Protein AF-0000000073503561 (afdb_homodimer)

Foldseek 3Di:
DVVVVVVVCVVPDPLVPDCLQLCPDLLNVLVVQCVVFPDDVPPRPPAFDEFSDFFFPQCVVLVVVVCVVCVLLFCPDPNVVVCVVVQVDDDALLADLLLLVLVQLLVCVLQVVLFGADSSQKGKAQALLRVQCLVLQVFDAAQAEAEEEPLADLSCSNSNPSPRNYYYFYQYADPVVLRQRDPVSVVVSCVVCVVVVHHYAYYEYEAVGVPAQAGDDLVSLLVRLLSCQVVVHAYEYEDQFSLFFAPPDRGDDNSSSCVVPVVSHDQQRYKYKYACCNNVRPVVQRIIIIGGPRPVSSVVSSVVNVVGPRRSSSSSSSSVQSVDPVSSNVSSVVSRHSSNVQVVVLQVLCVVLPKDFRDHRGGQKTFTAQCVVFPDFDQVSLVVVQCCCCPPLSYSWAWSVSSVHPTGRIIITGGSPDDPVVSVSSSVSVNVVSVVVVVVVVVVVVVVVVVVVVVVVVVVVVVVVVVVVVPPPDPDDPDDPPPPPDD/DVVVVVVVCVPPDPLVPDCLQLCPDLLNVLVVQCVVFPDDVPPRPPAFDEFSDFFFPQCVVLVVVVCVVCVLLACPDPNVVVCVVVQVDDDQLLADLLLLVLVQLLVCVLQVVLFGADSSQKGKAQALLGVQCLVLQVFDAAQAEAEEEPLADLSCSNSNPSPRNYYYFYQAADPVVPRQRDPVSVVVSCVVCVVVVHHYAYYEYEAVGVPAQAGDDLVSLLVRLLVCQVVVHAYEYEDQFSLFFAPPDRGDDNSSSCVVPVVSHDQQRYKYKYACCNNVRPVVQRIIIIGGPRPVSSVVSSVVNVVGPRRSSSSSSSSVQSVDPVSSNVSSVVSRHSSNVQVVVLQVLCVVLPKDFRDHRGGQKTFTAQCVVFPDFDQVSLVVVQCCCCPPLSYSWAWSVSSVHPTGRIIITGGSPDDPVVSVSSSVSVNVVSVVVVVVVVVVVVVVVVVVVVVVVVVVVVVVVVVVVVVPPVPDDPPPDPDDDDD

Nearest PDB structures (foldseek):
  7dlw-assembly1_B  TM=9.814E-01  e=6.286E-56  Arabidopsis thaliana
  7dlw-assembly2_D  TM=9.831E-01  e=3.042E-55  Arabidopsis thaliana
  7dlw-assembly1_A  TM=9.826E-01  e=7.940E-54  Arabidopsis thaliana
  7dly-assembly1_A  TM=9.799E-01  e=2.817E-51  Arabidopsis thaliana
  7dly-assembly1_B  TM=9.799E-01  e=7.496E-51  Arabidopsis thaliana

Radius of gyration: 38.54 Å; Cα contacts (8 Å, |Δi|>4): 1835; chains: 2; bounding box: 131×198×85 Å

Secondary structure (DSSP, 8-state):
--SSSTTGGGGS-HHHHSSTT--SSHHHHHHHHHHHSB-BTTTBTTSBEE-SS----TTHHHHHHHHHH-GGG-TTSTTTGGGHHHHHS---TT--HHHHHHHHHHHHHHTTTSS---GGGEEEEEHHHHHHHHHHHHH--TT-EEEEEES--THHIIIIIITT--EEEEEE--GGGTT---HHHHHHHHHHHHHTTPPEEEEEEESS-TTT-----HHHHHHHHHHHHHHT-EEEEE-TTTT---TT-----HHHHHHH-TTSS-GGGEEEEEESTTTT--GGGTEEEEEES-HHHHHHHHHHGGGSPPPHHHHHHHHHHHT-HHHHHHHHHHHHHHHHHHHHHHHHHHHTTT-EE---SSSSEEEEE-GGG-SSSSHHHHHHHHHHIIIII-EE-EEGGGGT-SSTTEEEEE-SSS-HHHHHHHHHHHHHHHHHHHHHHHHHHHHHHHHHHHHHHHHHHHHHHHHHHSS----------------/--SSSTTGGGGS-HHHHSSTT--SSHHHHHHHHHHHSB-BTTTBTTSBEE-SS----TTHHHHHHHHHH-GGG-TTSTTTGGGHHHHHS---TT--HHHHHHHHHHHHHHTTTSS---GGGEEEEEHHHHHHHHHHHHH--TT-EEEEEES--THHIIIIIITT--EEEEEE--GGGTT---HHHHHHHHHHHHHTT--EEEEEEESS-TTT-----HHHHHHHHHHHHHHT-EEEEE-TTTT---TT-----HHHHHHH-TTSS-GGGEEEEEESTTTT--GGGTEEEEEES-HHHHHHHHHHGGGSPPPHHHHHHHHHHHT-HHHHHHHHHHHHHHHHHHHHHHHHHHHTTT-EE---SSSSEEEEE-GGG-SSSSHHHHHHHHHHIIIII-EE-EEGGGGT-SSTTEEEEE-SSS-HHHHHHHHHHHHHHHHHHHHHHHHHHHHHHHHHHHHHHHHHHHHHHHHHHTT----------------

pLDDT: mean 87.61, std 17.88, range [15.61, 98.88]

Sequence (974 aa):
MEVGLNNTHKFLSKIATNDGHGENSPYFDGWKAYDTNPYHPETNPSGVIQMGLAENQLCFDLVHEWLLNHPEASVCTPQGGFDFKEIALFQDYHGLPEFRAAIANFMSRVRGSRVKFDPNRIVMSGGATGAHETLAFCLANRGEGFLVPTPYYPGFDRDLKWRTGVELIPVVCESSNNFKVTIEALEDAYEKAKESNIKVKGLLITNPSNPLGTFFDKETLKTLVRFINEKNIHLVCDEIYAGTVTNGSEFVSIAEILEEVPTICDHSLIHIVYSLSKDMGFPGFRVGIIYSYNDTVVNISRKMSSFGLVSTQTQHMIASMLSQNDFVDNFIQESRTRLAHRHDMFTRELAEVGIGSLESNAGLFFWMDLRRFLKEPTFESEMTFWRIIINEIKLNVSPGSSFHCNEPGWFRVCFANMDDATVMVAIERIKSFVLETRMLEIKTKALAKAKKQCWQNNLTLKLSSRRLEDIMSPHSPLNSPMLRAQNMEVGLNNTHKFLSKIATNDGHGENSPYFDGWKAYDTNPYHPETNPSGVIQMGLAENQLCFDLVHEWLLNHPEASVCTPQGGFDFKEIALFQDYHGLPEFRAAIANFMSRVRGSRVKFDPNRIVMSGGATGAHETLAFCLANRGEGFLVPTPYYPGFDRDLKWRTGVELIPVVCESSNNFKVTIEALEDAYEKAKESNIKVKGLLITNPSNPLGTFFDKETLKTLVRFINEKNIHLVCDEIYAGTVTNGSEFVSIAEILEEVPTICDHSLIHIVYSLSKDMGFPGFRVGIIYSYNDTVVNISRKMSSFGLVSTQTQHMIASMLSQNDFVDNFIQESRTRLAHRHDMFTRELAEVGIGSLESNAGLFFWMDLRRFLKEPTFESEMTFWRIIINEIKLNVSPGSSFHCNEPGWFRVCFANMDDATVMVAIERIKSFVLETRMLEIKTKALAKAKKQCWQNNLTLKLSSRRLEDIMSPHSPLNSPMLRAQN

InterPro domains:
  IPR004838 Aminotransferases, class-I, pyridoxal-phosphate-binding site [PS00105] (275-288)
  IPR004839 Aminotransferase, class I/classII, large domain [PF00155] (49-430)
  IPR015421 Pyridoxal phosphate-dependent transferase, major domain [G3DSA:3.40.640.10] (71-324)
  IPR015422 Pyridoxal phosphate-dependent transferase, small domain [G3DSA:3.90.1150.10] (37-429)
  IPR015424 Pyridoxal phosphate-dependent transferase [SSF53383] (19-434)
  IPR050478 Ethylene and sulfur compound biosynthesis-related protein [PTHR43795] (12-433)

Structure (mmCIF, N/CA/C/O backbone):
data_AF-0000000073503561-model_v1
#
loop_
_entity.id
_entity.type
_entity.pdbx_description
1 polymer '1-aminocyclopropane-1-carboxylate synthase'
#
loop_
_atom_site.group_PDB
_atom_site.id
_atom_site.type_symbol
_atom_site.label_atom_id
_atom_site.label_alt_id
_atom_site.label_comp_id
_atom_site.label_asym_id
_atom_site.label_entity_id
_atom_site.label_seq_id
_atom_site.pdbx_PDB_ins_code
_atom_site.Cartn_x
_atom_site.Cartn_y
_atom_site.Cartn_z
_atom_site.occupancy
_atom_site.B_iso_or_equiv
_atom_site.auth_seq_id
_atom_site.auth_comp_id
_atom_site.auth_asym_id
_atom_site.auth_atom_id
_atom_site.pdbx_PDB_model_num
ATOM 1 N N . MET A 1 1 ? 26.562 17.156 -18.312 1 22.33 1 MET A N 1
ATOM 2 C CA . MET A 1 1 ? 26 16.078 -17.516 1 22.33 1 MET A CA 1
ATOM 3 C C . MET A 1 1 ? 24.484 16.047 -17.625 1 22.33 1 MET A C 1
ATOM 5 O O . MET A 1 1 ? 23.828 15.234 -16.969 1 22.33 1 MET A O 1
ATOM 9 N N . GLU A 1 2 ? 23.969 16.984 -18.156 1 26.58 2 GLU A N 1
ATOM 10 C CA . GLU A 1 2 ? 22.594 17.359 -18.484 1 26.58 2 GLU A CA 1
ATOM 11 C C . GLU A 1 2 ? 22.078 16.594 -19.688 1 26.58 2 GLU A C 1
ATOM 13 O O . GLU A 1 2 ? 20.875 16.469 -19.891 1 26.58 2 GLU A O 1
ATOM 18 N N . VAL A 1 3 ? 22.922 16.266 -20.609 1 32.12 3 VAL A N 1
ATOM 19 C CA . VAL A 1 3 ? 22.578 15.672 -21.906 1 32.12 3 VAL A CA 1
ATOM 20 C C . VAL A 1 3 ? 22.141 14.227 -21.703 1 32.12 3 VAL A C 1
ATOM 22 O O . VAL A 1 3 ? 21.297 13.719 -22.469 1 32.12 3 VAL A O 1
ATOM 25 N N . GLY A 1 4 ? 22.75 13.359 -20.797 1 34.94 4 GLY A N 1
ATOM 26 C CA . GLY A 1 4 ? 22.656 11.938 -20.531 1 34.94 4 GLY A CA 1
ATOM 27 C C . GLY A 1 4 ? 21.375 11.539 -19.812 1 34.94 4 GLY A C 1
ATOM 28 O O . GLY A 1 4 ? 21.078 10.352 -19.672 1 34.94 4 GLY A O 1
ATOM 29 N N . LEU A 1 5 ? 20.781 12.414 -18.969 1 41.25 5 LEU A N 1
ATOM 30 C CA . LEU A 1 5 ? 19.516 12.273 -18.266 1 41.25 5 LEU A CA 1
ATOM 31 C C . LEU A 1 5 ? 18.344 12.336 -19.25 1 41.25 5 LEU A C 1
ATOM 33 O O . LEU A 1 5 ? 17.281 11.789 -18.969 1 41.25 5 LEU A O 1
ATOM 37 N N . ASN A 1 6 ? 18.453 12.922 -20.328 1 45.69 6 ASN A N 1
ATOM 38 C CA . ASN A 1 6 ? 17.406 13.281 -21.281 1 45.69 6 ASN A CA 1
ATOM 39 C C . ASN A 1 6 ? 16.922 12.07 -22.078 1 45.69 6 ASN A C 1
ATOM 41 O O . ASN A 1 6 ? 15.734 11.961 -22.391 1 45.69 6 ASN A O 1
ATOM 45 N N . ASN A 1 7 ? 17.844 11.148 -22.422 1 48.81 7 ASN A N 1
ATOM 46 C CA . ASN A 1 7 ? 17.469 10.031 -23.281 1 48.81 7 ASN A CA 1
ATOM 47 C C . ASN A 1 7 ? 16.766 8.93 -22.484 1 48.81 7 ASN A C 1
ATOM 49 O O . ASN A 1 7 ? 16.016 8.133 -23.062 1 48.81 7 ASN A O 1
ATOM 53 N N . THR A 1 8 ? 16.953 8.945 -21.188 1 55.31 8 THR A N 1
ATOM 54 C CA . THR A 1 8 ? 16.453 7.859 -20.344 1 55.31 8 THR A CA 1
ATOM 55 C C . THR A 1 8 ? 14.961 8.031 -20.078 1 55.31 8 THR A C 1
ATOM 57 O O . THR A 1 8 ? 14.242 7.055 -19.875 1 55.31 8 THR A O 1
ATOM 60 N N . HIS A 1 9 ? 14.445 9.219 -20.375 1 66.62 9 HIS A N 1
ATOM 61 C CA . HIS A 1 9 ? 13.055 9.523 -20.094 1 66.62 9 HIS A CA 1
ATOM 62 C C . HIS A 1 9 ? 12.148 9.109 -21.25 1 66.62 9 HIS A C 1
ATOM 64 O O . HIS A 1 9 ? 10.938 8.961 -21.078 1 66.62 9 HIS A O 1
ATOM 70 N N . LYS A 1 10 ? 12.852 8.805 -22.344 1 71.44 10 LYS A N 1
ATOM 71 C CA . LYS A 1 10 ? 12.055 8.562 -23.547 1 71.44 10 LYS A CA 1
ATOM 72 C C . LYS A 1 10 ? 11.266 7.266 -23.422 1 71.44 10 LYS A C 1
ATOM 74 O O . LYS A 1 10 ? 10.219 7.113 -24.047 1 71.44 10 LYS A O 1
ATOM 79 N N . PHE A 1 11 ? 11.617 6.527 -22.453 1 85.75 11 PHE A N 1
ATOM 80 C CA . PHE A 1 11 ? 11 5.207 -22.438 1 85.75 11 PHE A CA 1
ATOM 81 C C . PHE A 1 11 ? 10.117 5.035 -21.203 1 85.75 11 PHE A C 1
ATOM 83 O O . PHE A 1 11 ? 9.555 3.965 -20.969 1 85.75 11 PHE A O 1
ATOM 90 N N . LEU A 1 12 ? 9.953 6.195 -20.531 1 90.94 12 LEU A N 1
ATOM 91 C CA . LEU A 1 12 ? 9.172 6.117 -19.297 1 90.94 12 LEU A CA 1
ATOM 92 C C . LEU A 1 12 ? 7.805 6.766 -19.484 1 90.94 12 LEU A C 1
ATOM 94 O O . LEU A 1 12 ? 7.574 7.473 -20.469 1 90.94 12 LEU A O 1
ATOM 98 N N . SER A 1 13 ? 6.91 6.473 -18.625 1 92.25 13 SER A N 1
ATOM 99 C CA . SER A 1 13 ? 5.562 7.027 -18.672 1 92.25 13 SER A CA 1
ATOM 100 C C . SER A 1 13 ? 5.562 8.508 -18.312 1 92.25 13 SER A C 1
ATOM 102 O O . SER A 1 13 ? 6.523 9.016 -17.719 1 92.25 13 SER A O 1
ATOM 104 N N . LYS A 1 14 ? 4.473 9.188 -18.672 1 88.19 14 LYS A N 1
ATOM 105 C CA . LYS A 1 14 ? 4.285 10.586 -18.297 1 88.19 14 LYS A CA 1
ATOM 106 C C . LYS A 1 14 ? 4.25 10.758 -16.781 1 88.19 14 LYS A C 1
ATOM 108 O O . LYS A 1 14 ? 4.781 11.734 -16.25 1 88.19 14 LYS A O 1
ATOM 113 N N . ILE A 1 15 ? 3.676 9.875 -16.094 1 88.38 15 ILE A N 1
ATOM 114 C CA . ILE A 1 15 ? 3.559 9.938 -14.648 1 88.38 15 ILE A CA 1
ATOM 115 C C . ILE A 1 15 ? 4.949 9.875 -14.016 1 88.38 15 ILE A C 1
ATOM 117 O O . ILE A 1 15 ? 5.207 10.523 -13 1 88.38 15 ILE A O 1
ATOM 121 N N . ALA A 1 16 ? 5.828 9.125 -14.625 1 85.19 16 ALA A N 1
ATOM 122 C CA . ALA A 1 16 ? 7.176 8.945 -14.094 1 85.19 16 ALA A CA 1
ATOM 123 C C . ALA A 1 16 ? 8.039 10.18 -14.352 1 85.19 16 ALA A C 1
ATOM 125 O O . ALA A 1 16 ? 9.008 10.43 -13.641 1 85.19 16 ALA A O 1
ATOM 126 N N . THR A 1 17 ? 7.652 10.969 -15.305 1 84.56 17 THR A N 1
ATOM 127 C CA . THR A 1 17 ? 8.555 12.039 -15.727 1 84.56 17 THR A CA 1
ATOM 128 C C . THR A 1 17 ? 7.973 13.406 -15.391 1 84.56 17 THR A C 1
ATOM 130 O O . THR A 1 17 ? 8.672 14.414 -15.445 1 84.56 17 THR A O 1
ATOM 133 N N . ASN A 1 18 ? 6.75 13.422 -15.016 1 84.69 18 ASN A N 1
ATOM 134 C CA . ASN A 1 18 ? 6.156 14.711 -14.68 1 84.69 18 ASN A CA 1
ATOM 135 C C . ASN A 1 18 ? 6.422 15.086 -13.227 1 84.69 18 ASN A C 1
ATOM 137 O O . ASN A 1 18 ? 7.16 14.391 -12.523 1 84.69 18 ASN A O 1
ATOM 141 N N . ASP A 1 19 ? 5.836 16.219 -12.758 1 80.5 19 ASP A N 1
ATOM 142 C CA . ASP A 1 19 ? 6.062 16.734 -11.406 1 80.5 19 ASP A CA 1
ATOM 143 C C . ASP A 1 19 ? 4.879 16.406 -10.5 1 80.5 19 ASP A C 1
ATOM 145 O O . ASP A 1 19 ? 4.672 17.078 -9.484 1 80.5 19 ASP A O 1
ATOM 149 N N . GLY A 1 20 ? 4.168 15.453 -10.867 1 80.5 20 GLY A N 1
ATOM 150 C CA . GLY A 1 20 ? 2.977 15.117 -10.109 1 80.5 20 GLY A CA 1
ATOM 151 C C . GLY A 1 20 ? 3.281 14.578 -8.727 1 80.5 20 GLY A C 1
ATOM 152 O O . GLY A 1 20 ? 2.402 14.539 -7.859 1 80.5 20 GLY A O 1
ATOM 153 N N . HIS A 1 21 ? 4.488 14.25 -8.477 1 79.94 21 HIS A N 1
ATOM 154 C CA . HIS A 1 21 ? 4.883 13.719 -7.176 1 79.94 21 HIS A CA 1
ATOM 155 C C . HIS A 1 21 ? 4.84 14.797 -6.102 1 79.94 21 HIS A C 1
ATOM 157 O O . HIS A 1 21 ? 4.84 14.492 -4.906 1 79.94 21 HIS A O 1
ATOM 163 N N . GLY A 1 22 ? 4.906 15.977 -6.465 1 74.25 22 GLY A N 1
ATOM 164 C CA . GLY A 1 22 ? 4.602 17.094 -5.574 1 74.25 22 GLY A CA 1
ATOM 165 C C . GLY A 1 22 ? 5.738 17.422 -4.633 1 74.25 22 GLY A C 1
ATOM 166 O O . GLY A 1 22 ? 5.559 18.188 -3.684 1 74.25 22 GLY A O 1
ATOM 167 N N . GLU A 1 23 ? 6.844 16.891 -4.738 1 75.38 23 GLU A N 1
ATOM 168 C CA . GLU A 1 23 ? 7.922 17.062 -3.773 1 75.38 23 GLU A CA 1
ATOM 169 C C . GLU A 1 23 ? 8.719 18.344 -4.055 1 75.38 23 GLU A C 1
ATOM 171 O O . GLU A 1 23 ? 9.555 18.75 -3.246 1 75.38 23 GLU A O 1
ATOM 176 N N . ASN A 1 24 ? 8.375 19 -5.129 1 78.62 24 ASN A N 1
ATOM 177 C CA . ASN A 1 24 ? 8.984 20.297 -5.418 1 78.62 24 ASN A CA 1
ATOM 178 C C . ASN A 1 24 ? 8.172 21.438 -4.82 1 78.62 24 ASN A C 1
ATOM 180 O O . ASN A 1 24 ? 7.531 22.203 -5.551 1 78.62 24 ASN A O 1
ATOM 184 N N . SER A 1 25 ? 8.195 21.547 -3.533 1 83.06 25 SER A N 1
ATOM 185 C CA . SER A 1 25 ? 7.453 22.562 -2.801 1 83.06 25 SER A CA 1
ATOM 186 C C . SER A 1 25 ? 8.188 22.984 -1.529 1 83.06 25 SER A C 1
ATOM 188 O O . SER A 1 25 ? 8.984 22.203 -0.991 1 83.06 25 SER A O 1
ATOM 190 N N . PRO A 1 26 ? 7.922 24.188 -1.124 1 79.56 26 PRO A N 1
ATOM 191 C CA . PRO A 1 26 ? 8.539 24.625 0.132 1 79.56 26 PRO A CA 1
ATOM 192 C C . PRO A 1 26 ? 8.219 23.688 1.301 1 79.56 26 PRO A C 1
ATOM 194 O O . PRO A 1 26 ? 9.008 23.578 2.238 1 79.56 26 PRO A O 1
ATOM 197 N N . TYR A 1 27 ? 7.137 23.062 1.223 1 81.69 27 TYR A N 1
ATOM 198 C CA . TYR A 1 27 ? 6.754 22.094 2.244 1 81.69 27 TYR A CA 1
ATOM 199 C C . TYR A 1 27 ? 7.797 20.984 2.367 1 81.69 27 TYR A C 1
ATOM 201 O O . TYR A 1 27 ? 8.273 20.703 3.469 1 81.69 27 TYR A O 1
ATOM 209 N N . PHE A 1 28 ? 8.266 20.453 1.284 1 79.31 28 PHE A N 1
ATOM 210 C CA . PHE A 1 28 ? 9.211 19.344 1.292 1 79.31 28 PHE A CA 1
ATOM 211 C C . PHE A 1 28 ? 10.641 19.859 1.379 1 79.31 28 PHE A C 1
ATOM 213 O O . PHE A 1 28 ? 11.531 19.156 1.873 1 79.31 28 PHE A O 1
ATOM 220 N N . ASP A 1 29 ? 10.859 21.109 0.959 1 82.25 29 ASP A N 1
ATOM 221 C CA . ASP A 1 29 ? 12.172 21.734 1.098 1 82.25 29 ASP A CA 1
ATOM 222 C C . ASP A 1 29 ? 12.539 21.906 2.568 1 82.25 29 ASP A C 1
ATOM 224 O O . ASP A 1 29 ? 13.711 21.781 2.936 1 82.25 29 ASP A O 1
ATOM 228 N N . GLY A 1 30 ? 11.594 22.234 3.338 1 81.12 30 GLY A N 1
ATOM 229 C CA . GLY A 1 30 ? 11.828 22.328 4.77 1 81.12 30 GLY A CA 1
ATOM 230 C C . GLY A 1 30 ? 12.312 21.031 5.391 1 81.12 30 GLY A C 1
ATOM 231 O O . GLY A 1 30 ? 13.195 21.047 6.254 1 81.12 30 GLY A O 1
ATOM 232 N N . TRP A 1 31 ? 11.758 19.984 4.898 1 81.38 31 TRP A N 1
ATOM 233 C CA . TRP A 1 31 ? 12.164 18.688 5.398 1 81.38 31 TRP A CA 1
ATOM 234 C C . TRP A 1 31 ? 13.617 18.391 5.035 1 81.38 31 TRP A C 1
ATOM 236 O O . TRP A 1 31 ? 14.367 17.828 5.844 1 81.38 31 TRP A O 1
ATOM 246 N N . LYS A 1 32 ? 13.938 18.797 3.879 1 80.12 32 LYS A N 1
ATOM 247 C CA . LYS A 1 32 ? 15.32 18.609 3.43 1 80.12 32 LYS A CA 1
ATOM 248 C C . LYS A 1 32 ? 16.297 19.406 4.289 1 80.12 32 LYS A C 1
ATOM 250 O O . LYS A 1 32 ? 17.391 18.922 4.598 1 80.12 32 LYS A O 1
ATOM 255 N N . ALA A 1 33 ? 15.914 20.547 4.621 1 80.69 33 ALA A N 1
ATOM 256 C CA . ALA A 1 33 ? 16.75 21.391 5.465 1 80.69 33 ALA A CA 1
ATOM 257 C C . ALA A 1 33 ? 16.984 20.734 6.828 1 80.69 33 ALA A C 1
ATOM 259 O O . ALA A 1 33 ? 18.094 20.75 7.355 1 80.69 33 ALA A O 1
ATOM 260 N N . TYR A 1 34 ? 16 20.219 7.391 1 85.69 34 TYR A N 1
ATOM 261 C CA . TYR A 1 34 ? 16.125 19.5 8.656 1 85.69 34 TYR A CA 1
ATOM 262 C C . TYR A 1 34 ? 17 18.266 8.5 1 85.69 34 TYR A C 1
ATOM 264 O O . TYR A 1 34 ? 17.875 18 9.344 1 85.69 34 TYR A O 1
ATOM 272 N N . ASP A 1 35 ? 16.844 17.578 7.438 1 83.88 35 ASP A N 1
ATOM 273 C CA . ASP A 1 35 ? 17.594 16.359 7.215 1 83.88 35 ASP A CA 1
ATOM 274 C C . ASP A 1 35 ? 19.094 16.641 7.098 1 83.88 35 ASP A C 1
ATOM 276 O O . ASP A 1 35 ? 19.922 15.844 7.531 1 83.88 35 ASP A O 1
ATOM 280 N N . THR A 1 36 ? 19.438 17.75 6.613 1 88.25 36 THR A N 1
ATOM 281 C CA . THR A 1 36 ? 20.828 18.109 6.363 1 88.25 36 THR A CA 1
ATOM 282 C C . THR A 1 36 ? 21.5 18.594 7.648 1 88.25 36 THR A C 1
ATOM 284 O O . THR A 1 36 ? 22.703 18.438 7.824 1 88.25 36 THR A O 1
ATOM 287 N N . ASN A 1 37 ? 20.688 19.219 8.547 1 93.56 37 ASN A N 1
ATOM 288 C CA . ASN A 1 37 ? 21.25 19.828 9.758 1 93.56 37 ASN A CA 1
ATOM 289 C C . ASN A 1 37 ? 20.281 19.703 10.938 1 93.56 37 ASN A C 1
ATOM 291 O O . ASN A 1 37 ? 19.844 20.703 11.484 1 93.56 37 ASN A O 1
ATOM 295 N N . PRO A 1 38 ? 20.062 18.5 11.328 1 94 38 PRO A N 1
ATOM 296 C CA . PRO A 1 38 ? 19.078 18.281 12.391 1 94 38 PRO A CA 1
ATOM 297 C C . PRO A 1 38 ? 19.578 18.75 13.758 1 94 38 PRO A C 1
ATOM 299 O O . PRO A 1 38 ? 20.75 18.578 14.086 1 94 38 PRO A O 1
ATOM 302 N N . TYR A 1 39 ? 18.734 19.266 14.547 1 95.81 39 TYR A N 1
ATOM 303 C CA . TYR A 1 39 ? 19 19.672 15.922 1 95.81 39 TYR A CA 1
ATOM 304 C C . TYR A 1 39 ? 19.203 18.453 16.812 1 95.81 39 TYR A C 1
ATOM 306 O O . TYR A 1 39 ? 18.5 17.453 16.672 1 95.81 39 TYR A O 1
ATOM 314 N N . HIS A 1 40 ? 20.156 18.562 17.656 1 94.56 40 HIS A N 1
ATOM 315 C CA . HIS A 1 40 ? 20.391 17.688 18.797 1 94.56 40 HIS A CA 1
ATOM 316 C C . HIS A 1 40 ? 20.891 18.469 20 1 94.56 40 HIS A C 1
ATOM 318 O O . HIS A 1 40 ? 21.812 19.266 19.891 1 94.56 40 HIS A O 1
ATOM 324 N N . PRO A 1 41 ? 20.281 18.234 21.062 1 93.44 41 PRO A N 1
ATOM 325 C CA . PRO A 1 41 ? 20.609 19.078 22.219 1 93.44 41 PRO A CA 1
ATOM 326 C C . PRO A 1 41 ? 22.078 19.016 22.594 1 93.44 41 PRO A C 1
ATOM 328 O O . PRO A 1 41 ? 22.656 20.031 23.016 1 93.44 41 PRO A O 1
ATOM 331 N N . GLU A 1 42 ? 22.734 17.891 22.375 1 95 42 GLU A N 1
ATOM 332 C CA . GLU A 1 42 ? 24.109 17.703 22.812 1 95 42 GLU A CA 1
ATOM 333 C C . GLU A 1 42 ? 25.078 17.812 21.656 1 95 42 GLU A C 1
ATOM 335 O O . GLU A 1 42 ? 26.094 18.516 21.734 1 95 42 GLU A O 1
ATOM 340 N N . THR A 1 43 ? 24.75 17.188 20.562 1 95 43 THR A N 1
ATOM 341 C CA . THR A 1 43 ? 25.734 17 19.5 1 95 43 THR A CA 1
ATOM 342 C C . THR A 1 43 ? 25.578 18.078 18.422 1 95 43 THR A C 1
ATOM 344 O O . THR A 1 43 ? 26.516 18.344 17.672 1 95 43 THR A O 1
ATOM 347 N N . ASN A 1 44 ? 24.422 18.75 18.328 1 96.81 44 ASN A N 1
ATOM 348 C CA . ASN A 1 44 ? 24.172 19.766 17.328 1 96.81 44 ASN A CA 1
ATOM 349 C C . ASN A 1 44 ? 23.125 20.781 17.797 1 96.81 44 ASN A C 1
ATOM 351 O O . ASN A 1 44 ? 22.094 20.953 17.156 1 96.81 44 ASN A O 1
ATOM 355 N N . PRO A 1 45 ? 23.422 21.516 18.844 1 95.44 45 PRO A N 1
ATOM 356 C CA . PRO A 1 45 ? 22.453 22.438 19.438 1 95.44 45 PRO A CA 1
ATOM 357 C C . PRO A 1 45 ? 22.094 23.594 18.5 1 95.44 45 PRO A C 1
ATOM 359 O O . PRO A 1 45 ? 21.094 24.281 18.719 1 95.44 45 PRO A O 1
ATOM 362 N N . SER A 1 46 ? 22.875 23.812 17.484 1 95 46 SER A N 1
ATOM 363 C CA . SER A 1 46 ? 22.609 24.906 16.547 1 95 46 SER A CA 1
ATOM 364 C C . SER A 1 46 ? 21.859 24.406 15.32 1 95 46 SER A C 1
ATOM 366 O O . SER A 1 46 ? 21.625 25.172 14.383 1 95 46 SER A O 1
ATOM 368 N N . GLY A 1 47 ? 21.516 23.156 15.312 1 96.81 47 GLY A N 1
ATOM 369 C CA . GLY A 1 47 ? 20.828 22.578 14.172 1 96.81 47 GLY A CA 1
ATOM 370 C C . GLY A 1 47 ? 19.391 23.016 14.047 1 96.81 47 GLY A C 1
ATOM 371 O O . GLY A 1 47 ? 18.906 23.797 14.859 1 96.81 47 GLY A O 1
ATOM 372 N N . VAL A 1 48 ? 18.75 22.531 12.977 1 97 48 VAL A N 1
ATOM 373 C CA . VAL A 1 48 ? 17.391 22.922 12.656 1 97 48 VAL A CA 1
ATOM 374 C C . VAL A 1 48 ? 16.406 22.062 13.445 1 97 48 VAL A C 1
ATOM 376 O O . VAL A 1 48 ? 16.5 20.844 13.461 1 97 48 VAL A O 1
ATOM 379 N N . ILE A 1 49 ? 15.477 22.688 14.164 1 97.19 49 ILE A N 1
ATOM 380 C CA . ILE A 1 49 ? 14.43 21.984 14.906 1 97.19 49 ILE A CA 1
ATOM 381 C C . ILE A 1 49 ? 13.25 21.703 13.977 1 97.19 49 ILE A C 1
ATOM 383 O O . ILE A 1 49 ? 12.789 22.594 13.258 1 97.19 49 ILE A O 1
ATOM 387 N N . GLN A 1 50 ? 12.758 20.438 13.969 1 95 50 GLN A N 1
ATOM 388 C CA . GLN A 1 50 ? 11.672 20 13.109 1 95 50 GLN A CA 1
ATOM 389 C C . GLN A 1 50 ? 10.32 20.438 13.656 1 95 50 GLN A C 1
ATOM 391 O O . GLN A 1 50 ? 9.844 19.922 14.664 1 95 50 GLN A O 1
ATOM 396 N N . MET A 1 51 ? 9.711 21.422 13.023 1 96.56 51 MET A N 1
ATOM 397 C CA . MET A 1 51 ? 8.375 21.875 13.414 1 96.56 51 MET A CA 1
ATOM 398 C C . MET A 1 51 ? 7.441 21.906 12.203 1 96.56 51 MET A C 1
ATOM 400 O O . MET A 1 51 ? 6.434 22.609 12.211 1 96.56 51 MET A O 1
ATOM 404 N N . GLY A 1 52 ? 7.855 21.219 11.156 1 95.19 52 GLY A N 1
ATOM 405 C CA . GLY A 1 52 ? 7.055 21.156 9.945 1 95.19 52 GLY A CA 1
ATOM 406 C C . GLY A 1 52 ? 6.406 19.797 9.727 1 95.19 52 GLY A C 1
ATOM 407 O O . GLY A 1 52 ? 5.672 19.609 8.75 1 95.19 52 GLY A O 1
ATOM 408 N N . LEU A 1 53 ? 6.598 18.859 10.594 1 92.88 53 LEU A N 1
ATOM 409 C CA . LEU A 1 53 ? 6.07 17.5 10.484 1 92.88 53 LEU A CA 1
ATOM 410 C C . LEU A 1 53 ? 5.047 17.219 11.586 1 92.88 53 LEU A C 1
ATOM 412 O O . LEU A 1 53 ? 5.355 17.344 12.773 1 92.88 53 LEU A O 1
ATOM 416 N N . ALA A 1 54 ? 3.893 16.859 11.133 1 94.94 54 ALA A N 1
ATOM 417 C CA . ALA A 1 54 ? 2.818 16.594 12.094 1 94.94 54 ALA A CA 1
ATOM 418 C C . ALA A 1 54 ? 2.889 15.172 12.625 1 94.94 54 ALA A C 1
ATOM 420 O O . ALA A 1 54 ? 2.367 14.242 12 1 94.94 54 ALA A O 1
ATOM 421 N N . GLU A 1 55 ? 3.539 14.977 13.797 1 94.69 55 GLU A N 1
ATOM 422 C CA . GLU A 1 55 ? 3.594 13.734 14.555 1 94.69 55 GLU A CA 1
ATOM 423 C C . GLU A 1 55 ? 3.199 13.969 16.016 1 94.69 55 GLU A C 1
ATOM 425 O O . GLU A 1 55 ? 3.486 15.023 16.578 1 94.69 55 GLU A O 1
ATOM 430 N N . ASN A 1 56 ? 2.537 13.039 16.516 1 95.69 56 ASN A N 1
ATOM 431 C CA . ASN A 1 56 ? 2.193 13.07 17.938 1 95.69 56 ASN A CA 1
ATOM 432 C C . ASN A 1 56 ? 3.102 12.164 18.75 1 95.69 56 ASN A C 1
ATOM 434 O O . ASN A 1 56 ? 2.939 10.938 18.734 1 95.69 56 ASN A O 1
ATOM 438 N N . GLN A 1 57 ? 4 12.703 19.5 1 94.19 57 GLN A N 1
ATOM 439 C CA . GLN A 1 57 ? 4.984 11.906 20.219 1 94.19 57 GLN A CA 1
ATOM 440 C C . GLN A 1 57 ? 4.73 11.969 21.734 1 94.19 57 GLN A C 1
ATOM 442 O O . GLN A 1 57 ? 5.555 11.5 22.516 1 94.19 57 GLN A O 1
ATOM 447 N N . LEU A 1 58 ? 3.619 12.438 22.141 1 94.5 58 LEU A N 1
ATOM 448 C CA . LEU A 1 58 ? 3.443 12.875 23.516 1 94.5 58 LEU A CA 1
ATOM 449 C C . LEU A 1 58 ? 3.035 11.711 24.406 1 94.5 58 LEU A C 1
ATOM 451 O O . LEU A 1 58 ? 3.09 11.82 25.641 1 94.5 58 LEU A O 1
ATOM 455 N N . CYS A 1 59 ? 2.66 10.555 23.875 1 94.62 59 CYS A N 1
ATOM 456 C CA . CYS A 1 59 ? 2.113 9.516 24.75 1 94.62 59 CYS A CA 1
ATOM 457 C C . CYS A 1 59 ? 2.754 8.164 24.453 1 94.62 59 CYS A C 1
ATOM 459 O O . CYS A 1 59 ? 2.141 7.125 24.672 1 94.62 59 CYS A O 1
ATOM 461 N N . PHE A 1 60 ? 3.918 8.078 23.953 1 92.06 60 PHE A N 1
ATOM 462 C CA . PHE A 1 60 ? 4.574 6.824 23.609 1 92.06 60 PHE A CA 1
ATOM 463 C C . PHE A 1 60 ? 4.879 6.016 24.875 1 92.06 60 PHE A C 1
ATOM 465 O O . PHE A 1 60 ? 4.949 4.785 24.812 1 92.06 60 PHE A O 1
ATOM 472 N N . ASP A 1 61 ? 5.121 6.715 25.953 1 92.56 61 ASP A N 1
ATOM 473 C CA . ASP A 1 61 ? 5.398 6.031 27.219 1 92.56 61 ASP A CA 1
ATOM 474 C C . ASP A 1 61 ? 4.242 5.113 27.609 1 92.56 61 ASP A C 1
ATOM 476 O O . ASP A 1 61 ? 4.461 4.008 28.109 1 92.56 61 ASP A O 1
ATOM 480 N N . LEU A 1 62 ? 2.975 5.539 27.375 1 94.56 62 LEU A N 1
ATOM 481 C CA . LEU A 1 62 ? 1.807 4.723 27.672 1 94.56 62 LEU A CA 1
ATOM 482 C C . LEU A 1 62 ? 1.781 3.467 26.812 1 94.56 62 LEU A C 1
ATOM 484 O O . LEU A 1 62 ? 1.461 2.379 27.297 1 94.56 62 LEU A O 1
ATOM 488 N N . VAL A 1 63 ? 2.121 3.631 25.562 1 92.81 63 VAL A N 1
ATOM 489 C CA . VAL A 1 63 ? 2.123 2.521 24.609 1 92.81 63 VAL A CA 1
ATOM 490 C C . VAL A 1 63 ? 3.229 1.532 24.984 1 92.81 63 VAL A C 1
ATOM 492 O O . VAL A 1 63 ? 3.01 0.318 24.969 1 92.81 63 VAL A O 1
ATOM 495 N N . HIS A 1 64 ? 4.359 2.07 25.281 1 89.81 64 HIS A N 1
ATOM 496 C CA . HIS A 1 64 ? 5.492 1.237 25.688 1 89.81 64 HIS A CA 1
ATOM 497 C C . HIS A 1 64 ? 5.16 0.406 26.922 1 89.81 64 HIS A C 1
ATOM 499 O O . HIS A 1 64 ? 5.457 -0.789 26.969 1 89.81 64 HIS A O 1
ATOM 505 N N . GLU A 1 65 ? 4.641 1.053 27.875 1 91.38 65 GLU A N 1
ATOM 506 C CA . GLU A 1 65 ? 4.25 0.354 29.094 1 91.38 65 GLU A CA 1
ATOM 507 C C . GLU A 1 65 ? 3.244 -0.756 28.797 1 91.38 65 GLU A C 1
ATOM 509 O O . GLU A 1 65 ? 3.346 -1.855 29.344 1 91.38 65 GLU A O 1
ATOM 514 N N . TRP A 1 66 ? 2.299 -0.468 27.953 1 92.94 66 TRP A N 1
ATOM 515 C CA . TRP A 1 66 ? 1.311 -1.479 27.594 1 92.94 66 TRP A CA 1
ATOM 516 C C . TRP A 1 66 ? 1.975 -2.67 26.906 1 92.94 66 TRP A C 1
ATOM 518 O O . TRP A 1 66 ? 1.657 -3.822 27.219 1 92.94 66 TRP A O 1
ATOM 528 N N . LEU A 1 67 ? 2.818 -2.475 25.984 1 88.06 67 LEU A N 1
ATOM 529 C CA . LEU A 1 67 ? 3.486 -3.525 25.234 1 88.06 67 LEU A CA 1
ATOM 530 C C . LEU A 1 67 ? 4.312 -4.418 26.156 1 88.06 67 LEU A C 1
ATOM 532 O O . LEU A 1 67 ? 4.371 -5.633 25.953 1 88.06 67 LEU A O 1
ATOM 536 N N . LEU A 1 68 ? 4.977 -3.824 27.078 1 85.5 68 LEU A N 1
ATOM 537 C CA . LEU A 1 68 ? 5.785 -4.578 28.031 1 85.5 68 LEU A CA 1
ATOM 538 C C . LEU A 1 68 ? 4.918 -5.559 28.828 1 85.5 68 LEU A C 1
ATOM 540 O O . LEU A 1 68 ? 5.375 -6.645 29.188 1 85.5 68 LEU A O 1
ATOM 544 N N . ASN A 1 69 ? 3.742 -5.168 29 1 89.5 69 ASN A N 1
ATOM 545 C CA . ASN A 1 69 ? 2.857 -5.973 29.844 1 89.5 69 ASN A CA 1
ATOM 546 C C . ASN A 1 69 ? 2 -6.914 29 1 89.5 69 ASN A C 1
ATOM 548 O O . ASN A 1 69 ? 1.23 -7.711 29.531 1 89.5 69 ASN A O 1
ATOM 552 N N . HIS A 1 70 ? 2.117 -6.871 27.734 1 88.38 70 HIS A N 1
ATOM 553 C CA . HIS A 1 70 ? 1.303 -7.703 26.844 1 88.38 70 HIS A CA 1
ATOM 554 C C . HIS A 1 70 ? 2.152 -8.352 25.766 1 88.38 70 HIS A C 1
ATOM 556 O O . HIS A 1 70 ? 1.923 -8.125 24.578 1 88.38 70 HIS A O 1
ATOM 562 N N . PRO A 1 71 ? 2.994 -9.25 26.078 1 81.5 71 PRO A N 1
ATOM 563 C CA . PRO A 1 71 ? 3.863 -9.906 25.094 1 81.5 71 PRO A CA 1
ATOM 564 C C . PRO A 1 71 ? 3.084 -10.742 24.094 1 81.5 71 PRO A C 1
ATOM 566 O O . PRO A 1 71 ? 3.594 -11.039 23 1 81.5 71 PRO A O 1
ATOM 569 N N . GLU A 1 72 ? 1.877 -11.117 24.359 1 81.81 72 GLU A N 1
ATOM 570 C CA . GLU A 1 72 ? 1.041 -11.906 23.469 1 81.81 72 GLU A CA 1
ATOM 571 C C . GLU A 1 72 ? 0.667 -11.117 22.219 1 81.81 72 GLU A C 1
ATOM 573 O O . GLU A 1 72 ? 0.224 -11.688 21.219 1 81.81 72 GLU A O 1
ATOM 578 N N . ALA A 1 73 ? 0.846 -9.82 22.281 1 85.06 73 ALA A N 1
ATOM 579 C CA . ALA A 1 73 ? 0.509 -8.953 21.156 1 85.06 73 ALA A CA 1
ATOM 580 C C . ALA A 1 73 ? 1.545 -9.078 20.047 1 85.06 73 ALA A C 1
ATOM 582 O O . ALA A 1 73 ? 1.303 -8.656 18.906 1 85.06 73 ALA A O 1
ATOM 583 N N . SER A 1 74 ? 2.611 -9.711 20.375 1 80.56 74 SER A N 1
ATOM 584 C CA . SER A 1 74 ? 3.664 -9.906 19.391 1 80.56 74 SER A CA 1
ATOM 585 C C . SER A 1 74 ? 3.674 -11.344 18.859 1 80.56 74 SER A C 1
ATOM 587 O O . SER A 1 74 ? 3.553 -12.289 19.641 1 80.56 74 SER A O 1
ATOM 589 N N . VAL A 1 75 ? 3.895 -11.422 17.562 1 73.69 75 VAL A N 1
ATOM 590 C CA . VAL A 1 75 ? 3.953 -12.75 16.953 1 73.69 75 VAL A CA 1
ATOM 591 C C . VAL A 1 75 ? 5.332 -13.359 17.172 1 73.69 75 VAL A C 1
ATOM 593 O O . VAL A 1 75 ? 5.555 -14.539 16.875 1 73.69 75 VAL A O 1
ATOM 596 N N . CYS A 1 76 ? 6.188 -12.602 17.734 1 72.44 76 CYS A N 1
ATOM 597 C CA . CYS A 1 76 ? 7.566 -13.055 17.891 1 72.44 76 CYS A CA 1
ATOM 598 C C . CYS A 1 76 ? 7.809 -13.578 19.312 1 72.44 76 CYS A C 1
ATOM 600 O O . CYS A 1 76 ? 8.938 -13.898 19.672 1 72.44 76 CYS A O 1
ATOM 602 N N . THR A 1 77 ? 6.793 -13.633 20.078 1 74.56 77 THR A N 1
ATOM 603 C CA . THR A 1 77 ? 6.957 -14.109 21.438 1 74.56 77 THR A CA 1
ATOM 604 C C . THR A 1 77 ? 6.348 -15.5 21.609 1 74.56 77 THR A C 1
ATOM 606 O O . THR A 1 77 ? 5.48 -15.898 20.828 1 74.56 77 THR A O 1
ATOM 609 N N . PRO A 1 78 ? 6.938 -16.188 22.547 1 69.06 78 PRO A N 1
ATOM 610 C CA . PRO A 1 78 ? 6.352 -17.5 22.812 1 69.06 78 PRO A CA 1
ATOM 611 C C . PRO A 1 78 ? 4.855 -17.438 23.109 1 69.06 78 PRO A C 1
ATOM 613 O O . PRO A 1 78 ? 4.113 -18.359 22.766 1 69.06 78 PRO A O 1
ATOM 616 N N . GLN A 1 79 ? 4.434 -16.453 23.75 1 67.69 79 GLN A N 1
ATOM 617 C CA . GLN A 1 79 ? 3.029 -16.297 24.109 1 67.69 79 GLN A CA 1
ATOM 618 C C . GLN A 1 79 ? 2.182 -15.992 22.875 1 67.69 79 GLN A C 1
ATOM 620 O O . GLN A 1 79 ? 1.015 -16.375 22.797 1 67.69 79 GLN A O 1
ATOM 625 N N . GLY A 1 80 ? 2.734 -15.297 22.016 1 59.94 80 GLY A N 1
ATOM 626 C CA . GLY A 1 80 ? 2.041 -14.891 20.797 1 59.94 80 GLY A CA 1
ATOM 627 C C . GLY A 1 80 ? 2.336 -15.789 19.609 1 59.94 80 GLY A C 1
ATOM 628 O O . GLY A 1 80 ? 1.634 -15.742 18.609 1 59.94 80 GLY A O 1
ATOM 629 N N . GLY A 1 81 ? 3.379 -16.594 19.719 1 57.66 81 GLY A N 1
ATOM 630 C CA . GLY A 1 81 ? 4.023 -17.344 18.672 1 57.66 81 GLY A CA 1
ATOM 631 C C . GLY A 1 81 ? 3.145 -18.453 18.094 1 57.66 81 GLY A C 1
ATOM 632 O O . GLY A 1 81 ? 3.35 -18.891 16.969 1 57.66 81 GLY A O 1
ATOM 633 N N . PHE A 1 82 ? 2.252 -18.922 18.859 1 52.31 82 PHE A N 1
ATOM 634 C CA . PHE A 1 82 ? 1.541 -20.125 18.453 1 52.31 82 PHE A CA 1
ATOM 635 C C . PHE A 1 82 ? 0.844 -19.922 17.109 1 52.31 82 PHE A C 1
ATOM 637 O O . PHE A 1 82 ? 0.657 -20.859 16.344 1 52.31 82 PHE A O 1
ATOM 644 N N . ASP A 1 83 ? 1.001 -18.641 16.797 1 70.94 83 ASP A N 1
ATOM 645 C CA . ASP A 1 83 ? 0.143 -18.5 15.617 1 70.94 83 ASP A CA 1
ATOM 646 C C . ASP A 1 83 ? 0.853 -17.719 14.516 1 70.94 83 ASP A C 1
ATOM 648 O O . ASP A 1 83 ? 0.24 -16.891 13.836 1 70.94 83 ASP A O 1
ATOM 652 N N . PHE A 1 84 ? 2.199 -18.125 14.273 1 80 84 PHE A N 1
ATOM 653 C CA . PHE A 1 84 ? 2.934 -17.391 13.25 1 80 84 PHE A CA 1
ATOM 654 C C . PHE A 1 84 ? 2.443 -17.766 11.859 1 80 84 PHE A C 1
ATOM 656 O O . PHE A 1 84 ? 2.291 -16.906 10.992 1 80 84 PHE A O 1
ATOM 663 N N . LYS A 1 85 ? 2.248 -19.047 11.719 1 80.38 85 LYS A N 1
ATOM 664 C CA . LYS A 1 85 ? 1.772 -19.531 10.43 1 80.38 85 LYS A CA 1
ATOM 665 C C . LYS A 1 85 ? 0.488 -18.828 10.016 1 80.38 85 LYS A C 1
ATOM 667 O O . LYS A 1 85 ? 0.344 -18.422 8.859 1 80.38 85 LYS A O 1
ATOM 672 N N . GLU A 1 86 ? -0.321 -18.625 10.938 1 80.12 86 GLU A N 1
ATOM 673 C CA . GLU A 1 86 ? -1.601 -17.984 10.633 1 80.12 86 GLU A CA 1
ATOM 674 C C . GLU A 1 86 ? -1.409 -16.531 10.227 1 80.12 86 GLU A C 1
ATOM 676 O O . GLU A 1 86 ? -2.143 -16.016 9.375 1 80.12 86 GLU A O 1
ATOM 681 N N . ILE A 1 87 ? -0.412 -15.961 10.75 1 81.88 87 ILE A N 1
ATOM 682 C CA . ILE A 1 87 ? -0.14 -14.562 10.469 1 81.88 87 ILE A CA 1
ATOM 683 C C . ILE A 1 87 ? 0.629 -14.43 9.156 1 81.88 87 ILE A C 1
ATOM 685 O O . ILE A 1 87 ? 0.427 -13.477 8.398 1 81.88 87 ILE A O 1
ATOM 689 N N . ALA A 1 88 ? 1.376 -15.367 8.914 1 80.62 88 ALA A N 1
ATOM 690 C CA . ALA A 1 88 ? 2.277 -15.297 7.766 1 80.62 88 ALA A CA 1
ATOM 691 C C . ALA A 1 88 ? 1.54 -15.617 6.465 1 80.62 88 ALA A C 1
ATOM 693 O O . ALA A 1 88 ? 1.922 -15.133 5.395 1 80.62 88 ALA A O 1
ATOM 694 N N . LEU A 1 89 ? 0.544 -16.359 6.516 1 79.81 89 LEU A N 1
ATOM 695 C CA . LEU A 1 89 ? -0.171 -16.828 5.328 1 79.81 89 LEU A CA 1
ATOM 696 C C . LEU A 1 89 ? -1.133 -15.75 4.824 1 79.81 89 LEU A C 1
ATOM 698 O O . LEU A 1 89 ? -1.347 -14.734 5.492 1 79.81 89 LEU A O 1
ATOM 702 N N . PHE A 1 90 ? -1.611 -16 3.576 1 74.94 90 PHE A N 1
ATOM 703 C CA . PHE A 1 90 ? -2.574 -15.078 2.994 1 74.94 90 PHE A CA 1
ATOM 704 C C . PHE A 1 90 ? -3.809 -14.953 3.879 1 74.94 90 PHE A C 1
ATOM 706 O O . PHE A 1 90 ? -4.289 -15.945 4.43 1 74.94 90 PHE A O 1
ATOM 713 N N . GLN A 1 91 ? -4.152 -13.711 4.039 1 71.12 91 GLN A N 1
ATOM 714 C CA . GLN A 1 91 ? -5.398 -13.422 4.746 1 71.12 91 GLN A CA 1
ATOM 715 C C . GLN A 1 91 ? -6.395 -12.711 3.84 1 71.12 91 GLN A C 1
ATOM 717 O O . GLN A 1 91 ? -6.02 -12.188 2.785 1 71.12 91 GLN A O 1
ATOM 722 N N . ASP A 1 92 ? -7.566 -12.789 4.281 1 73.06 92 ASP A N 1
ATOM 723 C CA . ASP A 1 92 ? -8.641 -12.102 3.578 1 73.06 92 ASP A CA 1
ATOM 724 C C . ASP A 1 92 ? -8.336 -10.609 3.438 1 73.06 92 ASP A C 1
ATOM 726 O O . ASP A 1 92 ? -7.836 -9.984 4.371 1 73.06 92 ASP A O 1
ATOM 730 N N . TYR A 1 93 ? -8.57 -10.141 2.205 1 73.12 93 TYR A N 1
ATOM 731 C CA . TYR A 1 93 ? -8.352 -8.727 1.914 1 73.12 93 TYR A CA 1
ATOM 732 C C . TYR A 1 93 ? -9.188 -7.848 2.832 1 73.12 93 TYR A C 1
ATOM 734 O O . TYR A 1 93 ? -8.938 -6.645 2.947 1 73.12 93 TYR A O 1
ATOM 742 N N . HIS A 1 94 ? -10.07 -8.43 3.484 1 80.44 94 HIS A N 1
ATOM 743 C CA . HIS A 1 94 ? -10.922 -7.688 4.402 1 80.44 94 HIS A CA 1
ATOM 744 C C . HIS A 1 94 ? -10.172 -7.301 5.668 1 80.44 94 HIS A C 1
ATOM 746 O O . HIS A 1 94 ? -10.531 -6.332 6.34 1 80.44 94 HIS A O 1
ATOM 752 N N . GLY A 1 95 ? -9.109 -7.973 5.898 1 87.25 95 GLY A N 1
ATOM 753 C CA . GLY A 1 95 ? -8.438 -7.793 7.176 1 87.25 95 GLY A CA 1
ATOM 754 C C . GLY A 1 95 ? -8.969 -8.711 8.266 1 87.25 95 GLY A C 1
ATOM 755 O O . GLY A 1 95 ? -10.078 -9.227 8.156 1 87.25 95 GLY A O 1
ATOM 756 N N . LEU A 1 96 ? -8.203 -8.875 9.273 1 91.5 96 LEU A N 1
ATOM 757 C CA . LEU A 1 96 ? -8.625 -9.688 10.406 1 91.5 96 LEU A CA 1
ATOM 758 C C . LEU A 1 96 ? -9.883 -9.102 11.055 1 91.5 96 LEU A C 1
ATOM 760 O O . LEU A 1 96 ? -9.977 -7.883 11.242 1 91.5 96 LEU A O 1
ATOM 764 N N . PRO A 1 97 ? -10.859 -9.992 11.344 1 93.75 97 PRO A N 1
ATOM 765 C CA . PRO A 1 97 ? -12.078 -9.492 11.984 1 93.75 97 PRO A CA 1
ATOM 766 C C . PRO A 1 97 ? -11.797 -8.734 13.281 1 93.75 97 PRO A C 1
ATOM 768 O O . PRO A 1 97 ? -12.422 -7.703 13.539 1 93.75 97 PRO A O 1
ATOM 771 N N . GLU A 1 98 ? -10.867 -9.242 14.039 1 93.81 98 GLU A N 1
ATOM 772 C CA . GLU A 1 98 ? -10.523 -8.586 15.297 1 93.81 98 GLU A CA 1
ATOM 773 C C . GLU A 1 98 ? -9.945 -7.199 15.055 1 93.81 98 GLU A C 1
ATOM 775 O O . GLU A 1 98 ? -10.156 -6.285 15.859 1 93.81 98 GLU A O 1
ATOM 780 N N . PHE A 1 99 ? -9.195 -7.051 14.023 1 95.5 99 PHE A N 1
ATOM 781 C CA . PHE A 1 99 ? -8.625 -5.758 13.672 1 95.5 99 PHE A CA 1
ATOM 782 C C . PHE A 1 99 ? -9.719 -4.762 13.312 1 95.5 99 PHE A C 1
ATOM 784 O O . PHE A 1 99 ? -9.742 -3.643 13.828 1 95.5 99 PHE A O 1
ATOM 791 N N . ARG A 1 100 ? -10.625 -5.125 12.398 1 97.06 100 ARG A N 1
ATOM 792 C CA . ARG A 1 100 ? -11.703 -4.242 11.977 1 97.06 100 ARG A CA 1
ATOM 793 C C . ARG A 1 100 ? -12.586 -3.848 13.156 1 97.06 100 ARG A C 1
ATOM 795 O O . ARG A 1 100 ? -12.992 -2.689 13.273 1 97.06 100 ARG A O 1
ATOM 802 N N . ALA A 1 101 ? -12.836 -4.812 14.023 1 97.75 101 ALA A N 1
ATOM 803 C CA . ALA A 1 101 ? -13.648 -4.535 15.203 1 97.75 101 ALA A CA 1
ATOM 804 C C . ALA A 1 101 ? -12.953 -3.545 16.125 1 97.75 101 ALA A C 1
ATOM 806 O O . ALA A 1 101 ? -13.586 -2.625 16.656 1 97.75 101 ALA A O 1
ATOM 807 N N . ALA A 1 102 ? -11.695 -3.758 16.359 1 97.75 102 ALA A N 1
ATOM 808 C CA . ALA A 1 102 ? -10.914 -2.883 17.234 1 97.75 102 ALA A CA 1
ATOM 809 C C . ALA A 1 102 ? -10.859 -1.463 16.672 1 97.75 102 ALA A C 1
ATOM 811 O O . ALA A 1 102 ? -10.984 -0.491 17.422 1 97.75 102 ALA A O 1
ATOM 812 N N . ILE A 1 103 ? -10.68 -1.331 15.383 1 98 103 ILE A N 1
ATOM 813 C CA . ILE A 1 103 ? -10.617 -0.028 14.727 1 98 103 ILE A CA 1
ATOM 814 C C . ILE A 1 103 ? -11.961 0.68 14.859 1 98 103 ILE A C 1
ATOM 816 O O . ILE A 1 103 ? -12.016 1.865 15.203 1 98 103 ILE A O 1
ATOM 820 N N . ALA A 1 104 ? -13.023 -0.048 14.57 1 98.06 104 ALA A N 1
ATOM 821 C CA . ALA A 1 104 ? -14.359 0.529 14.688 1 98.06 104 ALA A CA 1
ATOM 822 C C . ALA A 1 104 ? -14.609 1.041 16.094 1 98.06 104 ALA A C 1
ATOM 824 O O . ALA A 1 104 ? -15.148 2.133 16.281 1 98.06 104 ALA A O 1
ATOM 825 N N . ASN A 1 105 ? -14.258 0.232 17.031 1 97.06 105 ASN A N 1
ATOM 826 C CA . ASN A 1 105 ? -14.422 0.608 18.422 1 97.06 105 ASN A CA 1
ATOM 827 C C . ASN A 1 105 ? -13.586 1.838 18.781 1 97.06 105 ASN A C 1
ATOM 829 O O . ASN A 1 105 ? -14.07 2.748 19.453 1 97.06 105 ASN A O 1
ATOM 833 N N . PHE A 1 106 ? -12.336 1.834 18.422 1 97.81 106 PHE A N 1
ATOM 834 C CA . PHE A 1 106 ? -11.453 2.963 18.688 1 97.81 106 PHE A CA 1
ATOM 835 C C . PHE A 1 106 ? -12.008 4.238 18.062 1 97.81 106 PHE A C 1
ATOM 837 O O . PHE A 1 106 ? -12.016 5.297 18.703 1 97.81 106 PHE A O 1
ATOM 844 N N . MET A 1 107 ? -12.516 4.168 16.797 1 98.06 107 MET A N 1
ATOM 845 C CA . MET A 1 107 ? -13.109 5.316 16.109 1 98.06 107 MET A CA 1
ATOM 846 C C . MET A 1 107 ? -14.297 5.859 16.906 1 98.06 107 MET A C 1
ATOM 848 O O . MET A 1 107 ? -14.469 7.074 17.016 1 98.06 107 MET A O 1
ATOM 852 N N . SER A 1 108 ? -15.062 4.965 17.422 1 97.56 108 SER A N 1
ATOM 853 C CA . SER A 1 108 ? -16.219 5.367 18.219 1 97.56 108 SER A CA 1
ATOM 854 C C . SER A 1 108 ? -15.773 6.059 19.516 1 97.56 108 SER A C 1
ATOM 856 O O . SER A 1 108 ? -16.297 7.117 19.859 1 97.56 108 SER A O 1
ATOM 858 N N . ARG A 1 109 ? -14.812 5.562 20.188 1 96.12 109 ARG A N 1
ATOM 859 C CA . ARG A 1 109 ? -14.383 6.066 21.484 1 96.12 109 ARG A CA 1
ATOM 860 C C . ARG A 1 109 ? -13.68 7.406 21.344 1 96.12 109 ARG A C 1
ATOM 862 O O . ARG A 1 109 ? -13.828 8.281 22.203 1 96.12 109 ARG A O 1
ATOM 869 N N . VAL A 1 110 ? -12.938 7.543 20.297 1 95.5 110 VAL A N 1
ATOM 870 C CA . VAL A 1 110 ? -12.266 8.812 20.031 1 95.5 110 VAL A CA 1
ATOM 871 C C . VAL A 1 110 ? -13.305 9.922 19.859 1 95.5 110 VAL A C 1
ATOM 873 O O . VAL A 1 110 ? -13.031 11.086 20.172 1 95.5 110 VAL A O 1
ATOM 876 N N . ARG A 1 111 ? -14.453 9.547 19.438 1 95.06 111 ARG A N 1
ATOM 877 C CA . ARG A 1 111 ? -15.539 10.492 19.203 1 95.06 111 ARG A CA 1
ATOM 878 C C . ARG A 1 111 ? -16.516 10.516 20.375 1 95.06 111 ARG A C 1
ATOM 880 O O . ARG A 1 111 ? -17.672 10.922 20.234 1 95.06 111 ARG A O 1
ATOM 887 N N . GLY A 1 112 ? -16.094 10.031 21.531 1 92.5 112 GLY A N 1
ATOM 888 C CA . GLY A 1 112 ? -16.875 10.07 22.766 1 92.5 112 GLY A CA 1
ATOM 889 C C . GLY A 1 112 ? -17.969 9.016 22.812 1 92.5 112 GLY A C 1
ATOM 890 O O . GLY A 1 112 ? -18.953 9.164 23.547 1 92.5 112 GLY A O 1
ATOM 891 N N . SER A 1 113 ? -17.906 8.047 21.906 1 93.75 113 SER A N 1
ATOM 892 C CA . SER A 1 113 ? -18.875 6.953 21.797 1 93.75 113 SER A CA 1
ATOM 893 C C . SER A 1 113 ? -20.25 7.473 21.406 1 93.75 113 SER A C 1
ATOM 895 O O . SER A 1 113 ? -21.266 6.875 21.781 1 93.75 113 SER A O 1
ATOM 897 N N . ARG A 1 114 ? -20.281 8.562 20.781 1 93.81 114 ARG A N 1
ATOM 898 C CA . ARG A 1 114 ? -21.531 9.156 20.344 1 93.81 114 ARG A CA 1
ATOM 899 C C . ARG A 1 114 ? -22 8.555 19.031 1 93.81 114 ARG A C 1
ATOM 901 O O . ARG A 1 114 ? -23.172 8.695 18.656 1 93.81 114 ARG A O 1
ATOM 908 N N . VAL A 1 115 ? -21.094 7.973 18.359 1 95.31 115 VAL A N 1
ATOM 909 C CA . VAL A 1 115 ? -21.422 7.27 17.109 1 95.31 115 VAL A CA 1
ATOM 910 C C . VAL A 1 115 ? -20.812 5.871 17.141 1 95.31 115 VAL A C 1
ATOM 912 O O . VAL A 1 115 ? -19.75 5.66 17.75 1 95.31 115 VAL A O 1
ATOM 915 N N . LYS A 1 116 ? -21.531 4.949 16.5 1 95.5 116 LYS A N 1
ATOM 916 C CA . LYS A 1 116 ? -21.016 3.596 16.312 1 95.5 116 LYS A CA 1
ATOM 917 C C . LYS A 1 116 ? -20.656 3.334 14.859 1 95.5 116 LYS A C 1
ATOM 919 O O . LYS A 1 116 ? -21.359 3.781 13.953 1 95.5 116 LYS A O 1
ATOM 924 N N . PHE A 1 117 ? -19.594 2.67 14.672 1 97.94 117 PHE A N 1
ATOM 925 C CA . PHE A 1 117 ? -19.156 2.305 13.328 1 97.94 117 PHE A CA 1
ATOM 926 C C . PHE A 1 117 ? -19.281 0.803 13.109 1 97.94 117 PHE A C 1
ATOM 928 O O . PHE A 1 117 ? -19 0.011 14.008 1 97.94 117 PHE A O 1
ATOM 935 N N . ASP A 1 118 ? -19.766 0.387 11.969 1 98 118 ASP A N 1
ATOM 936 C CA . ASP A 1 118 ? -19.875 -1.01 11.562 1 98 118 ASP A CA 1
ATOM 937 C C . ASP A 1 118 ? -18.516 -1.552 11.102 1 98 118 ASP A C 1
ATOM 939 O O . ASP A 1 118 ? -17.969 -1.097 10.094 1 98 118 ASP A O 1
ATOM 943 N N . PRO A 1 119 ? -17.969 -2.564 11.812 1 97.62 119 PRO A N 1
ATOM 944 C CA . PRO A 1 119 ? -16.688 -3.127 11.414 1 97.62 119 PRO A CA 1
ATOM 945 C C . PRO A 1 119 ? -16.688 -3.652 9.977 1 97.62 119 PRO A C 1
ATOM 947 O O . PRO A 1 119 ? -15.648 -3.67 9.312 1 97.62 119 PRO A O 1
ATOM 950 N N . ASN A 1 120 ? -17.812 -4.062 9.461 1 96.38 120 ASN A N 1
ATOM 951 C CA . ASN A 1 120 ? -17.906 -4.648 8.125 1 96.38 120 ASN A CA 1
ATOM 952 C C . ASN A 1 120 ? -17.75 -3.596 7.035 1 96.38 120 ASN A C 1
ATOM 954 O O . ASN A 1 120 ? -17.562 -3.932 5.867 1 96.38 120 ASN A O 1
ATOM 958 N N . ARG A 1 121 ? -17.75 -2.328 7.41 1 97.5 121 ARG A N 1
ATOM 959 C CA . ARG A 1 121 ? -17.625 -1.256 6.43 1 97.5 121 ARG A CA 1
ATOM 960 C C . ARG A 1 121 ? -16.234 -0.623 6.48 1 97.5 121 ARG A C 1
ATOM 962 O O . ARG A 1 121 ? -15.953 0.326 5.746 1 97.5 121 ARG A O 1
ATOM 969 N N . ILE A 1 122 ? -15.398 -1.198 7.309 1 97.25 122 ILE A N 1
ATOM 970 C CA . ILE A 1 122 ? -14.023 -0.723 7.438 1 97.25 122 ILE A CA 1
ATOM 971 C C . ILE A 1 122 ? -13.164 -1.339 6.34 1 97.25 122 ILE A C 1
ATOM 973 O O . ILE A 1 122 ? -13.148 -2.561 6.164 1 97.25 122 ILE A O 1
ATOM 977 N N . VAL A 1 123 ? -12.508 -0.513 5.598 1 97 123 VAL A N 1
ATOM 978 C CA . VAL A 1 123 ? -11.531 -0.942 4.602 1 97 123 VAL A CA 1
ATOM 979 C C . VAL A 1 123 ? -10.141 -0.447 4.988 1 97 123 VAL A C 1
ATOM 981 O O . VAL A 1 123 ? -9.961 0.732 5.301 1 97 123 VAL A O 1
ATOM 984 N N . MET A 1 124 ? -9.188 -1.361 5.004 1 94.38 124 MET A N 1
ATOM 985 C CA . MET A 1 124 ? -7.816 -1.003 5.352 1 94.38 124 MET A CA 1
ATOM 986 C C . MET A 1 124 ? -7.066 -0.472 4.133 1 94.38 124 MET A C 1
ATOM 988 O O . MET A 1 124 ? -7.402 -0.812 2.996 1 94.38 124 MET A O 1
ATOM 992 N N . SER A 1 125 ? -6.09 0.318 4.414 1 94.12 125 SER A N 1
ATOM 993 C CA . SER A 1 125 ? -5.238 0.87 3.367 1 94.12 125 SER A CA 1
ATOM 994 C C . SER A 1 125 ? -3.842 1.182 3.895 1 94.12 125 SER A C 1
ATOM 996 O O . SER A 1 125 ? -3.625 1.218 5.109 1 94.12 125 SER A O 1
ATOM 998 N N . GLY A 1 126 ? -2.924 1.368 2.918 1 91.62 126 GLY A N 1
ATOM 999 C CA . GLY A 1 126 ? -1.566 1.758 3.264 1 91.62 126 GLY A CA 1
ATOM 1000 C C . GLY A 1 126 ? -1.464 3.186 3.766 1 91.62 126 GLY A C 1
ATOM 1001 O O . GLY A 1 126 ? -0.907 4.051 3.084 1 91.62 126 GLY A O 1
ATOM 1002 N N . GLY A 1 127 ? -2.002 3.414 4.977 1 93.88 127 GLY A N 1
ATOM 1003 C CA . GLY A 1 127 ? -2.043 4.773 5.492 1 93.88 127 GLY A CA 1
ATOM 1004 C C . GLY A 1 127 ? -3.164 5.605 4.898 1 93.88 127 GLY A C 1
ATOM 1005 O O . GLY A 1 127 ? -3.926 5.121 4.059 1 93.88 127 GLY A O 1
ATOM 1006 N N . ALA A 1 128 ? -3.215 6.836 5.398 1 96.12 128 ALA A N 1
ATOM 1007 C CA . ALA A 1 128 ? -4.23 7.742 4.871 1 96.12 128 ALA A CA 1
ATOM 1008 C C . ALA A 1 128 ? -3.947 8.102 3.414 1 96.12 128 ALA A C 1
ATOM 1010 O O . ALA A 1 128 ? -4.867 8.383 2.645 1 96.12 128 ALA A O 1
ATOM 1011 N N . THR A 1 129 ? -2.65 8.102 3.053 1 94.94 129 THR A N 1
ATOM 1012 C CA . THR A 1 129 ? -2.264 8.328 1.665 1 94.94 129 THR A CA 1
ATOM 1013 C C . THR A 1 129 ? -2.939 7.316 0.745 1 94.94 129 THR A C 1
ATOM 1015 O O . THR A 1 129 ? -3.564 7.691 -0.249 1 94.94 129 THR A O 1
ATOM 1018 N N . GLY A 1 130 ? -2.842 6.062 1.106 1 95.69 130 GLY A N 1
ATOM 1019 C CA . GLY A 1 130 ? -3.498 5.023 0.332 1 95.69 130 GLY A CA 1
ATOM 1020 C C . GLY A 1 130 ? -5.012 5.129 0.351 1 95.69 130 GLY A C 1
ATOM 1021 O O . GLY A 1 130 ? -5.672 4.84 -0.649 1 95.69 130 GLY A O 1
ATOM 1022 N N . ALA A 1 131 ? -5.562 5.496 1.441 1 97.69 131 ALA A N 1
ATOM 1023 C CA . ALA A 1 131 ? -7.008 5.637 1.574 1 97.69 131 ALA A CA 1
ATOM 1024 C C . ALA A 1 131 ? -7.543 6.711 0.63 1 97.69 131 ALA A C 1
ATOM 1026 O O . ALA A 1 131 ? -8.539 6.488 -0.07 1 97.69 131 ALA A O 1
ATOM 1027 N N . HIS A 1 132 ? -6.875 7.852 0.61 1 98 132 HIS A N 1
ATOM 1028 C CA . HIS A 1 132 ? -7.281 8.945 -0.259 1 98 132 HIS A CA 1
ATOM 1029 C C . HIS A 1 132 ? -7.184 8.555 -1.729 1 98 132 HIS A C 1
ATOM 1031 O O . HIS A 1 132 ? -8.078 8.867 -2.521 1 98 132 HIS A O 1
ATOM 1037 N N . GLU A 1 133 ? -6.141 7.906 -2.09 1 96.94 133 GLU A N 1
ATOM 1038 C CA . GLU A 1 133 ? -5.984 7.488 -3.479 1 96.94 133 GLU A CA 1
ATOM 1039 C C . GLU A 1 133 ? -7.086 6.512 -3.887 1 96.94 133 GLU A C 1
ATOM 1041 O O . GLU A 1 133 ? -7.656 6.633 -4.973 1 96.94 133 GLU A O 1
ATOM 1046 N N . THR A 1 134 ? -7.328 5.52 -3.02 1 96.75 134 THR A N 1
ATOM 1047 C CA . THR A 1 134 ? -8.359 4.527 -3.297 1 96.75 134 THR A CA 1
ATOM 1048 C C . THR A 1 134 ? -9.711 5.199 -3.518 1 96.75 134 THR A C 1
ATOM 1050 O O . THR A 1 134 ? -10.422 4.875 -4.469 1 96.75 134 THR A O 1
ATOM 1053 N N . LEU A 1 135 ? -10.055 6.125 -2.664 1 98.19 135 LEU A N 1
ATOM 1054 C CA . LEU A 1 135 ? -11.328 6.832 -2.82 1 98.19 135 LEU A CA 1
ATOM 1055 C C . LEU A 1 135 ? -11.336 7.645 -4.109 1 98.19 135 LEU A C 1
ATOM 1057 O O . LEU A 1 135 ? -12.367 7.73 -4.785 1 98.19 135 LEU A O 1
ATOM 1061 N N . ALA A 1 136 ? -10.234 8.242 -4.41 1 97.88 136 ALA A N 1
ATOM 1062 C CA . ALA A 1 136 ? -10.156 8.992 -5.66 1 97.88 136 ALA A CA 1
ATOM 1063 C C . ALA A 1 136 ? -10.445 8.086 -6.855 1 97.88 136 ALA A C 1
ATOM 1065 O O . ALA A 1 136 ? -11.219 8.445 -7.742 1 97.88 136 ALA A O 1
ATOM 1066 N N . PHE A 1 137 ? -9.844 6.875 -6.895 1 96.75 137 PHE A N 1
ATOM 1067 C CA . PHE A 1 137 ? -10.086 5.914 -7.965 1 96.75 137 PHE A CA 1
ATOM 1068 C C . PHE A 1 137 ? -11.555 5.512 -8.008 1 96.75 137 PHE A C 1
ATOM 1070 O O . PHE A 1 137 ? -12.117 5.316 -9.086 1 96.75 137 PHE A O 1
ATOM 1077 N N . CYS A 1 138 ? -12.172 5.426 -6.902 1 97.38 138 CYS A N 1
ATOM 1078 C CA . CYS A 1 138 ? -13.539 4.914 -6.816 1 97.38 138 CYS A CA 1
ATOM 1079 C C . CYS A 1 138 ? -14.547 5.984 -7.215 1 97.38 138 CYS A C 1
ATOM 1081 O O . CYS A 1 138 ? -15.602 5.672 -7.777 1 97.38 138 CYS A O 1
ATOM 1083 N N . LEU A 1 139 ? -14.242 7.266 -6.941 1 98.25 139 LEU A N 1
ATOM 1084 C CA . LEU A 1 139 ? -15.297 8.273 -6.945 1 98.25 139 LEU A CA 1
ATOM 1085 C C . LEU A 1 139 ? -15.203 9.156 -8.18 1 98.25 139 LEU A C 1
ATOM 1087 O O . LEU A 1 139 ? -16.188 9.797 -8.57 1 98.25 139 LEU A O 1
ATOM 1091 N N . ALA A 1 140 ? -14.047 9.219 -8.789 1 97.75 140 ALA A N 1
ATOM 1092 C CA . ALA A 1 140 ? -13.875 10.18 -9.875 1 97.75 140 ALA A CA 1
ATOM 1093 C C . ALA A 1 140 ? -13.039 9.586 -11.008 1 97.75 140 ALA A C 1
ATOM 1095 O O . ALA A 1 140 ? -12.102 8.82 -10.758 1 97.75 140 ALA A O 1
ATOM 1096 N N . ASN A 1 141 ? -13.383 9.938 -12.203 1 96.44 141 ASN A N 1
ATOM 1097 C CA . ASN A 1 141 ? -12.547 9.633 -13.367 1 96.44 141 ASN A CA 1
ATOM 1098 C C . ASN A 1 141 ? -11.438 10.672 -13.547 1 96.44 141 ASN A C 1
ATOM 1100 O O . ASN A 1 141 ? -11.508 11.766 -12.984 1 96.44 141 ASN A O 1
ATOM 1104 N N . ARG A 1 142 ? -10.375 10.25 -14.312 1 95 142 ARG A N 1
ATOM 1105 C CA . ARG A 1 142 ? -9.344 11.203 -14.695 1 95 142 ARG A CA 1
ATOM 1106 C C . ARG A 1 142 ? -9.953 12.461 -15.305 1 95 142 ARG A C 1
ATOM 1108 O O . ARG A 1 142 ? -10.828 12.375 -16.172 1 95 142 ARG A O 1
ATOM 1115 N N . GLY A 1 143 ? -9.547 13.617 -14.797 1 96.06 143 GLY A N 1
ATOM 1116 C CA . GLY A 1 143 ? -10.047 14.875 -15.328 1 96.06 143 GLY A CA 1
ATOM 1117 C C . GLY A 1 143 ? -11.211 15.438 -14.539 1 96.06 143 GLY A C 1
ATOM 1118 O O . GLY A 1 143 ? -11.539 16.625 -14.648 1 96.06 143 GLY A O 1
ATOM 1119 N N . GLU A 1 144 ? -11.898 14.609 -13.75 1 98.06 144 GLU A N 1
ATOM 1120 C CA . GLU A 1 144 ? -12.922 15.094 -12.828 1 98.06 144 GLU A CA 1
ATOM 1121 C C . GLU A 1 144 ? -12.305 15.602 -11.531 1 98.06 144 GLU A C 1
ATOM 1123 O O . GLU A 1 144 ? -11.094 15.516 -11.344 1 98.06 144 GLU A O 1
ATOM 1128 N N . GLY A 1 145 ? -13.172 16.25 -10.648 1 98 145 GLY A N 1
ATOM 1129 C CA . GLY A 1 145 ? -12.461 16.922 -9.578 1 98 145 GLY A CA 1
ATOM 1130 C C . GLY A 1 145 ? -13.219 16.922 -8.266 1 98 145 GLY A C 1
ATOM 1131 O O . GLY A 1 145 ? -14.414 16.625 -8.227 1 98 145 GLY A O 1
ATOM 1132 N N . PHE A 1 146 ? -12.492 17.203 -7.203 1 98.75 146 PHE A N 1
ATOM 1133 C CA . PHE A 1 146 ? -13.016 17.422 -5.859 1 98.75 146 PHE A CA 1
ATOM 1134 C C . PHE A 1 146 ? -12.867 18.891 -5.461 1 98.75 146 PHE A C 1
ATOM 1136 O O . PHE A 1 146 ? -11.836 19.5 -5.715 1 98.75 146 PHE A O 1
ATOM 1143 N N . LEU A 1 147 ? -13.938 19.453 -4.922 1 98.88 147 LEU A N 1
ATOM 1144 C CA . LEU A 1 147 ? -13.805 20.703 -4.191 1 98.88 147 LEU A CA 1
ATOM 1145 C C . LEU A 1 147 ? -13.023 20.516 -2.898 1 98.88 147 LEU A C 1
ATOM 1147 O O . LEU A 1 147 ? -13.203 19.5 -2.211 1 98.88 147 LEU A O 1
ATOM 1151 N N . VAL A 1 148 ? -12.141 21.453 -2.568 1 98.81 148 VAL A N 1
ATOM 1152 C CA . VAL A 1 148 ? -11.344 21.359 -1.35 1 98.81 148 VAL A CA 1
ATOM 1153 C C . VAL A 1 148 ? -11.164 22.734 -0.728 1 98.81 148 VAL A C 1
ATOM 1155 O O . VAL A 1 148 ? -10.578 23.625 -1.346 1 98.81 148 VAL A O 1
ATOM 1158 N N . PRO A 1 149 ? -11.602 22.953 0.488 1 98.75 149 PRO A N 1
ATOM 1159 C CA . PRO A 1 149 ? -11.383 24.234 1.15 1 98.75 149 PRO A CA 1
ATOM 1160 C C . PRO A 1 149 ? -9.898 24.531 1.38 1 98.75 149 PRO A C 1
ATOM 1162 O O . PRO A 1 149 ? -9.141 23.641 1.761 1 98.75 149 PRO A O 1
ATOM 1165 N N . THR A 1 150 ? -9.492 25.703 1.097 1 98.44 150 THR A N 1
ATOM 1166 C CA . THR A 1 150 ? -8.133 26.156 1.372 1 98.44 150 THR A CA 1
ATOM 1167 C C . THR A 1 150 ? -8.086 26.984 2.654 1 98.44 150 THR A C 1
ATOM 1169 O O . THR A 1 150 ? -9.039 27.688 2.982 1 98.44 150 THR A O 1
ATOM 1172 N N . PRO A 1 151 ? -7 26.938 3.398 1 98.25 151 PRO A N 1
ATOM 1173 C CA . PRO A 1 151 ? -5.809 26.125 3.121 1 98.25 151 PRO A CA 1
ATOM 1174 C C . PRO A 1 151 ? -6.02 24.641 3.402 1 98.25 151 PRO A C 1
ATOM 1176 O O . PRO A 1 151 ? -6.832 24.281 4.258 1 98.25 151 PRO A O 1
ATOM 1179 N N . TYR A 1 152 ? -5.336 23.766 2.604 1 97.94 152 TYR A N 1
ATOM 1180 C CA . TYR A 1 152 ? -5.465 22.344 2.83 1 97.94 152 TYR A CA 1
ATOM 1181 C C . TYR A 1 152 ? -4.105 21.656 2.799 1 97.94 152 TYR A C 1
ATOM 1183 O O . TYR A 1 152 ? -3.111 22.25 2.385 1 97.94 152 TYR A O 1
ATOM 1191 N N . TYR A 1 153 ? -4.012 20.5 3.293 1 97.06 153 TYR A N 1
ATOM 1192 C CA . TYR A 1 153 ? -2.807 19.672 3.395 1 97.06 153 TYR A CA 1
ATOM 1193 C C . TYR A 1 153 ? -2.148 19.5 2.031 1 97.06 153 TYR A C 1
ATOM 1195 O O . TYR A 1 153 ? -2.766 19 1.094 1 97.06 153 TYR A O 1
ATOM 1203 N N . PRO A 1 154 ? -0.862 19.859 1.936 1 95 154 PRO A N 1
ATOM 1204 C CA . PRO A 1 154 ? -0.197 19.844 0.63 1 95 154 PRO A CA 1
ATOM 1205 C C . PRO A 1 154 ? -0.055 18.438 0.047 1 95 154 PRO A C 1
ATOM 1207 O O . PRO A 1 154 ? 0.007 18.281 -1.175 1 95 154 PRO A O 1
ATOM 1210 N N . GLY A 1 155 ? -0.034 17.422 0.841 1 94.12 155 GLY A N 1
ATOM 1211 C CA . GLY A 1 155 ? 0.109 16.047 0.365 1 94.12 155 GLY A CA 1
ATOM 1212 C C . GLY A 1 155 ? -1.053 15.594 -0.497 1 94.12 155 GLY A C 1
ATOM 1213 O O . GLY A 1 155 ? -0.93 14.625 -1.252 1 94.12 155 GLY A O 1
ATOM 1214 N N . PHE A 1 156 ? -2.16 16.266 -0.458 1 96.19 156 PHE A N 1
ATOM 1215 C CA . PHE A 1 156 ? -3.316 15.898 -1.271 1 96.19 156 PHE A CA 1
ATOM 1216 C C . PHE A 1 156 ? -2.99 16.016 -2.756 1 96.19 156 PHE A C 1
ATOM 1218 O O . PHE A 1 156 ? -3.51 15.242 -3.568 1 96.19 156 PHE A O 1
ATOM 1225 N N . ASP A 1 157 ? -2.131 16.953 -3.098 1 94.12 157 ASP A N 1
ATOM 1226 C CA . ASP A 1 157 ? -1.764 17.141 -4.5 1 94.12 157 ASP A CA 1
ATOM 1227 C C . ASP A 1 157 ? -1.113 15.875 -5.066 1 94.12 157 ASP A C 1
ATOM 1229 O O . ASP A 1 157 ? -1.351 15.516 -6.219 1 94.12 157 ASP A O 1
ATOM 1233 N N . ARG A 1 158 ? -0.37 15.281 -4.305 1 91.25 158 ARG A N 1
ATOM 1234 C CA . ARG A 1 158 ? 0.243 14.023 -4.719 1 91.25 158 ARG A CA 1
ATOM 1235 C C . ARG A 1 158 ? -0.736 12.859 -4.574 1 91.25 158 ARG A C 1
ATOM 1237 O O . ARG A 1 158 ? -0.952 12.102 -5.52 1 91.25 158 ARG A O 1
ATOM 1244 N N . ASP A 1 159 ? -1.341 12.758 -3.426 1 93.69 159 ASP A N 1
ATOM 1245 C CA . ASP A 1 159 ? -2.109 11.578 -3.029 1 93.69 159 ASP A CA 1
ATOM 1246 C C . ASP A 1 159 ? -3.336 11.398 -3.922 1 93.69 159 ASP A C 1
ATOM 1248 O O . ASP A 1 159 ? -3.725 10.273 -4.23 1 93.69 159 ASP A O 1
ATOM 1252 N N . LEU A 1 160 ? -3.934 12.555 -4.324 1 96.38 160 LEU A N 1
ATOM 1253 C CA . LEU A 1 160 ? -5.203 12.469 -5.039 1 96.38 160 LEU A CA 1
ATOM 1254 C C . LEU A 1 160 ? -5 12.68 -6.535 1 96.38 160 LEU A C 1
ATOM 1256 O O . LEU A 1 160 ? -5.766 12.164 -7.352 1 96.38 160 LEU A O 1
ATOM 1260 N N . LYS A 1 161 ? -3.959 13.359 -6.93 1 95.56 161 LYS A N 1
ATOM 1261 C CA . LYS A 1 161 ? -3.879 13.789 -8.328 1 95.56 161 LYS A CA 1
ATOM 1262 C C . LYS A 1 161 ? -2.895 12.93 -9.109 1 95.56 161 LYS A C 1
ATOM 1264 O O . LYS A 1 161 ? -3.148 12.586 -10.266 1 95.56 161 LYS A O 1
ATOM 1269 N N . TRP A 1 162 ? -1.792 12.547 -8.547 1 94.44 162 TRP A N 1
ATOM 1270 C CA . TRP A 1 162 ? -0.621 12.07 -9.281 1 94.44 162 TRP A CA 1
ATOM 1271 C C . TRP A 1 162 ? -0.956 10.828 -10.094 1 94.44 162 TRP A C 1
ATOM 1273 O O . TRP A 1 162 ? -0.889 10.844 -11.328 1 94.44 162 TRP A O 1
ATOM 1283 N N . ARG A 1 163 ? -1.451 9.789 -9.5 1 93.94 163 ARG A N 1
ATOM 1284 C CA . ARG A 1 163 ? -1.692 8.531 -10.195 1 93.94 163 ARG A CA 1
ATOM 1285 C C . ARG A 1 163 ? -3.117 8.469 -10.734 1 93.94 163 ARG A C 1
ATOM 1287 O O . ARG A 1 163 ? -3.375 7.805 -11.742 1 93.94 163 ARG A O 1
ATOM 1294 N N . THR A 1 164 ? -4.051 9.219 -10.148 1 95.62 164 THR A N 1
ATOM 1295 C CA . THR A 1 164 ? -5.469 9.102 -10.477 1 95.62 164 THR A CA 1
ATOM 1296 C C . THR A 1 164 ? -5.852 10.086 -11.578 1 95.62 164 THR A C 1
ATOM 1298 O O . THR A 1 164 ? -6.793 9.836 -12.336 1 95.62 164 THR A O 1
ATOM 1301 N N . GLY A 1 165 ? -5.16 11.281 -11.602 1 95.06 165 GLY A N 1
ATOM 1302 C CA . GLY A 1 165 ? -5.496 12.328 -12.547 1 95.06 165 GLY A CA 1
ATOM 1303 C C . GLY A 1 165 ? -6.68 13.172 -12.109 1 95.06 165 GLY A C 1
ATOM 1304 O O . GLY A 1 165 ? -7.195 13.977 -12.883 1 95.06 165 GLY A O 1
ATOM 1305 N N . VAL A 1 166 ? -7.09 13.023 -10.891 1 96.69 166 VAL A N 1
ATOM 1306 C CA . VAL A 1 166 ? -8.188 13.812 -10.344 1 96.69 166 VAL A CA 1
ATOM 1307 C C . VAL A 1 166 ? -7.719 15.242 -10.086 1 96.69 166 VAL A C 1
ATOM 1309 O O . VAL A 1 166 ? -6.551 15.469 -9.758 1 96.69 166 VAL A O 1
ATOM 1312 N N . GLU A 1 167 ? -8.633 16.141 -10.258 1 97.56 167 GLU A N 1
ATOM 1313 C CA . GLU A 1 167 ? -8.312 17.547 -10.023 1 97.56 167 GLU A CA 1
ATOM 1314 C C . GLU A 1 167 ? -8.805 18 -8.648 1 97.56 167 GLU A C 1
ATOM 1316 O O . GLU A 1 167 ? -9.812 17.484 -8.148 1 97.56 167 GLU A O 1
ATOM 1321 N N . LEU A 1 168 ? -8.102 18.922 -8.062 1 98 168 LEU A N 1
ATOM 1322 C CA . LEU A 1 168 ? -8.523 19.562 -6.832 1 98 168 LEU A CA 1
ATOM 1323 C C . LEU A 1 168 ? -8.906 21.031 -7.094 1 98 168 LEU A C 1
ATOM 1325 O O . LEU A 1 168 ? -8.094 21.797 -7.609 1 98 168 LEU A O 1
ATOM 1329 N N . ILE A 1 169 ? -10.109 21.359 -6.773 1 98.5 169 ILE A N 1
ATOM 1330 C CA . ILE A 1 169 ? -10.656 22.703 -7.008 1 98.5 169 ILE A CA 1
ATOM 1331 C C . ILE A 1 169 ? -10.781 23.453 -5.684 1 98.5 169 ILE A C 1
ATOM 1333 O O . ILE A 1 169 ? -11.609 23.094 -4.84 1 98.5 169 ILE A O 1
ATOM 1337 N N . PRO A 1 170 ? -10.086 24.531 -5.504 1 98.12 170 PRO A N 1
ATOM 1338 C CA . PRO A 1 170 ? -10.047 25.219 -4.215 1 98.12 170 PRO A CA 1
ATOM 1339 C C . PRO A 1 170 ? -11.359 25.938 -3.896 1 98.12 170 PRO A C 1
ATOM 1341 O O . PRO A 1 170 ? -11.93 26.594 -4.766 1 98.12 170 PRO A O 1
ATOM 1344 N N . VAL A 1 171 ? -11.836 25.734 -2.75 1 98.69 171 VAL A N 1
ATOM 1345 C CA . VAL A 1 171 ? -12.836 26.578 -2.119 1 98.69 171 VAL A CA 1
ATOM 1346 C C . VAL A 1 171 ? -12.148 27.625 -1.235 1 98.69 171 VAL A C 1
ATOM 1348 O O . VAL A 1 171 ? -11.758 27.328 -0.105 1 98.69 171 VAL A O 1
ATOM 1351 N N . VAL A 1 172 ? -12.133 28.812 -1.678 1 98 172 VAL A N 1
ATOM 1352 C CA . VAL A 1 172 ? -11.289 29.812 -1.039 1 98 172 VAL A CA 1
ATOM 1353 C C . VAL A 1 172 ? -11.93 30.297 0.26 1 98 172 VAL A C 1
ATOM 1355 O O . VAL A 1 172 ? -13.07 30.766 0.258 1 98 172 VAL A O 1
ATOM 1358 N N . CYS A 1 173 ? -11.211 30.109 1.317 1 97.44 173 CYS A N 1
ATOM 1359 C CA . CYS A 1 173 ? -11.602 30.609 2.629 1 97.44 173 CYS A CA 1
ATOM 1360 C C . CYS A 1 173 ? -10.648 31.719 3.094 1 97.44 173 CYS A C 1
ATOM 1362 O O . CYS A 1 173 ? -9.453 31.672 2.805 1 97.44 173 CYS A O 1
ATOM 1364 N N . GLU A 1 174 ? -11.18 32.625 3.873 1 96.44 174 GLU A N 1
ATOM 1365 C CA . GLU A 1 174 ? -10.406 33.812 4.211 1 96.44 174 GLU A CA 1
ATOM 1366 C C . GLU A 1 174 ? -10.234 33.969 5.723 1 96.44 174 GLU A C 1
ATOM 1368 O O . GLU A 1 174 ? -11.102 33.531 6.492 1 96.44 174 GLU A O 1
ATOM 1373 N N . SER A 1 175 ? -9.188 34.625 6.066 1 96.5 175 SER A N 1
ATOM 1374 C CA . SER A 1 175 ? -8.891 34.812 7.484 1 96.5 175 SER A CA 1
ATOM 1375 C C . SER A 1 175 ? -9.852 35.781 8.133 1 96.5 175 SER A C 1
ATOM 1377 O O . SER A 1 175 ? -10.031 35.781 9.352 1 96.5 175 SER A O 1
ATOM 1379 N N . SER A 1 176 ? -10.492 36.594 7.371 1 95.94 176 SER A N 1
ATOM 1380 C CA . SER A 1 176 ? -11.398 37.625 7.895 1 95.94 176 SER A CA 1
ATOM 1381 C C . SER A 1 176 ? -12.539 36.969 8.688 1 95.94 176 SER A C 1
ATOM 1383 O O . SER A 1 176 ? -13.125 37.625 9.562 1 95.94 176 SER A O 1
ATOM 1385 N N . ASN A 1 177 ? -12.875 35.781 8.406 1 95.94 177 ASN A N 1
ATOM 1386 C CA . ASN A 1 177 ? -13.883 35.031 9.164 1 95.94 177 ASN A CA 1
ATOM 1387 C C . ASN A 1 177 ? -13.336 33.719 9.703 1 95.94 177 ASN A C 1
ATOM 1389 O O . ASN A 1 177 ? -14.047 32.719 9.703 1 95.94 177 ASN A O 1
ATOM 1393 N N . ASN A 1 178 ? -12.047 33.719 9.977 1 96.25 178 ASN A N 1
ATOM 1394 C CA . ASN A 1 178 ? -11.352 32.562 10.578 1 96.25 178 ASN A CA 1
ATOM 1395 C C . ASN A 1 178 ? -11.359 31.359 9.648 1 96.25 178 ASN A C 1
ATOM 1397 O O . ASN A 1 178 ? -11.492 30.219 10.109 1 96.25 178 ASN A O 1
ATOM 1401 N N . PHE A 1 179 ? -11.375 31.594 8.359 1 97.31 179 PHE A N 1
ATOM 1402 C CA . PHE A 1 179 ? -11.289 30.578 7.316 1 97.31 179 PHE A CA 1
ATOM 1403 C C . PHE A 1 179 ? -12.508 29.672 7.336 1 97.31 179 PHE A C 1
ATOM 1405 O O . PHE A 1 179 ? -12.414 28.469 7.031 1 97.31 179 PHE A O 1
ATOM 1412 N N . LYS A 1 180 ? -13.617 30.156 7.73 1 96.12 180 LYS A N 1
ATOM 1413 C CA . LYS A 1 180 ? -14.867 29.406 7.719 1 96.12 180 LYS A CA 1
ATOM 1414 C C . LYS A 1 180 ? -15.273 29.031 6.293 1 96.12 180 LYS A C 1
ATOM 1416 O O . LYS A 1 180 ? -15.133 29.844 5.371 1 96.12 180 LYS A O 1
ATOM 1421 N N . VAL A 1 181 ? -15.781 27.812 6.109 1 97.62 181 VAL A N 1
ATOM 1422 C CA . VAL A 1 181 ? -16.344 27.406 4.824 1 97.62 181 VAL A CA 1
ATOM 1423 C C . VAL A 1 181 ? -17.781 27.891 4.715 1 97.62 181 VAL A C 1
ATOM 1425 O O . VAL A 1 181 ? -18.625 27.531 5.539 1 97.62 181 VAL A O 1
ATOM 1428 N N . THR A 1 182 ? -18.094 28.656 3.691 1 97.06 182 THR A N 1
ATOM 1429 C CA . THR A 1 182 ? -19.422 29.219 3.514 1 97.06 182 THR A CA 1
ATOM 1430 C C . THR A 1 182 ? -20.094 28.625 2.273 1 97.06 182 THR A C 1
ATOM 1432 O O . THR A 1 182 ? -19.422 28.109 1.381 1 97.06 182 THR A O 1
ATOM 1435 N N . ILE A 1 183 ? -21.391 28.766 2.287 1 97.88 183 ILE A N 1
ATOM 1436 C CA . ILE A 1 183 ? -22.141 28.281 1.14 1 97.88 183 ILE A CA 1
ATOM 1437 C C . ILE A 1 183 ? -21.766 29.078 -0.104 1 97.88 183 ILE A C 1
ATOM 1439 O O . ILE A 1 183 ? -21.719 28.531 -1.209 1 97.88 183 ILE A O 1
ATOM 1443 N N . GLU A 1 184 ? -21.547 30.344 0.116 1 97.88 184 GLU A N 1
ATOM 1444 C CA . GLU A 1 184 ? -21.156 31.219 -0.995 1 97.88 184 GLU A CA 1
ATOM 1445 C C . GLU A 1 184 ? -19.844 30.766 -1.617 1 97.88 184 GLU A C 1
ATOM 1447 O O . GLU A 1 184 ? -19.719 30.703 -2.842 1 97.88 184 GLU A O 1
ATOM 1452 N N . ALA A 1 185 ? -18.891 30.469 -0.797 1 98.06 185 ALA A N 1
ATOM 1453 C CA . ALA A 1 185 ? -17.594 30.016 -1.286 1 98.06 185 ALA A CA 1
ATOM 1454 C C . ALA A 1 185 ? -17.734 28.688 -2.029 1 98.06 185 ALA A C 1
ATOM 1456 O O . ALA A 1 185 ? -17.062 28.469 -3.043 1 98.06 185 ALA A O 1
ATOM 1457 N N . LEU A 1 186 ? -18.562 27.812 -1.573 1 98.69 186 LEU A N 1
ATOM 1458 C CA . LEU A 1 186 ? -18.797 26.516 -2.197 1 98.69 186 LEU A CA 1
ATOM 1459 C C . LEU A 1 186 ? -19.438 26.672 -3.574 1 98.69 186 LEU A C 1
ATOM 1461 O O . LEU A 1 186 ? -19 26.062 -4.547 1 98.69 186 LEU A O 1
ATOM 1465 N N . GLU A 1 187 ? -20.438 27.516 -3.598 1 98.62 187 GLU A N 1
ATOM 1466 C CA . GLU A 1 187 ? -21.141 27.766 -4.855 1 98.62 187 GLU A CA 1
ATOM 1467 C C . GLU A 1 187 ? -20.219 28.391 -5.891 1 98.62 187 GLU A C 1
ATOM 1469 O O . GLU A 1 187 ? -20.25 28.016 -7.066 1 98.62 187 GLU A O 1
ATOM 1474 N N . ASP A 1 188 ? -19.469 29.297 -5.422 1 98.38 188 ASP A N 1
ATOM 1475 C CA . ASP A 1 188 ? -18.516 29.969 -6.312 1 98.38 188 ASP A CA 1
ATOM 1476 C C . ASP A 1 188 ? -17.531 28.969 -6.918 1 98.38 188 ASP A C 1
ATOM 1478 O O . ASP A 1 188 ? -17.297 28.969 -8.125 1 98.38 188 ASP A O 1
ATOM 1482 N N . ALA A 1 189 ? -16.984 28.141 -6.121 1 98.56 189 ALA A N 1
ATOM 1483 C CA . ALA A 1 189 ? -16.031 27.125 -6.586 1 98.56 189 ALA A CA 1
ATOM 1484 C C . ALA A 1 189 ? -16.688 26.141 -7.543 1 98.56 189 ALA A C 1
ATOM 1486 O O . ALA A 1 189 ? -16.094 25.734 -8.547 1 98.56 189 ALA A O 1
ATOM 1487 N N . TYR A 1 190 ? -17.875 25.719 -7.211 1 98.56 190 TYR A N 1
ATOM 1488 C CA . TYR A 1 190 ? -18.641 24.797 -8.047 1 98.56 190 TYR A CA 1
ATOM 1489 C C . TYR A 1 190 ? -18.875 25.391 -9.43 1 98.56 190 TYR A C 1
ATOM 1491 O O . TYR A 1 190 ? -18.703 24.703 -10.445 1 98.56 190 TYR A O 1
ATOM 1499 N N . GLU A 1 191 ? -19.266 26.641 -9.461 1 98.19 191 GLU A N 1
ATOM 1500 C CA . GLU A 1 191 ? -19.547 27.328 -10.719 1 98.19 191 GLU A CA 1
ATOM 1501 C C . GLU A 1 191 ? -18.266 27.516 -11.539 1 98.19 191 GLU A C 1
ATOM 1503 O O . GLU A 1 191 ? -18.281 27.359 -12.766 1 98.19 191 GLU A O 1
ATOM 1508 N N . LYS A 1 192 ? -17.281 27.859 -10.883 1 97.5 192 LYS A N 1
ATOM 1509 C CA . LYS A 1 192 ? -16 28.016 -11.57 1 97.5 192 LYS A CA 1
ATOM 1510 C C . LYS A 1 192 ? -15.547 26.688 -12.195 1 97.5 192 LYS A C 1
ATOM 1512 O O . LYS A 1 192 ? -14.961 26.688 -13.281 1 97.5 192 LYS A O 1
ATOM 1517 N N . ALA A 1 193 ? -15.711 25.609 -11.469 1 98.06 193 ALA A N 1
ATOM 1518 C CA . ALA A 1 193 ? -15.383 24.297 -12.008 1 98.06 193 ALA A CA 1
ATOM 1519 C C . ALA A 1 193 ? -16.188 24 -13.273 1 98.06 193 ALA A C 1
ATOM 1521 O O . ALA A 1 193 ? -15.648 23.5 -14.258 1 98.06 193 ALA A O 1
ATOM 1522 N N . LYS A 1 194 ? -17.375 24.328 -13.234 1 96.75 194 LYS A N 1
ATOM 1523 C CA . LYS A 1 194 ? -18.25 24.141 -14.391 1 96.75 194 LYS A CA 1
ATOM 1524 C C . LYS A 1 194 ? -17.781 24.953 -15.578 1 96.75 194 LYS A C 1
ATOM 1526 O O . LYS A 1 194 ? -17.75 24.469 -16.719 1 96.75 194 LYS A O 1
ATOM 1531 N N . GLU A 1 195 ? -17.438 26.109 -15.273 1 97.25 195 GLU A N 1
ATOM 1532 C CA . GLU A 1 195 ? -16.969 27 -16.328 1 97.25 195 GLU A CA 1
ATOM 1533 C C . GLU A 1 195 ? -15.68 26.469 -16.953 1 97.25 195 GLU A C 1
ATOM 1535 O O . GLU A 1 195 ? -15.43 26.688 -18.141 1 97.25 195 GLU A O 1
ATOM 1540 N N . SER A 1 196 ? -14.938 25.828 -16.188 1 97.06 196 SER A N 1
ATOM 1541 C CA . SER A 1 196 ? -13.672 25.266 -16.656 1 97.06 196 SER A CA 1
ATOM 1542 C C . SER A 1 196 ? -13.859 23.859 -17.219 1 97.06 196 SER A C 1
ATOM 1544 O O . SER A 1 196 ? -12.883 23.156 -17.484 1 97.06 196 SER A O 1
ATOM 1546 N N . ASN A 1 197 ? -15.078 23.391 -17.25 1 97.38 197 ASN A N 1
ATOM 1547 C CA . ASN A 1 197 ? -15.453 22.078 -17.797 1 97.38 197 ASN A CA 1
ATOM 1548 C C . ASN A 1 197 ? -14.883 20.938 -16.953 1 97.38 197 ASN A C 1
ATOM 1550 O O . ASN A 1 197 ? -14.422 19.938 -17.516 1 97.38 197 ASN A O 1
ATOM 1554 N N . ILE A 1 198 ? -14.797 21.156 -15.742 1 98 198 ILE A N 1
ATOM 1555 C CA . ILE A 1 198 ? -14.422 20.109 -14.797 1 98 198 ILE A CA 1
ATOM 1556 C C . ILE A 1 198 ? -15.664 19.625 -14.047 1 98 198 ILE A C 1
ATOM 1558 O O . ILE A 1 198 ? -16.312 20.406 -13.328 1 98 198 ILE A O 1
ATOM 1562 N N . LYS A 1 199 ? -15.977 18.406 -14.242 1 98.06 199 LYS A N 1
ATOM 1563 C CA . LYS A 1 199 ? -17.109 17.828 -13.523 1 98.06 199 LYS A CA 1
ATOM 1564 C C . LYS A 1 199 ? -16.766 17.594 -12.055 1 98.06 199 LYS A C 1
ATOM 1566 O O . LYS A 1 199 ? -15.812 16.875 -11.75 1 98.06 199 LYS A O 1
ATOM 1571 N N . VAL A 1 200 ? -17.484 18.172 -11.18 1 98.5 200 VAL A N 1
ATOM 1572 C CA . VAL A 1 200 ? -17.266 18.016 -9.75 1 98.5 200 VAL A CA 1
ATOM 1573 C C . VAL A 1 200 ? -17.891 16.719 -9.266 1 98.5 200 VAL A C 1
ATOM 1575 O O . VAL A 1 200 ? -19.078 16.469 -9.484 1 98.5 200 VAL A O 1
ATOM 1578 N N . LYS A 1 201 ? -17.062 15.93 -8.562 1 98.44 201 LYS A N 1
ATOM 1579 C CA . LYS A 1 201 ? -17.516 14.617 -8.125 1 98.44 201 LYS A CA 1
ATOM 1580 C C . LYS A 1 201 ? -17.672 14.555 -6.609 1 98.44 201 LYS A C 1
ATOM 1582 O O . LYS A 1 201 ? -18.312 13.656 -6.074 1 98.44 201 LYS A O 1
ATOM 1587 N N . GLY A 1 202 ? -17.062 15.547 -5.973 1 98.56 202 GLY A N 1
ATOM 1588 C CA . GLY A 1 202 ? -17.172 15.492 -4.523 1 98.56 202 GLY A CA 1
ATOM 1589 C C . GLY A 1 202 ? -16.562 16.688 -3.828 1 98.56 202 GLY A C 1
ATOM 1590 O O . GLY A 1 202 ? -16 17.578 -4.48 1 98.56 202 GLY A O 1
ATOM 1591 N N . LEU A 1 203 ? -16.797 16.797 -2.539 1 98.88 203 LEU A N 1
ATOM 1592 C CA . LEU A 1 203 ? -16.203 17.719 -1.59 1 98.88 203 LEU A CA 1
ATOM 1593 C C . LEU A 1 203 ? -15.297 16.984 -0.604 1 98.88 203 LEU A C 1
ATOM 1595 O O . LEU A 1 203 ? -15.719 16 0.008 1 98.88 203 LEU A O 1
ATOM 1599 N N . LEU A 1 204 ? -14.031 17.391 -0.583 1 98.88 204 LEU A N 1
ATOM 1600 C CA . LEU A 1 204 ? -13.062 16.828 0.36 1 98.88 204 LEU A CA 1
ATOM 1601 C C . LEU A 1 204 ? -12.789 17.812 1.495 1 98.88 204 LEU A C 1
ATOM 1603 O O . LEU A 1 204 ? -12.312 18.922 1.258 1 98.88 204 LEU A O 1
ATOM 1607 N N . ILE A 1 205 ? -13.062 17.406 2.703 1 98.69 205 ILE A N 1
ATOM 1608 C CA . ILE A 1 205 ? -12.766 18.25 3.848 1 98.69 205 ILE A CA 1
ATOM 1609 C C . ILE A 1 205 ? -11.875 17.5 4.836 1 98.69 205 ILE A C 1
ATOM 1611 O O . ILE A 1 205 ? -11.883 16.266 4.871 1 98.69 205 ILE A O 1
ATOM 1615 N N . THR A 1 206 ? -11.094 18.219 5.488 1 98.25 206 THR A N 1
ATOM 1616 C CA . THR A 1 206 ? -10.32 17.719 6.621 1 98.25 206 THR A CA 1
ATOM 1617 C C . THR A 1 206 ? -10.875 18.266 7.938 1 98.25 206 THR A C 1
ATOM 1619 O O . THR A 1 206 ? -10.898 19.469 8.156 1 98.25 206 THR A O 1
ATOM 1622 N N . ASN A 1 207 ? -11.336 17.375 8.758 1 97.81 207 ASN A N 1
ATOM 1623 C CA . ASN A 1 207 ? -12 17.719 10.008 1 97.81 207 ASN A CA 1
ATOM 1624 C C . ASN A 1 207 ? -11.531 16.844 11.156 1 97.81 207 ASN A C 1
ATOM 1626 O O . ASN A 1 207 ? -11.992 15.703 11.297 1 97.81 207 ASN A O 1
ATOM 1630 N N . PRO A 1 208 ? -10.727 17.375 12.047 1 96.94 208 PRO A N 1
ATOM 1631 C CA . PRO A 1 208 ? -10.156 18.719 12.156 1 96.94 208 PRO A CA 1
ATOM 1632 C C . PRO A 1 208 ? -9.242 19.078 10.984 1 96.94 208 PRO A C 1
ATOM 1634 O O . PRO A 1 208 ? -8.609 18.188 10.406 1 96.94 208 PRO A O 1
ATOM 1637 N N . SER A 1 209 ? -9.125 20.359 10.766 1 97.5 209 SER A N 1
ATOM 1638 C CA . SER A 1 209 ? -8.445 20.875 9.586 1 97.5 209 SER A CA 1
ATOM 1639 C C . SER A 1 209 ? -6.93 20.844 9.758 1 97.5 209 SER A C 1
ATOM 1641 O O . SER A 1 209 ? -6.414 21.156 10.836 1 97.5 209 SER A O 1
ATOM 1643 N N . ASN A 1 210 ? -6.234 20.344 8.867 1 97.75 210 ASN A N 1
ATOM 1644 C CA . ASN A 1 210 ? -4.824 20.578 8.594 1 97.75 210 ASN A CA 1
ATOM 1645 C C . ASN A 1 210 ? -4.633 21.547 7.434 1 97.75 210 ASN A C 1
ATOM 1647 O O . ASN A 1 210 ? -4.902 21.203 6.281 1 97.75 210 ASN A O 1
ATOM 1651 N N . PRO A 1 211 ? -4.375 22.781 7.699 1 97.75 211 PRO A N 1
ATOM 1652 C CA . PRO A 1 211 ? -3.41 23.203 8.719 1 97.75 211 PRO A CA 1
ATOM 1653 C C . PRO A 1 211 ? -4.051 24.031 9.82 1 97.75 211 PRO A C 1
ATOM 1655 O O . PRO A 1 211 ? -3.365 24.469 10.758 1 97.75 211 PRO A O 1
ATOM 1658 N N . LEU A 1 212 ? -5.293 24.281 9.836 1 97.31 212 LEU A N 1
ATOM 1659 C CA . LEU A 1 212 ? -5.887 25.328 10.664 1 97.31 212 LEU A CA 1
ATOM 1660 C C . LEU A 1 212 ? -5.973 24.891 12.125 1 97.31 212 LEU A C 1
ATOM 1662 O O . LEU A 1 212 ? -6.066 25.719 13.023 1 97.31 212 LEU A O 1
ATOM 1666 N N . GLY A 1 213 ? -6.035 23.609 12.328 1 95.62 213 GLY A N 1
ATOM 1667 C CA . GLY A 1 213 ? -6.188 23.109 13.688 1 95.62 213 GLY A CA 1
ATOM 1668 C C . GLY A 1 213 ? -7.566 23.375 14.266 1 95.62 213 GLY A C 1
ATOM 1669 O O . GLY A 1 213 ? -7.703 23.609 15.469 1 95.62 213 GLY A O 1
ATOM 1670 N N . THR A 1 214 ? -8.531 23.406 13.438 1 94.56 214 THR A N 1
ATOM 1671 C CA . THR A 1 214 ? -9.906 23.625 13.859 1 94.56 214 THR A CA 1
ATOM 1672 C C . THR A 1 214 ? -10.82 22.531 13.32 1 94.56 214 THR A C 1
ATOM 1674 O O . THR A 1 214 ? -10.523 21.906 12.297 1 94.56 214 THR A O 1
ATOM 1677 N N . PHE A 1 215 ? -11.867 22.188 14.047 1 95.5 215 PHE A N 1
ATOM 1678 C CA . PHE A 1 215 ? -12.898 21.328 13.477 1 95.5 215 PHE A CA 1
ATOM 1679 C C . PHE A 1 215 ? -14.203 22.094 13.297 1 95.5 215 PHE A C 1
ATOM 1681 O O . PHE A 1 215 ? -14.422 23.125 13.938 1 95.5 215 PHE A O 1
ATOM 1688 N N . PHE A 1 216 ? -15.039 21.672 12.422 1 95.69 216 PHE A N 1
ATOM 1689 C CA . PHE A 1 216 ? -16.281 22.344 12.055 1 95.69 216 PHE A CA 1
ATOM 1690 C C . PHE A 1 216 ? -17.328 22.188 13.156 1 95.69 216 PHE A C 1
ATOM 1692 O O . PHE A 1 216 ? -17.422 21.125 13.781 1 95.69 216 PHE A O 1
ATOM 1699 N N . ASP A 1 217 ? -18.141 23.234 13.336 1 93.81 217 ASP A N 1
ATOM 1700 C CA . ASP A 1 217 ? -19.297 23.078 14.211 1 93.81 217 ASP A CA 1
ATOM 1701 C C . ASP A 1 217 ? -20.438 22.344 13.5 1 93.81 217 ASP A C 1
ATOM 1703 O O . ASP A 1 217 ? -20.359 22.094 12.289 1 93.81 217 ASP A O 1
ATOM 1707 N N . LYS A 1 218 ? -21.422 21.969 14.195 1 95.69 218 LYS A N 1
ATOM 1708 C CA . LYS A 1 218 ? -22.516 21.156 13.68 1 95.69 218 LYS A CA 1
ATOM 1709 C C . LYS A 1 218 ? -23.234 21.859 12.539 1 95.69 218 LYS A C 1
ATOM 1711 O O . LYS A 1 218 ? -23.594 21.234 11.539 1 95.69 218 LYS A O 1
ATOM 1716 N N . GLU A 1 219 ? -23.484 23.094 12.68 1 95.81 219 GLU A N 1
ATOM 1717 C CA . GLU A 1 219 ? -24.234 23.828 11.672 1 95.81 219 GLU A CA 1
ATOM 1718 C C . GLU A 1 219 ? -23.469 23.891 10.352 1 95.81 219 GLU A C 1
ATOM 1720 O O . GLU A 1 219 ? -24.062 23.75 9.281 1 95.81 219 GLU A O 1
ATOM 1725 N N . THR A 1 220 ? -22.219 24.156 10.445 1 96.75 220 THR A N 1
ATOM 1726 C CA . THR A 1 220 ? -21.406 24.156 9.242 1 96.75 220 THR A CA 1
ATOM 1727 C C . THR A 1 220 ? -21.422 22.797 8.57 1 96.75 220 THR A C 1
ATOM 1729 O O . THR A 1 220 ? -21.578 22.703 7.348 1 96.75 220 THR A O 1
ATOM 1732 N N . LEU A 1 221 ? -21.297 21.719 9.312 1 98.06 221 LEU A N 1
ATOM 1733 C CA . LEU A 1 221 ? -21.312 20.375 8.758 1 98.06 221 LEU A CA 1
ATOM 1734 C C . LEU A 1 221 ? -22.656 20.078 8.086 1 98.06 221 LEU A C 1
ATOM 1736 O O . LEU A 1 221 ? -22.703 19.484 7.008 1 98.06 221 LEU A O 1
ATOM 1740 N N . LYS A 1 222 ? -23.719 20.5 8.719 1 97.88 222 LYS A N 1
ATOM 1741 C CA . LYS A 1 222 ? -25.047 20.328 8.117 1 97.88 222 LYS A CA 1
ATOM 1742 C C . LYS A 1 222 ? -25.141 21.062 6.785 1 97.88 222 LYS A C 1
ATOM 1744 O O . LYS A 1 222 ? -25.719 20.547 5.828 1 97.88 222 LYS A O 1
ATOM 1749 N N . THR A 1 223 ? -24.594 22.234 6.777 1 97.5 223 THR A N 1
ATOM 1750 C CA . THR A 1 223 ? -24.562 23.016 5.551 1 97.5 223 THR A CA 1
ATOM 1751 C C . THR A 1 223 ? -23.812 22.281 4.445 1 97.5 223 THR A C 1
ATOM 1753 O O . THR A 1 223 ? -24.266 22.234 3.301 1 97.5 223 THR A O 1
ATOM 1756 N N . LEU A 1 224 ? -22.688 21.719 4.77 1 98.44 224 LEU A N 1
ATOM 1757 C CA . LEU A 1 224 ? -21.875 20.984 3.801 1 98.44 224 LEU A CA 1
ATOM 1758 C C . LEU A 1 224 ? -22.641 19.766 3.271 1 98.44 224 LEU A C 1
ATOM 1760 O O . LEU A 1 224 ? -22.625 19.5 2.066 1 98.44 224 LEU A O 1
ATOM 1764 N N . VAL A 1 225 ? -23.281 19.062 4.156 1 98.5 225 VAL A N 1
ATOM 1765 C CA . VAL A 1 225 ? -24.016 17.859 3.787 1 98.5 225 VAL A CA 1
ATOM 1766 C C . VAL A 1 225 ? -25.188 18.219 2.875 1 98.5 225 VAL A C 1
ATOM 1768 O O . VAL A 1 225 ? -25.438 17.531 1.884 1 98.5 225 VAL A O 1
ATOM 1771 N N . ARG A 1 226 ? -25.891 19.297 3.158 1 98 226 ARG A N 1
ATOM 1772 C CA . ARG A 1 226 ? -27 19.75 2.314 1 98 226 ARG A CA 1
ATOM 1773 C C . ARG A 1 226 ? -26.5 20.156 0.93 1 98 226 ARG A C 1
ATOM 1775 O O . ARG A 1 226 ? -27.141 19.844 -0.077 1 98 226 ARG A O 1
ATOM 1782 N N . PHE A 1 227 ? -25.406 20.812 0.909 1 98.5 227 PHE A N 1
ATOM 1783 C CA . PHE A 1 227 ? -24.812 21.25 -0.35 1 98.5 227 PHE A CA 1
ATOM 1784 C C . PHE A 1 227 ? -24.5 20.062 -1.245 1 98.5 227 PHE A C 1
ATOM 1786 O O . PHE A 1 227 ? -24.875 20.031 -2.416 1 98.5 227 PHE A O 1
ATOM 1793 N N . ILE A 1 228 ? -23.781 19.016 -0.716 1 98.44 228 ILE A N 1
ATOM 1794 C CA . ILE A 1 228 ? -23.375 17.875 -1.533 1 98.44 228 ILE A CA 1
ATOM 1795 C C . ILE A 1 228 ? -24.609 17.094 -1.983 1 98.44 228 ILE A C 1
ATOM 1797 O O . ILE A 1 228 ? -24.641 16.547 -3.09 1 98.44 228 ILE A O 1
ATOM 1801 N N . ASN A 1 229 ? -25.594 17.031 -1.113 1 97.81 229 ASN A N 1
ATOM 1802 C CA . ASN A 1 229 ? -26.828 16.344 -1.479 1 97.81 229 ASN A CA 1
ATOM 1803 C C . ASN A 1 229 ? -27.547 17.047 -2.631 1 97.81 229 ASN A C 1
ATOM 1805 O O . ASN A 1 229 ? -28.031 16.391 -3.557 1 97.81 229 ASN A O 1
ATOM 1809 N N . GLU A 1 230 ? -27.641 18.344 -2.512 1 97.56 230 GLU A N 1
ATOM 1810 C CA . GLU A 1 230 ? -28.281 19.141 -3.555 1 97.56 230 GLU A CA 1
ATOM 1811 C C . GLU A 1 230 ? -27.578 18.969 -4.891 1 97.56 230 GLU A C 1
ATOM 1813 O O . GLU A 1 230 ? -28.219 18.891 -5.941 1 97.56 230 GLU A O 1
ATOM 1818 N N . LYS A 1 231 ? -26.297 18.906 -4.844 1 97.62 231 LYS A N 1
ATOM 1819 C CA . LYS A 1 231 ? -25.5 18.828 -6.062 1 97.62 231 LYS A CA 1
ATOM 1820 C C . LYS A 1 231 ? -25.297 17.375 -6.5 1 97.62 231 LYS A C 1
ATOM 1822 O O . LYS A 1 231 ? -24.797 17.109 -7.594 1 97.62 231 LYS A O 1
ATOM 1827 N N . ASN A 1 232 ? -25.688 16.438 -5.648 1 96.94 232 ASN A N 1
ATOM 1828 C CA . ASN A 1 232 ? -25.5 15.016 -5.891 1 96.94 232 ASN A CA 1
ATOM 1829 C C . ASN A 1 232 ? -24.031 14.672 -6.105 1 96.94 232 ASN A C 1
ATOM 1831 O O . ASN A 1 232 ? -23.672 14.062 -7.117 1 96.94 232 ASN A O 1
ATOM 1835 N N . ILE A 1 233 ? -23.188 15.109 -5.223 1 98.19 233 ILE A N 1
ATOM 1836 C CA . ILE A 1 233 ? -21.766 14.797 -5.242 1 98.19 233 ILE A CA 1
ATOM 1837 C C . ILE A 1 233 ? -21.344 14.18 -3.908 1 98.19 233 ILE A C 1
ATOM 1839 O O . ILE A 1 233 ? -22.094 14.25 -2.926 1 98.19 233 ILE A O 1
ATOM 1843 N N . HIS A 1 234 ? -20.188 13.531 -3.871 1 98.62 234 HIS A N 1
ATOM 1844 C CA . HIS A 1 234 ? -19.719 12.812 -2.688 1 98.62 234 HIS A CA 1
ATOM 1845 C C . HIS A 1 234 ? -19.125 13.773 -1.665 1 98.62 234 HIS A C 1
ATOM 1847 O O . HIS A 1 234 ? -18.703 14.875 -2.014 1 98.62 234 HIS A O 1
ATOM 1853 N N . LEU A 1 235 ? -19.141 13.383 -0.415 1 98.81 235 LEU A N 1
ATOM 1854 C CA . LEU A 1 235 ? -18.375 14.031 0.655 1 98.81 235 LEU A CA 1
ATOM 1855 C C . LEU A 1 235 ? -17.344 13.086 1.238 1 98.81 235 LEU A C 1
ATOM 1857 O O . LEU A 1 235 ? -17.688 12.023 1.771 1 98.81 235 LEU A O 1
ATOM 1861 N N . VAL A 1 236 ? -16.125 13.406 1.054 1 98.81 236 VAL A N 1
ATOM 1862 C CA . VAL A 1 236 ? -15.031 12.703 1.715 1 98.81 236 VAL A CA 1
ATOM 1863 C C . VAL A 1 236 ? -14.57 13.5 2.934 1 98.81 236 VAL A C 1
ATOM 1865 O O . VAL A 1 236 ? -14.062 14.617 2.797 1 98.81 236 VAL A O 1
ATOM 1868 N N . CYS A 1 237 ? -14.703 12.945 4.074 1 98.75 237 CYS A N 1
ATOM 1869 C CA . CYS A 1 237 ? -14.305 13.594 5.32 1 98.75 237 CYS A CA 1
ATOM 1870 C C . CYS A 1 237 ? -13.039 12.961 5.883 1 98.75 237 CYS A C 1
ATOM 1872 O O . CYS A 1 237 ? -13.086 11.867 6.445 1 98.75 237 CYS A O 1
ATOM 1874 N N . ASP A 1 238 ? -11.961 13.664 5.758 1 98.62 238 ASP A N 1
ATOM 1875 C CA . ASP A 1 238 ? -10.711 13.242 6.395 1 98.62 238 ASP A CA 1
ATOM 1876 C C . ASP A 1 238 ? -10.719 13.578 7.883 1 98.62 238 ASP A C 1
ATOM 1878 O O . ASP A 1 238 ? -10.586 14.75 8.258 1 98.62 238 ASP A O 1
ATOM 1882 N N . GLU A 1 239 ? -10.836 12.57 8.703 1 98.5 239 GLU A N 1
ATOM 1883 C CA . GLU A 1 239 ? -10.93 12.781 10.141 1 98.5 239 GLU A CA 1
ATOM 1884 C C . GLU A 1 239 ? -9.734 12.164 10.867 1 98.5 239 GLU A C 1
ATOM 1886 O O . GLU A 1 239 ? -9.883 11.617 11.969 1 98.5 239 GLU A O 1
ATOM 1891 N N . ILE A 1 240 ? -8.602 12.258 10.289 1 97.69 240 ILE A N 1
ATOM 1892 C CA . ILE A 1 240 ? -7.418 11.594 10.82 1 97.69 240 ILE A CA 1
ATOM 1893 C C . ILE A 1 240 ? -6.98 12.289 12.109 1 97.69 240 ILE A C 1
ATOM 1895 O O . ILE A 1 240 ? -6.223 11.719 12.898 1 97.69 240 ILE A O 1
ATOM 1899 N N . TYR A 1 241 ? -7.453 13.508 12.406 1 97.56 241 TYR A N 1
ATOM 1900 C CA . TYR A 1 241 ? -7.094 14.258 13.609 1 97.56 241 TYR A CA 1
ATOM 1901 C C . TYR A 1 241 ? -8.227 14.242 14.625 1 97.56 241 TYR A C 1
ATOM 1903 O O . TYR A 1 241 ? -8.266 15.062 15.539 1 97.56 241 TYR A O 1
ATOM 1911 N N . ALA A 1 242 ? -9.141 13.352 14.555 1 96.75 242 ALA A N 1
ATOM 1912 C CA . ALA A 1 242 ? -10.352 13.32 15.375 1 96.75 242 ALA A CA 1
ATOM 1913 C C . ALA A 1 242 ? -10 13.234 16.859 1 96.75 242 ALA A C 1
ATOM 1915 O O . ALA A 1 242 ? -10.719 13.781 17.703 1 96.75 242 ALA A O 1
ATOM 1916 N N . GLY A 1 243 ? -8.906 12.625 17.172 1 94.81 243 GLY A N 1
ATOM 1917 C CA . GLY A 1 243 ? -8.523 12.414 18.562 1 94.81 243 GLY A CA 1
ATOM 1918 C C . GLY A 1 243 ? -7.59 13.484 19.094 1 94.81 243 GLY A C 1
ATOM 1919 O O . GLY A 1 243 ? -7.098 13.391 20.219 1 94.81 243 GLY A O 1
ATOM 1920 N N . THR A 1 244 ? -7.336 14.508 18.359 1 95.12 244 THR A N 1
ATOM 1921 C CA . THR A 1 244 ? -6.363 15.523 18.766 1 95.12 244 THR A CA 1
ATOM 1922 C C . THR A 1 244 ? -7.066 16.75 19.344 1 95.12 244 THR A C 1
ATOM 1924 O O . THR A 1 244 ? -6.477 17.828 19.422 1 95.12 244 THR A O 1
ATOM 1927 N N . VAL A 1 245 ? -8.258 16.625 19.75 1 90.25 245 VAL A N 1
ATOM 1928 C CA . VAL A 1 245 ? -9.062 17.734 20.25 1 90.25 245 VAL A CA 1
ATOM 1929 C C . VAL A 1 245 ? -8.602 18.125 21.656 1 90.25 245 VAL A C 1
ATOM 1931 O O . VAL A 1 245 ? -8.266 17.25 22.469 1 90.25 245 VAL A O 1
ATOM 1934 N N . THR A 1 246 ? -8.461 19.406 21.891 1 80 246 THR A N 1
ATOM 1935 C CA . THR A 1 246 ? -7.992 19.922 23.172 1 80 246 THR A CA 1
ATOM 1936 C C . THR A 1 246 ? -9.164 20.203 24.094 1 80 246 THR A C 1
ATOM 1938 O O . THR A 1 246 ? -10.328 20.109 23.688 1 80 246 THR A O 1
ATOM 1941 N N . ASN A 1 247 ? -8.836 20.641 25.297 1 69.56 247 ASN A N 1
ATOM 1942 C CA . ASN A 1 247 ? -9.734 20.656 26.453 1 69.56 247 ASN A CA 1
ATOM 1943 C C . ASN A 1 247 ? -10.945 21.547 26.203 1 69.56 247 ASN A C 1
ATOM 1945 O O . ASN A 1 247 ? -10.836 22.609 25.578 1 69.56 247 ASN A O 1
ATOM 1949 N N . GLY A 1 248 ? -12.023 21.141 26.5 1 70.62 248 GLY A N 1
ATOM 1950 C CA . GLY A 1 248 ? -13.32 21.797 26.625 1 70.62 248 GLY A CA 1
ATOM 1951 C C . GLY A 1 248 ? -14.211 21.594 25.406 1 70.62 248 GLY A C 1
ATOM 1952 O O . GLY A 1 248 ? -15.414 21.859 25.469 1 70.62 248 GLY A O 1
ATOM 1953 N N . SER A 1 249 ? -13.578 21.156 24.266 1 76 249 SER A N 1
ATOM 1954 C CA . SER A 1 249 ? -14.422 21 23.094 1 76 249 SER A CA 1
ATOM 1955 C C . SER A 1 249 ? -14.641 19.531 22.75 1 76 249 SER A C 1
ATOM 1957 O O . SER A 1 249 ? -13.836 18.672 23.125 1 76 249 SER A O 1
ATOM 1959 N N . GLU A 1 250 ? -15.828 19.266 22.266 1 85.94 250 GLU A N 1
ATOM 1960 C CA . GLU A 1 250 ? -16.094 17.922 21.781 1 85.94 250 GLU A CA 1
ATOM 1961 C C . GLU A 1 250 ? -16.109 17.859 20.266 1 85.94 250 GLU A C 1
ATOM 1963 O O . GLU A 1 250 ? -16.844 18.625 19.609 1 85.94 250 GLU A O 1
ATOM 1968 N N . PHE A 1 251 ? -15.312 17 19.75 1 92.62 251 PHE A N 1
ATOM 1969 C CA . PHE A 1 251 ? -15.211 16.828 18.312 1 92.62 251 PHE A CA 1
ATOM 1970 C C . PHE A 1 251 ? -16.547 16.406 17.703 1 92.62 251 PHE A C 1
ATOM 1972 O O . PHE A 1 251 ? -17.266 15.578 18.281 1 92.62 251 PHE A O 1
ATOM 1979 N N . VAL A 1 252 ? -16.906 17 16.609 1 93.94 252 VAL A N 1
ATOM 1980 C CA . VAL A 1 252 ? -18.109 16.625 15.875 1 93.94 252 VAL A CA 1
ATOM 1981 C C . VAL A 1 252 ? -17.734 15.922 14.578 1 93.94 252 VAL A C 1
ATOM 1983 O O . VAL A 1 252 ? -17.156 16.531 13.672 1 93.94 252 VAL A O 1
ATOM 1986 N N . SER A 1 253 ? -18.047 14.672 14.5 1 96.31 253 SER A N 1
ATOM 1987 C CA . SER A 1 253 ? -17.828 13.883 13.297 1 96.31 253 SER A CA 1
ATOM 1988 C C . SER A 1 253 ? -19 14 12.328 1 96.31 253 SER A C 1
ATOM 1990 O O . SER A 1 253 ? -20.141 14.25 12.75 1 96.31 253 SER A O 1
ATOM 1992 N N . ILE A 1 254 ? -18.75 13.781 11.047 1 97.81 254 ILE A N 1
ATOM 1993 C CA . ILE A 1 254 ? -19.797 13.75 10.039 1 97.81 254 ILE A CA 1
ATOM 1994 C C . ILE A 1 254 ? -20.781 12.633 10.359 1 97.81 254 ILE A C 1
ATOM 1996 O O . ILE A 1 254 ? -21.984 12.75 10.086 1 97.81 254 ILE A O 1
ATOM 2000 N N . ALA A 1 255 ? -20.312 11.523 10.93 1 97.56 255 ALA A N 1
ATOM 2001 C CA . ALA A 1 255 ? -21.156 10.391 11.297 1 97.56 255 ALA A CA 1
ATOM 2002 C C . ALA A 1 255 ? -22.219 10.805 12.312 1 97.56 255 ALA A C 1
ATOM 2004 O O . ALA A 1 255 ? -23.328 10.289 12.305 1 97.56 255 ALA A O 1
ATOM 2005 N N . GLU A 1 256 ? -21.859 11.703 13.164 1 96.31 256 GLU A N 1
ATOM 2006 C CA . GLU A 1 256 ? -22.812 12.195 14.164 1 96.31 256 GLU A CA 1
ATOM 2007 C C . GLU A 1 256 ? -23.953 12.969 13.516 1 96.31 256 GLU A C 1
ATOM 2009 O O . GLU A 1 256 ? -25.094 12.867 13.945 1 96.31 256 GLU A O 1
ATOM 2014 N N . ILE A 1 257 ? -23.625 13.734 12.539 1 97.25 257 ILE A N 1
ATOM 2015 C CA . ILE A 1 257 ? -24.641 14.492 11.805 1 97.25 257 ILE A CA 1
ATOM 2016 C C . ILE A 1 257 ? -25.641 13.539 11.156 1 97.25 257 ILE A C 1
ATOM 2018 O O . ILE A 1 257 ? -26.844 13.773 11.195 1 97.25 257 ILE A O 1
ATOM 2022 N N . LEU A 1 258 ? -25.141 12.484 10.57 1 97.19 258 LEU A N 1
ATOM 2023 C CA . LEU A 1 258 ? -25.984 11.508 9.883 1 97.19 258 LEU A CA 1
ATOM 2024 C C . LEU A 1 258 ? -26.891 10.789 10.867 1 97.19 258 LEU A C 1
ATOM 2026 O O . LEU A 1 258 ? -28.031 10.438 10.523 1 97.19 258 LEU A O 1
ATOM 2030 N N . GLU A 1 259 ? -26.375 10.547 12.016 1 95.38 259 GLU A N 1
ATOM 2031 C CA . GLU A 1 259 ? -27.188 9.898 13.039 1 95.38 259 GLU A CA 1
ATOM 2032 C C . GLU A 1 259 ? -28.25 10.836 13.594 1 95.38 259 GLU A C 1
ATOM 2034 O O . GLU A 1 259 ? -29.375 10.422 13.867 1 95.38 259 GLU A O 1
ATOM 2039 N N . GLU A 1 260 ? -27.922 12.07 13.758 1 94.88 260 GLU A N 1
ATOM 2040 C CA . GLU A 1 260 ? -28.828 13.062 14.32 1 94.88 260 GLU A CA 1
ATOM 2041 C C . GLU A 1 260 ? -29.953 13.406 13.336 1 94.88 260 GLU A C 1
ATOM 2043 O O . GLU A 1 260 ? -31.094 13.617 13.742 1 94.88 260 GLU A O 1
ATOM 2048 N N . VAL A 1 261 ? -29.594 13.523 12.07 1 96.19 261 VAL A N 1
ATOM 2049 C CA . VAL A 1 261 ? -30.562 13.852 11.031 1 96.19 261 VAL A CA 1
ATOM 2050 C C . VAL A 1 261 ? -30.453 12.859 9.875 1 96.19 261 VAL A C 1
ATOM 2052 O O . VAL A 1 261 ? -29.953 13.211 8.805 1 96.19 261 VAL A O 1
ATOM 2055 N N . PRO A 1 262 ? -31 11.695 10.016 1 94.44 262 PRO A N 1
ATOM 2056 C CA . PRO A 1 262 ? -30.797 10.617 9.047 1 94.44 262 PRO A CA 1
ATOM 2057 C C . PRO A 1 262 ? -31.281 10.977 7.645 1 94.44 262 PRO A C 1
ATOM 2059 O O . PRO A 1 262 ? -30.812 10.406 6.656 1 94.44 262 PRO A O 1
ATOM 2062 N N . THR A 1 263 ? -32.156 11.938 7.512 1 96.25 263 THR A N 1
ATOM 2063 C CA . THR A 1 263 ? -32.75 12.242 6.215 1 96.25 263 THR A CA 1
ATOM 2064 C C . THR A 1 263 ? -32.031 13.422 5.555 1 96.25 263 THR A C 1
ATOM 2066 O O . THR A 1 263 ? -32.469 13.891 4.492 1 96.25 263 THR A O 1
ATOM 2069 N N . ILE A 1 264 ? -30.969 13.859 6.129 1 95.81 264 ILE A N 1
ATOM 2070 C CA . ILE A 1 264 ? -30.328 15.094 5.684 1 95.81 264 ILE A CA 1
ATOM 2071 C C . ILE A 1 264 ? -29.719 14.883 4.301 1 95.81 264 ILE A C 1
ATOM 2073 O O . ILE A 1 264 ? -29.578 15.836 3.525 1 95.81 264 ILE A O 1
ATOM 2077 N N . CYS A 1 265 ? -29.344 13.609 3.969 1 96.06 265 CYS A N 1
ATOM 2078 C CA . CYS A 1 265 ? -28.766 13.289 2.672 1 96.06 265 CYS A CA 1
ATOM 2079 C C . CYS A 1 265 ? -28.844 11.789 2.396 1 96.06 265 CYS A C 1
ATOM 2081 O O . CYS A 1 265 ? -29.266 11.016 3.256 1 96.06 265 CYS A O 1
ATOM 2083 N N . ASP A 1 266 ? -28.547 11.438 1.171 1 96.88 266 ASP A N 1
ATOM 2084 C CA . ASP A 1 266 ? -28.25 10.047 0.855 1 96.88 266 ASP A CA 1
ATOM 2085 C C . ASP A 1 266 ? -26.922 9.617 1.481 1 96.88 266 ASP A C 1
ATOM 2087 O O . ASP A 1 266 ? -25.859 10.062 1.052 1 96.88 266 ASP A O 1
ATOM 2091 N N . HIS A 1 267 ? -26.969 8.75 2.4 1 97.5 267 HIS A N 1
ATOM 2092 C CA . HIS A 1 267 ? -25.781 8.367 3.164 1 97.5 267 HIS A CA 1
ATOM 2093 C C . HIS A 1 267 ? -24.734 7.738 2.264 1 97.5 267 HIS A C 1
ATOM 2095 O O . HIS A 1 267 ? -23.547 7.73 2.605 1 97.5 267 HIS A O 1
ATOM 2101 N N . SER A 1 268 ? -25.141 7.215 1.132 1 97 268 SER A N 1
ATOM 2102 C CA . SER A 1 268 ? -24.188 6.562 0.236 1 97 268 SER A CA 1
ATOM 2103 C C . SER A 1 268 ? -23.203 7.562 -0.353 1 97 268 SER A C 1
ATOM 2105 O O . SER A 1 268 ? -22.188 7.176 -0.931 1 97 268 SER A O 1
ATOM 2107 N N . LEU A 1 269 ? -23.422 8.859 -0.161 1 98.06 269 LEU A N 1
ATOM 2108 C CA . LEU A 1 269 ? -22.531 9.906 -0.654 1 98.06 269 LEU A CA 1
ATOM 2109 C C . LEU A 1 269 ? -21.422 10.195 0.353 1 98.06 269 LEU A C 1
ATOM 2111 O O . LEU A 1 269 ? -20.5 10.953 0.058 1 98.06 269 LEU A O 1
ATOM 2115 N N . ILE A 1 270 ? -21.438 9.531 1.492 1 98.69 270 ILE A N 1
ATOM 2116 C CA . ILE A 1 270 ? -20.562 9.945 2.594 1 98.69 270 ILE A CA 1
ATOM 2117 C C . ILE A 1 270 ? -19.469 8.906 2.801 1 98.69 270 ILE A C 1
ATOM 2119 O O . ILE A 1 270 ? -19.734 7.711 2.924 1 98.69 270 ILE A O 1
ATOM 2123 N N . HIS A 1 271 ? -18.266 9.375 2.887 1 98.81 271 HIS A N 1
ATOM 2124 C CA . HIS A 1 271 ? -17.062 8.578 3.135 1 98.81 271 HIS A CA 1
ATOM 2125 C C . HIS A 1 271 ? -16.172 9.234 4.184 1 98.81 271 HIS A C 1
ATOM 2127 O O . HIS A 1 271 ? -16.062 10.461 4.227 1 98.81 271 HIS A O 1
ATOM 2133 N N . ILE A 1 272 ? -15.578 8.445 5.035 1 98.81 272 ILE A N 1
ATOM 2134 C CA . ILE A 1 272 ? -14.68 8.922 6.082 1 98.81 272 ILE A CA 1
ATOM 2135 C C . ILE A 1 272 ? -13.297 8.297 5.91 1 98.81 272 ILE A C 1
ATOM 2137 O O . ILE A 1 272 ? -13.188 7.094 5.66 1 98.81 272 ILE A O 1
ATOM 2141 N N . VAL A 1 273 ? -12.273 9.094 5.926 1 98.75 273 VAL A N 1
ATOM 2142 C CA . VAL A 1 273 ? -10.891 8.641 5.969 1 98.75 273 VAL A CA 1
ATOM 2143 C C . VAL A 1 273 ? -10.336 8.789 7.387 1 98.75 273 VAL A C 1
ATOM 2145 O O . VAL A 1 273 ? -10.57 9.805 8.047 1 98.75 273 VAL A O 1
ATOM 2148 N N . TYR A 1 274 ? -9.695 7.781 7.852 1 98.38 274 TYR A N 1
ATOM 2149 C CA . TYR A 1 274 ? -9.094 7.781 9.18 1 98.38 274 TYR A CA 1
ATOM 2150 C C . TYR A 1 274 ? -7.742 7.074 9.164 1 98.38 274 TYR A C 1
ATOM 2152 O O . TYR A 1 274 ? -7.32 6.559 8.125 1 98.38 274 TYR A O 1
ATOM 2160 N N . SER A 1 275 ? -6.957 7.242 10.188 1 97.25 275 SER A N 1
ATOM 2161 C CA . SER A 1 275 ? -5.656 6.605 10.352 1 97.25 275 SER A CA 1
ATOM 2162 C C . SER A 1 275 ? -5.203 6.648 11.805 1 97.25 275 SER A C 1
ATOM 2164 O O . SER A 1 275 ? -5.734 7.418 12.609 1 97.25 275 SER A O 1
ATOM 2166 N N . LEU A 1 276 ? -4.25 5.809 12.164 1 96.69 276 LEU A N 1
ATOM 2167 C CA . LEU A 1 276 ? -3.693 5.805 13.508 1 96.69 276 LEU A CA 1
ATOM 2168 C C . LEU A 1 276 ? -2.436 6.664 13.578 1 96.69 276 LEU A C 1
ATOM 2170 O O . LEU A 1 276 ? -1.817 6.785 14.641 1 96.69 276 LEU A O 1
ATOM 2174 N N . SER A 1 277 ? -2.109 7.32 12.555 1 95.81 277 SER A N 1
ATOM 2175 C CA . SER A 1 277 ? -0.85 8.047 12.43 1 95.81 277 SER A CA 1
ATOM 2176 C C . SER A 1 277 ? -0.818 9.258 13.359 1 95.81 277 SER A C 1
ATOM 2178 O O . SER A 1 277 ? 0.25 9.672 13.82 1 95.81 277 SER A O 1
ATOM 2180 N N . LYS A 1 278 ? -1.961 9.852 13.531 1 96.88 278 LYS A N 1
ATOM 2181 C CA . LYS A 1 278 ? -1.982 11.117 14.258 1 96.88 278 LYS A CA 1
ATOM 2182 C C . LYS A 1 278 ? -2.549 10.938 15.664 1 96.88 278 LYS A C 1
ATOM 2184 O O . LYS A 1 278 ? -1.907 11.305 16.641 1 96.88 278 LYS A O 1
ATOM 2189 N N . ASP A 1 279 ? -3.637 10.258 15.766 1 96.25 279 ASP A N 1
ATOM 2190 C CA . ASP A 1 279 ? -4.277 10.078 17.062 1 96.25 279 ASP A CA 1
ATOM 2191 C C . ASP A 1 279 ? -3.414 9.219 17.984 1 96.25 279 ASP A C 1
ATOM 2193 O O . ASP A 1 279 ? -3.293 9.508 19.172 1 96.25 279 ASP A O 1
ATOM 2197 N N . MET A 1 280 ? -2.787 8.172 17.422 1 95.38 280 MET A N 1
ATOM 2198 C CA . MET A 1 280 ? -1.97 7.277 18.234 1 95.38 280 MET A CA 1
ATOM 2199 C C . MET A 1 280 ? -0.488 7.598 18.078 1 95.38 280 MET A C 1
ATOM 2201 O O . MET A 1 280 ? 0.338 7.156 18.875 1 95.38 280 MET A O 1
ATOM 2205 N N . GLY A 1 281 ? -0.186 8.32 17.047 1 95 281 GLY A N 1
ATOM 2206 C CA . GLY A 1 281 ? 1.216 8.586 16.766 1 95 281 GLY A CA 1
ATOM 2207 C C . GLY A 1 281 ? 1.924 7.418 16.109 1 95 281 GLY A C 1
ATOM 2208 O O . GLY A 1 281 ? 3.096 7.156 16.391 1 95 281 GLY A O 1
ATOM 2209 N N . PHE A 1 282 ? 1.193 6.66 15.211 1 93.56 282 PHE A N 1
ATOM 2210 C CA . PHE A 1 282 ? 1.742 5.445 14.617 1 93.56 282 PHE A CA 1
ATOM 2211 C C . PHE A 1 282 ? 1.881 5.59 13.109 1 93.56 282 PHE A C 1
ATOM 2213 O O . PHE A 1 282 ? 1.415 4.738 12.352 1 93.56 282 PHE A O 1
ATOM 2220 N N . PRO A 1 283 ? 2.547 6.609 12.648 1 92.69 283 PRO A N 1
ATOM 2221 C CA . PRO A 1 283 ? 2.66 6.695 11.188 1 92.69 283 PRO A CA 1
ATOM 2222 C C . PRO A 1 283 ? 3.508 5.574 10.594 1 92.69 283 PRO A C 1
ATOM 2224 O O . PRO A 1 283 ? 3.281 5.156 9.453 1 92.69 283 PRO A O 1
ATOM 2227 N N . GLY A 1 284 ? 4.453 5.062 11.328 1 91.94 284 GLY A N 1
ATOM 2228 C CA . GLY A 1 284 ? 5.328 4.012 10.836 1 91.94 284 GLY A CA 1
ATOM 2229 C C . GLY A 1 284 ? 4.605 2.699 10.594 1 91.94 284 GLY A C 1
ATOM 2230 O O . GLY A 1 284 ? 5.09 1.852 9.836 1 91.94 284 GLY A O 1
ATOM 2231 N N . PHE A 1 285 ? 3.504 2.502 11.195 1 92.94 285 PHE A N 1
ATOM 2232 C CA . PHE A 1 285 ? 2.75 1.26 11.055 1 92.94 285 PHE A CA 1
ATOM 2233 C C . PHE A 1 285 ? 1.9 1.278 9.797 1 92.94 285 PHE A C 1
ATOM 2235 O O . PHE A 1 285 ? 1.407 0.237 9.359 1 92.94 285 PHE A O 1
ATOM 2242 N N . ARG A 1 286 ? 1.698 2.436 9.203 1 93.12 286 ARG A N 1
ATOM 2243 C CA . ARG A 1 286 ? 1.066 2.613 7.902 1 93.12 286 ARG A CA 1
ATOM 2244 C C . ARG A 1 286 ? -0.354 2.059 7.902 1 93.12 286 ARG A C 1
ATOM 2246 O O . ARG A 1 286 ? -0.742 1.33 6.988 1 93.12 286 ARG A O 1
ATOM 2253 N N . VAL A 1 287 ? -1.1 2.41 8.891 1 95.69 287 VAL A N 1
ATOM 2254 C CA . VAL A 1 287 ? -2.486 1.964 8.969 1 95.69 287 VAL A CA 1
ATOM 2255 C C . VAL A 1 287 ? -3.418 3.09 8.523 1 95.69 287 VAL A C 1
ATOM 2257 O O . VAL A 1 287 ? -3.551 4.105 9.211 1 95.69 287 VAL A O 1
ATOM 2260 N N . GLY A 1 288 ? -4.039 2.939 7.398 1 96.56 288 GLY A N 1
ATOM 2261 C CA . GLY A 1 288 ? -5.098 3.805 6.906 1 96.56 288 GLY A CA 1
ATOM 2262 C C . GLY A 1 288 ? -6.453 3.123 6.863 1 96.56 288 GLY A C 1
ATOM 2263 O O . GLY A 1 288 ? -6.535 1.896 6.777 1 96.56 288 GLY A O 1
ATOM 2264 N N . ILE A 1 289 ? -7.523 3.934 6.973 1 98.12 289 ILE A N 1
ATOM 2265 C CA . ILE A 1 289 ? -8.875 3.396 7.066 1 98.12 289 ILE A CA 1
ATOM 2266 C C . ILE A 1 289 ? -9.812 4.18 6.145 1 98.12 289 ILE A C 1
ATOM 2268 O O . ILE A 1 289 ? -9.758 5.41 6.105 1 98.12 289 ILE A O 1
ATOM 2272 N N . ILE A 1 290 ? -10.57 3.457 5.422 1 98.25 290 ILE A N 1
ATOM 2273 C CA . ILE A 1 290 ? -11.734 4.004 4.734 1 98.25 290 ILE A CA 1
ATOM 2274 C C . ILE A 1 290 ? -13.016 3.479 5.387 1 98.25 290 ILE A C 1
ATOM 2276 O O . ILE A 1 290 ? -13.156 2.273 5.609 1 98.25 290 ILE A O 1
ATOM 2280 N N . TYR A 1 291 ? -13.852 4.293 5.793 1 98.75 291 TYR A N 1
ATOM 2281 C CA . TYR A 1 291 ? -15.219 3.955 6.16 1 98.75 291 TYR A CA 1
ATOM 2282 C C . TYR A 1 291 ? -16.219 4.594 5.199 1 98.75 291 TYR A C 1
ATOM 2284 O O . TYR A 1 291 ? -16.219 5.812 5.023 1 98.75 291 TYR A O 1
ATOM 2292 N N . SER A 1 292 ? -17.031 3.832 4.586 1 98.5 292 SER A N 1
ATOM 2293 C CA . SER A 1 292 ? -17.984 4.363 3.619 1 98.5 292 SER A CA 1
ATOM 2294 C C . SER A 1 292 ? -19.391 3.846 3.889 1 98.5 292 SER A C 1
ATOM 2296 O O . SER A 1 292 ? -19.578 2.688 4.273 1 98.5 292 SER A O 1
ATOM 2298 N N . TYR A 1 293 ? -20.359 4.715 3.674 1 98 293 TYR A N 1
ATOM 2299 C CA . TYR A 1 293 ? -21.75 4.324 3.783 1 98 293 TYR A CA 1
ATOM 2300 C C . TYR A 1 293 ? -22.266 3.779 2.455 1 98 293 TYR A C 1
ATOM 2302 O O . TYR A 1 293 ? -23.438 3.412 2.344 1 98 293 TYR A O 1
ATOM 2310 N N . ASN A 1 294 ? -21.469 3.732 1.465 1 97.75 294 ASN A N 1
ATOM 2311 C CA . ASN A 1 294 ? -21.781 3.217 0.136 1 97.75 294 ASN A CA 1
ATOM 2312 C C . ASN A 1 294 ? -21.328 1.771 -0.027 1 97.75 294 ASN A C 1
ATOM 2314 O O . ASN A 1 294 ? -20.125 1.495 -0.02 1 97.75 294 ASN A O 1
ATOM 2318 N N . ASP A 1 295 ? -22.188 0.845 -0.297 1 96.69 295 ASP A N 1
ATOM 2319 C CA . ASP A 1 295 ? -21.891 -0.58 -0.39 1 96.69 295 ASP A CA 1
ATOM 2320 C C . ASP A 1 295 ? -20.938 -0.865 -1.55 1 96.69 295 ASP A C 1
ATOM 2322 O O . ASP A 1 295 ? -20.031 -1.695 -1.43 1 96.69 295 ASP A O 1
ATOM 2326 N N . THR A 1 296 ? -21.156 -0.199 -2.604 1 95.75 296 THR A N 1
ATOM 2327 C CA . THR A 1 296 ? -20.328 -0.423 -3.781 1 95.75 296 THR A CA 1
ATOM 2328 C C . THR A 1 296 ? -18.891 0.044 -3.529 1 95.75 296 THR A C 1
ATOM 2330 O O . THR A 1 296 ? -17.938 -0.649 -3.881 1 95.75 296 THR A O 1
ATOM 2333 N N . VAL A 1 297 ? -18.781 1.219 -2.912 1 97.12 297 VAL A N 1
ATOM 2334 C CA . VAL A 1 297 ? -17.453 1.754 -2.609 1 97.12 297 VAL A CA 1
ATOM 2335 C C . VAL A 1 297 ? -16.734 0.826 -1.637 1 97.12 297 VAL A C 1
ATOM 2337 O O . VAL A 1 297 ? -15.539 0.558 -1.795 1 97.12 297 VAL A O 1
ATOM 2340 N N . VAL A 1 298 ? -17.438 0.301 -0.625 1 96.69 298 VAL A N 1
ATOM 2341 C CA . VAL A 1 298 ? -16.844 -0.627 0.33 1 96.69 298 VAL A CA 1
ATOM 2342 C C . VAL A 1 298 ? -16.328 -1.861 -0.403 1 96.69 298 VAL A C 1
ATOM 2344 O O . VAL A 1 298 ? -15.18 -2.271 -0.206 1 96.69 298 VAL A O 1
ATOM 2347 N N . ASN A 1 299 ? -17.094 -2.412 -1.264 1 93.75 299 ASN A N 1
ATOM 2348 C CA . ASN A 1 299 ? -16.75 -3.637 -1.976 1 93.75 299 ASN A CA 1
ATOM 2349 C C . ASN A 1 299 ? -15.555 -3.428 -2.898 1 93.75 299 ASN A C 1
ATOM 2351 O O . ASN A 1 299 ? -14.617 -4.23 -2.902 1 93.75 299 ASN A O 1
ATOM 2355 N N . ILE A 1 300 ? -15.555 -2.398 -3.631 1 94.38 300 ILE A N 1
ATOM 2356 C CA . ILE A 1 300 ? -14.508 -2.158 -4.621 1 94.38 300 ILE A CA 1
ATOM 2357 C C . ILE A 1 300 ? -13.227 -1.724 -3.926 1 94.38 300 ILE A C 1
ATOM 2359 O O . ILE A 1 300 ? -12.125 -2.096 -4.348 1 94.38 300 ILE A O 1
ATOM 2363 N N . SER A 1 301 ? -13.398 -0.907 -2.91 1 95.44 301 SER A N 1
ATOM 2364 C CA . SER A 1 301 ? -12.219 -0.499 -2.156 1 95.44 301 SER A CA 1
ATOM 2365 C C . SER A 1 301 ? -11.547 -1.696 -1.497 1 95.44 301 SER A C 1
ATOM 2367 O O . SER A 1 301 ? -10.32 -1.727 -1.357 1 95.44 301 SER A O 1
ATOM 2369 N N . ARG A 1 302 ? -12.289 -2.584 -1.067 1 93.25 302 ARG A N 1
ATOM 2370 C CA . ARG A 1 302 ? -11.719 -3.797 -0.485 1 93.25 302 ARG A CA 1
ATOM 2371 C C . ARG A 1 302 ? -10.891 -4.562 -1.512 1 93.25 302 ARG A C 1
ATOM 2373 O O . ARG A 1 302 ? -9.797 -5.039 -1.204 1 93.25 302 ARG A O 1
ATOM 2380 N N . LYS A 1 303 ? -11.422 -4.688 -2.648 1 90.38 303 LYS A N 1
ATOM 2381 C CA . LYS A 1 303 ? -10.656 -5.328 -3.717 1 90.38 303 LYS A CA 1
ATOM 2382 C C . LYS A 1 303 ? -9.375 -4.555 -4.023 1 90.38 303 LYS A C 1
ATOM 2384 O O . LYS A 1 303 ? -8.312 -5.148 -4.195 1 90.38 303 LYS A O 1
ATOM 2389 N N . MET A 1 304 ? -9.469 -3.281 -4.023 1 92.06 304 MET A N 1
ATOM 2390 C CA . MET A 1 304 ? -8.344 -2.414 -4.352 1 92.06 304 MET A CA 1
ATOM 2391 C C . MET A 1 304 ? -7.316 -2.408 -3.225 1 92.06 304 MET A C 1
ATOM 2393 O O . MET A 1 304 ? -6.148 -2.08 -3.445 1 92.06 304 MET A O 1
ATOM 2397 N N . SER A 1 305 ? -7.758 -2.734 -2.07 1 89.25 305 SER A N 1
ATOM 2398 C CA . SER A 1 305 ? -6.848 -2.729 -0.93 1 89.25 305 SER A CA 1
ATOM 2399 C C . SER A 1 305 ? -5.715 -3.732 -1.121 1 89.25 305 SER A C 1
ATOM 2401 O O . SER A 1 305 ? -4.695 -3.66 -0.436 1 89.25 305 SER A O 1
ATOM 2403 N N . SER A 1 306 ? -5.84 -4.57 -2.08 1 86.75 306 SER A N 1
ATOM 2404 C CA . SER A 1 306 ? -4.797 -5.551 -2.383 1 86.75 306 SER A CA 1
ATOM 2405 C C . SER A 1 306 ? -3.49 -4.863 -2.77 1 86.75 306 SER A C 1
ATOM 2407 O O . SER A 1 306 ? -2.414 -5.449 -2.637 1 86.75 306 SER A O 1
ATOM 2409 N N . PHE A 1 307 ? -3.523 -3.646 -3.18 1 88 307 PHE A N 1
ATOM 2410 C CA . PHE A 1 307 ? -2.342 -2.922 -3.635 1 88 307 PHE A CA 1
ATOM 2411 C C . PHE A 1 307 ? -1.577 -2.34 -2.453 1 88 307 PHE A C 1
ATOM 2413 O O . PHE A 1 307 ? -0.426 -1.922 -2.598 1 88 307 PHE A O 1
ATOM 2420 N N . GLY A 1 308 ? -2.156 -2.285 -1.322 1 86.19 308 GLY A N 1
ATOM 2421 C CA . GLY A 1 308 ? -1.515 -1.692 -0.16 1 86.19 308 GLY A CA 1
ATOM 2422 C C . GLY A 1 308 ? -2.121 -2.146 1.153 1 86.19 308 GLY A C 1
ATOM 2423 O O . GLY A 1 308 ? -2.494 -1.321 1.99 1 86.19 308 GLY A O 1
ATOM 2424 N N . LEU A 1 309 ? -2.078 -3.404 1.411 1 86.12 309 LEU A N 1
ATOM 2425 C CA . LEU A 1 309 ? -2.703 -3.971 2.6 1 86.12 309 LEU A CA 1
ATOM 2426 C C . LEU A 1 309 ? -1.803 -3.807 3.82 1 86.12 309 LEU A C 1
ATOM 2428 O O . LEU A 1 309 ? -0.576 -3.832 3.697 1 86.12 309 LEU A O 1
ATOM 2432 N N . VAL A 1 310 ? -2.438 -3.598 4.945 1 91.88 310 VAL A N 1
ATOM 2433 C CA . VAL A 1 310 ? -1.738 -3.643 6.227 1 91.88 310 VAL A CA 1
ATOM 2434 C C . VAL A 1 310 ? -1.35 -5.082 6.551 1 91.88 310 VAL A C 1
ATOM 2436 O O . VAL A 1 310 ? -2.17 -5.996 6.434 1 91.88 310 VAL A O 1
ATOM 2439 N N . SER A 1 311 ? -0.104 -5.273 6.895 1 92.38 311 SER A N 1
ATOM 2440 C CA . SER A 1 311 ? 0.337 -6.633 7.191 1 92.38 311 SER A CA 1
ATOM 2441 C C . SER A 1 311 ? -0.481 -7.246 8.32 1 92.38 311 SER A C 1
ATOM 2443 O O . SER A 1 311 ? -0.958 -6.531 9.211 1 92.38 311 SER A O 1
ATOM 2445 N N . THR A 1 312 ? -0.609 -8.547 8.312 1 91.56 312 THR A N 1
ATOM 2446 C CA . THR A 1 312 ? -1.339 -9.242 9.367 1 91.56 312 THR A CA 1
ATOM 2447 C C . THR A 1 312 ? -0.616 -9.102 10.703 1 91.56 312 THR A C 1
ATOM 2449 O O . THR A 1 312 ? -1.251 -9.094 11.758 1 91.56 312 THR A O 1
ATOM 2452 N N . GLN A 1 313 ? 0.696 -8.992 10.672 1 90.38 313 GLN A N 1
ATOM 2453 C CA . GLN A 1 313 ? 1.491 -8.734 11.867 1 90.38 313 GLN A CA 1
ATOM 2454 C C . GLN A 1 313 ? 1.041 -7.449 12.555 1 90.38 313 GLN A C 1
ATOM 2456 O O . GLN A 1 313 ? 0.806 -7.438 13.766 1 90.38 313 GLN A O 1
ATOM 2461 N N . THR A 1 314 ? 0.962 -6.398 11.781 1 92.38 314 THR A N 1
ATOM 2462 C CA . THR A 1 314 ? 0.538 -5.098 12.297 1 92.38 314 THR A CA 1
ATOM 2463 C C . THR A 1 314 ? -0.912 -5.148 12.766 1 92.38 314 THR A C 1
ATOM 2465 O O . THR A 1 314 ? -1.244 -4.609 13.828 1 92.38 314 THR A O 1
ATOM 2468 N N . GLN A 1 315 ? -1.741 -5.797 11.953 1 93.5 315 GLN A N 1
ATOM 2469 C CA . GLN A 1 315 ? -3.146 -5.926 12.328 1 93.5 315 GLN A CA 1
ATOM 2470 C C . GLN A 1 315 ? -3.299 -6.605 13.688 1 93.5 315 GLN A C 1
ATOM 2472 O O . GLN A 1 315 ? -4.09 -6.164 14.523 1 93.5 315 GLN A O 1
ATOM 2477 N N . HIS A 1 316 ? -2.551 -7.648 13.852 1 91.38 316 HIS A N 1
ATOM 2478 C CA . HIS A 1 316 ? -2.645 -8.422 15.086 1 91.38 316 HIS A CA 1
ATOM 2479 C C . HIS A 1 316 ? -2.266 -7.57 16.297 1 91.38 316 HIS A C 1
ATOM 2481 O O . HIS A 1 316 ? -2.965 -7.586 17.312 1 91.38 316 HIS A O 1
ATOM 2487 N N . MET A 1 317 ? -1.222 -6.902 16.203 1 91.44 317 MET A N 1
ATOM 2488 C CA . MET A 1 317 ? -0.749 -6.074 17.312 1 91.44 317 MET A CA 1
ATOM 2489 C C . MET A 1 317 ? -1.744 -4.961 17.625 1 91.44 317 MET A C 1
ATOM 2491 O O . MET A 1 317 ? -2.105 -4.746 18.781 1 91.44 317 MET A O 1
ATOM 2495 N N . ILE A 1 318 ? -2.158 -4.234 16.625 1 94.19 318 ILE A N 1
ATOM 2496 C CA . ILE A 1 318 ? -3.08 -3.115 16.781 1 94.19 318 ILE A CA 1
ATOM 2497 C C . ILE A 1 318 ? -4.406 -3.613 17.359 1 94.19 318 ILE A C 1
ATOM 2499 O O . ILE A 1 318 ? -4.984 -2.979 18.234 1 94.19 318 ILE A O 1
ATOM 2503 N N . ALA A 1 319 ? -4.875 -4.758 16.828 1 94.62 319 ALA A N 1
ATOM 2504 C CA . ALA A 1 319 ? -6.117 -5.34 17.328 1 94.62 319 ALA A CA 1
ATOM 2505 C C . ALA A 1 319 ? -6.012 -5.648 18.812 1 94.62 319 ALA A C 1
ATOM 2507 O O . ALA A 1 319 ? -6.934 -5.363 19.578 1 94.62 319 ALA A O 1
ATOM 2508 N N . SER A 1 320 ? -4.914 -6.246 19.188 1 93.25 320 SER A N 1
ATOM 2509 C CA . SER A 1 320 ? -4.695 -6.598 20.578 1 93.25 320 SER A CA 1
ATOM 2510 C C . SER A 1 320 ? -4.711 -5.359 21.469 1 93.25 320 SER A C 1
ATOM 2512 O O . SER A 1 320 ? -5.32 -5.367 22.547 1 93.25 320 SER A O 1
ATOM 2514 N N . MET A 1 321 ? -4.094 -4.359 21.031 1 94.62 321 MET A N 1
ATOM 2515 C CA . MET A 1 321 ? -3.973 -3.135 21.828 1 94.62 321 MET A CA 1
ATOM 2516 C C . MET A 1 321 ? -5.309 -2.406 21.906 1 94.62 321 MET A C 1
ATOM 2518 O O . MET A 1 321 ? -5.766 -2.057 23 1 94.62 321 MET A O 1
ATOM 2522 N N . LEU A 1 322 ? -5.957 -2.223 20.797 1 97.19 322 LEU A N 1
ATOM 2523 C CA . LEU A 1 322 ? -7.145 -1.377 20.719 1 97.19 322 LEU A CA 1
ATOM 2524 C C . LEU A 1 322 ? -8.383 -2.127 21.203 1 97.19 322 LEU A C 1
ATOM 2526 O O . LEU A 1 322 ? -9.438 -1.527 21.391 1 97.19 322 LEU A O 1
ATOM 2530 N N . SER A 1 323 ? -8.25 -3.4 21.469 1 95.62 323 SER A N 1
ATOM 2531 C CA . SER A 1 323 ? -9.344 -4.168 22.047 1 95.62 323 SER A CA 1
ATOM 2532 C C . SER A 1 323 ? -9.406 -3.986 23.547 1 95.62 323 SER A C 1
ATOM 2534 O O . SER A 1 323 ? -10.391 -4.375 24.188 1 95.62 323 SER A O 1
ATOM 2536 N N . GLN A 1 324 ? -8.461 -3.408 24.141 1 96.38 324 GLN A N 1
ATOM 2537 C CA . GLN A 1 324 ? -8.43 -3.15 25.578 1 96.38 324 GLN A CA 1
ATOM 2538 C C . GLN A 1 324 ? -9.016 -1.78 25.891 1 96.38 324 GLN A C 1
ATOM 2540 O O . GLN A 1 324 ? -8.297 -0.779 25.922 1 96.38 324 GLN A O 1
ATOM 2545 N N . ASN A 1 325 ? -10.203 -1.812 26.359 1 96.75 325 ASN A N 1
ATOM 2546 C CA . ASN A 1 325 ? -10.953 -0.573 26.516 1 96.75 325 ASN A CA 1
ATOM 2547 C C . ASN A 1 325 ? -10.344 0.322 27.594 1 96.75 325 ASN A C 1
ATOM 2549 O O . ASN A 1 325 ? -10.344 1.548 27.453 1 96.75 325 ASN A O 1
ATOM 2553 N N . ASP A 1 326 ? -9.82 -0.277 28.609 1 97 326 ASP A N 1
ATOM 2554 C CA . ASP A 1 326 ? -9.211 0.518 29.672 1 97 326 ASP A CA 1
ATOM 2555 C C . ASP A 1 326 ? -7.988 1.274 29.156 1 97 326 ASP A C 1
ATOM 2557 O O . ASP A 1 326 ? -7.801 2.451 29.469 1 97 326 ASP A O 1
ATOM 2561 N N . PHE A 1 327 ? -7.199 0.615 28.438 1 97.25 327 PHE A N 1
ATOM 2562 C CA . PHE A 1 327 ? -6.035 1.262 27.844 1 97.25 327 PHE A CA 1
ATOM 2563 C C . PHE A 1 327 ? -6.453 2.375 26.891 1 97.25 327 PHE A C 1
ATOM 2565 O O . PHE A 1 327 ? -5.91 3.48 26.938 1 97.25 327 PHE A O 1
ATOM 2572 N N . VAL A 1 328 ? -7.422 2.07 26.047 1 97.38 328 VAL A N 1
ATOM 2573 C CA . VAL A 1 328 ? -7.867 3.01 25.031 1 97.38 328 VAL A CA 1
ATOM 2574 C C . VAL A 1 328 ? -8.414 4.273 25.688 1 97.38 328 VAL A C 1
ATOM 2576 O O . VAL A 1 328 ? -8.047 5.391 25.297 1 97.38 328 VAL A O 1
ATOM 2579 N N . ASP A 1 329 ? -9.219 4.137 26.656 1 97 329 ASP A N 1
ATOM 2580 C CA . ASP A 1 329 ? -9.805 5.281 27.344 1 97 329 ASP A CA 1
ATOM 2581 C C . ASP A 1 329 ? -8.734 6.125 28.016 1 97 329 ASP A C 1
ATOM 2583 O O . ASP A 1 329 ? -8.758 7.355 27.938 1 97 329 ASP A O 1
ATOM 2587 N N . ASN A 1 330 ? -7.863 5.465 28.703 1 97.5 330 ASN A N 1
ATOM 2588 C CA . ASN A 1 330 ? -6.77 6.168 29.359 1 97.5 330 ASN A CA 1
ATOM 2589 C C . ASN A 1 330 ? -5.883 6.898 28.359 1 97.5 330 ASN A C 1
ATOM 2591 O O . ASN A 1 330 ? -5.465 8.031 28.594 1 97.5 330 ASN A O 1
ATOM 2595 N N . PHE A 1 331 ? -5.582 6.219 27.281 1 97.25 331 PHE A N 1
ATOM 2596 C CA . PHE A 1 331 ? -4.734 6.801 26.25 1 97.25 331 PHE A CA 1
ATOM 2597 C C . PHE A 1 331 ? -5.367 8.062 25.688 1 97.25 331 PHE A C 1
ATOM 2599 O O . PHE A 1 331 ? -4.703 9.094 25.562 1 97.25 331 PHE A O 1
ATOM 2606 N N . ILE A 1 332 ? -6.66 7.977 25.312 1 95.31 332 ILE A N 1
ATOM 2607 C CA . ILE A 1 332 ? -7.371 9.109 24.719 1 95.31 332 ILE A CA 1
ATOM 2608 C C . ILE A 1 332 ? -7.375 10.273 25.703 1 95.31 332 ILE A C 1
ATOM 2610 O O . ILE A 1 332 ? -7.094 11.414 25.328 1 95.31 332 ILE A O 1
ATOM 2614 N N . GLN A 1 333 ? -7.625 10.008 26.906 1 94.94 333 GLN A N 1
ATOM 2615 C CA . GLN A 1 333 ? -7.699 11.047 27.922 1 94.94 333 GLN A CA 1
ATOM 2616 C C . GLN A 1 333 ? -6.332 11.688 28.156 1 94.94 333 GLN A C 1
ATOM 2618 O O . GLN A 1 333 ? -6.219 12.914 28.203 1 94.94 333 GLN A O 1
ATOM 2623 N N . GLU A 1 334 ? -5.328 10.883 28.328 1 96.25 334 GLU A N 1
ATOM 2624 C CA . GLU A 1 334 ? -3.982 11.398 28.562 1 96.25 334 GLU A CA 1
ATOM 2625 C C . GLU A 1 334 ? -3.477 12.195 27.359 1 96.25 334 GLU A C 1
ATOM 2627 O O . GLU A 1 334 ? -2.836 13.234 27.516 1 96.25 334 GLU A O 1
ATOM 2632 N N . SER A 1 335 ? -3.729 11.672 26.188 1 95.31 335 SER A N 1
ATOM 2633 C CA . SER A 1 335 ? -3.32 12.375 24.984 1 95.31 335 SER A CA 1
ATOM 2634 C C . SER A 1 335 ? -3.961 13.758 24.906 1 95.31 335 SER A C 1
ATOM 2636 O O . SER A 1 335 ? -3.291 14.742 24.578 1 95.31 335 SER A O 1
ATOM 2638 N N . ARG A 1 336 ? -5.23 13.812 25.203 1 94.19 336 ARG A N 1
ATOM 2639 C CA . ARG A 1 336 ? -5.953 15.078 25.203 1 94.19 336 ARG A CA 1
ATOM 2640 C C . ARG A 1 336 ? -5.336 16.062 26.203 1 94.19 336 ARG A C 1
ATOM 2642 O O . ARG A 1 336 ? -5.141 17.234 25.891 1 94.19 336 ARG A O 1
ATOM 2649 N N . THR A 1 337 ? -5.027 15.586 27.344 1 94.94 337 THR A N 1
ATOM 2650 C CA . THR A 1 337 ? -4.484 16.406 28.406 1 94.94 337 THR A CA 1
ATOM 2651 C C . THR A 1 337 ? -3.105 16.953 28.031 1 94.94 337 THR A C 1
ATOM 2653 O O . THR A 1 337 ? -2.834 18.141 28.188 1 94.94 337 THR A O 1
ATOM 2656 N N . ARG A 1 338 ? -2.289 16.109 27.578 1 95.5 338 ARG A N 1
ATOM 2657 C CA . ARG A 1 338 ? -0.918 16.5 27.25 1 95.5 338 ARG A CA 1
ATOM 2658 C C . ARG A 1 338 ? -0.882 17.422 26.047 1 95.5 338 ARG A C 1
ATOM 2660 O O . ARG A 1 338 ? -0.081 18.359 26 1 95.5 338 ARG A O 1
ATOM 2667 N N . LEU A 1 339 ? -1.729 17.141 25.094 1 95.19 339 LEU A N 1
ATOM 2668 C CA . LEU A 1 339 ? -1.823 18 23.922 1 95.19 339 LEU A CA 1
ATOM 2669 C C . LEU A 1 339 ? -2.291 19.406 24.312 1 95.19 339 LEU A C 1
ATOM 2671 O O . LEU A 1 339 ? -1.756 20.406 23.828 1 95.19 339 LEU A O 1
ATOM 2675 N N . ALA A 1 340 ? -3.311 19.453 25.172 1 93.69 340 ALA A N 1
ATOM 2676 C CA . ALA A 1 340 ? -3.814 20.734 25.656 1 93.69 340 ALA A CA 1
ATOM 2677 C C . ALA A 1 340 ? -2.729 21.516 26.391 1 93.69 340 ALA A C 1
ATOM 2679 O O . ALA A 1 340 ? -2.584 22.719 26.188 1 93.69 340 ALA A O 1
ATOM 2680 N N . HIS A 1 341 ? -2.014 20.844 27.203 1 94.44 341 HIS A N 1
ATOM 2681 C CA . HIS A 1 341 ? -0.938 21.484 27.953 1 94.44 341 HIS A CA 1
ATOM 2682 C C . HIS A 1 341 ? 0.119 22.062 27.016 1 94.44 341 HIS A C 1
ATOM 2684 O O . HIS A 1 341 ? 0.551 23.203 27.188 1 94.44 341 HIS A O 1
ATOM 2690 N N . ARG A 1 342 ? 0.557 21.25 26.078 1 94.94 342 ARG A N 1
ATOM 2691 C CA . ARG A 1 342 ? 1.546 21.672 25.094 1 94.94 342 ARG A CA 1
ATOM 2692 C C . ARG A 1 342 ? 1.048 22.891 24.312 1 94.94 342 ARG A C 1
ATOM 2694 O O . ARG A 1 342 ? 1.778 23.859 24.125 1 94.94 342 ARG A O 1
ATOM 2701 N N . HIS A 1 343 ? -0.144 22.797 23.828 1 93 343 HIS A N 1
ATOM 2702 C CA . HIS A 1 343 ? -0.765 23.875 23.078 1 93 343 HIS A CA 1
ATOM 2703 C C . HIS A 1 343 ? -0.821 25.172 23.891 1 93 343 HIS A C 1
ATOM 2705 O O . HIS A 1 343 ? -0.422 26.234 23.422 1 93 343 HIS A O 1
ATOM 2711 N N . ASP A 1 344 ? -1.285 25.078 25.094 1 91.56 344 ASP A N 1
ATOM 2712 C CA . ASP A 1 344 ? -1.467 26.25 25.953 1 91.56 344 ASP A CA 1
ATOM 2713 C C . ASP A 1 344 ? -0.124 26.875 26.312 1 91.56 344 ASP A C 1
ATOM 2715 O O . ASP A 1 344 ? 0.006 28.094 26.344 1 91.56 344 ASP A O 1
ATOM 2719 N N . MET A 1 345 ? 0.753 26.031 26.625 1 93.06 345 MET A N 1
ATOM 2720 C CA . MET A 1 345 ? 2.08 26.531 26.969 1 93.06 345 MET A CA 1
ATOM 2721 C C . MET A 1 345 ? 2.703 27.297 25.812 1 93.06 345 MET A C 1
ATOM 2723 O O . MET A 1 345 ? 3.195 28.406 26 1 93.06 345 MET A O 1
ATOM 2727 N N . PHE A 1 346 ? 2.666 26.734 24.672 1 92.69 346 PHE A N 1
ATOM 2728 C CA . PHE A 1 346 ? 3.242 27.375 23.484 1 92.69 346 PHE A CA 1
ATOM 2729 C C . PHE A 1 346 ? 2.537 28.688 23.172 1 92.69 346 PHE A C 1
ATOM 2731 O O . PHE A 1 346 ? 3.188 29.688 22.859 1 92.69 346 PHE A O 1
ATOM 2738 N N . THR A 1 347 ? 1.26 28.703 23.234 1 90.19 347 THR A N 1
ATOM 2739 C CA . THR A 1 347 ? 0.46 29.875 22.938 1 90.19 347 THR A CA 1
ATOM 2740 C C . THR A 1 347 ? 0.781 31.016 23.922 1 90.19 347 THR A C 1
ATOM 2742 O O . THR A 1 347 ? 0.897 32.156 23.531 1 90.19 347 THR A O 1
ATOM 2745 N N . ARG A 1 348 ? 0.892 30.641 25.109 1 92.12 348 ARG A N 1
ATOM 2746 C CA . ARG A 1 348 ? 1.211 31.625 26.141 1 92.12 348 ARG A CA 1
ATOM 2747 C C . ARG A 1 348 ? 2.576 32.25 25.875 1 92.12 348 ARG A C 1
ATOM 2749 O O . ARG A 1 348 ? 2.723 33.469 25.938 1 92.12 348 ARG A O 1
ATOM 2756 N N . GLU A 1 349 ? 3.516 31.453 25.641 1 92.62 349 GLU A N 1
ATOM 2757 C CA . GLU A 1 349 ? 4.875 31.938 25.406 1 92.62 349 GLU A CA 1
ATOM 2758 C C . GLU A 1 349 ? 4.945 32.812 24.172 1 92.62 349 GLU A C 1
ATOM 2760 O O . GLU A 1 349 ? 5.637 33.844 24.156 1 92.62 349 GLU A O 1
ATOM 2765 N N . LEU A 1 350 ? 4.301 32.438 23.141 1 90.81 350 LEU A N 1
ATOM 2766 C CA . LEU A 1 350 ? 4.309 33.219 21.906 1 90.81 350 LEU A CA 1
ATOM 2767 C C . LEU A 1 350 ? 3.582 34.562 22.094 1 90.81 350 LEU A C 1
ATOM 2769 O O . LEU A 1 350 ? 3.965 35.562 21.5 1 90.81 350 LEU A O 1
ATOM 2773 N N . ALA A 1 351 ? 2.562 34.531 22.844 1 90.38 351 ALA A N 1
ATOM 2774 C CA . ALA A 1 351 ? 1.802 35.75 23.125 1 90.38 351 ALA A CA 1
ATOM 2775 C C . ALA A 1 351 ? 2.68 36.812 23.781 1 90.38 351 ALA A C 1
ATOM 2777 O O . ALA A 1 351 ? 2.492 38 23.562 1 90.38 351 ALA A O 1
ATOM 2778 N N . GLU A 1 352 ? 3.598 36.406 24.484 1 91.75 352 GLU A N 1
ATOM 2779 C CA . GLU A 1 352 ? 4.5 37.312 25.172 1 91.75 352 GLU A CA 1
ATOM 2780 C C . GLU A 1 352 ? 5.289 38.188 24.188 1 91.75 352 GLU A C 1
ATOM 2782 O O . GLU A 1 352 ? 5.719 39.281 24.531 1 91.75 352 GLU A O 1
ATOM 2787 N N . VAL A 1 353 ? 5.406 37.656 23.062 1 90.81 353 VAL A N 1
ATOM 2788 C CA . VAL A 1 353 ? 6.191 38.438 22.094 1 90.81 353 VAL A CA 1
ATOM 2789 C C . VAL A 1 353 ? 5.285 38.906 20.953 1 90.81 353 VAL A C 1
ATOM 2791 O O . VAL A 1 353 ? 5.77 39.25 19.875 1 90.81 353 VAL A O 1
ATOM 2794 N N . GLY A 1 354 ? 4.027 38.781 21.156 1 90.94 354 GLY A N 1
ATOM 2795 C CA . GLY A 1 354 ? 3.064 39.406 20.25 1 90.94 354 GLY A CA 1
ATOM 2796 C C . GLY A 1 354 ? 2.793 38.562 19.016 1 90.94 354 GLY A C 1
ATOM 2797 O O . GLY A 1 354 ? 2.338 39.062 17.984 1 90.94 354 GLY A O 1
ATOM 2798 N N . ILE A 1 355 ? 3.086 37.375 19.016 1 93.25 355 ILE A N 1
ATOM 2799 C CA . ILE A 1 355 ? 2.781 36.5 17.906 1 93.25 355 ILE A CA 1
ATOM 2800 C C . ILE A 1 355 ? 1.448 35.781 18.141 1 93.25 355 ILE A C 1
ATOM 2802 O O . ILE A 1 355 ? 1.256 35.156 19.188 1 93.25 355 ILE A O 1
ATOM 2806 N N . GLY A 1 356 ? 0.565 36 17.219 1 92.19 356 GLY A N 1
ATOM 2807 C CA . GLY A 1 356 ? -0.744 35.375 17.312 1 92.19 356 GLY A CA 1
ATOM 2808 C C . GLY A 1 356 ? -0.922 34.219 16.375 1 92.19 356 GLY A C 1
ATOM 2809 O O . GLY A 1 356 ? -0.093 33.969 15.484 1 92.19 356 GLY A O 1
ATOM 2810 N N . SER A 1 357 ? -1.975 33.469 16.594 1 94.12 357 SER A N 1
ATOM 2811 C CA . SER A 1 357 ? -2.395 32.344 15.75 1 94.12 357 SER A CA 1
ATOM 2812 C C . SER A 1 357 ? -3.914 32.25 15.672 1 94.12 357 SER A C 1
ATOM 2814 O O . SER A 1 357 ? -4.621 32.906 16.453 1 94.12 357 SER A O 1
ATOM 2816 N N . LEU A 1 358 ? -4.34 31.547 14.656 1 95 358 LEU A N 1
ATOM 2817 C CA . LEU A 1 358 ? -5.758 31.219 14.641 1 95 358 LEU A CA 1
ATOM 2818 C C . LEU A 1 358 ? -6.148 30.438 15.891 1 95 358 LEU A C 1
ATOM 2820 O O . LEU A 1 358 ? -5.41 29.547 16.328 1 95 358 LEU A O 1
ATOM 2824 N N . GLU A 1 359 ? -7.254 30.844 16.484 1 91.62 359 GLU A N 1
ATOM 2825 C CA . GLU A 1 359 ? -7.723 30.094 17.641 1 91.62 359 GLU A CA 1
ATOM 2826 C C . GLU A 1 359 ? -8.031 28.641 17.266 1 91.62 359 GLU A C 1
ATOM 2828 O O . GLU A 1 359 ? -8.914 28.391 16.438 1 91.62 359 GLU A O 1
ATOM 2833 N N . SER A 1 360 ? -7.305 27.797 17.812 1 90.19 360 SER A N 1
ATOM 2834 C CA . SER A 1 360 ? -7.418 26.375 17.453 1 90.19 360 SER A CA 1
ATOM 2835 C C . SER A 1 360 ? -8.133 25.594 18.547 1 90.19 360 SER A C 1
ATOM 2837 O O . SER A 1 360 ? -8.102 25.969 19.719 1 90.19 360 SER A O 1
ATOM 2839 N N . ASN A 1 361 ? -8.859 24.531 18.125 1 89.12 361 ASN A N 1
ATOM 2840 C CA . ASN A 1 361 ? -9.531 23.625 19.062 1 89.12 361 ASN A CA 1
ATOM 2841 C C . ASN A 1 361 ? -9.125 22.172 18.844 1 89.12 361 ASN A C 1
ATOM 2843 O O . ASN A 1 361 ? -9.719 21.266 19.422 1 89.12 361 ASN A O 1
ATOM 2847 N N . ALA A 1 362 ? -8.164 21.906 17.984 1 94.25 362 ALA A N 1
ATOM 2848 C CA . ALA A 1 362 ? -7.68 20.562 17.688 1 94.25 362 ALA A CA 1
ATOM 2849 C C . ALA A 1 362 ? -6.371 20.609 16.906 1 94.25 362 ALA A C 1
ATOM 2851 O O . ALA A 1 362 ? -5.84 21.688 16.641 1 94.25 362 ALA A O 1
ATOM 2852 N N . GLY A 1 363 ? -5.828 19.438 16.641 1 93.19 363 GLY A N 1
ATOM 2853 C CA . GLY A 1 363 ? -4.664 19.312 15.781 1 93.19 363 GLY A CA 1
ATOM 2854 C C . GLY A 1 363 ? -3.361 19.219 16.547 1 93.19 363 GLY A C 1
ATOM 2855 O O . GLY A 1 363 ? -3.357 19.234 17.781 1 93.19 363 GLY A O 1
ATOM 2856 N N . LEU A 1 364 ? -2.295 19.109 15.789 1 97.12 364 LEU A N 1
ATOM 2857 C CA . LEU A 1 364 ? -0.939 18.969 16.312 1 97.12 364 LEU A CA 1
ATOM 2858 C C . LEU A 1 364 ? -0.101 20.203 15.961 1 97.12 364 LEU A C 1
ATOM 2860 O O . LEU A 1 364 ? 1.13 20.156 16.031 1 97.12 364 LEU A O 1
ATOM 2864 N N . PHE A 1 365 ? -0.761 21.297 15.539 1 96.69 365 PHE A N 1
ATOM 2865 C CA . PHE A 1 365 ? -0.081 22.453 14.977 1 96.69 365 PHE A CA 1
ATOM 2866 C C . PHE A 1 365 ? -0.882 23.734 15.227 1 96.69 365 PHE A C 1
ATOM 2868 O O . PHE A 1 365 ? -2.055 23.672 15.609 1 96.69 365 PHE A O 1
ATOM 2875 N N . PHE A 1 366 ? -0.128 24.844 15.023 1 93.88 366 PHE A N 1
ATOM 2876 C CA . PHE A 1 366 ? -0.722 26.172 14.992 1 93.88 366 PHE A CA 1
ATOM 2877 C C . PHE A 1 366 ? -0.739 26.719 13.57 1 93.88 366 PHE A C 1
ATOM 2879 O O . PHE A 1 366 ? 0.181 26.469 12.789 1 93.88 366 PHE A O 1
ATOM 2886 N N . TRP A 1 367 ? -1.823 27.391 13.328 1 97.12 367 TRP A N 1
ATOM 2887 C CA . TRP A 1 367 ? -1.818 28.281 12.18 1 97.12 367 TRP A CA 1
ATOM 2888 C C . TRP A 1 367 ? -1.415 29.688 12.594 1 97.12 367 TRP A C 1
ATOM 2890 O O . TRP A 1 367 ? -2.266 30.5 12.961 1 97.12 367 TRP A O 1
ATOM 2900 N N . MET A 1 368 ? -0.146 30 12.492 1 96.81 368 MET A N 1
ATOM 2901 C CA . MET A 1 368 ? 0.481 31.172 13.094 1 96.81 368 MET A CA 1
ATOM 2902 C C . MET A 1 368 ? 0.434 32.375 12.141 1 96.81 368 MET A C 1
ATOM 2904 O O . MET A 1 368 ? 0.717 32.219 10.945 1 96.81 368 MET A O 1
ATOM 2908 N N . ASP A 1 369 ? 0.062 33.5 12.672 1 96.38 369 ASP A N 1
ATOM 2909 C CA . ASP A 1 369 ? -0.013 34.719 11.906 1 96.38 369 ASP A CA 1
ATOM 2910 C C . ASP A 1 369 ? 1.295 35.5 12 1 96.38 369 ASP A C 1
ATOM 2912 O O . ASP A 1 369 ? 1.588 36.125 13.031 1 96.38 369 ASP A O 1
ATOM 2916 N N . LEU A 1 370 ? 2.035 35.562 10.883 1 96.38 370 LEU A N 1
ATOM 2917 C CA . LEU A 1 370 ? 3.307 36.281 10.867 1 96.38 370 LEU A CA 1
ATOM 2918 C C . LEU A 1 370 ? 3.301 37.375 9.805 1 96.38 370 LEU A C 1
ATOM 2920 O O . LEU A 1 370 ? 4.359 37.781 9.336 1 96.38 370 LEU A O 1
ATOM 2924 N N . ARG A 1 371 ? 2.199 37.812 9.367 1 95.94 371 ARG A N 1
ATOM 2925 C CA . ARG A 1 371 ? 2.039 38.844 8.32 1 95.94 371 ARG A CA 1
ATOM 2926 C C . ARG A 1 371 ? 2.795 40.094 8.672 1 95.94 371 ARG A C 1
ATOM 2928 O O . ARG A 1 371 ? 3.348 40.781 7.789 1 95.94 371 ARG A O 1
ATOM 2935 N N . ARG A 1 372 ? 2.916 40.469 9.953 1 92.88 372 ARG A N 1
ATOM 2936 C CA . ARG A 1 372 ? 3.535 41.688 10.391 1 92.88 372 ARG A CA 1
ATOM 2937 C C . ARG A 1 372 ? 5.039 41.688 10.141 1 92.88 372 ARG A C 1
ATOM 2939 O O . ARG A 1 372 ? 5.688 42.719 10.141 1 92.88 372 ARG A O 1
ATOM 2946 N N . PHE A 1 373 ? 5.586 40.5 9.914 1 93.12 373 PHE A N 1
ATOM 2947 C CA . PHE A 1 373 ? 7.027 40.406 9.719 1 93.12 373 PHE A CA 1
ATOM 2948 C C . PHE A 1 373 ? 7.379 40.438 8.234 1 93.12 373 PHE A C 1
ATOM 2950 O O . PHE A 1 373 ? 8.555 40.469 7.871 1 93.12 373 PHE A O 1
ATOM 2957 N N . LEU A 1 374 ? 6.352 40.438 7.441 1 95.38 374 LEU A N 1
ATOM 2958 C CA . LEU A 1 374 ? 6.602 40.531 6.008 1 95.38 374 LEU A CA 1
ATOM 2959 C C . LEU A 1 374 ? 6.875 41.969 5.598 1 95.38 374 LEU A C 1
ATOM 2961 O O . LEU A 1 374 ? 6.234 42.906 6.098 1 95.38 374 LEU A O 1
ATOM 2965 N N . LYS A 1 375 ? 7.789 42.188 4.672 1 93.06 375 LYS A N 1
ATOM 2966 C CA . LYS A 1 375 ? 8.039 43.531 4.129 1 93.06 375 LYS A CA 1
ATOM 2967 C C . LYS A 1 375 ? 6.836 44.031 3.348 1 93.06 375 LYS A C 1
ATOM 2969 O O . LYS A 1 375 ? 6.48 45.219 3.445 1 93.06 375 LYS A O 1
ATOM 2974 N N . GLU A 1 376 ? 6.297 43.156 2.496 1 95.56 376 GLU A N 1
ATOM 2975 C CA . GLU A 1 376 ? 5.074 43.344 1.725 1 95.56 376 GLU A CA 1
ATOM 2976 C C . GLU A 1 376 ? 4.168 42.125 1.81 1 95.56 376 GLU A C 1
ATOM 2978 O O . GLU A 1 376 ? 4.648 41 1.979 1 95.56 376 GLU A O 1
ATOM 2983 N N . PRO A 1 377 ? 2.92 42.375 1.76 1 95.56 377 PRO A N 1
ATOM 2984 C CA . PRO A 1 377 ? 2 41.219 1.852 1 95.56 377 PRO A CA 1
ATOM 2985 C C . PRO A 1 377 ? 1.95 40.406 0.566 1 95.56 377 PRO A C 1
ATOM 2987 O O . PRO A 1 377 ? 0.889 40.281 -0.05 1 95.56 377 PRO A O 1
ATOM 2990 N N . THR A 1 378 ? 3.061 39.812 0.183 1 97.5 378 THR A N 1
ATOM 2991 C CA . THR A 1 378 ? 3.188 39.031 -1.034 1 97.5 378 THR A CA 1
ATOM 2992 C C . THR A 1 378 ? 3.773 37.656 -0.725 1 97.5 378 THR A C 1
ATOM 2994 O O . THR A 1 378 ? 4.391 37.469 0.325 1 97.5 378 THR A O 1
ATOM 2997 N N . PHE A 1 379 ? 3.551 36.781 -1.603 1 97 379 PHE A N 1
ATOM 2998 C CA . PHE A 1 379 ? 4.086 35.438 -1.435 1 97 379 PHE A CA 1
ATOM 2999 C C . PHE A 1 379 ? 5.605 35.438 -1.55 1 97 379 PHE A C 1
ATOM 3001 O O . PHE A 1 379 ? 6.285 34.656 -0.9 1 97 379 PHE A O 1
ATOM 3008 N N . GLU A 1 380 ? 6.16 36.312 -2.355 1 96.44 380 GLU A N 1
ATOM 3009 C CA . GLU A 1 380 ? 7.609 36.469 -2.432 1 96.44 380 GLU A CA 1
ATOM 3010 C C . GLU A 1 380 ? 8.195 36.844 -1.076 1 96.44 380 GLU A C 1
ATOM 3012 O O . GLU A 1 380 ? 9.227 36.312 -0.662 1 96.44 380 GLU A O 1
ATOM 3017 N N . SER A 1 381 ? 7.535 37.781 -0.449 1 96.81 381 SER A N 1
ATOM 3018 C CA . SER A 1 381 ? 7.965 38.188 0.881 1 96.81 381 SER A CA 1
ATOM 3019 C C . SER A 1 381 ? 7.832 37.062 1.887 1 96.81 381 SER A C 1
ATOM 3021 O O . SER A 1 381 ? 8.656 36.906 2.793 1 96.81 381 SER A O 1
ATOM 3023 N N . GLU A 1 382 ? 6.758 36.281 1.778 1 97.12 382 GLU A N 1
ATOM 3024 C CA . GLU A 1 382 ? 6.586 35.094 2.635 1 97.12 382 GLU A CA 1
ATOM 3025 C C . GLU A 1 382 ? 7.754 34.125 2.486 1 97.12 382 GLU A C 1
ATOM 3027 O O . GLU A 1 382 ? 8.289 33.656 3.482 1 97.12 382 GLU A O 1
ATOM 3032 N N . MET A 1 383 ? 8.188 33.906 1.247 1 96.25 383 MET A N 1
ATOM 3033 C CA . MET A 1 383 ? 9.281 33 0.975 1 96.25 383 MET A CA 1
ATOM 3034 C C . MET A 1 383 ? 10.594 33.531 1.539 1 96.25 383 MET A C 1
ATOM 3036 O O . MET A 1 383 ? 11.406 32.75 2.066 1 96.25 383 MET A O 1
ATOM 3040 N N . THR A 1 384 ? 10.805 34.75 1.366 1 95.88 384 THR A N 1
ATOM 3041 C CA . THR A 1 384 ? 12.008 35.375 1.918 1 95.88 384 THR A CA 1
ATOM 3042 C C . THR A 1 384 ? 12.055 35.219 3.434 1 95.88 384 THR A C 1
ATOM 3044 O O . THR A 1 384 ? 13.102 34.844 3.986 1 95.88 384 THR A O 1
ATOM 3047 N N . PHE A 1 385 ? 10.961 35.5 4.012 1 96.06 385 PHE A N 1
ATOM 3048 C CA . PHE A 1 385 ? 10.891 35.375 5.461 1 96.06 385 PHE A CA 1
ATOM 3049 C C . PHE A 1 385 ? 11.055 33.906 5.875 1 96.06 385 PHE A C 1
ATOM 3051 O O . PHE A 1 385 ? 11.703 33.625 6.883 1 96.06 385 PHE A O 1
ATOM 3058 N N . TRP A 1 386 ? 10.406 33 5.188 1 96.19 386 TRP A N 1
ATOM 3059 C CA . TRP A 1 386 ? 10.547 31.578 5.449 1 96.19 386 TRP A CA 1
ATOM 3060 C C . TRP A 1 386 ? 12.016 31.156 5.445 1 96.19 386 TRP A C 1
ATOM 3062 O O . TRP A 1 386 ? 12.453 30.391 6.301 1 96.19 386 TRP A O 1
ATOM 3072 N N . ARG A 1 387 ? 12.797 31.656 4.504 1 95.06 387 ARG A N 1
ATOM 3073 C CA . ARG A 1 387 ? 14.227 31.344 4.422 1 95.06 387 ARG A CA 1
ATOM 3074 C C . ARG A 1 387 ? 14.961 31.859 5.648 1 95.06 387 ARG A C 1
ATOM 3076 O O . ARG A 1 387 ? 15.906 31.219 6.125 1 95.06 387 ARG A O 1
ATOM 3083 N N . ILE A 1 388 ? 14.578 33 6.109 1 94.81 388 ILE A N 1
ATOM 3084 C CA . ILE A 1 388 ? 15.164 33.531 7.336 1 94.81 388 ILE A CA 1
ATOM 3085 C C . ILE A 1 388 ? 14.867 32.594 8.5 1 94.81 388 ILE A C 1
ATOM 3087 O O . ILE A 1 388 ? 15.75 32.281 9.297 1 94.81 388 ILE A O 1
ATOM 3091 N N . ILE A 1 389 ? 13.656 32.125 8.594 1 95.94 389 ILE A N 1
ATOM 3092 C CA . ILE A 1 389 ? 13.242 31.25 9.688 1 95.94 389 ILE A CA 1
ATOM 3093 C C . ILE A 1 389 ? 14.078 29.984 9.672 1 95.94 389 ILE A C 1
ATOM 3095 O O . ILE A 1 389 ? 14.602 29.562 10.711 1 95.94 389 ILE A O 1
ATOM 3099 N N . ILE A 1 390 ? 14.258 29.344 8.508 1 94.81 390 ILE A N 1
ATOM 3100 C CA . ILE A 1 390 ? 14.93 28.062 8.391 1 94.81 390 ILE A CA 1
ATOM 3101 C C . 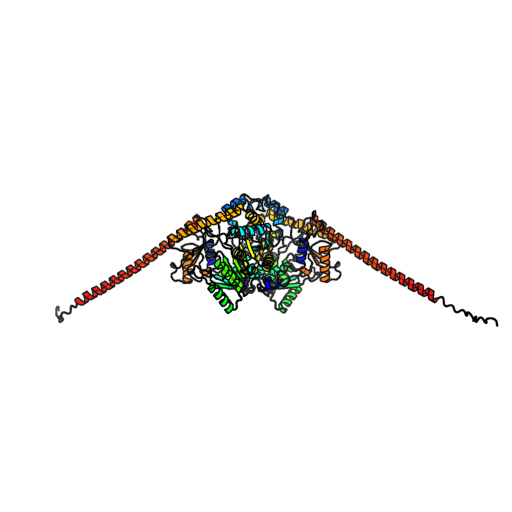ILE A 1 390 ? 16.438 28.25 8.562 1 94.81 390 ILE A C 1
ATOM 3103 O O . ILE A 1 390 ? 17.094 27.438 9.227 1 94.81 390 ILE A O 1
ATOM 3107 N N . ASN A 1 391 ? 16.969 29.266 7.98 1 93.56 391 ASN A N 1
ATOM 3108 C CA . ASN A 1 391 ? 18.422 29.406 7.898 1 93.56 391 ASN A CA 1
ATOM 3109 C C . ASN A 1 391 ? 18.984 30.141 9.102 1 93.56 391 ASN A C 1
ATOM 3111 O O . ASN A 1 391 ? 20.109 29.875 9.531 1 93.56 391 ASN A O 1
ATOM 3115 N N . GLU A 1 392 ? 18.281 31.109 9.609 1 93.75 392 GLU A N 1
ATOM 3116 C CA . GLU A 1 392 ? 18.797 31.953 10.695 1 93.75 392 GLU A CA 1
ATOM 3117 C C . GLU A 1 392 ? 18.203 31.531 12.039 1 93.75 392 GLU A C 1
ATOM 3119 O O . GLU A 1 392 ? 18.938 31.328 13.008 1 93.75 392 GLU A O 1
ATOM 3124 N N . ILE A 1 393 ? 16.953 31.406 12.047 1 95.31 393 ILE A N 1
ATOM 3125 C CA . ILE A 1 393 ? 16.297 31.047 13.297 1 95.31 393 ILE A CA 1
ATOM 3126 C C . ILE A 1 393 ? 16.438 29.547 13.539 1 95.31 393 ILE A C 1
ATOM 3128 O O . ILE A 1 393 ? 16.359 29.094 14.688 1 95.31 393 ILE A O 1
ATOM 3132 N N . LYS A 1 394 ? 16.531 28.766 12.484 1 96.81 394 LYS A N 1
ATOM 3133 C CA . LYS A 1 394 ? 16.781 27.328 12.5 1 96.81 394 LYS A CA 1
ATOM 3134 C C . LYS A 1 394 ? 15.555 26.562 12.992 1 96.81 394 LYS A C 1
ATOM 3136 O O . LYS A 1 394 ? 15.656 25.703 13.867 1 96.81 394 LYS A O 1
ATOM 3141 N N . LEU A 1 395 ? 14.453 26.938 12.516 1 97.12 395 LEU A N 1
ATOM 3142 C CA . LEU A 1 395 ? 13.188 26.234 12.703 1 97.12 395 LEU A CA 1
ATOM 3143 C C . LEU A 1 395 ? 12.578 25.844 11.359 1 97.12 395 LEU A C 1
ATOM 3145 O O . LEU A 1 395 ? 12.43 26.688 10.469 1 97.12 395 LEU A O 1
ATOM 3149 N N . ASN A 1 396 ? 12.297 24.547 11.188 1 96.44 396 ASN A N 1
ATOM 3150 C CA . ASN A 1 396 ? 11.57 24.125 10 1 96.44 396 ASN A CA 1
ATOM 3151 C C . ASN A 1 396 ? 10.062 24.25 10.195 1 96.44 396 ASN A C 1
ATOM 3153 O O . ASN A 1 396 ? 9.43 23.375 10.797 1 96.44 396 ASN A O 1
ATOM 3157 N N . VAL A 1 397 ? 9.492 25.328 9.719 1 96.5 397 VAL A N 1
ATOM 3158 C CA . VAL A 1 397 ? 8.055 25.531 9.719 1 96.5 397 VAL A CA 1
ATOM 3159 C C . VAL A 1 397 ? 7.531 25.562 8.281 1 96.5 397 VAL A C 1
ATOM 3161 O O . VAL A 1 397 ? 8.32 25.609 7.332 1 96.5 397 VAL A O 1
ATOM 3164 N N . SER A 1 398 ? 6.234 25.453 8.094 1 97 398 SER A N 1
ATOM 3165 C CA . SER A 1 398 ? 5.68 25.359 6.75 1 97 398 SER A CA 1
ATOM 3166 C C . SER A 1 398 ? 4.938 26.625 6.367 1 97 398 SER A C 1
ATOM 3168 O O . SER A 1 398 ? 3.971 27.016 7.031 1 97 398 SER A O 1
ATOM 3170 N N . PRO A 1 399 ? 5.336 27.266 5.27 1 97.38 399 PRO A N 1
ATOM 3171 C CA . PRO A 1 399 ? 4.648 28.484 4.848 1 97.38 399 PRO A CA 1
ATOM 3172 C C . PRO A 1 399 ? 3.242 28.219 4.316 1 97.38 399 PRO A C 1
ATOM 3174 O O . PRO A 1 399 ? 3.002 27.172 3.697 1 97.38 399 PRO A O 1
ATOM 3177 N N . GLY A 1 400 ? 2.348 29.141 4.52 1 97.69 400 GLY A N 1
ATOM 3178 C CA . GLY A 1 400 ? 0.953 29 4.137 1 97.69 400 GLY A CA 1
ATOM 3179 C C . GLY A 1 400 ? 0.762 28.781 2.648 1 97.69 400 GLY A C 1
ATOM 3180 O O . GLY A 1 400 ? -0.167 28.078 2.234 1 97.69 400 GLY A O 1
ATOM 3181 N N . SER A 1 401 ? 1.638 29.328 1.856 1 96.5 401 SER A N 1
ATOM 3182 C CA . SER A 1 401 ? 1.554 29.172 0.409 1 96.5 401 SER A CA 1
ATOM 3183 C C . SER A 1 401 ? 1.619 27.703 0.014 1 96.5 401 SER A C 1
ATOM 3185 O O . SER A 1 401 ? 0.984 27.281 -0.958 1 96.5 401 SER A O 1
ATOM 3187 N N . SER A 1 402 ? 2.328 26.922 0.783 1 95.5 402 SER A N 1
ATOM 3188 C CA . SER A 1 402 ? 2.441 25.5 0.493 1 95.5 402 SER A CA 1
ATOM 3189 C C . SER A 1 402 ? 1.128 24.781 0.768 1 95.5 402 SER A C 1
ATOM 3191 O O . SER A 1 402 ? 0.914 23.656 0.282 1 95.5 402 SER A O 1
ATOM 3193 N N . PHE A 1 403 ? 0.23 25.375 1.519 1 97.62 403 PHE A N 1
ATOM 3194 C CA . PHE A 1 403 ? -1.085 24.812 1.827 1 97.62 403 PHE A CA 1
ATOM 3195 C C . PHE A 1 403 ? -2.158 25.453 0.951 1 97.62 403 PHE A C 1
ATOM 3197 O O . PHE A 1 403 ? -3.35 25.344 1.246 1 97.62 403 PHE A O 1
ATOM 3204 N N . HIS A 1 404 ? -1.751 26.219 -0.006 1 96.88 404 HIS A N 1
ATOM 3205 C CA . HIS A 1 404 ? -2.643 26.891 -0.945 1 96.88 404 HIS A CA 1
ATOM 3206 C C . HIS A 1 404 ? -3.43 28 -0.258 1 96.88 404 HIS A C 1
ATOM 3208 O O . HIS A 1 404 ? -4.57 28.281 -0.633 1 96.88 404 HIS A O 1
ATOM 3214 N N . CYS A 1 405 ? -2.893 28.5 0.804 1 97.69 405 CYS A N 1
ATOM 3215 C CA . CYS A 1 405 ? -3.512 29.672 1.419 1 97.69 405 CYS A CA 1
ATOM 3216 C C . CYS A 1 405 ? -3.443 30.875 0.489 1 97.69 405 CYS A C 1
ATOM 3218 O O . CYS A 1 405 ? -2.396 31.156 -0.098 1 97.69 405 CYS A O 1
ATOM 3220 N N . ASN A 1 406 ? -4.523 31.562 0.429 1 95.88 406 ASN A N 1
ATOM 3221 C CA . ASN A 1 406 ? -4.586 32.688 -0.49 1 95.88 406 ASN A CA 1
ATOM 3222 C C . ASN A 1 406 ? -4.035 33.969 0.148 1 95.88 406 ASN A C 1
ATOM 3224 O O . ASN A 1 406 ? -3.863 34.969 -0.529 1 95.88 406 ASN A O 1
ATOM 3228 N N . GLU A 1 407 ? -3.68 33.906 1.368 1 97.5 407 GLU A N 1
ATOM 3229 C CA . GLU A 1 407 ? -3.131 35.031 2.111 1 97.5 407 GLU A CA 1
ATOM 3230 C C . GLU A 1 407 ? -1.695 34.75 2.553 1 97.5 407 GLU A C 1
ATOM 3232 O O . GLU A 1 407 ? -1.444 33.844 3.326 1 97.5 407 GLU A O 1
ATOM 3237 N N . PRO A 1 408 ? -0.755 35.594 2.082 1 97.81 408 PRO A N 1
ATOM 3238 C CA . PRO A 1 408 ? 0.625 35.375 2.525 1 97.81 408 PRO A CA 1
ATOM 3239 C C . PRO A 1 408 ? 0.83 35.719 3.998 1 97.81 408 PRO A C 1
ATOM 3241 O O . PRO A 1 408 ? 0.192 36.625 4.516 1 97.81 408 PRO A O 1
ATOM 3244 N N . GLY A 1 409 ? 1.75 35.031 4.613 1 97.62 409 GLY A N 1
ATOM 3245 C CA . GLY A 1 409 ? 2.166 35.406 5.953 1 97.62 409 GLY A CA 1
ATOM 3246 C C . GLY A 1 409 ? 1.696 34.438 7.023 1 97.62 409 GLY A C 1
ATOM 3247 O O . GLY A 1 409 ? 2.039 34.594 8.195 1 97.62 409 GLY A O 1
ATOM 3248 N N . TRP A 1 410 ? 0.988 33.438 6.609 1 97.62 410 TRP A N 1
ATOM 3249 C CA . TRP A 1 410 ? 0.588 32.375 7.531 1 97.62 410 TRP A CA 1
ATOM 3250 C C . TRP A 1 410 ? 1.574 31.219 7.484 1 97.62 410 TRP A C 1
ATOM 3252 O O . TRP A 1 410 ? 2.145 30.922 6.434 1 97.62 410 TRP A O 1
ATOM 3262 N N . PHE A 1 411 ? 1.798 30.578 8.664 1 97.81 411 PHE A N 1
ATOM 3263 C CA . PHE A 1 411 ? 2.701 29.438 8.758 1 97.81 411 PHE A CA 1
ATOM 3264 C C . PHE A 1 411 ? 2.115 28.359 9.656 1 97.81 411 PHE A C 1
ATOM 3266 O O . PHE A 1 411 ? 1.519 28.656 10.695 1 97.81 411 PHE A O 1
ATOM 3273 N N . ARG A 1 412 ? 2.223 27.125 9.242 1 97.81 412 ARG A N 1
ATOM 3274 C CA . ARG A 1 412 ? 1.899 26.031 10.148 1 97.81 412 ARG A CA 1
ATOM 3275 C C . ARG A 1 412 ? 3.104 25.656 11.008 1 97.81 412 ARG A C 1
ATOM 3277 O O . ARG A 1 412 ? 4.199 25.438 10.492 1 97.81 412 ARG A O 1
ATOM 3284 N N . VAL A 1 413 ? 2.895 25.578 12.281 1 96.81 413 VAL A N 1
ATOM 3285 C CA . VAL A 1 413 ? 3.943 25.234 13.234 1 96.81 413 VAL A CA 1
ATOM 3286 C C . VAL A 1 413 ? 3.494 24.047 14.078 1 96.81 413 VAL A C 1
ATOM 3288 O O . VAL A 1 413 ? 2.584 24.172 14.906 1 96.81 413 VAL A O 1
ATOM 3291 N N . CYS A 1 414 ? 4.152 22.938 13.898 1 97.12 414 CYS A N 1
ATOM 3292 C CA . CYS A 1 414 ? 3.824 21.734 14.656 1 97.12 414 CYS 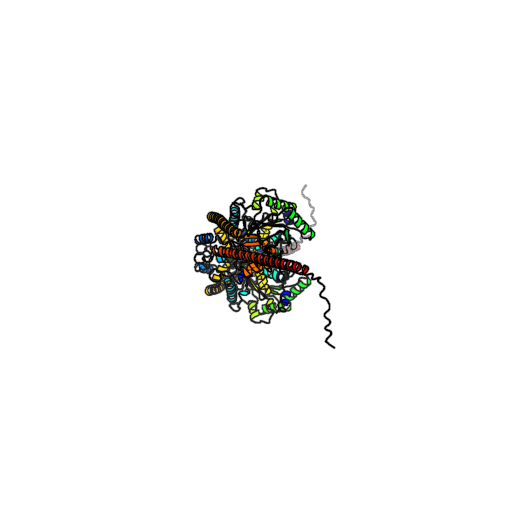A CA 1
ATOM 3293 C C . CYS A 1 414 ? 4.461 21.766 16.031 1 97.12 414 CYS A C 1
ATOM 3295 O O . CYS A 1 414 ? 5.598 22.219 16.188 1 97.12 414 CYS A O 1
ATOM 3297 N N . PHE A 1 415 ? 3.74 21.25 17.078 1 96.06 415 PHE A N 1
ATOM 3298 C CA . PHE A 1 415 ? 4.254 21.438 18.422 1 96.06 415 PHE A CA 1
ATOM 3299 C C . PHE A 1 415 ? 4.262 20.109 19.188 1 96.06 415 PHE A C 1
ATOM 3301 O O . PHE A 1 415 ? 4.758 20.047 20.312 1 96.06 415 PHE A O 1
ATOM 3308 N N . ALA A 1 416 ? 3.752 19.062 18.594 1 96.19 416 ALA A N 1
ATOM 3309 C CA . ALA A 1 416 ? 3.555 17.828 19.344 1 96.19 416 ALA A CA 1
ATOM 3310 C C . ALA A 1 416 ? 4.637 16.797 19.016 1 96.19 416 ALA A C 1
ATOM 3312 O O . ALA A 1 416 ? 4.648 15.695 19.562 1 96.19 416 ALA A O 1
ATOM 3313 N N . ASN A 1 417 ? 5.629 17.078 18.156 1 94.88 417 ASN A N 1
ATOM 3314 C CA . ASN A 1 417 ? 6.555 16.109 17.578 1 94.88 417 ASN A CA 1
ATOM 3315 C C . ASN A 1 417 ? 7.934 16.188 18.234 1 94.88 417 ASN A C 1
ATOM 3317 O O . ASN A 1 417 ? 8.93 15.805 17.625 1 94.88 417 ASN A O 1
ATOM 3321 N N . MET A 1 418 ? 8.047 16.812 19.375 1 93.12 418 MET A N 1
ATOM 3322 C CA . MET A 1 418 ? 9.328 16.953 20.062 1 93.12 418 MET A CA 1
ATOM 3323 C C . MET A 1 418 ? 9.133 16.922 21.578 1 93.12 418 MET A C 1
ATOM 3325 O O . MET A 1 418 ? 8.008 17.031 22.062 1 93.12 418 MET A O 1
ATOM 3329 N N . ASP A 1 419 ? 10.188 16.734 22.266 1 92.94 419 ASP A N 1
ATOM 3330 C CA . ASP A 1 419 ? 10.117 16.703 23.734 1 92.94 419 ASP A CA 1
ATOM 3331 C C . ASP A 1 419 ? 10.039 18.109 24.312 1 92.94 419 ASP A C 1
ATOM 3333 O O . ASP A 1 419 ? 10.203 19.094 23.578 1 92.94 419 ASP A O 1
ATOM 3337 N N . ASP A 1 420 ? 9.828 18.219 25.578 1 93.62 420 ASP A N 1
ATOM 3338 C CA . ASP A 1 420 ? 9.617 19.5 26.25 1 93.62 420 ASP A CA 1
ATOM 3339 C C . ASP A 1 420 ? 10.859 20.375 26.156 1 93.62 420 ASP A C 1
ATOM 3341 O O . ASP A 1 420 ? 10.758 21.594 25.953 1 93.62 420 ASP A O 1
ATOM 3345 N N . ALA A 1 421 ? 12 19.781 26.344 1 95.12 421 ALA A N 1
ATOM 3346 C CA . ALA A 1 421 ? 13.242 20.562 26.312 1 95.12 421 ALA A CA 1
ATOM 3347 C C . ALA A 1 421 ? 13.445 21.203 24.953 1 95.12 421 ALA A C 1
ATOM 3349 O O . ALA A 1 421 ? 13.844 22.375 24.859 1 95.12 421 ALA A O 1
ATOM 3350 N N . THR A 1 422 ? 13.211 20.469 23.953 1 96 422 THR A N 1
ATOM 3351 C CA . THR A 1 422 ? 13.359 20.984 22.594 1 96 422 THR A CA 1
ATOM 3352 C C . THR A 1 422 ? 12.344 22.094 22.328 1 96 422 THR A C 1
ATOM 3354 O O . THR A 1 422 ? 12.656 23.062 21.641 1 96 422 THR A O 1
ATOM 3357 N N . VAL A 1 423 ? 11.156 21.984 22.859 1 95.31 423 VAL A N 1
ATOM 3358 C CA . VAL A 1 423 ? 10.133 23.016 22.703 1 95.31 423 VAL A CA 1
ATOM 3359 C C . VAL A 1 423 ? 10.633 24.328 23.297 1 95.31 423 VAL A C 1
ATOM 3361 O O . VAL A 1 423 ? 10.453 25.391 22.688 1 95.31 423 VAL A O 1
ATOM 3364 N N . MET A 1 424 ? 11.211 24.219 24.391 1 95.38 424 MET A N 1
ATOM 3365 C CA . MET A 1 424 ? 11.688 25.422 25.062 1 95.38 424 MET A CA 1
ATOM 3366 C C . MET A 1 424 ? 12.797 26.078 24.234 1 95.38 424 MET A C 1
ATOM 3368 O O . MET A 1 424 ? 12.859 27.312 24.156 1 95.38 424 MET A O 1
ATOM 3372 N N . VAL A 1 425 ? 13.633 25.266 23.656 1 97.06 425 VAL A N 1
ATOM 3373 C CA . VAL A 1 425 ? 14.672 25.812 22.781 1 97.06 425 VAL A CA 1
ATOM 3374 C C . VAL A 1 425 ? 14.031 26.516 21.594 1 97.06 425 VAL A C 1
ATOM 3376 O O . VAL A 1 425 ? 14.453 27.609 21.203 1 97.06 425 VAL A O 1
ATOM 3379 N N . ALA A 1 426 ? 13.047 25.953 21.016 1 97 426 ALA A N 1
ATOM 3380 C CA . ALA A 1 426 ? 12.344 26.547 19.891 1 97 426 ALA A CA 1
ATOM 3381 C C . ALA A 1 426 ? 11.727 27.891 20.266 1 97 426 ALA A C 1
ATOM 3383 O O . ALA A 1 426 ? 11.836 28.875 19.531 1 97 426 ALA A O 1
ATOM 3384 N N . ILE A 1 427 ? 11.102 27.938 21.406 1 95.38 427 ILE A N 1
ATOM 3385 C CA . ILE A 1 427 ? 10.453 29.156 21.891 1 95.38 427 ILE A CA 1
ATOM 3386 C C . ILE A 1 427 ? 11.5 30.25 22.109 1 95.38 427 ILE A C 1
ATOM 3388 O O . ILE A 1 427 ? 11.289 31.406 21.734 1 95.38 427 ILE A O 1
ATOM 3392 N N . GLU A 1 428 ? 12.57 29.844 22.656 1 96.25 428 GLU A N 1
ATOM 3393 C CA . GLU A 1 428 ? 13.648 30.797 22.906 1 96.25 428 GLU A CA 1
ATOM 3394 C C . GLU A 1 428 ? 14.188 31.375 21.609 1 96.25 428 GLU A C 1
ATOM 3396 O O . GLU A 1 428 ? 14.516 32.562 21.531 1 96.25 428 GLU A O 1
ATOM 3401 N N . ARG A 1 429 ? 14.312 30.578 20.656 1 96.62 429 ARG A N 1
ATOM 3402 C CA . ARG A 1 429 ? 14.781 31.047 19.359 1 96.62 429 ARG A CA 1
ATOM 3403 C C . ARG A 1 429 ? 13.812 32.062 18.75 1 96.62 429 ARG A C 1
ATOM 3405 O O . ARG A 1 429 ? 14.227 33.062 18.172 1 96.62 429 ARG A O 1
ATOM 3412 N N . ILE A 1 430 ? 12.594 31.828 18.891 1 95.31 430 ILE A N 1
ATOM 3413 C CA . ILE A 1 430 ? 11.562 32.719 18.375 1 95.31 430 ILE A CA 1
ATOM 3414 C C . ILE A 1 430 ? 11.594 34.031 19.125 1 95.31 430 ILE A C 1
ATOM 3416 O O . ILE A 1 430 ? 11.602 35.125 18.516 1 95.31 430 ILE A O 1
ATOM 3420 N N . LYS A 1 431 ? 11.641 33.938 20.406 1 94.25 431 LYS A N 1
ATOM 3421 C CA . LYS A 1 431 ? 11.656 35.125 21.234 1 94.25 431 LYS A CA 1
ATOM 3422 C C . LYS A 1 431 ? 12.875 36 20.922 1 94.25 431 LYS A C 1
ATOM 3424 O O . LYS A 1 431 ? 12.758 37.219 20.812 1 94.25 431 LYS A O 1
ATOM 3429 N N . SER A 1 432 ? 13.977 35.375 20.797 1 94.12 432 SER A N 1
ATOM 3430 C CA . SER A 1 432 ? 15.219 36.062 20.5 1 94.12 432 SER A CA 1
ATOM 3431 C C . SER A 1 432 ? 15.117 36.812 19.156 1 94.12 432 SER A C 1
ATOM 3433 O O . SER A 1 432 ? 15.562 37.938 19.047 1 94.12 432 SER A O 1
ATOM 3435 N N . PHE A 1 433 ? 14.602 36.188 18.234 1 92.88 433 PHE A N 1
ATOM 3436 C CA . PHE A 1 433 ? 14.445 36.812 16.906 1 92.88 433 PHE A CA 1
ATOM 3437 C C . PHE A 1 433 ? 13.523 38 16.969 1 92.88 433 PHE A C 1
ATOM 3439 O O . PHE A 1 433 ? 13.805 39.062 16.375 1 92.88 433 PHE A O 1
ATOM 3446 N N . VAL A 1 434 ? 12.414 37.875 17.641 1 91.5 434 VAL A N 1
ATOM 3447 C CA . VAL A 1 434 ? 11.438 38.938 17.734 1 91.5 434 VAL A CA 1
ATOM 3448 C C . VAL A 1 434 ? 12.047 40.156 18.469 1 91.5 434 VAL A C 1
ATOM 3450 O O . VAL A 1 434 ? 11.859 41.281 18.047 1 91.5 434 VAL A O 1
ATOM 3453 N N . LEU A 1 435 ? 12.781 39.844 19.438 1 88.88 435 LEU A N 1
ATOM 3454 C CA . LEU A 1 435 ? 13.43 40.906 20.203 1 88.88 435 LEU A CA 1
ATOM 3455 C C . LEU A 1 435 ? 14.484 41.594 19.375 1 88.88 435 LEU A C 1
ATOM 3457 O O . LEU A 1 435 ? 14.609 42.844 19.422 1 88.88 435 LEU A O 1
ATOM 3461 N N . GLU A 1 436 ? 15.148 40.844 18.672 1 87 436 GLU A N 1
ATOM 3462 C CA . GLU A 1 436 ? 16.172 41.406 17.812 1 87 436 GLU A CA 1
ATOM 3463 C C . GLU A 1 436 ? 15.555 42.281 16.719 1 87 436 GLU A C 1
ATOM 3465 O O . GLU A 1 436 ? 16.078 43.344 16.375 1 87 436 GLU A O 1
ATOM 3470 N N . THR A 1 437 ? 14.57 41.812 16.125 1 82.56 437 THR A N 1
ATOM 3471 C CA . THR A 1 437 ? 13.883 42.531 15.062 1 82.56 437 THR A CA 1
ATOM 3472 C C . THR A 1 437 ? 13.273 43.812 15.602 1 82.56 437 THR A C 1
ATOM 3474 O O . THR A 1 437 ? 13.297 44.844 14.922 1 82.56 437 THR A O 1
ATOM 3477 N N . ARG A 1 438 ? 12.742 43.812 16.766 1 76.5 438 ARG A N 1
ATOM 3478 C CA . ARG A 1 438 ? 12.188 45 17.406 1 76.5 438 ARG A CA 1
ATOM 3479 C C . ARG A 1 438 ? 13.281 46.031 17.672 1 76.5 438 ARG A C 1
ATOM 3481 O O . ARG A 1 438 ? 13.07 47.219 17.484 1 76.5 438 ARG A O 1
ATOM 3488 N N . MET A 1 439 ? 14.344 45.5 18.031 1 67.19 439 MET A N 1
ATOM 3489 C CA . MET A 1 439 ? 15.461 46.375 18.328 1 67.19 439 MET A CA 1
ATOM 3490 C C . MET A 1 439 ? 15.984 47.062 17.062 1 67.19 439 MET A C 1
ATOM 3492 O O . MET A 1 439 ? 16.328 48.219 17.078 1 67.19 439 MET A O 1
ATOM 3496 N N . LEU A 1 440 ? 15.961 46.25 16.062 1 68.88 440 LEU A N 1
ATOM 3497 C CA . LEU A 1 440 ? 16.406 46.812 14.789 1 68.88 440 LEU A CA 1
ATOM 3498 C C . LEU A 1 440 ? 15.43 47.844 14.281 1 68.88 440 LEU A C 1
ATOM 3500 O O . LEU A 1 440 ? 15.844 48.875 13.711 1 68.88 440 LEU A O 1
ATOM 3504 N N . GLU A 1 441 ? 14.203 47.625 14.43 1 71.31 441 GLU A N 1
ATOM 3505 C CA . GLU A 1 441 ? 13.188 48.594 14.031 1 71.31 441 GLU A CA 1
ATOM 3506 C C . GLU A 1 441 ? 13.297 49.875 14.844 1 71.31 441 GLU A C 1
ATOM 3508 O O . GLU A 1 441 ? 13.172 50.969 14.289 1 71.31 441 GLU A O 1
ATOM 3513 N N . ILE A 1 442 ? 13.562 49.719 16.125 1 62.88 442 ILE A N 1
ATOM 3514 C CA . ILE A 1 442 ? 13.711 50.875 17.016 1 62.88 442 ILE A CA 1
ATOM 3515 C C . ILE A 1 442 ? 14.953 51.688 16.609 1 62.88 442 ILE A C 1
ATOM 3517 O O . ILE A 1 442 ? 14.906 52.906 16.531 1 62.88 442 ILE A O 1
ATOM 3521 N N . LYS A 1 443 ? 15.922 50.969 16.25 1 65.12 443 LYS A N 1
ATOM 3522 C CA . LYS A 1 443 ? 17.156 51.594 15.844 1 65.12 443 LYS A CA 1
ATOM 3523 C C . LYS A 1 443 ? 17 52.312 14.516 1 65.12 443 LYS A C 1
ATOM 3525 O O . LYS A 1 443 ? 17.5 53.438 14.336 1 65.12 443 LYS A O 1
ATOM 3530 N N . THR A 1 444 ? 16.375 51.625 13.648 1 69.06 444 THR A N 1
ATOM 3531 C CA . THR A 1 444 ? 16.172 52.219 12.336 1 69.06 444 THR A CA 1
ATOM 3532 C C . THR A 1 444 ? 15.273 53.469 12.43 1 69.06 444 THR A C 1
ATOM 3534 O O . THR A 1 444 ? 15.523 54.469 11.773 1 69.06 444 THR A O 1
ATOM 3537 N N . LYS A 1 445 ? 14.273 53.531 13.266 1 66.75 445 LYS A N 1
ATOM 3538 C CA . LYS A 1 445 ? 13.406 54.688 13.492 1 66.75 445 LYS A CA 1
ATOM 3539 C C . LYS A 1 445 ? 14.148 55.812 14.203 1 66.75 445 LYS A C 1
ATOM 3541 O O . LYS A 1 445 ? 13.961 57 13.883 1 66.75 445 LYS A O 1
ATOM 3546 N N . ALA A 1 446 ? 15.008 55.375 15.055 1 64.81 446 ALA A N 1
ATOM 3547 C CA . ALA A 1 446 ? 15.828 56.344 15.766 1 64.81 446 ALA A CA 1
ATOM 3548 C C . ALA A 1 446 ? 16.828 57.031 14.82 1 64.81 446 ALA A C 1
ATOM 3550 O O . ALA A 1 446 ? 17.016 58.219 14.875 1 64.81 446 ALA A O 1
ATOM 3551 N N . LEU A 1 447 ? 17.328 56.062 14.031 1 64.94 447 LEU A N 1
ATOM 3552 C CA . LEU A 1 447 ? 18.25 56.594 13.047 1 64.94 447 LEU A CA 1
ATOM 3553 C C . LEU A 1 447 ? 17.531 57.5 12.055 1 64.94 447 LEU A C 1
ATOM 3555 O O . LEU A 1 447 ? 18.047 58.531 11.656 1 64.94 447 LEU A O 1
ATOM 3559 N N . ALA A 1 448 ? 16.375 57.188 11.672 1 68.06 448 ALA A N 1
ATOM 3560 C CA . ALA A 1 448 ? 15.578 58 10.758 1 68.06 448 ALA A CA 1
ATOM 3561 C C . ALA A 1 448 ? 15.148 59.281 11.414 1 68.06 448 ALA A C 1
ATOM 3563 O O . ALA A 1 448 ? 15.18 60.344 10.781 1 68.06 448 ALA A O 1
ATOM 3564 N N . LYS A 1 449 ? 14.805 59.25 12.68 1 65.62 449 LYS A N 1
ATOM 3565 C CA . LYS A 1 449 ? 14.461 60.469 13.445 1 65.62 449 LYS A CA 1
ATOM 3566 C C . LYS A 1 449 ? 15.68 61.344 13.648 1 65.62 449 LYS A C 1
ATOM 3568 O O . LYS A 1 449 ? 15.586 62.562 13.531 1 65.62 449 LYS A O 1
ATOM 3573 N N . ALA A 1 450 ? 16.797 60.781 13.898 1 66.25 450 ALA A N 1
ATOM 3574 C CA . ALA A 1 450 ? 18.047 61.531 14.062 1 66.25 450 ALA A CA 1
ATOM 3575 C C . ALA A 1 450 ? 18.453 62.219 12.766 1 66.25 450 ALA A C 1
ATOM 3577 O O . ALA A 1 450 ? 18.906 63.375 12.773 1 66.25 450 ALA A O 1
ATOM 3578 N N . LYS A 1 451 ? 18.219 61.312 11.789 1 64.88 451 LYS A N 1
ATOM 3579 C CA . LYS A 1 451 ? 18.531 61.938 10.492 1 64.88 451 LYS A CA 1
ATOM 3580 C C . LYS A 1 451 ? 17.562 63.062 10.18 1 64.88 451 LYS A C 1
ATOM 3582 O O . LYS A 1 451 ? 17.984 64.125 9.648 1 64.88 451 LYS A O 1
ATOM 3587 N N . LYS A 1 452 ? 16.344 63.094 10.57 1 68.31 452 LYS A N 1
ATOM 3588 C CA . LYS A 1 452 ? 15.367 64.188 10.375 1 68.31 452 LYS A CA 1
ATOM 3589 C C . LYS A 1 452 ? 15.672 65.375 11.258 1 68.31 452 LYS A C 1
ATOM 3591 O O . LYS A 1 452 ? 15.555 66.5 10.828 1 68.31 452 LYS A O 1
ATOM 3596 N N . GLN A 1 453 ? 16.047 65.125 12.391 1 62.53 453 GLN A N 1
ATOM 3597 C CA . GLN A 1 453 ? 16.422 66.188 13.289 1 62.53 453 GLN A CA 1
ATOM 3598 C C . GLN A 1 453 ? 17.688 66.875 12.805 1 62.53 453 GLN A C 1
ATOM 3600 O O . GLN A 1 453 ? 17.781 68.125 12.859 1 62.53 453 GLN A O 1
ATOM 3605 N N . CYS A 1 454 ? 18.609 66.125 12.359 1 63.38 454 CYS A N 1
ATOM 3606 C CA . CYS A 1 454 ? 19.812 66.75 11.797 1 63.38 454 CYS A CA 1
ATOM 3607 C C . CYS A 1 454 ? 19.484 67.562 10.562 1 63.38 454 CYS A C 1
ATOM 3609 O O . CYS A 1 454 ? 20.062 68.625 10.367 1 63.38 454 CYS A O 1
ATOM 3611 N N . TRP A 1 455 ? 18.562 67 9.805 1 61.59 455 TRP A N 1
ATOM 3612 C CA . TRP A 1 455 ? 18.125 67.812 8.633 1 61.59 455 TRP A CA 1
ATOM 3613 C C . TRP A 1 455 ? 17.375 69.062 9.055 1 61.59 455 TRP A C 1
ATOM 3615 O O . TRP A 1 455 ? 17.609 70.125 8.492 1 61.59 455 TRP A O 1
ATOM 3625 N N . GLN A 1 456 ? 16.578 69 10.023 1 60.12 456 GLN A N 1
ATOM 3626 C CA . GLN A 1 456 ? 15.859 70.125 10.531 1 60.12 456 GLN A CA 1
ATOM 3627 C C . GLN A 1 456 ? 16.812 71.125 11.172 1 60.12 456 GLN A C 1
ATOM 3629 O O . GLN A 1 456 ? 16.672 72.375 10.992 1 60.12 456 GLN A O 1
ATOM 3634 N N . ASN A 1 457 ? 17.781 70.625 11.797 1 61.12 457 ASN A N 1
ATOM 3635 C CA . ASN A 1 457 ? 18.797 71.5 12.383 1 61.12 457 ASN A CA 1
ATOM 3636 C C . ASN A 1 457 ? 19.656 72.188 11.305 1 61.12 457 ASN A C 1
ATOM 3638 O O . ASN A 1 457 ? 20 73.312 11.414 1 61.12 457 ASN A O 1
ATOM 3642 N N . ASN A 1 458 ? 19.844 71.375 10.32 1 60.97 458 ASN A N 1
ATOM 3643 C CA . ASN A 1 458 ? 20.594 71.938 9.211 1 60.97 458 ASN A CA 1
ATOM 3644 C C . ASN A 1 458 ? 19.766 72.938 8.422 1 60.97 458 ASN A C 1
ATOM 3646 O O . ASN A 1 458 ? 20.312 73.938 7.926 1 60.97 458 ASN A O 1
ATOM 3650 N N . LEU A 1 459 ? 18.484 72.812 8.336 1 57.84 459 LEU A N 1
ATOM 3651 C CA . LEU A 1 459 ? 17.578 73.75 7.691 1 57.84 459 LEU A CA 1
ATOM 3652 C C . LEU A 1 459 ? 17.438 75.062 8.539 1 57.84 459 LEU A C 1
ATOM 3654 O O . LEU A 1 459 ? 17.406 76.125 8.008 1 57.84 459 LEU A O 1
ATOM 3658 N N . THR A 1 460 ? 17.422 74.938 9.797 1 55.62 460 THR A N 1
ATOM 3659 C CA . THR A 1 460 ? 17.344 76.062 10.703 1 55.62 460 THR A CA 1
ATOM 3660 C C . THR A 1 460 ? 18.656 76.875 10.688 1 55.62 460 THR A C 1
ATOM 3662 O O . THR A 1 460 ? 18.656 78.062 10.742 1 55.62 460 THR A O 1
ATOM 3665 N N . LEU A 1 461 ? 19.766 76.125 10.523 1 55.19 461 LEU A N 1
ATOM 3666 C CA . LEU A 1 461 ? 21.062 76.812 10.414 1 55.19 461 LEU A CA 1
ATOM 3667 C C . LEU A 1 461 ? 21.188 77.562 9.086 1 55.19 461 LEU A C 1
ATOM 3669 O O . LEU A 1 461 ? 21.766 78.625 9.023 1 55.19 461 LEU A O 1
ATOM 3673 N N . LYS A 1 462 ? 20.469 77 8.102 1 57.41 462 LYS A N 1
ATOM 3674 C CA . LYS A 1 462 ? 20.469 77.688 6.812 1 57.41 462 LYS A CA 1
ATOM 3675 C C . LYS A 1 462 ? 19.547 78.875 6.828 1 57.41 462 LYS A C 1
ATOM 3677 O O . LYS A 1 462 ? 19.875 79.938 6.223 1 57.41 462 LYS A O 1
ATOM 3682 N N . LEU A 1 463 ? 18.516 78.875 7.531 1 54.16 463 LEU A N 1
ATOM 3683 C CA . LEU A 1 463 ? 17.625 80.062 7.605 1 54.16 463 LEU A CA 1
ATOM 3684 C C . LEU A 1 463 ? 18.188 81.125 8.523 1 54.16 463 LEU A C 1
ATOM 3686 O O . LEU A 1 463 ? 18.031 82.312 8.258 1 54.16 463 LEU A O 1
ATOM 3690 N N . SER A 1 464 ? 18.875 80.812 9.555 1 50.16 464 SER A N 1
ATOM 3691 C CA . SER A 1 464 ? 19.516 81.75 10.438 1 50.16 464 SER A CA 1
ATOM 3692 C C . SER A 1 464 ? 20.719 82.438 9.75 1 50.16 464 SER A C 1
ATOM 3694 O O . SER A 1 464 ? 21 83.625 9.977 1 50.16 464 SER A O 1
ATOM 3696 N N . SER A 1 465 ? 21.375 81.688 8.867 1 50.62 465 SER A N 1
ATOM 3697 C CA . SER A 1 465 ? 22.484 82.25 8.141 1 50.62 465 SER A CA 1
ATOM 3698 C C . SER A 1 465 ? 22 83.25 7.055 1 50.62 465 SER A C 1
ATOM 3700 O O . SER A 1 465 ? 22.703 84.188 6.684 1 50.62 465 SER A O 1
ATOM 3702 N N . ARG A 1 466 ? 20.797 83.062 6.539 1 49.97 466 ARG A N 1
ATOM 3703 C CA . ARG A 1 466 ? 20.25 84 5.543 1 49.97 466 ARG A CA 1
ATOM 3704 C C . ARG A 1 466 ? 19.75 85.25 6.195 1 49.97 466 ARG A C 1
ATOM 3706 O O . ARG A 1 466 ? 19.781 86.312 5.582 1 49.97 466 ARG A O 1
ATOM 3713 N N . ARG A 1 467 ? 19.297 85.312 7.379 1 46.03 467 ARG A N 1
ATOM 3714 C CA . ARG A 1 467 ? 18.875 86.562 8.016 1 46.03 467 ARG A CA 1
ATOM 3715 C C . ARG A 1 467 ? 20.078 87.438 8.336 1 46.03 467 ARG A C 1
ATOM 3717 O O . ARG A 1 467 ? 19.938 88.688 8.43 1 46.03 467 ARG A O 1
ATOM 3724 N N . LEU A 1 468 ? 21.266 86.875 8.648 1 37.44 468 LEU A N 1
ATOM 3725 C CA . LEU A 1 468 ? 22.406 87.75 8.953 1 37.44 468 LEU A CA 1
ATOM 3726 C C . LEU A 1 468 ? 22.922 88.375 7.688 1 37.44 468 LEU A C 1
ATOM 3728 O O . LEU A 1 468 ? 23.641 89.375 7.762 1 37.44 468 LEU A O 1
ATOM 3732 N N . GLU A 1 469 ? 22.766 87.75 6.508 1 38.72 469 GLU A N 1
ATOM 3733 C CA . GLU A 1 469 ? 23.312 88.375 5.301 1 38.72 469 GLU A 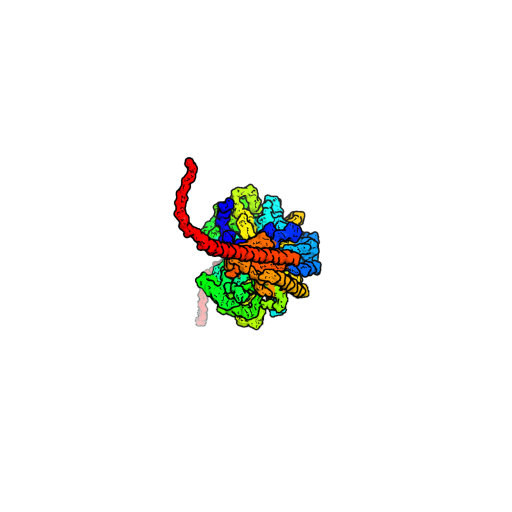CA 1
ATOM 3734 C C . GLU A 1 469 ? 22.5 89.625 4.902 1 38.72 469 GLU A C 1
ATOM 3736 O O . GLU A 1 469 ? 23 90.438 4.176 1 38.72 469 GLU A O 1
ATOM 3741 N N . ASP A 1 470 ? 21.219 89.688 5.156 1 38.59 470 ASP A N 1
ATOM 3742 C CA . ASP A 1 470 ? 20.453 90.812 4.625 1 38.59 470 ASP A CA 1
ATOM 3743 C C . ASP A 1 470 ? 20.75 92.062 5.398 1 38.59 470 ASP A C 1
ATOM 3745 O O . ASP A 1 470 ? 20.156 93.125 5.129 1 38.59 470 ASP A O 1
ATOM 3749 N N . ILE A 1 471 ? 21.219 92.125 6.609 1 35.38 471 ILE A N 1
ATOM 3750 C CA . ILE A 1 471 ? 21.344 93.375 7.312 1 35.38 471 ILE A CA 1
ATOM 3751 C C . ILE A 1 471 ? 22.531 94.188 6.75 1 35.38 471 ILE A C 1
ATOM 3753 O O . ILE A 1 471 ? 22.734 95.312 7.102 1 35.38 471 ILE A O 1
ATOM 3757 N N . MET A 1 472 ? 23.625 93.625 6.266 1 29.78 472 MET A N 1
ATOM 3758 C CA . MET A 1 472 ? 24.828 94.438 6.086 1 29.78 472 MET A CA 1
ATOM 3759 C C . MET A 1 472 ? 24.734 95.312 4.828 1 29.78 472 MET A C 1
ATOM 3761 O O . MET A 1 472 ? 25.359 95 3.811 1 29.78 472 MET A O 1
ATOM 3765 N N . SER A 1 473 ? 23.547 96 4.543 1 27.16 473 SER A N 1
ATOM 3766 C CA . SER A 1 473 ? 23.5 96.875 3.373 1 27.16 473 SER A CA 1
ATOM 3767 C C . SER A 1 473 ? 24.281 98.125 3.602 1 27.16 473 SER A C 1
ATOM 3769 O O . SER A 1 473 ? 23.922 98.938 4.453 1 27.16 473 SER A O 1
ATOM 3771 N N . PRO A 1 474 ? 25.688 98.25 3.455 1 27.88 474 PRO A N 1
ATOM 3772 C CA . PRO A 1 474 ? 26.531 99.5 3.557 1 27.88 474 PRO A CA 1
ATOM 3773 C C . PRO A 1 474 ? 26.172 100.5 2.506 1 27.88 474 PRO A C 1
ATOM 3775 O O . PRO A 1 474 ? 26.234 100.25 1.306 1 27.88 474 PRO A O 1
ATOM 3778 N N . HIS A 1 475 ? 25.312 101.625 2.537 1 23.97 475 HIS A N 1
ATOM 3779 C CA . HIS A 1 475 ? 25.203 102.812 1.717 1 23.97 475 HIS A CA 1
ATOM 3780 C C . HIS A 1 475 ? 26.438 103.688 1.873 1 23.97 475 HIS A C 1
ATOM 3782 O O . HIS A 1 475 ? 26.531 104.75 1.247 1 23.97 475 HIS A O 1
ATOM 3788 N N . SER A 1 476 ? 27.219 103.812 2.9 1 27.2 476 SER A N 1
ATOM 3789 C CA . SER A 1 476 ? 27.812 105.188 2.873 1 27.2 476 SER A CA 1
ATOM 3790 C C . SER A 1 476 ? 28.797 105.312 1.714 1 27.2 476 SER A C 1
ATOM 3792 O O . SER A 1 476 ? 29.406 104.375 1.286 1 27.2 476 SER A O 1
ATOM 3794 N N . PRO A 1 477 ? 29.047 106.75 1.112 1 26.84 477 PRO A N 1
ATOM 3795 C CA . PRO A 1 477 ? 29.688 107.25 -0.102 1 26.84 477 PRO A CA 1
ATOM 3796 C C . PRO A 1 477 ? 31.219 107.188 -0.021 1 26.84 477 PRO A C 1
ATOM 3798 O O . PRO A 1 477 ? 31.812 107.75 0.874 1 26.84 477 PRO A O 1
ATOM 3801 N N . LEU A 1 478 ? 32 106.188 0.278 1 23.45 478 LEU A N 1
ATOM 3802 C CA . LEU A 1 478 ? 33.438 106.375 0.087 1 23.45 478 LEU A CA 1
ATOM 3803 C C . LEU A 1 478 ? 33.719 106.875 -1.324 1 23.45 478 LEU A C 1
ATOM 3805 O O . LEU A 1 478 ? 33.281 106.312 -2.303 1 23.45 478 LEU A O 1
ATOM 3809 N N . ASN A 1 479 ? 34.062 108.25 -1.488 1 24.73 479 ASN A N 1
ATOM 3810 C CA . ASN A 1 479 ? 34.75 109.188 -2.35 1 24.73 479 ASN A CA 1
ATOM 3811 C C . ASN A 1 479 ? 36.094 108.625 -2.842 1 24.73 479 ASN A C 1
ATOM 3813 O O . ASN A 1 479 ? 36.656 107.688 -2.227 1 24.73 479 ASN A O 1
ATOM 3817 N N . SER A 1 480 ? 36.812 109.312 -4.027 1 23.09 480 SER A N 1
ATOM 3818 C CA . SER A 1 480 ? 37.688 109 -5.152 1 23.09 480 SER A CA 1
ATOM 3819 C C . SER A 1 480 ? 39.156 109.125 -4.746 1 23.09 480 SER A C 1
ATOM 3821 O O . SER A 1 480 ? 39.594 110.062 -4.152 1 23.09 480 SER A O 1
ATOM 3823 N N . PRO A 1 481 ? 39.969 108.188 -4.246 1 19.56 481 PRO A N 1
ATOM 3824 C CA . PRO A 1 481 ? 41.406 108.5 -4.336 1 19.56 481 PRO A CA 1
ATOM 3825 C C . PRO A 1 481 ? 41.938 108.5 -5.773 1 19.56 481 PRO A C 1
ATOM 3827 O O . PRO A 1 481 ? 41.719 107.5 -6.508 1 19.56 481 PRO A O 1
ATOM 3830 N N . MET A 1 482 ? 41.812 109.062 -7.121 1 21.05 482 MET A N 1
ATOM 3831 C CA . MET A 1 482 ? 43.062 108.75 -7.82 1 21.05 482 MET A CA 1
ATOM 3832 C C . MET A 1 482 ? 44.219 109.5 -7.176 1 21.05 482 MET A C 1
ATOM 3834 O O . MET A 1 482 ? 44.094 110.625 -6.746 1 21.05 482 MET A O 1
ATOM 3838 N N . LEU A 1 483 ? 45.312 108.812 -6.641 1 16.86 483 LEU A N 1
ATOM 3839 C CA . LEU A 1 483 ? 46.719 109.25 -6.438 1 16.86 483 LEU A CA 1
ATOM 3840 C C . LEU A 1 483 ? 47.312 109.812 -7.723 1 16.86 483 LEU A C 1
ATOM 3842 O O . LEU A 1 483 ? 47.312 109.125 -8.758 1 16.86 483 LEU A O 1
ATOM 3846 N N . ARG A 1 484 ? 47.156 111.188 -8.008 1 20.33 484 ARG A N 1
ATOM 3847 C CA . ARG A 1 484 ? 48.125 112.062 -8.672 1 20.33 484 ARG A CA 1
ATOM 3848 C C . ARG A 1 484 ? 49.5 111.938 -8.016 1 20.33 484 ARG A C 1
ATOM 3850 O O . ARG A 1 484 ? 49.656 112.188 -6.828 1 20.33 484 ARG A O 1
ATOM 3857 N N . ALA A 1 485 ? 50.062 110.812 -8.406 1 20.67 485 ALA A N 1
ATOM 3858 C CA . ALA A 1 485 ? 51.531 110.938 -8.219 1 20.67 485 ALA A CA 1
ATOM 3859 C C . ALA A 1 485 ? 52.062 112.25 -8.766 1 20.67 485 ALA A C 1
ATOM 3861 O O . ALA A 1 485 ? 51.594 112.75 -9.789 1 20.67 485 ALA A O 1
ATOM 3862 N N . GLN A 1 486 ? 52.625 113.188 -7.957 1 20.5 486 GLN A N 1
ATOM 3863 C CA . GLN A 1 486 ? 53.438 114.375 -7.82 1 20.5 486 GLN A CA 1
ATOM 3864 C C . GLN A 1 486 ? 54.344 114.562 -9.031 1 20.5 486 GLN A C 1
ATOM 3866 O O . GLN A 1 486 ? 55.188 113.75 -9.32 1 20.5 486 GLN A O 1
ATOM 3871 N N . ASN A 1 487 ? 53.656 114.875 -10.359 1 18.95 487 ASN A N 1
ATOM 3872 C CA . ASN A 1 487 ? 54.531 115.875 -10.984 1 18.95 487 ASN A CA 1
ATOM 3873 C C . ASN A 1 487 ? 54.312 117.25 -10.391 1 18.95 487 ASN A C 1
ATOM 3875 O O . ASN A 1 487 ? 53.188 117.625 -10.055 1 18.95 487 ASN A O 1
ATOM 3879 N N . MET B 1 1 ? -34.625 -6.418 -6.855 1 21.53 1 MET B N 1
ATOM 3880 C CA . MET B 1 1 ? -33.406 -6.18 -6.059 1 21.53 1 MET B CA 1
ATOM 3881 C C . MET B 1 1 ? -32.281 -5.652 -6.93 1 21.53 1 MET B C 1
ATOM 3883 O O . MET B 1 1 ? -31.203 -5.32 -6.426 1 21.53 1 MET B O 1
ATOM 3887 N N . GLU B 1 2 ? -32.344 -5.891 -8.188 1 29 2 GLU B N 1
ATOM 3888 C CA . GLU B 1 2 ? -31.516 -5.551 -9.352 1 29 2 GLU B CA 1
ATOM 3889 C C . GLU B 1 2 ? -31.641 -4.07 -9.703 1 29 2 GLU B C 1
ATOM 3891 O O . GLU B 1 2 ? -30.75 -3.5 -10.328 1 29 2 GLU B O 1
ATOM 3896 N N . VAL B 1 3 ? -32.812 -3.525 -9.578 1 32.69 3 VAL B N 1
ATOM 3897 C CA . VAL B 1 3 ? -33.219 -2.211 -10.047 1 32.69 3 VAL B CA 1
ATOM 3898 C C . VAL B 1 3 ? -32.594 -1.125 -9.172 1 32.69 3 VAL B C 1
ATOM 3900 O O . VAL B 1 3 ? -32.281 -0.031 -9.656 1 32.69 3 VAL B O 1
ATOM 3903 N N . GLY B 1 4 ? -32.438 -1.246 -7.82 1 33.97 4 GLY B N 1
ATOM 3904 C CA . GLY B 1 4 ? -32 -0.344 -6.77 1 33.97 4 GLY B CA 1
ATOM 3905 C C . GLY B 1 4 ? -30.5 -0.139 -6.758 1 33.97 4 GLY B C 1
ATOM 3906 O O . GLY B 1 4 ? -29.984 0.665 -5.977 1 33.97 4 GLY B O 1
ATOM 3907 N N . LEU B 1 5 ? -29.672 -1.091 -7.211 1 41.12 5 LEU B N 1
ATOM 3908 C CA . LEU B 1 5 ? -28.219 -1.125 -7.406 1 41.12 5 LEU B CA 1
ATOM 3909 C C . LEU B 1 5 ? -27.797 -0.2 -8.547 1 41.12 5 LEU B C 1
ATOM 3911 O O . LEU B 1 5 ? -26.641 0.224 -8.617 1 41.12 5 LEU B O 1
ATOM 3915 N N . ASN B 1 6 ? -28.625 0.112 -9.453 1 45.72 6 ASN B N 1
ATOM 3916 C CA . ASN B 1 6 ? -28.391 0.804 -10.719 1 45.72 6 ASN B CA 1
ATOM 3917 C C . ASN B 1 6 ? -28.125 2.291 -10.5 1 45.72 6 ASN B C 1
ATOM 3919 O O . ASN B 1 6 ? -27.297 2.889 -11.195 1 45.72 6 ASN B O 1
ATOM 3923 N N . ASN B 1 7 ? -28.859 2.91 -9.539 1 49.19 7 ASN B N 1
ATOM 3924 C CA . ASN B 1 7 ? -28.734 4.355 -9.375 1 49.19 7 ASN B CA 1
ATOM 3925 C C . ASN B 1 7 ? -27.484 4.73 -8.594 1 49.19 7 ASN B C 1
ATOM 3927 O O . ASN B 1 7 ? -27 5.859 -8.703 1 49.19 7 ASN B O 1
ATOM 3931 N N . THR B 1 8 ? -26.953 3.805 -7.863 1 55.25 8 THR B N 1
ATOM 3932 C CA . THR B 1 8 ? -25.844 4.078 -6.973 1 55.25 8 THR B CA 1
ATOM 3933 C C . THR B 1 8 ? -24.531 4.133 -7.75 1 55.25 8 THR B C 1
ATOM 3935 O O . THR B 1 8 ? -23.594 4.828 -7.352 1 55.25 8 THR B O 1
ATOM 3938 N N . HIS B 1 9 ? -24.547 3.637 -8.977 1 65.75 9 HIS B N 1
ATOM 3939 C CA . HIS B 1 9 ? -23.328 3.574 -9.797 1 65.75 9 HIS B CA 1
ATOM 3940 C C . HIS B 1 9 ? -23.109 4.875 -10.562 1 65.75 9 HIS B C 1
ATOM 3942 O O . HIS B 1 9 ? -22 5.148 -11.023 1 65.75 9 HIS B O 1
ATOM 3948 N N . LYS B 1 10 ? -24.203 5.672 -10.547 1 71.31 10 LYS B N 1
ATOM 3949 C CA . LYS B 1 10 ? -24.156 6.859 -11.398 1 71.31 10 LYS B CA 1
ATOM 3950 C C . LYS B 1 10 ? -23.125 7.863 -10.867 1 71.31 10 LYS B C 1
ATOM 3952 O O . LYS B 1 10 ? -22.578 8.656 -11.625 1 71.31 10 LYS B O 1
ATOM 3957 N N . PHE B 1 11 ? -22.703 7.629 -9.672 1 85.88 11 PHE B N 1
ATOM 3958 C CA . PHE B 1 11 ? -21.875 8.672 -9.078 1 85.88 11 PHE B CA 1
ATOM 3959 C C . PHE B 1 11 ? -20.469 8.156 -8.82 1 85.88 11 PHE B C 1
ATOM 3961 O O . PHE B 1 11 ? -19.625 8.883 -8.281 1 85.88 11 PHE B O 1
ATOM 3968 N N . LEU B 1 12 ? -20.25 6.949 -9.344 1 91.56 12 LEU B N 1
ATOM 3969 C CA . LEU B 1 12 ? -18.938 6.352 -9.109 1 91.56 12 LEU B CA 1
ATOM 3970 C C . LEU B 1 12 ? -18.094 6.375 -10.375 1 91.56 12 LEU B C 1
ATOM 3972 O O . LEU B 1 12 ? -18.609 6.621 -11.469 1 91.56 12 LEU B O 1
ATOM 3976 N N . SER B 1 13 ? -16.844 6.207 -10.234 1 92.75 13 SER B N 1
ATOM 3977 C CA . SER B 1 13 ? -15.922 6.195 -11.359 1 92.75 13 SER B CA 1
ATOM 3978 C C . SER B 1 13 ? -16.094 4.934 -12.203 1 92.75 13 SER B C 1
ATOM 3980 O O . SER B 1 13 ? -16.688 3.953 -11.75 1 92.75 13 SER B O 1
ATOM 3982 N N . LYS B 1 14 ? -15.562 4.98 -13.43 1 88.81 14 LYS B N 1
ATOM 3983 C CA . LYS B 1 14 ? -15.562 3.818 -14.312 1 88.81 14 LYS B CA 1
ATOM 3984 C C . LYS B 1 14 ? -14.766 2.666 -13.703 1 88.81 14 LYS B C 1
ATOM 3986 O O . LYS B 1 14 ? -15.156 1.503 -13.828 1 88.81 14 LYS B O 1
ATOM 3991 N N . ILE B 1 15 ? -13.727 2.941 -13.062 1 88.88 15 ILE B N 1
ATOM 3992 C CA . ILE B 1 15 ? -12.875 1.927 -12.453 1 88.88 15 ILE B CA 1
ATOM 3993 C C . ILE B 1 15 ? -13.648 1.199 -11.352 1 88.88 15 ILE B C 1
ATOM 3995 O O . ILE B 1 15 ? -13.477 -0.008 -11.164 1 88.88 15 ILE B O 1
ATOM 3999 N N . ALA B 1 16 ? -14.492 1.918 -10.672 1 86.06 16 ALA B N 1
ATOM 4000 C CA . ALA B 1 16 ? -15.258 1.344 -9.57 1 86.06 16 ALA B CA 1
ATOM 4001 C C . ALA B 1 16 ? -16.391 0.468 -10.086 1 86.06 16 ALA B C 1
ATOM 4003 O O . ALA B 1 16 ? -16.859 -0.429 -9.375 1 86.06 16 ALA B O 1
ATOM 4004 N N . THR B 1 17 ? -16.797 0.675 -11.297 1 85.06 17 THR B N 1
ATOM 4005 C CA . THR B 1 17 ? -18 0.012 -11.75 1 85.06 17 THR B CA 1
ATOM 4006 C C . THR B 1 17 ? -17.688 -1.015 -12.836 1 85.06 17 THR B C 1
ATOM 4008 O O . THR B 1 17 ? -18.531 -1.844 -13.18 1 85.06 17 THR B O 1
ATOM 4011 N N . ASN B 1 18 ? -16.5 -0.97 -13.312 1 85.31 18 ASN B N 1
ATOM 4012 C CA . ASN B 1 18 ? -16.156 -1.937 -14.352 1 85.31 18 ASN B CA 1
ATOM 4013 C C . ASN B 1 18 ? -15.695 -3.262 -13.758 1 85.31 18 ASN B C 1
ATOM 4015 O O . ASN B 1 18 ? -15.734 -3.443 -12.539 1 85.31 18 ASN B O 1
ATOM 4019 N N . ASP B 1 19 ? -15.258 -4.219 -14.609 1 81.06 19 ASP B N 1
ATOM 4020 C CA . ASP B 1 19 ? -14.836 -5.547 -14.172 1 81.06 19 ASP B CA 1
ATOM 4021 C C . ASP B 1 19 ? -13.32 -5.664 -14.148 1 81.06 19 ASP B C 1
ATOM 4023 O O . ASP B 1 19 ? -12.773 -6.77 -14.219 1 81.06 19 ASP B O 1
ATOM 4027 N N . GLY B 1 20 ? -12.695 -4.586 -14.062 1 81 20 GLY B N 1
ATOM 4028 C CA . GLY B 1 20 ? -11.234 -4.586 -14.102 1 81 20 GLY B CA 1
ATOM 4029 C C . GLY B 1 20 ? -10.609 -5.238 -12.891 1 81 20 GLY B C 1
ATOM 4030 O O . GLY B 1 20 ? -9.422 -5.586 -12.906 1 81 20 GLY B O 1
ATOM 4031 N N . HIS B 1 21 ? -11.375 -5.484 -11.891 1 80 21 HIS B N 1
ATOM 4032 C CA . HIS B 1 21 ? -10.859 -6.102 -10.672 1 80 21 HIS B CA 1
ATOM 4033 C C . HIS B 1 21 ? -10.516 -7.57 -10.906 1 80 21 HIS B C 1
ATOM 4035 O O . HIS B 1 21 ? -9.797 -8.18 -10.109 1 80 21 HIS B O 1
ATOM 4041 N N . GLY B 1 22 ? -11.047 -8.156 -11.859 1 74.06 22 GLY B N 1
ATOM 4042 C CA . GLY B 1 22 ? -10.602 -9.453 -12.344 1 74.06 22 GLY B CA 1
ATOM 4043 C C . GLY B 1 22 ? -11.102 -10.609 -11.508 1 74.06 22 GLY B C 1
ATOM 4044 O O . GLY B 1 22 ? -10.641 -11.742 -11.656 1 74.06 22 GLY B O 1
ATOM 4045 N N . GLU B 1 23 ? -11.93 -10.445 -10.609 1 75.44 23 GLU B N 1
ATOM 4046 C CA . GLU B 1 23 ? -12.328 -11.492 -9.672 1 75.44 23 GLU B CA 1
ATOM 4047 C C . GLU B 1 23 ? -13.445 -12.352 -10.266 1 75.44 23 GLU B C 1
ATOM 4049 O O . GLU B 1 23 ? -13.797 -13.391 -9.695 1 75.44 23 GLU B O 1
ATOM 4054 N N . ASN B 1 24 ? -13.898 -11.992 -11.43 1 78.81 24 ASN B N 1
ATOM 4055 C CA . ASN B 1 24 ? -14.867 -12.82 -12.133 1 78.81 24 ASN B CA 1
ATOM 4056 C C . ASN B 1 24 ? -14.18 -13.82 -13.055 1 78.81 24 ASN B C 1
ATOM 4058 O O . ASN B 1 24 ? -14.242 -13.688 -14.281 1 78.81 24 ASN B O 1
ATOM 4062 N N . SER B 1 25 ? -13.531 -14.773 -12.477 1 83.06 25 SER B N 1
ATOM 4063 C CA . SER B 1 25 ? -12.797 -15.797 -13.211 1 83.06 25 SER B CA 1
ATOM 4064 C C . SER B 1 25 ? -12.812 -17.125 -12.469 1 83.06 25 SER B C 1
ATOM 4066 O O . SER B 1 25 ? -12.977 -17.172 -11.25 1 83.06 25 SER B O 1
ATOM 4068 N N . PRO B 1 26 ? -12.672 -18.172 -13.242 1 79.19 26 PRO B N 1
ATOM 4069 C CA . PRO B 1 26 ? -12.602 -19.484 -12.594 1 79.19 26 PRO B CA 1
ATOM 4070 C C . PRO B 1 26 ? -11.492 -19.562 -11.555 1 79.19 26 PRO B C 1
ATOM 4072 O O . PRO B 1 26 ? -11.602 -20.328 -10.586 1 79.19 26 PRO B O 1
ATOM 4075 N N . TYR B 1 27 ? -10.508 -18.812 -11.742 1 81.69 27 TYR B N 1
ATOM 4076 C CA . TYR B 1 27 ? -9.414 -18.766 -10.773 1 81.69 27 TYR B CA 1
ATOM 4077 C C . TYR B 1 27 ? -9.922 -18.344 -9.398 1 81.69 27 TYR B C 1
ATOM 4079 O O . TYR B 1 27 ? -9.648 -19.016 -8.406 1 81.69 27 TYR B O 1
ATOM 4087 N N . PHE B 1 28 ? -10.75 -17.344 -9.32 1 79.19 28 PHE B N 1
ATOM 4088 C CA . PHE B 1 28 ? -11.242 -16.828 -8.055 1 79.19 28 PHE B CA 1
ATOM 4089 C C . PHE B 1 28 ? -12.484 -17.594 -7.594 1 79.19 28 PHE B C 1
ATOM 4091 O O . PHE B 1 28 ? -12.758 -17.688 -6.395 1 79.19 28 PHE B O 1
ATOM 4098 N N . ASP B 1 29 ? -13.18 -18.219 -8.547 1 82.06 29 ASP B N 1
ATOM 4099 C CA . ASP B 1 29 ? -14.32 -19.062 -8.203 1 82.06 29 ASP B CA 1
ATOM 4100 C C . ASP B 1 29 ? -13.875 -20.281 -7.398 1 82.06 29 ASP B C 1
ATOM 4102 O O . ASP B 1 29 ? -14.594 -20.734 -6.504 1 82.06 29 ASP B O 1
ATOM 4106 N N . GLY B 1 30 ? -12.781 -20.797 -7.754 1 80.75 30 GLY B N 1
ATOM 4107 C CA . GLY B 1 30 ? -12.234 -21.922 -6.996 1 80.75 30 GLY B CA 1
ATOM 4108 C C . GLY B 1 30 ? -11.977 -21.578 -5.539 1 80.75 30 GLY B C 1
ATOM 4109 O O . GLY B 1 30 ? -12.234 -22.391 -4.648 1 80.75 30 GLY B O 1
ATOM 4110 N N . TRP B 1 31 ? -11.531 -20.391 -5.359 1 80.94 31 TRP B N 1
ATOM 4111 C CA . TRP B 1 31 ? -11.266 -19.938 -3.998 1 80.94 31 TRP B CA 1
ATOM 4112 C C . TRP B 1 31 ? -12.562 -19.844 -3.199 1 80.94 31 TRP B C 1
ATOM 4114 O O . TRP B 1 31 ? -12.602 -20.203 -2.02 1 80.94 31 TRP B O 1
ATOM 4124 N N . LYS B 1 32 ? -13.547 -19.406 -3.879 1 79.88 32 LYS B N 1
ATOM 4125 C CA . LYS B 1 32 ? -14.844 -19.297 -3.232 1 79.88 32 LYS B CA 1
ATOM 4126 C C . LYS B 1 32 ? -15.375 -20.672 -2.832 1 79.88 32 LYS B C 1
ATOM 4128 O O . LYS B 1 32 ? -15.984 -20.828 -1.769 1 79.88 32 LYS B O 1
ATOM 4133 N N . ALA B 1 33 ? -15.164 -21.594 -3.656 1 80.25 33 ALA B N 1
ATOM 4134 C CA . ALA B 1 33 ? -15.609 -22.953 -3.363 1 80.25 33 ALA B CA 1
ATOM 4135 C C . ALA B 1 33 ? -14.914 -23.5 -2.123 1 80.25 33 ALA B C 1
ATOM 4137 O O . ALA B 1 33 ? -15.539 -24.141 -1.278 1 80.25 33 ALA B O 1
ATOM 4138 N N . TYR B 1 34 ? -13.695 -23.297 -2.01 1 85.31 34 TYR B N 1
ATOM 4139 C CA . TYR B 1 34 ? -12.945 -23.719 -0.829 1 85.31 34 TYR B CA 1
ATOM 4140 C C . TYR B 1 34 ? -13.438 -22.984 0.413 1 85.31 34 TYR B C 1
ATOM 4142 O O . TYR B 1 34 ? -13.617 -23.594 1.471 1 85.31 34 TYR B O 1
ATOM 4150 N N . ASP B 1 35 ? -13.695 -21.734 0.273 1 83.62 35 ASP B N 1
ATOM 4151 C CA . ASP B 1 35 ? -14.117 -20.922 1.411 1 83.62 35 ASP B CA 1
ATOM 4152 C C . ASP B 1 35 ? -15.469 -21.406 1.952 1 83.62 35 ASP B C 1
ATOM 4154 O O . ASP B 1 35 ? -15.703 -21.359 3.16 1 83.62 35 ASP B O 1
ATOM 4158 N N . THR B 1 36 ? -16.266 -21.922 1.12 1 88 36 THR B N 1
ATOM 4159 C CA . THR B 1 36 ? -17.609 -22.344 1.496 1 88 36 THR B CA 1
ATOM 4160 C C . THR B 1 36 ? -17.594 -23.719 2.148 1 88 36 THR B C 1
ATOM 4162 O O . THR B 1 36 ? -18.438 -24.031 2.992 1 88 36 THR B O 1
ATOM 4165 N N . ASN B 1 37 ? -16.609 -24.578 1.733 1 93.5 37 ASN B N 1
ATOM 4166 C CA . ASN B 1 37 ? -16.562 -25.953 2.207 1 93.5 37 ASN B CA 1
ATOM 4167 C C . ASN B 1 37 ? -15.125 -26.438 2.359 1 93.5 37 ASN B C 1
ATOM 4169 O O . ASN B 1 37 ? -14.719 -27.391 1.693 1 93.5 37 ASN B O 1
ATOM 4173 N N . PRO B 1 38 ? -14.453 -25.844 3.275 1 94 38 PRO B N 1
ATOM 4174 C CA . PRO B 1 38 ? -13.031 -26.188 3.414 1 94 38 PRO B CA 1
ATOM 4175 C C . PRO B 1 38 ? -12.812 -27.562 4.031 1 94 38 PRO B C 1
ATOM 4177 O O . PRO B 1 38 ? -13.547 -27.953 4.938 1 94 38 PRO B O 1
ATOM 4180 N N . TYR B 1 39 ? -11.836 -28.25 3.615 1 95.81 39 TYR B N 1
ATOM 4181 C CA . TYR B 1 39 ? -11.414 -29.531 4.156 1 95.81 39 TYR B CA 1
ATOM 4182 C C . TYR B 1 39 ? -10.797 -29.375 5.539 1 95.81 39 TYR B C 1
ATOM 4184 O O . TYR B 1 39 ? -10.055 -28.422 5.781 1 95.81 39 TYR B O 1
ATOM 4192 N N . HIS B 1 40 ? -11.141 -30.266 6.379 1 94.56 40 HIS B N 1
ATOM 4193 C CA . HIS B 1 40 ? -10.5 -30.5 7.664 1 94.56 40 HIS B CA 1
ATOM 4194 C C . HIS B 1 40 ? -10.461 -31.984 7.988 1 94.56 40 HIS B C 1
ATOM 4196 O O . HIS B 1 40 ? -11.477 -32.688 7.883 1 94.56 40 HIS B O 1
ATOM 4202 N N . PRO B 1 41 ? -9.344 -32.406 8.352 1 93.44 41 PRO B N 1
ATOM 4203 C CA . PRO B 1 41 ? -9.211 -33.875 8.508 1 93.44 41 PRO B CA 1
ATOM 4204 C C . PRO B 1 41 ? -10.188 -34.438 9.531 1 93.44 41 PRO B C 1
ATOM 4206 O O . PRO B 1 41 ? -10.688 -35.562 9.352 1 93.44 41 PRO B O 1
ATOM 4209 N N . GLU B 1 42 ? -10.547 -33.656 10.539 1 95 42 GLU B N 1
ATOM 4210 C CA . GLU B 1 42 ? -11.383 -34.188 11.617 1 95 42 GLU B CA 1
ATOM 4211 C C . GLU B 1 42 ? -12.812 -33.656 11.5 1 95 42 GLU B C 1
ATOM 4213 O O . GLU B 1 42 ? -13.766 -34.438 11.594 1 95 42 GLU B O 1
ATOM 4218 N N . THR B 1 43 ? -12.961 -32.406 11.211 1 94.88 43 THR B N 1
ATOM 4219 C CA . THR B 1 43 ? -14.281 -31.797 11.344 1 94.88 43 THR B CA 1
ATOM 4220 C C . THR B 1 43 ? -14.992 -31.75 10 1 94.88 43 THR B C 1
ATOM 4222 O O . THR B 1 43 ? -16.219 -31.656 9.953 1 94.88 43 THR B O 1
ATOM 4225 N N . ASN B 1 44 ? -14.281 -31.875 8.875 1 96.75 44 ASN B N 1
ATOM 4226 C CA . ASN B 1 44 ? -14.875 -31.812 7.539 1 96.75 44 ASN B CA 1
ATOM 4227 C C . ASN B 1 44 ? -14.031 -32.594 6.523 1 96.75 44 ASN B C 1
ATOM 4229 O O . ASN B 1 44 ? -13.562 -32 5.539 1 96.75 44 ASN B O 1
ATOM 4233 N N . PRO B 1 45 ? -13.891 -33.875 6.691 1 95.38 45 PRO B N 1
ATOM 4234 C CA . PRO B 1 45 ? -13.008 -34.688 5.828 1 95.38 45 PRO B CA 1
ATOM 4235 C C . PRO B 1 45 ? -13.5 -34.75 4.387 1 95.38 45 PRO B C 1
ATOM 4237 O O . PRO B 1 45 ? -12.742 -35.125 3.488 1 95.38 45 PRO B O 1
ATOM 4240 N N . SER B 1 46 ? -14.727 -34.375 4.152 1 95 46 SER B N 1
ATOM 4241 C CA . SER B 1 46 ? -15.281 -34.406 2.803 1 95 46 SER B CA 1
ATOM 4242 C C . SER B 1 46 ? -15.219 -33.062 2.133 1 95 46 SER B C 1
ATOM 4244 O O . SER B 1 46 ? -15.711 -32.875 1.021 1 95 46 SER B O 1
ATOM 4246 N N . GLY B 1 47 ? -14.625 -32.125 2.814 1 96.75 47 GLY B N 1
ATOM 4247 C CA . GLY B 1 47 ? -14.547 -30.766 2.283 1 96.75 47 GLY B CA 1
ATOM 4248 C C . GLY B 1 47 ? -13.555 -30.625 1.148 1 96.75 47 GLY B C 1
ATOM 4249 O O . GLY B 1 47 ? -12.922 -31.609 0.746 1 96.75 47 GLY B O 1
ATOM 4250 N N . VAL B 1 48 ? -13.492 -29.406 0.607 1 96.94 48 VAL B N 1
ATOM 4251 C CA . VAL B 1 48 ? -12.656 -29.109 -0.551 1 96.94 48 VAL B CA 1
ATOM 4252 C C . VAL B 1 48 ? -11.219 -28.844 -0.096 1 96.94 48 VAL B C 1
ATOM 4254 O O . VAL B 1 48 ? -11 -28.031 0.806 1 96.94 48 VAL B O 1
ATOM 4257 N N . ILE B 1 49 ? -10.25 -29.531 -0.667 1 97.06 49 ILE B N 1
ATOM 4258 C CA . ILE B 1 49 ? -8.844 -29.297 -0.379 1 97.06 49 ILE B CA 1
ATOM 4259 C C . ILE B 1 49 ? -8.312 -28.172 -1.273 1 97.06 49 ILE B C 1
ATOM 4261 O O . ILE B 1 49 ? -8.547 -28.172 -2.482 1 97.06 49 ILE B O 1
ATOM 4265 N N . GLN B 1 50 ? -7.602 -27.188 -0.665 1 94.94 50 GLN B N 1
ATOM 4266 C CA . GLN B 1 50 ? -7.078 -26.031 -1.37 1 94.94 50 GLN B CA 1
ATOM 4267 C C . GLN B 1 50 ? -5.801 -26.375 -2.135 1 94.94 50 GLN B C 1
ATOM 4269 O O . GLN B 1 50 ? -4.75 -26.594 -1.53 1 94.94 50 GLN B O 1
ATOM 4274 N N . MET B 1 51 ? -5.879 -26.453 -3.445 1 96.5 51 MET B N 1
ATOM 4275 C CA . MET B 1 51 ? -4.707 -26.703 -4.277 1 96.5 51 MET B CA 1
ATOM 4276 C C . MET B 1 51 ? -4.605 -25.656 -5.391 1 96.5 51 MET B C 1
ATOM 4278 O O . MET B 1 51 ? -3.963 -25.906 -6.418 1 96.5 51 MET B O 1
ATOM 4282 N N . GLY B 1 52 ? -5.332 -24.562 -5.215 1 95.12 52 GLY B N 1
ATOM 4283 C CA . GLY B 1 52 ? -5.316 -23.5 -6.195 1 95.12 52 GLY B CA 1
ATOM 4284 C C . GLY B 1 52 ? -4.574 -22.266 -5.719 1 95.12 52 GLY B C 1
ATOM 4285 O O . GLY B 1 52 ? -4.461 -21.281 -6.453 1 95.12 52 GLY B O 1
ATOM 4286 N N . LEU B 1 53 ? -4.027 -22.266 -4.547 1 92.81 53 LEU B N 1
ATOM 4287 C CA . LEU B 1 53 ? -3.324 -21.125 -3.951 1 92.81 53 LEU B CA 1
ATOM 4288 C C . LEU B 1 53 ? -1.844 -21.438 -3.768 1 92.81 53 LEU B C 1
ATOM 4290 O O . LEU B 1 53 ? -1.49 -22.422 -3.098 1 92.81 53 LEU B O 1
ATOM 4294 N N . ALA B 1 54 ? -1.056 -20.609 -4.348 1 94.81 54 ALA B N 1
ATOM 4295 C CA . ALA B 1 54 ? 0.386 -20.828 -4.277 1 94.81 54 ALA B CA 1
ATOM 4296 C C . ALA B 1 54 ? 0.968 -20.234 -2.994 1 94.81 54 ALA B C 1
ATOM 4298 O O . ALA B 1 54 ? 1.299 -19.047 -2.941 1 94.81 54 ALA B O 1
ATOM 4299 N N . GLU B 1 55 ? 1.089 -21.062 -1.936 1 94.62 55 GLU B N 1
ATOM 4300 C CA . GLU B 1 55 ? 1.757 -20.766 -0.674 1 94.62 55 GLU B CA 1
ATOM 4301 C C . GLU B 1 55 ? 2.801 -21.812 -0.331 1 94.62 55 GLU B C 1
ATOM 4303 O O . GLU B 1 55 ? 2.621 -23 -0.642 1 94.62 55 GLU B O 1
ATOM 4308 N N . ASN B 1 56 ? 3.834 -21.375 0.211 1 95.62 56 ASN B N 1
ATOM 4309 C CA . ASN B 1 56 ? 4.863 -22.281 0.696 1 95.62 56 ASN B CA 1
ATOM 4310 C C . ASN B 1 56 ? 4.797 -22.453 2.213 1 95.62 56 ASN B C 1
ATOM 4312 O O . ASN B 1 56 ? 5.227 -21.562 2.957 1 95.62 56 ASN B O 1
ATOM 4316 N N . GLN B 1 57 ? 4.332 -23.547 2.686 1 94.12 57 GLN B N 1
ATOM 4317 C CA . GLN B 1 57 ? 4.125 -23.75 4.113 1 94.12 57 GLN B CA 1
ATOM 4318 C C . GLN B 1 57 ? 5.125 -24.75 4.68 1 94.12 57 GLN B C 1
ATOM 4320 O O . GLN B 1 57 ? 5.004 -25.172 5.832 1 94.12 57 GLN B O 1
ATOM 4325 N N . LEU B 1 58 ? 6.125 -25.078 3.959 1 94.5 58 LEU B N 1
ATOM 4326 C CA . LEU B 1 58 ? 6.898 -26.281 4.238 1 94.5 58 LEU B CA 1
ATOM 4327 C C . LEU B 1 58 ? 7.988 -26 5.266 1 94.5 58 LEU B C 1
ATOM 4329 O O . LEU B 1 58 ? 8.578 -26.938 5.824 1 94.5 58 LEU B O 1
ATOM 4333 N N . CYS B 1 59 ? 8.289 -24.75 5.594 1 94.56 59 CYS B N 1
ATOM 4334 C CA . CYS B 1 59 ? 9.445 -24.516 6.445 1 94.56 59 CYS B CA 1
ATOM 4335 C C . CYS B 1 59 ? 9.102 -23.547 7.574 1 94.56 59 CYS B C 1
ATOM 4337 O O . CYS B 1 59 ? 9.977 -22.844 8.078 1 94.56 59 CYS B O 1
ATOM 4339 N N . PHE B 1 60 ? 7.914 -23.422 8 1 92.06 60 PHE B N 1
ATOM 4340 C CA . PHE B 1 60 ? 7.508 -22.5 9.047 1 92.06 60 PHE B CA 1
ATOM 4341 C C . PHE B 1 60 ? 8.133 -22.875 10.383 1 92.06 60 PHE B C 1
ATOM 4343 O O . PHE B 1 60 ? 8.344 -22.016 11.242 1 92.06 60 PHE B O 1
ATOM 4350 N N . ASP B 1 61 ? 8.352 -24.156 10.57 1 92.44 61 ASP B N 1
ATOM 4351 C CA . ASP B 1 61 ? 8.969 -24.625 11.812 1 92.44 61 ASP B CA 1
ATOM 4352 C C . ASP B 1 61 ? 10.344 -23.984 12.016 1 92.44 61 ASP B C 1
ATOM 4354 O O . ASP B 1 61 ? 10.703 -23.625 13.141 1 92.44 61 ASP B O 1
ATOM 4358 N N . LEU B 1 62 ? 11.141 -23.797 10.93 1 94.56 62 LEU B N 1
ATOM 4359 C CA . LEU B 1 62 ? 12.445 -23.156 11.016 1 94.56 62 LEU B CA 1
ATOM 4360 C C . LEU B 1 62 ? 12.312 -21.703 11.445 1 94.56 62 LEU B C 1
ATOM 4362 O O . LEU B 1 62 ? 13.102 -21.219 12.258 1 94.56 62 LEU B O 1
ATOM 4366 N N . VAL B 1 63 ? 11.328 -21.047 10.906 1 92.81 63 VAL B N 1
ATOM 4367 C CA . VAL B 1 63 ? 11.086 -19.641 11.203 1 92.81 63 VAL B CA 1
ATOM 4368 C C . VAL B 1 63 ? 10.633 -19.484 12.648 1 92.81 63 VAL B C 1
ATOM 4370 O O . VAL B 1 63 ? 11.102 -18.594 13.367 1 92.81 63 VAL B O 1
ATOM 4373 N N . HIS B 1 64 ? 9.758 -20.328 13.039 1 89.81 64 HIS B N 1
ATOM 4374 C CA . HIS B 1 64 ? 9.258 -20.312 14.406 1 89.81 64 HIS B CA 1
ATOM 4375 C C . HIS B 1 64 ? 10.391 -20.516 15.406 1 89.81 64 HIS B C 1
ATOM 4377 O O . HIS B 1 64 ? 10.469 -19.812 16.422 1 89.81 64 HIS B O 1
ATOM 4383 N N . GLU B 1 65 ? 11.164 -21.484 15.164 1 91.38 65 GLU B N 1
ATOM 4384 C CA . GLU B 1 65 ? 12.305 -21.75 16.031 1 91.38 65 GLU B CA 1
ATOM 4385 C C . GLU B 1 65 ? 13.234 -20.547 16.109 1 91.38 65 GLU B C 1
ATOM 4387 O O . GLU B 1 65 ? 13.711 -20.188 17.188 1 91.38 65 GLU B O 1
ATOM 4392 N N . TRP B 1 66 ? 13.469 -19.938 14.984 1 92.94 66 TRP B N 1
ATOM 4393 C CA . TRP B 1 66 ? 14.32 -18.75 14.977 1 92.94 66 TRP B CA 1
ATOM 4394 C C . TRP B 1 66 ? 13.711 -17.625 15.812 1 92.94 66 TRP B C 1
ATOM 4396 O O . TRP B 1 66 ? 14.414 -16.969 16.578 1 92.94 66 TRP B O 1
ATOM 4406 N N . LEU B 1 67 ? 12.5 -17.344 15.68 1 88.06 67 LEU B N 1
ATOM 4407 C CA . LEU B 1 67 ? 11.812 -16.266 16.391 1 88.06 67 LEU B CA 1
ATOM 4408 C C . LEU B 1 67 ? 11.852 -16.5 17.891 1 88.06 67 LEU B C 1
ATOM 4410 O O . LEU B 1 67 ? 12 -15.547 18.656 1 88.06 67 LEU B O 1
ATOM 4414 N N . LEU B 1 68 ? 11.664 -17.703 18.297 1 85.62 68 LEU B N 1
ATOM 4415 C CA . LEU B 1 68 ? 11.711 -18.031 19.719 1 85.62 68 LEU B CA 1
ATOM 4416 C C . LEU B 1 68 ? 13.07 -17.703 20.312 1 85.62 68 LEU B C 1
ATOM 4418 O O . LEU B 1 68 ? 13.164 -17.312 21.484 1 85.62 68 LEU B O 1
ATOM 4422 N N . ASN B 1 69 ? 14.023 -17.812 19.5 1 89.62 69 ASN B N 1
ATOM 4423 C CA . ASN B 1 69 ? 15.391 -17.609 19.984 1 89.62 69 ASN B CA 1
ATOM 4424 C C . ASN B 1 69 ? 15.867 -16.188 19.766 1 89.62 69 ASN B C 1
ATOM 4426 O O . ASN B 1 69 ? 16.969 -15.82 20.172 1 89.62 69 ASN B O 1
ATOM 4430 N N . HIS B 1 70 ? 15.086 -15.367 19.172 1 88.5 70 HIS B N 1
ATOM 4431 C CA . HIS B 1 70 ? 15.484 -13.992 18.875 1 88.5 70 HIS B CA 1
ATOM 4432 C C . HIS B 1 70 ? 14.375 -13.008 19.25 1 88.5 70 HIS B C 1
ATOM 4434 O O . HIS B 1 70 ? 13.867 -12.289 18.375 1 88.5 70 HIS B O 1
ATOM 4440 N N . PRO B 1 71 ? 14.086 -12.82 20.469 1 81.56 71 PRO B N 1
ATOM 4441 C CA . PRO B 1 71 ? 13.016 -11.914 20.906 1 81.56 71 PRO B CA 1
ATOM 4442 C C . PRO B 1 71 ? 13.312 -10.453 20.562 1 81.56 71 PRO B C 1
ATOM 4444 O O . PRO B 1 71 ? 12.391 -9.633 20.516 1 81.56 71 PRO B O 1
ATOM 4447 N N . GLU B 1 72 ? 14.523 -10.094 20.297 1 82.19 72 GLU B N 1
ATOM 4448 C CA . GLU B 1 72 ? 14.914 -8.727 19.969 1 82.19 72 GLU B CA 1
ATOM 4449 C C . GLU B 1 72 ? 14.344 -8.312 18.609 1 82.19 72 GLU B C 1
ATOM 4451 O O . GLU B 1 72 ? 14.312 -7.121 18.281 1 82.19 72 GLU B O 1
ATOM 4456 N N . ALA B 1 73 ? 13.922 -9.297 17.859 1 85.25 73 ALA B N 1
ATOM 4457 C CA . ALA B 1 73 ? 13.375 -9.023 16.531 1 85.25 73 ALA B CA 1
ATOM 4458 C C . ALA B 1 73 ? 11.969 -8.43 16.625 1 85.25 73 ALA B C 1
ATOM 4460 O O . ALA B 1 73 ? 11.445 -7.883 15.656 1 85.25 73 ALA B O 1
ATOM 4461 N N . SER B 1 74 ? 11.445 -8.508 17.812 1 80.44 74 SER B N 1
ATOM 4462 C CA . SER B 1 74 ? 10.109 -7.961 18.031 1 80.44 74 SER B CA 1
ATOM 4463 C C . SER B 1 74 ? 10.172 -6.621 18.75 1 80.44 74 SER B C 1
ATOM 4465 O O . SER B 1 74 ? 10.93 -6.465 19.719 1 80.44 74 SER B O 1
ATOM 4467 N N . VAL B 1 75 ? 9.32 -5.723 18.281 1 73.19 75 VAL B N 1
ATOM 4468 C CA . VAL B 1 75 ? 9.273 -4.41 18.922 1 73.19 75 VAL B CA 1
ATOM 4469 C C . VAL B 1 75 ? 8.43 -4.48 20.203 1 73.19 75 VAL B C 1
ATOM 4471 O O . VAL B 1 75 ? 8.383 -3.52 20.969 1 73.19 75 VAL B O 1
ATOM 4474 N N . CYS B 1 76 ? 7.84 -5.586 20.406 1 72.25 76 CYS B N 1
ATOM 4475 C CA . CYS B 1 76 ? 6.93 -5.727 21.531 1 72.25 76 CYS B CA 1
ATOM 4476 C C . CYS B 1 76 ? 7.629 -6.395 22.719 1 72.25 76 CYS B C 1
ATOM 4478 O O . CYS B 1 76 ? 6.988 -6.72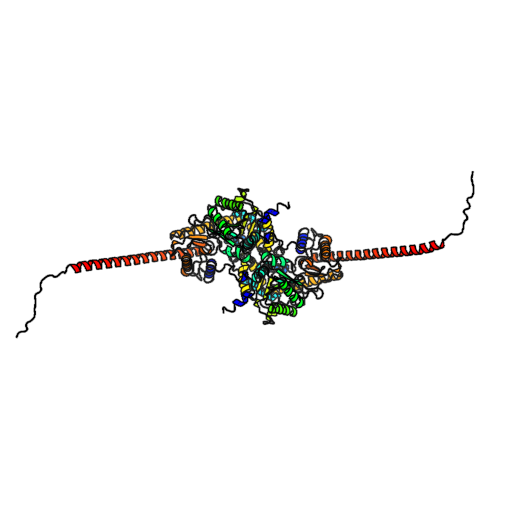7 23.719 1 72.25 76 CYS B O 1
ATOM 4480 N N . THR B 1 77 ? 8.875 -6.602 22.594 1 74.62 77 THR B N 1
ATOM 4481 C CA . THR B 1 77 ? 9.609 -7.246 23.688 1 74.62 77 THR B CA 1
ATOM 4482 C C . THR B 1 77 ? 10.531 -6.25 24.375 1 74.62 77 THR B C 1
ATOM 4484 O O . THR B 1 77 ? 10.898 -5.227 23.797 1 74.62 77 THR B O 1
ATOM 4487 N N . PRO B 1 78 ? 10.727 -6.578 25.641 1 69.19 78 PRO B N 1
ATOM 4488 C CA . PRO B 1 78 ? 11.672 -5.711 26.359 1 69.19 78 PRO B CA 1
ATOM 4489 C C . PRO B 1 78 ? 13.016 -5.586 25.641 1 69.19 78 PRO B C 1
ATOM 4491 O O . PRO B 1 78 ? 13.648 -4.531 25.703 1 69.19 78 PRO B O 1
ATOM 4494 N N . GLN B 1 79 ? 13.453 -6.59 25.062 1 67.69 79 GLN B N 1
ATOM 4495 C CA . GLN B 1 79 ? 14.734 -6.586 24.359 1 67.69 79 GLN B CA 1
ATOM 4496 C C . GLN B 1 79 ? 14.672 -5.742 23.094 1 67.69 79 GLN B C 1
ATOM 4498 O O . GLN B 1 79 ? 15.664 -5.125 22.688 1 67.69 79 GLN B O 1
ATOM 4503 N N . GLY B 1 80 ? 13.578 -5.762 22.5 1 60.38 80 GLY B N 1
ATOM 4504 C CA . GLY B 1 80 ? 13.383 -5.039 21.25 1 60.38 80 GLY B CA 1
ATOM 4505 C C . GLY B 1 80 ? 12.727 -3.686 21.438 1 60.38 80 GLY B C 1
ATOM 4506 O O . GLY B 1 80 ? 12.719 -2.857 20.531 1 60.38 80 GLY B O 1
ATOM 4507 N N . GLY B 1 81 ? 12.164 -3.465 22.609 1 58.09 81 GLY B N 1
ATOM 4508 C CA . GLY B 1 81 ? 11.266 -2.371 22.938 1 58.09 81 GLY B CA 1
ATOM 4509 C C . GLY B 1 81 ? 11.945 -1.015 22.922 1 58.09 81 GLY B C 1
ATOM 4510 O O . GLY B 1 81 ? 11.281 0.015 22.781 1 58.09 81 GLY B O 1
ATOM 4511 N N . PHE B 1 82 ? 13.188 -0.986 23.172 1 52.47 82 PHE B N 1
ATOM 4512 C CA . PHE B 1 82 ? 13.852 0.297 23.359 1 52.47 82 PHE B CA 1
ATOM 4513 C C . PHE B 1 82 ? 13.68 1.188 22.141 1 52.47 82 PHE B C 1
ATOM 4515 O O . PHE B 1 82 ? 13.695 2.416 22.25 1 52.47 82 PHE B O 1
ATOM 4522 N N . ASP B 1 83 ? 12.984 0.466 21.25 1 71.31 83 ASP B N 1
ATOM 4523 C CA . ASP B 1 83 ? 13.055 1.238 20.016 1 71.31 83 ASP B CA 1
ATOM 4524 C C . ASP B 1 83 ? 11.68 1.334 19.359 1 71.31 83 ASP B C 1
ATOM 4526 O O . ASP B 1 83 ? 11.578 1.378 18.125 1 71.31 83 ASP B O 1
ATOM 4530 N N . PHE B 1 84 ? 10.609 1.508 20.281 1 80.19 84 PHE B N 1
ATOM 4531 C CA . PHE B 1 84 ? 9.281 1.54 19.672 1 80.19 84 PHE B CA 1
ATOM 4532 C C . PHE B 1 84 ? 9.031 2.881 19 1 80.19 84 PHE B C 1
ATOM 4534 O O . PHE B 1 84 ? 8.469 2.934 17.906 1 80.19 84 PHE B O 1
ATOM 4541 N N . LYS B 1 85 ? 9.422 3.91 19.734 1 80.81 85 LYS B N 1
ATOM 4542 C CA . LYS B 1 85 ? 9.227 5.25 19.172 1 80.81 85 LYS B CA 1
ATOM 4543 C C . LYS B 1 85 ? 9.867 5.375 17.797 1 80.81 85 LYS B C 1
ATOM 4545 O O . LYS B 1 85 ? 9.266 5.93 16.875 1 80.81 85 LYS B O 1
ATOM 4550 N N . GLU B 1 86 ? 10.961 4.797 17.672 1 80.56 86 GLU B N 1
ATOM 4551 C CA . GLU B 1 86 ? 11.68 4.887 16.406 1 80.56 86 GLU B CA 1
ATOM 4552 C C . GLU B 1 86 ? 10.945 4.125 15.297 1 80.56 86 GLU B C 1
ATOM 4554 O O . GLU B 1 86 ? 10.961 4.539 14.133 1 80.56 86 GLU B O 1
ATOM 4559 N N . ILE B 1 87 ? 10.281 3.141 15.719 1 82.31 87 ILE B N 1
ATOM 4560 C CA . ILE B 1 87 ? 9.562 2.309 14.758 1 82.31 87 ILE B CA 1
ATOM 4561 C C . ILE B 1 87 ? 8.203 2.936 14.445 1 82.31 87 ILE B C 1
ATOM 4563 O O . ILE B 1 87 ? 7.727 2.854 13.312 1 82.31 87 ILE B O 1
ATOM 4567 N N . ALA B 1 88 ? 7.703 3.553 15.367 1 81.25 88 ALA B N 1
ATOM 4568 C CA . ALA B 1 88 ? 6.344 4.074 15.242 1 81.25 88 ALA B CA 1
ATOM 4569 C C . ALA B 1 88 ? 6.32 5.363 14.422 1 81.25 88 ALA B C 1
ATOM 4571 O O . ALA B 1 88 ? 5.32 5.676 13.773 1 81.25 88 ALA B O 1
ATOM 4572 N N . LEU B 1 89 ? 7.344 6.09 14.414 1 80.19 89 LEU B N 1
ATOM 4573 C CA . LEU B 1 89 ? 7.402 7.395 13.766 1 80.19 89 LEU B CA 1
ATOM 4574 C C . LEU B 1 89 ? 7.641 7.25 12.266 1 80.19 89 LEU B C 1
ATOM 4576 O O . LEU B 1 89 ? 7.914 6.148 11.781 1 80.19 89 LEU B O 1
ATOM 4580 N N . PHE B 1 90 ? 7.414 8.398 11.562 1 74.81 90 PHE B N 1
ATOM 4581 C CA . PHE B 1 90 ? 7.656 8.398 10.125 1 74.81 90 PHE B CA 1
ATOM 4582 C C . PHE B 1 90 ? 9.094 8.008 9.812 1 74.81 90 PHE B C 1
ATOM 4584 O O . PHE B 1 90 ? 10.023 8.43 10.508 1 74.81 90 PHE B O 1
ATOM 4591 N N . GLN B 1 91 ? 9.148 7.129 8.852 1 72 91 GLN B N 1
ATOM 4592 C CA . GLN B 1 91 ? 10.461 6.75 8.344 1 72 91 GLN B CA 1
ATOM 4593 C C . GLN B 1 91 ? 10.617 7.141 6.879 1 72 91 GLN B C 1
ATOM 4595 O O . GLN B 1 91 ? 9.633 7.434 6.203 1 72 91 GLN B O 1
ATOM 4600 N N . ASP B 1 92 ? 11.828 7.172 6.535 1 73.5 92 ASP B N 1
ATOM 4601 C CA . ASP B 1 92 ? 12.156 7.445 5.141 1 73.5 92 ASP B CA 1
ATOM 4602 C C . ASP B 1 92 ? 11.461 6.461 4.207 1 73.5 92 ASP B C 1
ATOM 4604 O O . ASP B 1 92 ? 11.391 5.266 4.496 1 73.5 92 ASP B O 1
ATOM 4608 N N . TYR B 1 93 ? 10.867 7.051 3.164 1 73.19 93 TYR B N 1
ATOM 4609 C CA . TYR B 1 93 ? 10.188 6.234 2.164 1 73.19 93 TYR B CA 1
ATOM 4610 C C . TYR B 1 93 ? 11.133 5.215 1.553 1 73.19 93 TYR B C 1
ATOM 4612 O O . TYR B 1 93 ? 10.695 4.254 0.914 1 73.19 93 TYR B O 1
ATOM 4620 N N . HIS B 1 94 ? 12.344 5.371 1.807 1 80.75 94 HIS B N 1
ATOM 4621 C CA . HIS B 1 94 ? 13.352 4.449 1.284 1 80.75 94 HIS B CA 1
ATOM 4622 C C . HIS B 1 94 ? 13.328 3.125 2.043 1 80.75 94 HIS B C 1
ATOM 4624 O O . HIS B 1 94 ? 13.742 2.094 1.511 1 80.75 94 HIS B O 1
ATOM 4630 N N . GLY B 1 95 ? 12.758 3.16 3.184 1 87.38 95 GLY B N 1
ATOM 4631 C CA . GLY B 1 95 ? 12.852 1.995 4.047 1 87.38 95 GLY B CA 1
ATOM 4632 C C . GLY B 1 95 ? 14.086 2.01 4.934 1 87.38 95 GLY B C 1
ATOM 4633 O O . GLY B 1 95 ? 15.055 2.717 4.648 1 87.38 95 GLY B O 1
ATOM 4634 N N . LEU B 1 96 ? 14.039 1.24 5.965 1 91.56 96 LEU B N 1
ATOM 4635 C CA . LEU B 1 96 ? 15.188 1.12 6.852 1 91.56 96 LEU B CA 1
ATOM 4636 C C . LEU B 1 96 ? 16.406 0.585 6.102 1 91.56 96 LEU B C 1
ATOM 4638 O O . LEU B 1 96 ? 16.281 -0.348 5.305 1 91.56 96 LEU B O 1
ATOM 4642 N N . PRO B 1 97 ? 17.578 1.233 6.336 1 93.75 97 PRO B N 1
ATOM 4643 C CA . PRO B 1 97 ? 18.781 0.756 5.656 1 93.75 97 PRO B CA 1
ATOM 4644 C C . PRO B 1 97 ? 19.062 -0.721 5.922 1 93.75 97 PRO B C 1
ATOM 4646 O O . PRO B 1 97 ? 19.453 -1.451 5.008 1 93.75 97 PRO B O 1
ATOM 4649 N N . GLU B 1 98 ? 18.828 -1.125 7.137 1 93.88 98 GLU B N 1
ATOM 4650 C CA . GLU B 1 98 ? 19.078 -2.521 7.488 1 93.88 98 GLU B CA 1
ATOM 4651 C C . GLU B 1 98 ? 18.141 -3.451 6.723 1 93.88 98 GLU B C 1
ATOM 4653 O O . GLU B 1 98 ? 18.516 -4.57 6.371 1 93.88 98 GLU B O 1
ATOM 4658 N N . PHE B 1 99 ? 16.938 -3.029 6.512 1 95.56 99 PHE B N 1
ATOM 4659 C CA . PHE B 1 99 ? 15.977 -3.816 5.758 1 95.56 99 PHE B CA 1
ATOM 4660 C C . PHE B 1 99 ? 16.422 -3.977 4.309 1 95.56 99 PHE B C 1
ATOM 4662 O O . PHE B 1 99 ? 16.453 -5.09 3.781 1 95.56 99 PHE B O 1
ATOM 4669 N N . ARG B 1 100 ? 16.75 -2.881 3.629 1 97.06 100 ARG B N 1
ATOM 4670 C CA . ARG B 1 100 ? 17.188 -2.922 2.236 1 97.06 100 ARG B CA 1
ATOM 4671 C C . ARG B 1 100 ? 18.438 -3.785 2.074 1 97.06 100 ARG B C 1
ATOM 4673 O O . ARG B 1 100 ? 18.547 -4.559 1.121 1 97.06 100 ARG B O 1
ATOM 4680 N N . ALA B 1 101 ? 19.344 -3.654 3.029 1 97.75 101 ALA B N 1
ATOM 4681 C CA . ALA B 1 101 ? 20.562 -4.453 2.986 1 97.75 101 ALA B CA 1
ATOM 4682 C C . ALA B 1 101 ? 20.25 -5.941 3.131 1 97.75 101 ALA B C 1
ATOM 4684 O O . ALA B 1 101 ? 20.812 -6.773 2.418 1 97.75 101 ALA B O 1
ATOM 4685 N N . ALA B 1 102 ? 19.422 -6.266 4.066 1 97.81 102 ALA B N 1
ATOM 4686 C CA . ALA B 1 102 ? 19.031 -7.652 4.309 1 97.81 102 ALA B CA 1
ATOM 4687 C C . ALA B 1 102 ? 18.344 -8.258 3.09 1 97.81 102 ALA B C 1
ATOM 4689 O O . ALA B 1 102 ? 18.609 -9.406 2.725 1 97.81 102 ALA B O 1
ATOM 4690 N N . ILE B 1 103 ? 17.469 -7.508 2.459 1 98 103 ILE B N 1
ATOM 4691 C CA . ILE B 1 103 ? 16.75 -7.965 1.274 1 98 103 ILE B CA 1
ATOM 4692 C C . ILE B 1 103 ? 17.734 -8.211 0.135 1 98 103 ILE B C 1
ATOM 4694 O O . ILE B 1 103 ? 17.672 -9.242 -0.54 1 98 103 ILE B O 1
ATOM 4698 N N . ALA B 1 104 ? 18.609 -7.238 -0.076 1 98 104 ALA B N 1
ATOM 4699 C CA . ALA B 1 104 ? 19.609 -7.387 -1.129 1 98 104 ALA B CA 1
ATOM 4700 C C . ALA B 1 104 ? 20.453 -8.648 -0.919 1 98 104 ALA B C 1
ATOM 4702 O O . ALA B 1 104 ? 20.719 -9.383 -1.869 1 98 104 ALA B O 1
ATOM 4703 N N . ASN B 1 105 ? 20.859 -8.82 0.278 1 97 105 ASN B N 1
ATOM 4704 C CA . ASN B 1 105 ? 21.641 -10 0.624 1 97 105 ASN B CA 1
ATOM 4705 C C . ASN B 1 105 ? 20.859 -11.281 0.395 1 97 105 ASN B C 1
ATOM 4707 O O . ASN B 1 105 ? 21.391 -12.25 -0.155 1 97 105 ASN B O 1
ATOM 4711 N N . PHE B 1 106 ? 19.656 -11.352 0.896 1 97.81 106 PHE B N 1
ATOM 4712 C CA . PHE B 1 106 ? 18.812 -12.516 0.722 1 97.81 106 PHE B CA 1
ATOM 4713 C C . PHE B 1 106 ? 18.609 -12.828 -0.757 1 97.81 106 PHE B C 1
ATOM 4715 O O . PHE B 1 106 ? 18.688 -13.984 -1.17 1 97.81 106 PHE B O 1
ATOM 4722 N N . MET B 1 107 ? 18.359 -11.781 -1.61 1 98 107 MET B N 1
ATOM 4723 C CA . MET B 1 107 ? 18.188 -11.953 -3.051 1 98 107 MET B CA 1
ATOM 4724 C C . MET B 1 107 ? 19.438 -12.57 -3.674 1 98 107 MET B C 1
ATOM 4726 O O . MET B 1 107 ? 19.344 -13.438 -4.547 1 98 107 MET B O 1
ATOM 4730 N N . SER B 1 108 ? 20.562 -12.133 -3.217 1 97.5 108 SER B N 1
ATOM 4731 C CA . SER B 1 108 ? 21.812 -12.68 -3.713 1 97.5 108 SER B CA 1
ATOM 4732 C C . SER B 1 108 ? 21.969 -14.141 -3.316 1 97.5 108 SER B C 1
ATOM 4734 O O . SER B 1 108 ? 22.328 -14.984 -4.148 1 97.5 108 SER B O 1
ATOM 4736 N N . ARG B 1 109 ? 21.672 -14.5 -2.127 1 96.06 109 ARG B N 1
ATOM 4737 C CA . ARG B 1 109 ? 21.906 -15.844 -1.602 1 96.06 109 ARG B CA 1
ATOM 4738 C C . ARG B 1 109 ? 20.922 -16.844 -2.213 1 96.06 109 ARG B C 1
ATOM 4740 O O . ARG B 1 109 ? 21.281 -17.984 -2.475 1 96.06 109 ARG B O 1
ATOM 4747 N N . VAL B 1 110 ? 19.734 -16.391 -2.424 1 95.5 110 VAL B N 1
ATOM 4748 C CA . VAL B 1 110 ? 18.734 -17.234 -3.072 1 95.5 110 VAL B CA 1
ATOM 4749 C C . VAL B 1 110 ? 19.203 -17.625 -4.473 1 95.5 110 VAL B C 1
ATOM 4751 O O . VAL B 1 110 ? 18.859 -18.688 -4.977 1 95.5 110 VAL B O 1
ATOM 4754 N N . ARG B 1 111 ? 20.016 -16.797 -5.047 1 95.06 111 ARG B N 1
ATOM 4755 C CA . ARG B 1 111 ? 20.531 -17.016 -6.395 1 95.06 111 ARG B CA 1
ATOM 4756 C C . ARG B 1 111 ? 21.938 -17.594 -6.348 1 95.06 111 ARG B C 1
ATOM 4758 O O . ARG B 1 111 ? 22.688 -17.484 -7.316 1 95.06 111 ARG B O 1
ATOM 4765 N N . GLY B 1 112 ? 22.344 -18.172 -5.223 1 92.5 112 GLY B N 1
ATOM 4766 C CA . GLY B 1 112 ? 23.625 -18.844 -5.062 1 92.5 112 GLY B CA 1
ATOM 4767 C C . GLY B 1 112 ? 24.781 -17.891 -4.902 1 92.5 112 GLY B C 1
ATOM 4768 O O . GLY B 1 112 ? 25.938 -18.25 -5.164 1 92.5 112 GLY B O 1
ATOM 4769 N N . SER B 1 113 ? 24.5 -16.609 -4.648 1 93.69 113 SER B N 1
ATOM 4770 C CA . SER B 1 113 ? 25.484 -15.555 -4.465 1 93.69 113 SER B CA 1
ATOM 4771 C C . SER B 1 113 ? 26.281 -15.305 -5.746 1 93.69 113 SER B C 1
ATOM 4773 O O . SER B 1 113 ? 27.438 -14.898 -5.695 1 93.69 113 SER B O 1
ATOM 4775 N N . ARG B 1 114 ? 25.688 -15.609 -6.812 1 93.81 114 ARG B N 1
ATOM 4776 C CA . ARG B 1 114 ? 26.328 -15.406 -8.109 1 93.81 114 ARG B CA 1
ATOM 4777 C C . ARG B 1 114 ? 26.156 -13.969 -8.586 1 93.81 114 ARG B C 1
ATOM 4779 O O . ARG B 1 114 ? 26.859 -13.516 -9.484 1 93.81 114 ARG B O 1
ATOM 4786 N N . VAL B 1 115 ? 25.188 -13.336 -8.039 1 95.25 115 VAL B N 1
ATOM 4787 C CA . VAL B 1 115 ? 24.969 -11.922 -8.344 1 95.25 115 VAL B CA 1
ATOM 4788 C C . VAL B 1 115 ? 24.812 -11.141 -7.043 1 95.25 115 VAL B C 1
ATOM 4790 O O . VAL B 1 115 ? 24.344 -11.672 -6.039 1 95.25 115 VAL B O 1
ATOM 4793 N N . LYS B 1 116 ? 25.297 -9.891 -7.109 1 95.5 116 LYS B N 1
ATOM 4794 C CA . LYS B 1 116 ? 25.109 -8.969 -5.988 1 95.5 116 LYS B CA 1
ATOM 4795 C C . LYS B 1 116 ? 24.109 -7.879 -6.336 1 95.5 116 LYS B C 1
ATOM 4797 O O . LYS B 1 116 ? 24.078 -7.395 -7.469 1 95.5 116 LYS B O 1
ATOM 4802 N N . PHE B 1 117 ? 23.312 -7.547 -5.398 1 97.94 117 PHE B N 1
ATOM 4803 C CA . PHE B 1 117 ? 22.328 -6.488 -5.57 1 97.94 117 PHE B CA 1
ATOM 4804 C C . PHE B 1 117 ? 22.672 -5.277 -4.711 1 97.94 117 PHE B C 1
ATOM 4806 O O . PHE B 1 117 ? 23.125 -5.426 -3.574 1 97.94 117 PHE B O 1
ATOM 4813 N N . ASP B 1 118 ? 22.562 -4.098 -5.25 1 98 118 ASP B N 1
ATOM 4814 C CA . ASP B 1 118 ? 22.766 -2.836 -4.547 1 98 118 ASP B CA 1
ATOM 4815 C C . ASP B 1 118 ? 21.562 -2.48 -3.682 1 98 118 ASP B C 1
ATOM 4817 O O . ASP B 1 118 ? 20.469 -2.234 -4.199 1 98 118 ASP B O 1
ATOM 4821 N N . PRO B 1 119 ? 21.75 -2.42 -2.34 1 97.62 119 PRO B N 1
ATOM 4822 C CA . PRO B 1 119 ? 20.625 -2.07 -1.463 1 97.62 119 PRO B CA 1
ATOM 4823 C C . PRO B 1 119 ? 20 -0.724 -1.814 1 97.62 119 PRO B C 1
ATOM 4825 O O . PRO B 1 119 ? 18.812 -0.511 -1.57 1 97.62 119 PRO B O 1
ATOM 4828 N N . ASN B 1 120 ? 20.734 0.188 -2.391 1 96.38 120 ASN B N 1
ATOM 4829 C CA . ASN B 1 120 ? 20.25 1.529 -2.699 1 96.38 120 ASN B CA 1
ATOM 4830 C C . ASN B 1 120 ? 19.281 1.517 -3.881 1 96.38 120 ASN B C 1
ATOM 4832 O O . ASN B 1 120 ? 18.578 2.504 -4.129 1 96.38 120 ASN B O 1
ATOM 4836 N N . ARG B 1 121 ? 19.156 0.391 -4.562 1 97.5 121 ARG B N 1
ATOM 4837 C CA . ARG B 1 121 ? 18.281 0.298 -5.719 1 97.5 121 ARG B CA 1
ATOM 4838 C C . ARG B 1 121 ? 17.031 -0.514 -5.387 1 97.5 121 ARG B C 1
ATOM 4840 O O . ARG B 1 121 ? 16.172 -0.739 -6.254 1 97.5 121 ARG B O 1
ATOM 4847 N N . ILE B 1 122 ? 16.922 -0.887 -4.133 1 97.25 122 ILE B N 1
ATOM 4848 C CA . ILE B 1 122 ? 15.766 -1.638 -3.664 1 97.25 122 ILE B CA 1
ATOM 4849 C C . ILE B 1 122 ? 14.633 -0.674 -3.318 1 97.25 122 ILE B C 1
ATOM 4851 O O . ILE B 1 122 ? 14.828 0.277 -2.559 1 97.25 122 ILE B O 1
ATOM 4855 N N . VAL B 1 123 ? 13.508 -0.894 -3.893 1 97.06 123 VAL B N 1
ATOM 4856 C CA . VAL B 1 123 ? 12.297 -0.153 -3.568 1 97.06 123 VAL B CA 1
ATOM 4857 C C . VAL B 1 123 ? 11.258 -1.1 -2.973 1 97.06 123 VAL B C 1
ATOM 4859 O O . VAL B 1 123 ? 10.984 -2.166 -3.531 1 97.06 123 VAL B O 1
ATOM 4862 N N . MET B 1 124 ? 10.711 -0.716 -1.833 1 94.38 124 MET B N 1
ATOM 4863 C CA . MET B 1 124 ? 9.703 -1.537 -1.175 1 94.38 124 MET B CA 1
ATOM 4864 C C . MET B 1 124 ? 8.312 -1.246 -1.738 1 94.38 124 MET B C 1
ATOM 4866 O O . MET B 1 124 ? 8.062 -0.15 -2.242 1 94.38 124 MET B O 1
ATOM 4870 N N . SER B 1 125 ? 7.477 -2.225 -1.621 1 94.06 125 SER B N 1
ATOM 4871 C CA . SER B 1 125 ? 6.094 -2.094 -2.064 1 94.06 125 SER B CA 1
ATOM 4872 C C . SER B 1 125 ? 5.172 -3.016 -1.274 1 94.06 125 SER B C 1
ATOM 4874 O O . SER B 1 125 ? 5.637 -3.928 -0.587 1 94.06 125 SER B O 1
ATOM 4876 N N . GLY B 1 126 ? 3.861 -2.699 -1.4 1 91.56 126 GLY B N 1
ATOM 4877 C CA . GLY B 1 126 ? 2.854 -3.541 -0.776 1 91.56 126 GLY B CA 1
ATOM 4878 C C . GLY B 1 126 ? 2.691 -4.887 -1.46 1 91.56 126 GLY B C 1
ATOM 4879 O O . GLY B 1 126 ? 1.666 -5.145 -2.092 1 91.56 126 GLY B O 1
ATOM 4880 N N . GLY B 1 127 ? 3.717 -5.742 -1.305 1 93.81 127 GLY B N 1
ATOM 4881 C CA . GLY B 1 127 ? 3.693 -7.016 -2.006 1 93.81 127 GLY B CA 1
ATOM 4882 C C . GLY B 1 127 ? 4.078 -6.898 -3.469 1 93.81 127 GLY B C 1
ATOM 4883 O O . GLY B 1 127 ? 4.355 -5.801 -3.957 1 93.81 127 GLY B O 1
ATOM 4884 N N . ALA B 1 128 ? 4.082 -8.07 -4.094 1 96.12 128 ALA B N 1
ATOM 4885 C CA . ALA B 1 128 ? 4.398 -8.078 -5.52 1 96.12 128 ALA B CA 1
ATOM 4886 C C . ALA B 1 128 ? 3.299 -7.391 -6.328 1 96.12 128 ALA B C 1
ATOM 4888 O O . ALA B 1 128 ? 3.561 -6.832 -7.395 1 96.12 128 ALA B O 1
ATOM 4889 N N . THR B 1 129 ? 2.062 -7.461 -5.809 1 94.94 129 THR B N 1
ATOM 4890 C CA . THR B 1 129 ? 0.952 -6.758 -6.438 1 94.94 129 THR B CA 1
ATOM 4891 C C . THR B 1 129 ? 1.256 -5.266 -6.555 1 94.94 129 THR B C 1
ATOM 4893 O O . THR B 1 129 ? 1.132 -4.684 -7.637 1 94.94 129 THR B O 1
ATOM 4896 N N . GLY B 1 130 ? 1.677 -4.684 -5.461 1 95.69 130 GLY B N 1
ATOM 4897 C CA . GLY B 1 130 ? 2.051 -3.277 -5.477 1 95.69 130 GLY B CA 1
ATOM 4898 C C . GLY B 1 130 ? 3.258 -2.988 -6.348 1 95.69 130 GLY B C 1
ATOM 4899 O O . GLY B 1 130 ? 3.328 -1.941 -6.992 1 95.69 130 GLY B O 1
ATOM 4900 N N . ALA B 1 131 ? 4.195 -3.852 -6.359 1 97.69 131 ALA B N 1
ATOM 4901 C CA . ALA B 1 131 ? 5.402 -3.684 -7.164 1 97.69 131 ALA B CA 1
ATOM 4902 C C . ALA B 1 131 ? 5.066 -3.635 -8.648 1 97.69 131 ALA B C 1
ATOM 4904 O O . ALA B 1 131 ? 5.547 -2.76 -9.375 1 97.69 131 ALA B O 1
ATOM 4905 N N . HIS B 1 132 ? 4.23 -4.566 -9.094 1 98 132 HIS B N 1
ATOM 4906 C CA . HIS B 1 132 ? 3.826 -4.617 -10.492 1 98 132 HIS B CA 1
ATOM 4907 C C . HIS B 1 132 ? 3.061 -3.359 -10.891 1 98 132 HIS B C 1
ATOM 4909 O O . HIS B 1 132 ? 3.279 -2.811 -11.969 1 98 132 HIS B O 1
ATOM 4915 N N . GLU B 1 133 ? 2.184 -2.93 -10.062 1 96.94 133 GLU B N 1
ATOM 4916 C CA . GLU B 1 133 ? 1.421 -1.725 -10.375 1 96.94 133 GLU B CA 1
ATOM 4917 C C . GLU B 1 133 ? 2.334 -0.508 -10.492 1 96.94 133 GLU B C 1
ATOM 4919 O O . GLU B 1 133 ? 2.188 0.301 -11.406 1 96.94 133 GLU B O 1
ATOM 4924 N N . THR B 1 134 ? 3.24 -0.37 -9.508 1 96.75 134 THR B N 1
ATOM 4925 C CA . THR B 1 134 ? 4.172 0.751 -9.516 1 96.75 134 THR B CA 1
ATOM 4926 C C . THR B 1 134 ? 4.98 0.781 -10.805 1 96.75 134 THR B C 1
ATOM 4928 O O . THR B 1 134 ? 5.125 1.834 -11.43 1 96.75 134 THR B O 1
ATOM 4931 N N . LEU B 1 135 ? 5.48 -0.356 -11.203 1 98.19 135 LEU B N 1
ATOM 4932 C CA . LEU B 1 135 ? 6.25 -0.416 -12.445 1 98.19 135 LEU B CA 1
ATOM 4933 C C . LEU B 1 135 ? 5.371 -0.081 -13.641 1 98.19 135 LEU B C 1
ATOM 4935 O O . LEU B 1 135 ? 5.82 0.582 -14.586 1 98.19 135 LEU B O 1
ATOM 4939 N N . ALA B 1 136 ? 4.176 -0.558 -13.625 1 97.88 136 ALA B N 1
ATOM 4940 C CA . ALA B 1 136 ? 3.26 -0.223 -14.711 1 97.88 136 ALA B CA 1
ATOM 4941 C C . ALA B 1 136 ? 3.072 1.286 -14.828 1 97.88 136 ALA B C 1
ATOM 4943 O O . ALA B 1 136 ? 3.135 1.845 -15.922 1 97.88 136 ALA B O 1
ATOM 4944 N N . PHE B 1 137 ? 2.865 1.992 -13.695 1 96.69 137 PHE B N 1
ATOM 4945 C CA . PHE B 1 137 ? 2.727 3.443 -13.688 1 96.69 137 PHE B CA 1
ATOM 4946 C C . PHE B 1 137 ? 3.99 4.109 -14.211 1 96.69 137 PHE B C 1
ATOM 4948 O O . PHE B 1 137 ? 3.918 5.121 -14.914 1 96.69 137 PHE B O 1
ATOM 4955 N N . CYS B 1 138 ? 5.105 3.562 -13.945 1 97.38 138 CYS B N 1
ATOM 4956 C CA . CYS B 1 138 ? 6.379 4.188 -14.281 1 97.38 138 CYS B CA 1
ATOM 4957 C C . CYS B 1 138 ? 6.719 3.98 -15.75 1 97.38 138 CYS B C 1
ATOM 4959 O O . CYS B 1 138 ? 7.348 4.836 -16.375 1 97.38 138 CYS B O 1
ATOM 4961 N N . LEU B 1 139 ? 6.301 2.836 -16.328 1 98.19 139 LEU B N 1
ATOM 4962 C CA . LEU B 1 139 ? 6.906 2.41 -17.578 1 98.19 139 LEU B CA 1
ATOM 4963 C C . LEU B 1 139 ? 5.949 2.627 -18.75 1 98.19 139 LEU B C 1
ATOM 4965 O O . LEU B 1 139 ? 6.379 2.693 -19.906 1 98.19 139 LEU B O 1
ATOM 4969 N N . ALA B 1 140 ? 4.672 2.721 -18.484 1 97.75 140 ALA B N 1
ATOM 4970 C CA . ALA B 1 140 ? 3.713 2.77 -19.578 1 97.75 140 ALA B CA 1
ATOM 4971 C C . ALA B 1 140 ? 2.578 3.746 -19.281 1 97.75 140 ALA B C 1
ATOM 4973 O O . ALA B 1 140 ? 2.146 3.867 -18.141 1 97.75 140 ALA B O 1
ATOM 4974 N N . ASN B 1 141 ? 2.131 4.41 -20.297 1 96.44 141 ASN B N 1
ATOM 4975 C CA . ASN B 1 141 ? 0.914 5.207 -20.219 1 96.44 141 ASN B CA 1
ATOM 4976 C C . ASN B 1 141 ? -0.334 4.355 -20.422 1 96.44 141 ASN B C 1
ATOM 4978 O O . ASN B 1 141 ? -0.249 3.24 -20.938 1 96.44 141 ASN B O 1
ATOM 4982 N N . ARG B 1 142 ? -1.501 4.902 -19.938 1 95 142 ARG B N 1
ATOM 4983 C CA . ARG B 1 142 ? -2.779 4.262 -20.234 1 95 142 ARG B CA 1
ATOM 4984 C C . ARG B 1 142 ? -2.922 3.973 -21.719 1 95 142 ARG B C 1
ATOM 4986 O O . ARG B 1 142 ? -2.654 4.84 -22.562 1 95 142 ARG B O 1
ATOM 4993 N N . GLY B 1 143 ? -3.256 2.742 -22.047 1 96.06 143 GLY B N 1
ATOM 4994 C CA . GLY B 1 143 ? -3.449 2.367 -23.453 1 96.06 143 GLY B CA 1
ATOM 4995 C C . GLY B 1 143 ? -2.221 1.733 -24.062 1 96.06 143 GLY B C 1
ATOM 4996 O O . GLY B 1 143 ? -2.312 1.077 -25.109 1 96.06 143 GLY B O 1
ATOM 4997 N N . GLU B 1 144 ? -1.038 1.927 -23.484 1 98.06 144 GLU B N 1
ATOM 4998 C CA . GLU B 1 144 ? 0.163 1.216 -23.906 1 98.06 144 GLU B CA 1
ATOM 4999 C C . GLU B 1 144 ? 0.228 -0.179 -23.297 1 98.06 144 GLU B C 1
ATOM 5001 O O . GLU B 1 144 ? -0.632 -0.55 -22.484 1 98.06 144 GLU B O 1
ATOM 5006 N N . GLY B 1 145 ? 1.248 -1.01 -23.75 1 98 145 GLY B N 1
ATOM 5007 C CA . GLY B 1 145 ? 1.078 -2.385 -23.312 1 98 145 GLY B CA 1
ATOM 5008 C C . GLY B 1 145 ? 2.393 -3.102 -23.078 1 98 145 GLY B C 1
ATOM 5009 O O . GLY B 1 145 ? 3.451 -2.623 -23.484 1 98 145 GLY B O 1
ATOM 5010 N N . PHE B 1 146 ? 2.295 -4.199 -22.359 1 98.75 146 PHE B N 1
ATOM 5011 C CA . PHE B 1 146 ? 3.383 -5.148 -22.141 1 98.75 146 PHE B CA 1
ATOM 5012 C C . PHE B 1 146 ? 3.115 -6.457 -22.875 1 98.75 146 PHE B C 1
ATOM 5014 O O . PHE B 1 146 ? 1.989 -6.961 -22.859 1 98.75 146 PHE B O 1
ATOM 5021 N N . LEU B 1 147 ? 4.129 -6.957 -23.547 1 98.88 147 LEU B N 1
ATOM 5022 C CA . LEU B 1 147 ? 4.102 -8.352 -23.984 1 98.88 147 LEU B CA 1
ATOM 5023 C C . LEU B 1 147 ? 4.211 -9.297 -22.797 1 98.88 147 LEU B C 1
ATOM 5025 O O . LEU B 1 147 ? 4.973 -9.039 -21.859 1 98.88 147 LEU B O 1
ATOM 5029 N N . VAL B 1 148 ? 3.432 -10.398 -22.812 1 98.81 148 VAL B N 1
ATOM 5030 C CA . VAL B 1 148 ? 3.469 -11.359 -21.719 1 98.81 148 VAL B CA 1
ATOM 5031 C C . VAL B 1 148 ? 3.312 -12.773 -22.266 1 98.81 148 VAL B C 1
ATOM 5033 O O . VAL B 1 148 ? 2.291 -13.102 -22.875 1 98.81 148 VAL B O 1
ATOM 5036 N N . PRO B 1 149 ? 4.27 -13.641 -22.047 1 98.75 149 PRO B N 1
ATOM 5037 C CA . PRO B 1 149 ? 4.129 -15.031 -22.484 1 98.75 149 PRO B CA 1
ATOM 5038 C C . PRO B 1 149 ? 2.982 -15.758 -21.781 1 98.75 149 PRO B C 1
ATOM 5040 O O . PRO B 1 149 ? 2.789 -15.602 -20.578 1 98.75 149 PRO B O 1
ATOM 5043 N N . THR B 1 150 ? 2.205 -16.484 -22.5 1 98.44 150 THR B N 1
ATOM 5044 C CA . THR B 1 150 ? 1.143 -17.312 -21.953 1 98.44 150 THR B CA 1
ATOM 5045 C C . THR B 1 150 ? 1.586 -18.766 -21.844 1 98.44 150 THR B C 1
ATOM 5047 O O . THR B 1 150 ? 2.367 -19.234 -22.672 1 98.44 150 THR B O 1
ATOM 5050 N N . PRO B 1 151 ? 1.124 -19.5 -20.891 1 98.31 151 PRO B N 1
ATOM 5051 C CA . PRO B 1 151 ? 0.209 -19.062 -19.844 1 98.31 151 PRO B CA 1
ATOM 5052 C C . PRO B 1 151 ? 0.895 -18.188 -18.797 1 98.31 151 PRO B C 1
ATOM 5054 O O . PRO B 1 151 ? 2.096 -18.328 -18.547 1 98.31 151 PRO B O 1
ATOM 5057 N N . TYR B 1 152 ? 0.131 -17.203 -18.219 1 97.94 152 TYR B N 1
ATOM 5058 C CA . TYR B 1 152 ? 0.711 -16.344 -17.203 1 97.94 152 TYR B CA 1
ATOM 5059 C C . TYR B 1 152 ? -0.237 -16.188 -16.016 1 97.94 152 TYR B C 1
ATOM 5061 O O . TYR B 1 152 ? -1.409 -16.562 -16.094 1 97.94 152 TYR B O 1
ATOM 5069 N N . TYR B 1 153 ? 0.234 -15.758 -14.922 1 97.06 153 TYR B N 1
ATOM 5070 C CA . TYR B 1 153 ? -0.484 -15.555 -13.664 1 97.06 153 TYR B CA 1
ATOM 5071 C C . TYR B 1 153 ? -1.703 -14.664 -13.867 1 97.06 153 TYR B C 1
ATOM 5073 O O . TYR B 1 153 ? -1.576 -13.523 -14.305 1 97.06 153 TYR B O 1
ATOM 5081 N N . PRO B 1 154 ? -2.877 -15.148 -13.469 1 95 154 PRO B N 1
ATOM 5082 C CA . PRO B 1 154 ? -4.109 -14.406 -13.758 1 95 154 PRO B CA 1
ATOM 5083 C C . PRO B 1 154 ? -4.191 -13.086 -13 1 95 154 PRO B C 1
ATOM 5085 O O . PRO B 1 154 ? -4.852 -12.148 -13.461 1 95 154 PRO B O 1
ATOM 5088 N N . GLY B 1 155 ? -3.535 -12.938 -11.891 1 94.19 155 GLY B N 1
ATOM 5089 C CA . GLY B 1 155 ? -3.566 -11.711 -11.109 1 94.19 155 GLY B CA 1
ATOM 5090 C C . GLY B 1 155 ? -2.977 -10.523 -11.844 1 94.19 155 GLY B C 1
ATOM 5091 O O . GLY B 1 155 ? -3.244 -9.375 -11.484 1 94.19 155 GLY B O 1
ATOM 5092 N N . PHE B 1 156 ? -2.219 -10.734 -12.875 1 96.25 156 PHE B N 1
ATOM 5093 C CA . PHE B 1 156 ? -1.631 -9.641 -13.641 1 96.25 156 PHE B CA 1
ATOM 5094 C C . PHE B 1 156 ? -2.715 -8.781 -14.273 1 96.25 156 PHE B C 1
ATOM 5096 O O . PHE B 1 156 ? -2.543 -7.57 -14.43 1 96.25 156 PHE B O 1
ATOM 5103 N N . ASP B 1 157 ? -3.826 -9.398 -14.625 1 94.19 157 ASP B N 1
ATOM 5104 C CA . ASP B 1 157 ? -4.918 -8.656 -15.25 1 94.19 157 ASP B CA 1
ATOM 5105 C C . ASP B 1 157 ? -5.445 -7.566 -14.32 1 94.19 157 ASP B C 1
ATOM 5107 O O . ASP B 1 157 ? -5.809 -6.477 -14.766 1 94.19 157 ASP B O 1
ATOM 5111 N N . ARG B 1 158 ? -5.477 -7.859 -13.133 1 91.38 158 ARG B N 1
ATOM 5112 C CA . ARG B 1 158 ? -5.883 -6.867 -12.148 1 91.38 158 ARG B CA 1
ATOM 5113 C C . ARG B 1 158 ? -4.73 -5.93 -11.805 1 91.38 158 ARG B C 1
ATOM 5115 O O . ARG B 1 158 ? -4.871 -4.707 -11.867 1 91.38 158 ARG B O 1
ATOM 5122 N N . ASP B 1 159 ? -3.611 -6.504 -11.484 1 93.75 159 ASP B N 1
ATOM 5123 C CA . ASP B 1 159 ? -2.488 -5.785 -10.891 1 93.75 159 ASP B CA 1
ATOM 5124 C C . ASP B 1 159 ? -1.928 -4.746 -11.867 1 93.75 159 ASP B C 1
ATOM 5126 O O . ASP B 1 159 ? -1.505 -3.666 -11.453 1 93.75 159 ASP B O 1
ATOM 5130 N N . LEU B 1 160 ? -1.931 -5.109 -13.172 1 96.44 160 LEU B N 1
ATOM 5131 C CA . LEU B 1 160 ? -1.269 -4.25 -14.141 1 96.44 160 LEU B CA 1
ATOM 5132 C C . LEU B 1 160 ? -2.287 -3.416 -14.914 1 96.44 160 LEU B C 1
ATOM 5134 O O . LEU B 1 160 ? -1.979 -2.309 -15.359 1 96.44 160 LEU B O 1
ATOM 5138 N N . LYS B 1 161 ? -3.502 -3.865 -15.023 1 95.69 161 LYS B N 1
ATOM 5139 C CA . LYS B 1 161 ? -4.414 -3.225 -15.961 1 95.69 161 LYS B CA 1
ATOM 5140 C C . LYS B 1 161 ? -5.426 -2.344 -15.234 1 95.69 161 LYS B C 1
ATOM 5142 O O . LYS B 1 161 ? -5.77 -1.259 -15.711 1 95.69 161 LYS B O 1
ATOM 5147 N N . TRP B 1 162 ? -5.914 -2.73 -14.102 1 94.5 162 TRP B N 1
ATOM 5148 C CA . TRP B 1 162 ? -7.137 -2.195 -13.516 1 94.5 162 TRP B CA 1
ATOM 5149 C C . TRP B 1 162 ? -7 -0.701 -13.242 1 94.5 162 TRP B C 1
ATOM 5151 O O . TRP B 1 162 ? -7.707 0.113 -13.836 1 94.5 162 TRP B O 1
ATOM 5161 N N . ARG B 1 163 ? -6.023 -0.283 -12.484 1 94 163 ARG B N 1
ATOM 5162 C CA . ARG B 1 163 ? -5.895 1.116 -12.094 1 94 163 ARG B CA 1
ATOM 5163 C C . ARG B 1 163 ? -5.02 1.882 -13.078 1 94 163 ARG B C 1
ATOM 5165 O O . ARG B 1 163 ? -5.199 3.086 -13.273 1 94 163 ARG B O 1
ATOM 5172 N N . THR B 1 164 ? -4.129 1.201 -13.805 1 95.62 164 THR B N 1
ATOM 5173 C CA . THR B 1 164 ? -3.133 1.857 -14.641 1 95.62 164 THR B CA 1
ATOM 5174 C C . THR B 1 164 ? -3.658 2.037 -16.062 1 95.62 164 THR B C 1
ATOM 5176 O O . THR B 1 164 ? -3.248 2.961 -16.766 1 95.62 164 THR B O 1
ATOM 5179 N N . GLY B 1 165 ? -4.516 1.062 -16.516 1 95.06 165 GLY B N 1
ATOM 5180 C CA . GLY B 1 165 ? -5.012 1.077 -17.891 1 95.06 165 GLY B CA 1
ATOM 5181 C C . GLY B 1 165 ? -4.027 0.492 -18.891 1 95.06 165 GLY B C 1
ATOM 5182 O O . GLY B 1 165 ? -4.23 0.597 -20.094 1 95.06 165 GLY B O 1
ATOM 5183 N N . VAL B 1 166 ? -3.012 -0.14 -18.422 1 96.69 166 VAL B N 1
ATOM 5184 C CA . VAL B 1 166 ? -2.025 -0.789 -19.266 1 96.69 166 VAL B CA 1
ATOM 5185 C C . VAL B 1 166 ? -2.621 -2.057 -19.875 1 96.69 166 VAL B C 1
ATOM 5187 O O . VAL B 1 166 ? -3.453 -2.721 -19.25 1 96.69 166 VAL B O 1
ATOM 5190 N N . GLU B 1 167 ? -2.193 -2.32 -21.062 1 97.56 167 GLU B N 1
ATOM 5191 C CA . GLU B 1 167 ? -2.668 -3.521 -21.75 1 97.56 167 GLU B CA 1
ATOM 5192 C C . GLU B 1 167 ? -1.648 -4.652 -21.641 1 97.56 167 GLU B C 1
ATOM 5194 O O . GLU B 1 167 ? -0.442 -4.402 -21.594 1 97.56 167 GLU B O 1
ATOM 5199 N N . LEU B 1 168 ? -2.139 -5.863 -21.609 1 98 168 LEU B N 1
ATOM 5200 C CA . LEU B 1 168 ? -1.297 -7.055 -21.688 1 98 168 LEU B CA 1
ATOM 5201 C C . LEU B 1 168 ? -1.491 -7.777 -23.016 1 98 168 LEU B C 1
ATOM 5203 O O . LEU B 1 168 ? -2.613 -8.148 -23.359 1 98 168 LEU B O 1
ATOM 5207 N N . ILE B 1 169 ? -0.424 -7.922 -23.75 1 98.5 169 ILE B N 1
ATOM 5208 C CA . ILE B 1 169 ? -0.436 -8.539 -25.062 1 98.5 169 ILE B CA 1
ATOM 5209 C C . ILE B 1 169 ? 0.183 -9.93 -25 1 98.5 169 ILE B C 1
ATOM 5211 O O . ILE B 1 169 ? 1.391 -10.07 -24.781 1 98.5 169 ILE B O 1
ATOM 5215 N N . PRO B 1 170 ? -0.556 -10.977 -25.281 1 98.12 170 PRO B N 1
ATOM 5216 C CA . PRO B 1 170 ? -0.063 -12.344 -25.094 1 98.12 170 PRO B CA 1
ATOM 5217 C C . PRO B 1 170 ? 0.988 -12.734 -26.125 1 98.12 170 PRO B C 1
ATOM 5219 O O . PRO B 1 170 ? 0.823 -12.445 -27.312 1 98.12 170 PRO B O 1
ATOM 5222 N N . VAL B 1 171 ? 2.039 -13.258 -25.672 1 98.69 171 VAL B N 1
ATOM 5223 C CA . VAL B 1 171 ? 2.977 -14.031 -26.484 1 98.69 171 VAL B CA 1
ATOM 5224 C C . VAL B 1 171 ? 2.635 -15.516 -26.391 1 98.69 171 VAL B C 1
ATOM 5226 O O . VAL B 1 171 ? 2.99 -16.188 -25.422 1 98.69 171 VAL B O 1
ATOM 5229 N N . VAL B 1 172 ? 2.096 -16.031 -27.422 1 98 172 VAL B N 1
ATOM 5230 C CA . VAL B 1 172 ? 1.504 -17.359 -27.359 1 98 172 VAL B CA 1
ATOM 5231 C C . VAL B 1 172 ? 2.605 -18.422 -27.391 1 98 172 VAL B C 1
ATOM 5233 O O . VAL B 1 172 ? 3.414 -18.453 -28.312 1 98 172 VAL B O 1
ATOM 5236 N N . CYS B 1 173 ? 2.631 -19.203 -26.344 1 97.5 173 CYS B N 1
ATOM 5237 C CA . CYS B 1 173 ? 3.523 -20.359 -26.25 1 97.5 173 CYS B CA 1
ATOM 5238 C C . CYS B 1 173 ? 2.734 -21.656 -26.266 1 97.5 173 CYS B C 1
ATOM 5240 O O . CYS B 1 173 ? 1.627 -21.734 -25.734 1 97.5 173 CYS B O 1
ATOM 5242 N N . GLU B 1 174 ? 3.346 -22.703 -26.812 1 96.5 174 GLU B N 1
ATOM 5243 C CA . GLU B 1 174 ? 2.605 -23.938 -27.031 1 96.5 174 GLU B CA 1
ATOM 5244 C C . GLU B 1 174 ? 3.246 -25.109 -26.297 1 96.5 174 GLU B C 1
ATOM 5246 O O . GLU B 1 174 ? 4.461 -25.141 -26.094 1 96.5 174 GLU B O 1
ATOM 5251 N N . SER B 1 175 ? 2.428 -26.062 -26.031 1 96.5 175 SER B N 1
ATOM 5252 C CA . SER B 1 175 ? 2.902 -27.234 -25.297 1 96.5 175 SER B CA 1
ATOM 5253 C C . SER B 1 175 ? 3.785 -28.109 -26.172 1 96.5 175 SER B C 1
ATOM 5255 O O . SER B 1 175 ? 4.586 -28.891 -25.656 1 96.5 175 SER B O 1
ATOM 5257 N N . SER B 1 176 ? 3.689 -27.984 -27.453 1 96 176 SER B N 1
ATOM 5258 C CA . SER B 1 176 ? 4.453 -28.812 -28.375 1 96 176 SER B CA 1
ATOM 5259 C C . SER B 1 176 ? 5.953 -28.641 -28.156 1 96 176 SER B C 1
ATOM 5261 O O . SER B 1 176 ? 6.738 -29.531 -28.484 1 96 176 SER B O 1
ATOM 5263 N N . ASN B 1 177 ? 6.371 -27.531 -27.641 1 96 177 ASN B N 1
ATOM 5264 C CA . ASN B 1 177 ? 7.773 -27.297 -27.312 1 96 177 ASN B CA 1
ATOM 5265 C C . ASN B 1 177 ? 7.949 -26.906 -25.844 1 96 177 ASN B C 1
ATOM 5267 O O . ASN B 1 177 ? 8.773 -26.047 -25.531 1 96 177 ASN B O 1
ATOM 5271 N N . ASN B 1 178 ? 7.055 -27.406 -25.016 1 96.31 178 ASN B N 1
ATOM 5272 C CA . ASN B 1 178 ? 7.094 -27.219 -23.578 1 96.31 178 ASN B CA 1
ATOM 5273 C C . ASN B 1 178 ? 6.902 -25.75 -23.188 1 96.31 178 ASN B C 1
ATOM 5275 O O . ASN B 1 178 ? 7.535 -25.25 -22.266 1 96.31 178 ASN B O 1
ATOM 5279 N N . PHE B 1 179 ? 6.172 -25.016 -23.984 1 97.31 179 PHE B N 1
ATOM 5280 C CA . PHE B 1 179 ? 5.793 -23.625 -23.766 1 97.31 179 PHE B CA 1
ATOM 5281 C C . PHE B 1 179 ? 7.016 -22.719 -23.781 1 97.31 179 PHE B C 1
ATOM 5283 O O . PHE B 1 179 ? 7.07 -21.719 -23.062 1 97.31 179 PHE B O 1
ATOM 5290 N N . LYS B 1 180 ? 7.992 -23.031 -24.516 1 96.12 180 LYS B N 1
ATOM 5291 C CA . LYS B 1 180 ? 9.18 -22.203 -24.672 1 96.12 180 LYS B CA 1
ATOM 5292 C C . LYS B 1 180 ? 8.844 -20.875 -25.344 1 96.12 180 LYS B C 1
ATOM 5294 O O . LYS B 1 180 ? 8.039 -20.828 -26.266 1 96.12 180 LYS B O 1
ATOM 5299 N N . VAL B 1 181 ? 9.461 -19.797 -24.875 1 97.62 181 VAL B N 1
ATOM 5300 C CA . VAL B 1 181 ? 9.328 -18.5 -25.516 1 97.62 181 VAL B CA 1
ATOM 5301 C C . VAL B 1 181 ? 10.32 -18.406 -26.672 1 97.62 181 VAL B C 1
ATOM 5303 O O . VAL B 1 181 ? 11.531 -18.516 -26.484 1 97.62 181 VAL B O 1
ATOM 5306 N N . THR B 1 182 ? 9.828 -18.156 -27.875 1 97.12 182 THR B N 1
ATOM 5307 C CA . THR B 1 182 ? 10.672 -18.078 -29.062 1 97.12 182 THR B CA 1
ATOM 5308 C C . THR B 1 182 ? 10.703 -16.672 -29.625 1 97.12 182 THR B C 1
ATOM 5310 O O . THR B 1 182 ? 9.805 -15.867 -29.344 1 97.12 182 THR B O 1
ATOM 5313 N N . ILE B 1 183 ? 11.719 -16.453 -30.391 1 97.88 183 ILE B N 1
ATOM 5314 C CA . ILE B 1 183 ? 11.836 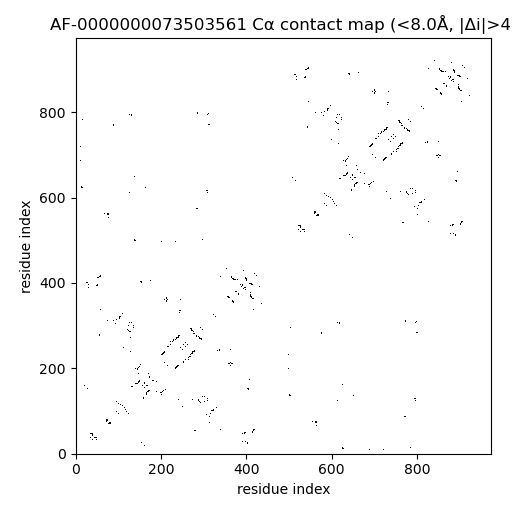-15.148 -31.031 1 97.88 183 ILE B CA 1
ATOM 5315 C C . ILE B 1 183 ? 10.672 -14.93 -31.984 1 97.88 183 ILE B C 1
ATOM 5317 O O . ILE B 1 183 ? 10.18 -13.812 -32.125 1 97.88 183 ILE B O 1
ATOM 5321 N N . GLU B 1 184 ? 10.297 -16 -32.625 1 97.88 184 GLU B N 1
ATOM 5322 C CA . GLU B 1 184 ? 9.18 -15.922 -33.562 1 97.88 184 GLU B CA 1
ATOM 5323 C C . GLU B 1 184 ? 7.891 -15.5 -32.875 1 97.88 184 GLU B C 1
ATOM 5325 O O . GLU B 1 184 ? 7.152 -14.648 -33.344 1 97.88 184 GLU B O 1
ATOM 5330 N N . ALA B 1 185 ? 7.637 -16.094 -31.766 1 98.06 185 ALA B N 1
ATOM 5331 C CA . ALA B 1 185 ? 6.438 -15.766 -31 1 98.06 185 ALA B CA 1
ATOM 5332 C C . ALA B 1 185 ? 6.473 -14.32 -30.516 1 98.06 185 ALA B C 1
ATOM 5334 O O . ALA B 1 185 ? 5.445 -13.633 -30.516 1 98.06 185 ALA B O 1
ATOM 5335 N N . LEU B 1 186 ? 7.609 -13.828 -30.125 1 98.69 186 LEU B N 1
ATOM 5336 C CA . LEU B 1 186 ? 7.789 -12.453 -29.672 1 98.69 186 LEU B CA 1
ATOM 5337 C C . LEU B 1 186 ? 7.523 -11.469 -30.797 1 98.69 186 LEU B C 1
ATOM 5339 O O . LEU B 1 186 ? 6.797 -10.492 -30.609 1 98.69 186 LEU B O 1
ATOM 5343 N N . GLU B 1 187 ? 8.109 -11.781 -31.938 1 98.62 187 GLU B N 1
ATOM 5344 C CA . GLU B 1 187 ? 7.949 -10.906 -33.094 1 98.62 187 GLU B CA 1
ATOM 5345 C C . GLU B 1 187 ? 6.492 -10.852 -33.531 1 98.62 187 GLU B C 1
ATOM 5347 O O . GLU B 1 187 ? 5.98 -9.781 -33.875 1 98.62 187 GLU B O 1
ATOM 5352 N N . ASP B 1 188 ? 5.914 -11.977 -33.531 1 98.38 188 ASP B N 1
ATOM 5353 C CA . ASP B 1 188 ? 4.508 -12.047 -33.906 1 98.38 188 ASP B CA 1
ATOM 5354 C C . ASP B 1 188 ? 3.641 -11.188 -33 1 98.38 188 ASP B C 1
ATOM 5356 O O . ASP B 1 188 ? 2.803 -10.414 -33.469 1 98.38 188 ASP B O 1
ATOM 5360 N N . ALA B 1 189 ? 3.812 -11.305 -31.734 1 98.56 189 ALA B N 1
ATOM 5361 C CA . ALA B 1 189 ? 3.043 -10.531 -30.766 1 98.56 189 ALA B CA 1
ATOM 5362 C C . ALA B 1 189 ? 3.314 -9.039 -30.922 1 98.56 189 ALA B C 1
ATOM 5364 O O . ALA B 1 189 ? 2.396 -8.219 -30.812 1 98.56 189 ALA B O 1
ATOM 5365 N N . TYR B 1 190 ? 4.551 -8.688 -31.094 1 98.56 190 TYR B N 1
ATOM 5366 C CA . TYR B 1 190 ? 4.949 -7.297 -31.281 1 98.56 190 TYR B CA 1
ATOM 5367 C C . TYR B 1 190 ? 4.258 -6.688 -32.5 1 98.56 190 TYR B C 1
ATOM 5369 O O . TYR B 1 190 ? 3.744 -5.566 -32.438 1 98.56 190 TYR B O 1
ATOM 5377 N N . GLU B 1 191 ? 4.246 -7.434 -33.594 1 98.25 191 GLU B N 1
ATOM 5378 C CA . GLU B 1 191 ? 3.633 -6.953 -34.812 1 98.25 191 GLU B CA 1
ATOM 5379 C C . GLU B 1 191 ? 2.119 -6.836 -34.688 1 98.25 191 GLU B C 1
ATOM 5381 O O . GLU B 1 191 ? 1.517 -5.879 -35.188 1 98.25 191 GLU B O 1
ATOM 5386 N N . LYS B 1 192 ? 1.592 -7.758 -34.062 1 97.56 192 LYS B N 1
ATOM 5387 C CA . LYS B 1 192 ? 0.152 -7.711 -33.812 1 97.56 192 LYS B CA 1
ATOM 5388 C C . LYS B 1 192 ? -0.226 -6.492 -32.969 1 97.56 192 LYS B C 1
ATOM 5390 O O . LYS B 1 192 ? -1.281 -5.891 -33.188 1 97.56 192 LYS B O 1
ATOM 5395 N N . ALA B 1 193 ? 0.557 -6.215 -31.969 1 98.06 193 ALA B N 1
ATOM 5396 C CA . ALA B 1 193 ? 0.336 -5.027 -31.141 1 98.06 193 ALA B CA 1
ATOM 5397 C C . ALA B 1 193 ? 0.381 -3.76 -32 1 98.06 193 ALA B C 1
ATOM 5399 O O . ALA B 1 193 ? -0.462 -2.873 -31.844 1 98.06 193 ALA B O 1
ATOM 5400 N N . LYS B 1 194 ? 1.28 -3.711 -32.844 1 96.81 194 LYS B N 1
ATOM 5401 C CA . LYS B 1 194 ? 1.423 -2.574 -33.75 1 96.81 194 LYS B CA 1
ATOM 5402 C C . LYS B 1 194 ? 0.2 -2.43 -34.656 1 96.81 194 LYS B C 1
ATOM 5404 O O . LYS B 1 194 ? -0.304 -1.322 -34.844 1 96.81 194 LYS B O 1
ATOM 5409 N N . GLU B 1 195 ? -0.203 -3.51 -35.094 1 97.25 195 GLU B N 1
ATOM 5410 C CA . GLU B 1 195 ? -1.373 -3.512 -35.969 1 97.25 195 GLU B CA 1
ATOM 5411 C C . GLU B 1 195 ? -2.617 -3.033 -35.219 1 97.25 195 GLU B C 1
ATOM 5413 O O . GLU B 1 195 ? -3.504 -2.418 -35.844 1 97.25 195 GLU B O 1
ATOM 5418 N N . SER B 1 196 ? -2.639 -3.301 -34 1 97.06 196 SER B N 1
ATOM 5419 C CA . SER B 1 196 ? -3.773 -2.908 -33.188 1 97.06 196 SER B CA 1
ATOM 5420 C C . SER B 1 196 ? -3.57 -1.519 -32.594 1 97.06 196 SER B C 1
ATOM 5422 O O . SER B 1 196 ? -4.324 -1.097 -31.719 1 97.06 196 SER B O 1
ATOM 5424 N N . ASN B 1 197 ? -2.49 -0.881 -32.938 1 97.31 197 ASN B N 1
ATOM 5425 C CA . ASN B 1 197 ? -2.15 0.473 -32.5 1 97.31 197 ASN B CA 1
ATOM 5426 C C . ASN B 1 197 ? -1.89 0.541 -31 1 97.31 197 ASN B C 1
ATOM 5428 O O . ASN B 1 197 ? -2.303 1.492 -30.344 1 97.31 197 ASN B O 1
ATOM 5432 N N . ILE B 1 198 ? -1.357 -0.476 -30.516 1 98 198 ILE B N 1
ATOM 5433 C CA . ILE B 1 198 ? -0.9 -0.5 -29.125 1 98 198 ILE B CA 1
ATOM 5434 C C . ILE B 1 198 ? 0.622 -0.379 -29.078 1 98 198 ILE B C 1
ATOM 5436 O O . ILE B 1 198 ? 1.335 -1.239 -29.594 1 98 198 ILE B O 1
ATOM 5440 N N . LYS B 1 199 ? 1.065 0.681 -28.5 1 98.12 199 LYS B N 1
ATOM 5441 C CA . LYS B 1 199 ? 2.508 0.853 -28.359 1 98.12 199 LYS B CA 1
ATOM 5442 C C . LYS B 1 199 ? 3.068 -0.078 -27.297 1 98.12 199 LYS B C 1
ATOM 5444 O O . LYS B 1 199 ? 2.641 -0.032 -26.141 1 98.12 199 LYS B O 1
ATOM 5449 N N . VAL B 1 200 ? 3.977 -0.908 -27.656 1 98.5 200 VAL B N 1
ATOM 5450 C CA . VAL B 1 200 ? 4.594 -1.846 -26.719 1 98.5 200 VAL B CA 1
ATOM 5451 C C . VAL B 1 200 ? 5.68 -1.136 -25.922 1 98.5 200 VAL B C 1
ATOM 5453 O O . VAL B 1 200 ? 6.582 -0.517 -26.484 1 98.5 200 VAL B O 1
ATOM 5456 N N . LYS B 1 201 ? 5.574 -1.284 -24.594 1 98.44 201 LYS B N 1
ATOM 5457 C CA . LYS B 1 201 ? 6.508 -0.572 -23.734 1 98.44 201 LYS B CA 1
ATOM 5458 C C . LYS B 1 201 ? 7.449 -1.541 -23.016 1 98.44 201 LYS B C 1
ATOM 5460 O O . LYS B 1 201 ? 8.477 -1.131 -22.484 1 98.44 201 LYS B O 1
ATOM 5465 N N . GLY B 1 202 ? 7.059 -2.801 -23.062 1 98.56 202 GLY B N 1
ATOM 5466 C CA . GLY B 1 202 ? 7.945 -3.729 -22.375 1 98.56 202 GLY B CA 1
ATOM 5467 C C . GLY B 1 202 ? 7.523 -5.18 -22.531 1 98.56 202 GLY B C 1
ATOM 5468 O O . GLY B 1 202 ? 6.508 -5.473 -23.156 1 98.56 202 GLY B O 1
ATOM 5469 N N . LEU B 1 203 ? 8.375 -6.07 -22.094 1 98.88 203 LEU B N 1
ATOM 5470 C CA . LEU B 1 203 ? 8.164 -7.508 -21.938 1 98.88 203 LEU B CA 1
ATOM 5471 C C . LEU B 1 203 ? 8.148 -7.898 -20.469 1 98.88 203 LEU B C 1
ATOM 5473 O O . LEU B 1 203 ? 9.055 -7.539 -19.703 1 98.88 203 LEU B O 1
ATOM 5477 N N . LEU B 1 204 ? 7.031 -8.508 -20.047 1 98.88 204 LEU B N 1
ATOM 5478 C CA . LEU B 1 204 ? 6.895 -9.016 -18.688 1 98.88 204 LEU B CA 1
ATOM 5479 C C . LEU B 1 204 ? 7.035 -10.531 -18.656 1 98.88 204 LEU B C 1
ATOM 5481 O O . LEU B 1 204 ? 6.25 -11.242 -19.281 1 98.88 204 LEU B O 1
ATOM 5485 N N . ILE B 1 205 ? 8.016 -11.008 -17.922 1 98.69 205 ILE B N 1
ATOM 5486 C CA . ILE B 1 205 ? 8.172 -12.453 -17.781 1 98.69 205 ILE B CA 1
ATOM 5487 C C . ILE B 1 205 ? 8.164 -12.836 -16.312 1 98.69 205 ILE B C 1
ATOM 5489 O O . ILE B 1 205 ? 8.5 -12.016 -15.445 1 98.69 205 ILE B O 1
ATOM 5493 N N . THR B 1 206 ? 7.688 -13.969 -16.062 1 98.25 206 THR B N 1
ATOM 5494 C CA . THR B 1 206 ? 7.789 -14.602 -14.758 1 98.25 206 THR B CA 1
ATOM 5495 C C . THR B 1 206 ? 8.812 -15.734 -14.773 1 98.25 206 THR B C 1
ATOM 5497 O O . THR B 1 206 ? 8.648 -16.703 -15.516 1 98.25 206 THR B O 1
ATOM 5500 N N . ASN B 1 207 ? 9.859 -15.57 -14.008 1 97.81 207 ASN B N 1
ATOM 5501 C CA . ASN B 1 207 ? 10.984 -16.5 -13.984 1 97.81 207 ASN B CA 1
ATOM 5502 C C . ASN B 1 207 ? 11.43 -16.812 -12.555 1 97.81 207 ASN B C 1
ATOM 5504 O O . ASN B 1 207 ? 12.172 -16.016 -11.961 1 97.81 207 ASN B O 1
ATOM 5508 N N . PRO B 1 208 ? 11.109 -17.984 -12.062 1 96.94 208 PRO B N 1
ATOM 5509 C CA . PRO B 1 208 ? 10.383 -19.125 -12.633 1 96.94 208 PRO B CA 1
ATOM 5510 C C . PRO B 1 208 ? 8.93 -18.781 -12.961 1 96.94 208 PRO B C 1
ATOM 5512 O O . PRO B 1 208 ? 8.328 -17.938 -12.305 1 96.94 208 PRO B O 1
ATOM 5515 N N . SER B 1 209 ? 8.398 -19.547 -13.883 1 97.5 209 SER B N 1
ATOM 5516 C CA . SER B 1 209 ? 7.09 -19.25 -14.461 1 97.5 209 SER B CA 1
ATOM 5517 C C . SER B 1 209 ? 5.965 -19.719 -13.539 1 97.5 209 SER B C 1
ATOM 5519 O O . SER B 1 209 ? 6.043 -20.797 -12.953 1 97.5 209 SER B O 1
ATOM 5521 N N . ASN B 1 210 ? 5.051 -18.938 -13.258 1 97.75 210 ASN B N 1
ATOM 5522 C CA . ASN B 1 210 ? 3.701 -19.266 -12.805 1 97.75 210 ASN B CA 1
ATOM 5523 C C . ASN B 1 210 ? 2.689 -19.172 -13.945 1 97.75 210 ASN B C 1
ATOM 5525 O O . ASN B 1 210 ? 2.379 -18.078 -14.414 1 97.75 210 ASN B O 1
ATOM 5529 N N . PRO B 1 211 ? 2.326 -20.25 -14.523 1 97.81 211 PRO B N 1
ATOM 5530 C CA . PRO B 1 211 ? 1.989 -21.484 -13.797 1 97.81 211 PRO B CA 1
ATOM 5531 C C . PRO B 1 211 ? 2.896 -22.656 -14.172 1 97.81 211 PRO B C 1
ATOM 5533 O O . PRO B 1 211 ? 2.738 -23.75 -13.633 1 97.81 211 PRO B O 1
ATOM 5536 N N . LEU B 1 212 ? 3.84 -22.516 -14.984 1 97.31 212 LEU B N 1
ATOM 5537 C CA . LEU B 1 212 ? 4.504 -23.656 -15.617 1 97.31 212 LEU B CA 1
ATOM 5538 C C . LEU B 1 212 ? 5.461 -24.344 -14.648 1 97.31 212 LEU B C 1
ATOM 5540 O O . LEU B 1 212 ? 5.812 -25.5 -14.836 1 97.31 212 LEU B O 1
ATOM 5544 N N . GLY B 1 213 ? 5.938 -23.594 -13.703 1 95.56 213 GLY B N 1
ATOM 5545 C CA . GLY B 1 213 ? 6.906 -24.156 -12.773 1 95.56 213 GLY B CA 1
ATOM 5546 C C . GLY B 1 213 ? 8.266 -24.391 -13.406 1 95.56 213 GLY B C 1
ATOM 5547 O O . GLY B 1 213 ? 8.961 -25.344 -13.047 1 95.56 213 GLY B O 1
ATOM 5548 N N . THR B 1 214 ? 8.602 -23.594 -14.359 1 94.62 214 THR B N 1
ATOM 5549 C CA . THR B 1 214 ? 9.891 -23.703 -15.031 1 94.62 214 THR B CA 1
ATOM 5550 C C . THR B 1 214 ? 10.609 -22.359 -15.023 1 94.62 214 THR B C 1
ATOM 5552 O O . THR B 1 214 ? 9.969 -21.312 -14.953 1 94.62 214 THR B O 1
ATOM 5555 N N . PHE B 1 215 ? 11.922 -22.375 -14.992 1 95.5 215 PHE B N 1
ATOM 5556 C CA . PHE B 1 215 ? 12.664 -21.141 -15.234 1 95.5 215 PHE B CA 1
ATOM 5557 C C . PHE B 1 215 ? 13.438 -21.219 -16.547 1 95.5 215 PHE B C 1
ATOM 5559 O O . PHE B 1 215 ? 13.695 -22.312 -17.047 1 95.5 215 PHE B O 1
ATOM 5566 N N . PHE B 1 216 ? 13.742 -20.125 -17.141 1 95.75 216 PHE B N 1
ATOM 5567 C CA . PHE B 1 216 ? 14.391 -20.016 -18.438 1 95.75 216 PHE B CA 1
ATOM 5568 C C . PHE B 1 216 ? 15.859 -20.406 -18.344 1 95.75 216 PHE B C 1
ATOM 5570 O O . PHE B 1 216 ? 16.531 -20.094 -17.359 1 95.75 216 PHE B O 1
ATOM 5577 N N . ASP B 1 217 ? 16.359 -21.047 -19.406 1 93.81 217 ASP B N 1
ATOM 5578 C CA . ASP B 1 217 ? 17.797 -21.266 -19.516 1 93.81 217 ASP B CA 1
ATOM 5579 C C . ASP B 1 217 ? 18.516 -19.984 -19.953 1 93.81 217 ASP B C 1
ATOM 5581 O O . ASP B 1 217 ? 17.875 -19.016 -20.344 1 93.81 217 ASP B O 1
ATOM 5585 N N . LYS B 1 218 ? 19.781 -19.984 -19.891 1 95.69 218 LYS B N 1
ATOM 5586 C CA . LYS B 1 218 ? 20.594 -18.797 -20.156 1 95.69 218 LYS B CA 1
ATOM 5587 C C . LYS B 1 218 ? 20.391 -18.312 -21.594 1 95.69 218 LYS B C 1
ATOM 5589 O O . LYS B 1 218 ? 20.297 -17.109 -21.844 1 95.69 218 LYS B O 1
ATOM 5594 N N . GLU B 1 219 ? 20.359 -19.188 -22.484 1 95.81 219 GLU B N 1
ATOM 5595 C CA . GLU B 1 219 ? 20.234 -18.812 -23.906 1 95.81 219 GLU B CA 1
ATOM 5596 C C . GLU B 1 219 ? 18.906 -18.141 -24.188 1 95.81 219 GLU B C 1
ATOM 5598 O O . GLU B 1 219 ? 18.844 -17.172 -24.938 1 95.81 219 GLU B O 1
ATOM 5603 N N . THR B 1 220 ? 17.875 -18.703 -23.656 1 96.75 220 THR B N 1
ATOM 5604 C CA . THR B 1 220 ? 16.562 -18.078 -23.812 1 96.75 220 THR B CA 1
ATOM 5605 C C . THR B 1 220 ? 16.562 -16.672 -23.219 1 96.75 220 THR B C 1
ATOM 5607 O O . THR B 1 220 ? 16.062 -15.727 -23.828 1 96.75 220 THR B O 1
ATOM 5610 N N . LEU B 1 221 ? 17.125 -16.469 -22.047 1 98.06 221 LEU B N 1
ATOM 5611 C CA . LEU B 1 221 ? 17.188 -15.164 -21.406 1 98.06 221 LEU B CA 1
ATOM 5612 C C . LEU B 1 221 ? 17.969 -14.18 -22.25 1 98.06 221 LEU B C 1
ATOM 5614 O O . LEU B 1 221 ? 17.594 -13.016 -22.375 1 98.06 221 LEU B O 1
ATOM 5618 N N . LYS B 1 222 ? 19.078 -14.641 -22.797 1 97.88 222 LYS B N 1
ATOM 5619 C CA . LYS B 1 222 ? 19.859 -13.781 -23.688 1 97.88 222 LYS B CA 1
ATOM 5620 C C . LYS B 1 222 ? 19.047 -13.352 -24.891 1 97.88 222 LYS B C 1
ATOM 5622 O O . LYS B 1 222 ? 19.125 -12.195 -25.328 1 97.88 222 LYS B O 1
ATOM 5627 N N . THR B 1 223 ? 18.297 -14.273 -25.406 1 97.5 223 THR B N 1
ATOM 5628 C CA . THR B 1 223 ? 17.438 -13.977 -26.547 1 97.5 223 THR B CA 1
ATOM 5629 C C . THR B 1 223 ? 16.422 -12.898 -26.172 1 97.5 223 THR B C 1
ATOM 5631 O O . THR B 1 223 ? 16.188 -11.969 -26.953 1 97.5 223 THR B O 1
ATOM 5634 N N . LEU B 1 224 ? 15.828 -13.008 -25.016 1 98.44 224 LEU B N 1
ATOM 5635 C CA . LEU B 1 224 ? 14.836 -12.039 -24.562 1 98.44 224 LEU B CA 1
ATOM 5636 C C . LEU B 1 224 ? 15.461 -10.664 -24.391 1 98.44 224 LEU B C 1
ATOM 5638 O O . LEU B 1 224 ? 14.883 -9.656 -24.797 1 98.44 224 LEU B O 1
ATOM 5642 N N . VAL B 1 225 ? 16.625 -10.625 -23.812 1 98.5 225 VAL B N 1
ATOM 5643 C CA . VAL B 1 225 ? 17.328 -9.359 -23.562 1 98.5 225 VAL B CA 1
ATOM 5644 C C . VAL B 1 225 ? 17.688 -8.695 -24.875 1 98.5 225 VAL B C 1
ATOM 5646 O O . VAL B 1 225 ? 17.531 -7.48 -25.031 1 98.5 225 VAL B O 1
ATOM 5649 N N . ARG B 1 226 ? 18.141 -9.461 -25.875 1 98 226 ARG B N 1
ATOM 5650 C CA . ARG B 1 226 ? 18.469 -8.922 -27.188 1 98 226 ARG B CA 1
ATOM 5651 C C . ARG B 1 226 ? 17.234 -8.359 -27.875 1 98 226 ARG B C 1
ATOM 5653 O O . ARG B 1 226 ? 17.297 -7.309 -28.5 1 98 226 ARG B O 1
ATOM 5660 N N . PHE B 1 227 ? 16.172 -9.078 -27.75 1 98.5 227 PHE B N 1
ATOM 5661 C CA . PHE B 1 227 ? 14.914 -8.656 -28.359 1 98.5 227 PHE B CA 1
ATOM 5662 C C . PHE B 1 227 ? 14.477 -7.305 -27.797 1 98.5 227 PHE B C 1
ATOM 5664 O O . PHE B 1 227 ? 14.164 -6.387 -28.562 1 98.5 227 PHE B O 1
ATOM 5671 N N . ILE B 1 228 ? 14.453 -7.125 -26.453 1 98.44 228 ILE B N 1
ATOM 5672 C CA . ILE B 1 228 ? 13.961 -5.887 -25.844 1 98.44 228 ILE B CA 1
ATOM 5673 C C . ILE B 1 228 ? 14.914 -4.742 -26.188 1 98.44 228 ILE B C 1
ATOM 5675 O O . ILE B 1 228 ? 14.484 -3.602 -26.375 1 98.44 228 ILE B O 1
ATOM 5679 N N . ASN B 1 229 ? 16.188 -5.059 -26.25 1 97.81 229 ASN B N 1
ATOM 5680 C CA . ASN B 1 229 ? 17.156 -4.031 -26.609 1 97.81 229 ASN B CA 1
ATOM 5681 C C . ASN B 1 229 ? 16.953 -3.541 -28.047 1 97.81 229 ASN B C 1
ATOM 5683 O O . ASN B 1 229 ? 17.016 -2.34 -28.312 1 97.81 229 ASN B O 1
ATOM 5687 N N . GLU B 1 230 ? 16.766 -4.48 -28.938 1 97.56 230 GLU B N 1
ATOM 5688 C CA . GLU B 1 230 ? 16.531 -4.148 -30.344 1 97.56 230 GLU B CA 1
ATOM 5689 C C . GLU B 1 230 ? 15.281 -3.287 -30.5 1 97.56 230 GLU B C 1
ATOM 5691 O O . GLU B 1 230 ? 15.258 -2.355 -31.312 1 97.56 230 GLU B O 1
ATOM 5696 N N . LYS B 1 231 ? 14.289 -3.596 -29.75 1 97.69 231 LYS B N 1
ATOM 5697 C CA . LYS B 1 231 ? 13.016 -2.898 -29.859 1 97.69 231 LYS B CA 1
ATOM 5698 C C . LYS B 1 231 ? 12.984 -1.657 -28.969 1 97.69 231 LYS B C 1
ATOM 5700 O O . LYS B 1 231 ? 12.055 -0.849 -29.062 1 97.69 231 LYS B O 1
ATOM 5705 N N . ASN B 1 232 ? 13.984 -1.516 -28.125 1 96.94 232 ASN B N 1
ATOM 5706 C CA . ASN B 1 232 ? 14.055 -0.42 -27.172 1 96.94 232 ASN B CA 1
ATOM 5707 C C . ASN B 1 232 ? 12.828 -0.396 -26.25 1 96.94 232 ASN B C 1
ATOM 5709 O O . ASN B 1 232 ? 12.148 0.627 -26.141 1 96.94 232 ASN B O 1
ATOM 5713 N N . ILE B 1 233 ? 12.516 -1.509 -25.656 1 98.25 233 ILE B N 1
ATOM 5714 C CA . ILE B 1 233 ? 11.43 -1.631 -24.703 1 98.25 233 ILE B CA 1
ATOM 5715 C C . ILE B 1 233 ? 11.961 -2.229 -23.391 1 98.25 233 ILE B C 1
ATOM 5717 O O . ILE B 1 233 ? 13.062 -2.775 -23.359 1 98.25 233 ILE B O 1
ATOM 5721 N N . HIS B 1 234 ? 11.203 -2.098 -22.312 1 98.62 234 HIS B N 1
ATOM 5722 C CA . HIS B 1 234 ? 11.633 -2.535 -21 1 98.62 234 HIS B CA 1
ATOM 5723 C C . HIS B 1 234 ? 11.453 -4.039 -20.828 1 98.62 234 HIS B C 1
ATOM 5725 O O . HIS B 1 234 ? 10.656 -4.66 -21.531 1 98.62 234 HIS B O 1
ATOM 5731 N N . LEU B 1 235 ? 12.234 -4.625 -19.953 1 98.81 235 LEU B N 1
ATOM 5732 C CA . LEU B 1 235 ? 12.039 -5.988 -19.469 1 98.81 235 LEU B CA 1
ATOM 5733 C C . LEU B 1 235 ? 11.742 -6 -17.969 1 98.81 235 LEU B C 1
ATOM 5735 O O . LEU B 1 235 ? 12.562 -5.559 -17.172 1 98.81 235 LEU B O 1
ATOM 5739 N N . VAL B 1 236 ? 10.586 -6.395 -17.641 1 98.81 236 VAL B N 1
ATOM 5740 C CA . VAL B 1 236 ? 10.227 -6.641 -16.234 1 98.81 236 VAL B CA 1
ATOM 5741 C C . VAL B 1 236 ? 10.305 -8.133 -15.945 1 98.81 236 VAL B C 1
ATOM 5743 O O . VAL B 1 236 ? 9.547 -8.93 -16.5 1 98.81 236 VAL B O 1
ATOM 5746 N N . CYS B 1 237 ? 11.156 -8.508 -15.062 1 98.75 237 CYS B N 1
ATOM 5747 C CA . CYS B 1 237 ? 11.344 -9.898 -14.688 1 98.75 237 CYS B CA 1
ATOM 5748 C C . CYS B 1 237 ? 10.773 -10.172 -13.297 1 98.75 237 CYS B C 1
ATOM 5750 O O . CYS B 1 237 ? 11.383 -9.805 -12.297 1 98.75 237 CYS B O 1
ATOM 5752 N N . ASP B 1 238 ? 9.648 -10.828 -13.258 1 98.62 238 ASP B N 1
ATOM 5753 C CA . ASP B 1 238 ? 9.086 -11.289 -11.992 1 98.62 238 ASP B CA 1
ATOM 5754 C C . ASP B 1 238 ? 9.805 -12.547 -11.5 1 98.62 238 ASP B C 1
ATOM 5756 O O . ASP B 1 238 ? 9.609 -13.633 -12.039 1 98.62 238 ASP B O 1
ATOM 5760 N N . GLU B 1 239 ? 10.602 -12.383 -10.469 1 98.5 239 GLU B N 1
ATOM 5761 C CA . GLU B 1 239 ? 11.398 -13.492 -9.953 1 98.5 239 GLU B CA 1
ATOM 5762 C C . GLU B 1 239 ? 10.969 -13.859 -8.531 1 98.5 239 GLU B C 1
ATOM 5764 O O . GLU B 1 239 ? 11.812 -14.203 -7.699 1 98.5 239 GLU B O 1
ATOM 5769 N N . ILE B 1 240 ? 9.711 -13.812 -8.289 1 97.69 240 ILE B N 1
ATOM 5770 C CA . ILE B 1 240 ? 9.203 -14.023 -6.934 1 97.69 240 ILE B CA 1
ATOM 5771 C C . ILE B 1 240 ? 9.367 -15.492 -6.543 1 97.69 240 ILE B C 1
ATOM 5773 O O . ILE B 1 240 ? 9.312 -15.836 -5.359 1 97.69 240 ILE B O 1
ATOM 5777 N N . TYR B 1 241 ? 9.609 -16.406 -7.48 1 97.56 241 TYR B N 1
ATOM 5778 C CA . TYR B 1 241 ? 9.773 -17.828 -7.215 1 97.56 241 TYR B CA 1
ATOM 5779 C C . TYR B 1 241 ? 11.242 -18.234 -7.309 1 97.56 241 TYR B C 1
ATOM 5781 O O . TYR B 1 241 ? 11.562 -19.422 -7.449 1 97.56 241 TYR B O 1
ATOM 5789 N N . ALA B 1 242 ? 12.164 -17.359 -7.219 1 96.75 242 ALA B N 1
ATOM 5790 C CA . ALA B 1 242 ? 13.586 -17.609 -7.441 1 96.75 242 ALA B CA 1
ATOM 5791 C C . ALA B 1 242 ? 14.117 -18.641 -6.465 1 96.75 242 ALA B C 1
ATOM 5793 O O . ALA B 1 242 ? 15.016 -19.422 -6.805 1 96.75 242 ALA B O 1
ATOM 5794 N N . GLY B 1 243 ? 13.555 -18.703 -5.309 1 94.75 243 GLY B N 1
ATOM 5795 C CA . GLY B 1 243 ? 14.039 -19.609 -4.277 1 94.75 243 GLY B CA 1
ATOM 5796 C C . GLY B 1 243 ? 13.305 -20.938 -4.254 1 94.75 243 GLY B C 1
ATOM 5797 O O . GLY B 1 243 ? 13.531 -21.766 -3.365 1 94.75 243 GLY B O 1
ATOM 5798 N N . THR B 1 244 ? 12.453 -21.203 -5.172 1 95.12 244 THR B N 1
ATOM 5799 C CA . THR B 1 244 ? 11.625 -22.406 -5.152 1 95.12 244 THR B CA 1
ATOM 5800 C C . THR B 1 244 ? 12.203 -23.484 -6.078 1 95.12 244 THR B C 1
ATOM 5802 O O . THR B 1 244 ? 11.508 -24.422 -6.457 1 95.12 244 THR B O 1
ATOM 5805 N N . VAL B 1 245 ? 13.422 -23.375 -6.438 1 90.31 245 VAL B N 1
ATOM 5806 C CA . VAL B 1 245 ? 14.062 -24.281 -7.387 1 90.31 245 VAL B CA 1
ATOM 5807 C C . VAL B 1 245 ? 14.352 -25.609 -6.715 1 90.31 245 VAL B C 1
ATOM 5809 O O . VAL B 1 245 ? 14.727 -25.656 -5.543 1 90.31 245 VAL B O 1
ATOM 5812 N N . THR B 1 246 ? 14.047 -26.688 -7.414 1 80.06 246 THR B N 1
ATOM 5813 C CA . THR B 1 246 ? 14.227 -28.031 -6.879 1 80.06 246 THR B CA 1
ATOM 5814 C C . THR B 1 246 ? 15.609 -28.578 -7.227 1 80.06 246 THR B C 1
ATOM 5816 O O . THR B 1 246 ? 16.359 -27.953 -7.977 1 80.06 246 THR B O 1
ATOM 5819 N N . ASN B 1 247 ? 15.867 -29.797 -6.746 1 69.69 247 ASN B N 1
ATOM 5820 C CA . ASN B 1 247 ? 17.219 -30.344 -6.664 1 69.69 247 ASN B CA 1
ATOM 5821 C C . ASN B 1 247 ? 17.828 -30.516 -8.047 1 69.69 247 ASN B C 1
ATOM 5823 O O . ASN B 1 247 ? 17.141 -30.812 -9.016 1 69.69 247 ASN B O 1
ATOM 5827 N N . GLY B 1 248 ? 18.969 -30.156 -8.219 1 70.88 248 GLY B N 1
ATOM 5828 C CA . GLY B 1 248 ? 19.906 -30.391 -9.305 1 70.88 248 GLY B CA 1
ATOM 5829 C C . GLY B 1 248 ? 20.016 -29.203 -10.25 1 70.88 248 GLY B C 1
ATOM 5830 O O . GLY B 1 248 ? 20.938 -29.141 -11.07 1 70.88 248 GLY B O 1
ATOM 5831 N N . SER B 1 249 ? 19.016 -28.281 -10.164 1 76.5 249 SER B N 1
ATOM 5832 C CA . SER B 1 249 ? 19.078 -27.156 -11.094 1 76.5 249 SER B CA 1
ATOM 5833 C C . SER B 1 249 ? 19.438 -25.859 -10.375 1 76.5 249 SER B C 1
ATOM 5835 O O . SER B 1 249 ? 19.219 -25.719 -9.172 1 76.5 249 SER B O 1
ATOM 5837 N N . GLU B 1 250 ? 20.219 -25.062 -11.07 1 86.12 250 GLU B N 1
ATOM 5838 C CA . GLU B 1 250 ? 20.516 -23.734 -10.531 1 86.12 250 GLU B CA 1
ATOM 5839 C C . GLU B 1 250 ? 19.734 -22.656 -11.25 1 86.12 250 GLU B C 1
ATOM 5841 O O . GLU B 1 250 ? 19.781 -22.547 -12.477 1 86.12 250 GLU B O 1
ATOM 5846 N N . PHE B 1 251 ? 19.047 -21.906 -10.477 1 92.62 251 PHE B N 1
ATOM 5847 C CA . PHE B 1 251 ? 18.234 -20.812 -11.016 1 92.62 251 PHE B CA 1
ATOM 5848 C C . PHE B 1 251 ? 19.094 -19.797 -11.734 1 92.62 251 PHE B C 1
ATOM 5850 O O . PHE B 1 251 ? 20.188 -19.453 -11.266 1 92.62 251 PHE B O 1
ATOM 5857 N N . VAL B 1 252 ? 18.641 -19.344 -12.875 1 93.94 252 VAL B N 1
ATOM 5858 C CA . VAL B 1 252 ? 19.328 -18.297 -13.617 1 93.94 252 VAL B CA 1
ATOM 5859 C C . VAL B 1 252 ? 18.5 -17.016 -13.57 1 93.94 252 VAL B C 1
ATOM 5861 O O . VAL B 1 252 ? 17.391 -16.953 -14.133 1 93.94 252 VAL B O 1
ATOM 5864 N N . SER B 1 253 ? 19.016 -16.031 -12.922 1 96.25 253 SER B N 1
ATOM 5865 C CA . SER B 1 253 ? 18.375 -14.711 -12.852 1 96.25 253 SER B CA 1
ATOM 5866 C C . SER B 1 253 ? 18.781 -13.836 -14.031 1 96.25 253 SER B C 1
ATOM 5868 O O . SER B 1 253 ? 19.859 -14.016 -14.602 1 96.25 253 SER B O 1
ATOM 5870 N N . ILE B 1 254 ? 17.953 -12.875 -14.367 1 97.75 254 ILE B N 1
ATOM 5871 C CA . ILE B 1 254 ? 18.266 -11.898 -15.406 1 97.75 254 ILE B CA 1
ATOM 5872 C C . ILE B 1 254 ? 19.516 -11.109 -15.008 1 97.75 254 ILE B C 1
ATOM 5874 O O . ILE B 1 254 ? 20.297 -10.703 -15.859 1 97.75 254 ILE B O 1
ATOM 5878 N N . ALA B 1 255 ? 19.703 -10.867 -13.711 1 97.5 255 ALA B N 1
ATOM 5879 C CA . ALA B 1 255 ? 20.859 -10.141 -13.203 1 97.5 255 ALA B CA 1
ATOM 5880 C C . ALA B 1 255 ? 22.156 -10.859 -13.555 1 97.5 255 ALA B C 1
ATOM 5882 O O . ALA B 1 255 ? 23.188 -10.219 -13.805 1 97.5 255 ALA B O 1
ATOM 5883 N N . GLU B 1 256 ? 22.109 -12.148 -13.57 1 96.31 256 GLU B N 1
ATOM 5884 C CA . GLU B 1 256 ? 23.297 -12.938 -13.922 1 96.31 256 GLU B CA 1
ATOM 5885 C C . GLU B 1 256 ? 23.672 -12.734 -15.383 1 96.31 256 GLU B C 1
ATOM 5887 O O . GLU B 1 256 ? 24.859 -12.68 -15.719 1 96.31 256 GLU B O 1
ATOM 5892 N N . ILE B 1 257 ? 22.703 -12.656 -16.219 1 97.19 257 ILE B N 1
ATOM 5893 C CA . ILE B 1 257 ? 22.938 -12.422 -17.641 1 97.19 257 ILE B CA 1
ATOM 5894 C C . ILE B 1 257 ? 23.625 -11.078 -17.828 1 97.19 257 ILE B C 1
ATOM 5896 O O . ILE B 1 257 ? 24.578 -10.969 -18.625 1 97.19 257 ILE B O 1
ATOM 5900 N N . LEU B 1 258 ? 23.188 -10.086 -17.141 1 97.12 258 LEU B N 1
ATOM 5901 C CA . LEU B 1 258 ? 23.734 -8.734 -17.25 1 97.12 258 LEU B CA 1
ATOM 5902 C C . LEU B 1 258 ? 25.172 -8.703 -16.75 1 97.12 258 LEU B C 1
ATOM 5904 O O . LEU B 1 258 ? 26 -7.949 -17.281 1 97.12 258 LEU B O 1
ATOM 5908 N N . GLU B 1 259 ? 25.438 -9.453 -15.75 1 95.31 259 GLU B N 1
ATOM 5909 C CA . GLU B 1 259 ? 26.797 -9.508 -15.227 1 95.31 259 GLU B CA 1
ATOM 5910 C C . GLU B 1 259 ? 27.719 -10.266 -16.172 1 95.31 259 GLU B C 1
ATOM 5912 O O . GLU B 1 259 ? 28.875 -9.891 -16.359 1 95.31 259 GLU B O 1
ATOM 5917 N N . GLU B 1 260 ? 27.25 -11.305 -16.766 1 94.81 260 GLU B N 1
ATOM 5918 C CA . GLU B 1 260 ? 28.031 -12.148 -17.656 1 94.81 260 GLU B CA 1
ATOM 5919 C C . GLU B 1 260 ? 28.328 -11.438 -18.969 1 94.81 260 GLU B C 1
ATOM 5921 O O . GLU B 1 260 ? 29.422 -11.578 -19.531 1 94.81 260 GLU B O 1
ATOM 5926 N N . VAL B 1 261 ? 27.328 -10.719 -19.484 1 96.19 261 VAL B N 1
ATOM 5927 C CA . VAL B 1 261 ? 27.484 -10 -20.75 1 96.19 261 VAL B CA 1
ATOM 5928 C C . VAL B 1 261 ? 27.016 -8.555 -20.562 1 96.19 261 VAL B C 1
ATOM 5930 O O . VAL B 1 261 ? 25.953 -8.18 -21.062 1 96.19 261 VAL B O 1
ATOM 5933 N N . PRO B 1 262 ? 27.828 -7.715 -20.016 1 94.38 262 PRO B N 1
ATOM 5934 C CA . PRO B 1 262 ? 27.406 -6.363 -19.641 1 94.38 262 PRO B CA 1
ATOM 5935 C C . PRO B 1 262 ? 26.969 -5.527 -20.844 1 94.38 262 PRO B C 1
ATOM 5937 O O . PRO B 1 262 ? 26.188 -4.582 -20.688 1 94.38 262 PRO B O 1
ATOM 5940 N N . THR B 1 263 ? 27.344 -5.883 -22.031 1 96.12 263 THR B N 1
ATOM 5941 C CA . THR B 1 263 ? 27.062 -5.059 -23.188 1 96.12 263 THR B CA 1
ATOM 5942 C C . THR B 1 263 ? 25.844 -5.586 -23.953 1 96.12 263 THR B C 1
ATOM 5944 O O . THR B 1 263 ? 25.5 -5.074 -25.016 1 96.12 263 THR B O 1
ATOM 5947 N N . ILE B 1 264 ? 25.188 -6.539 -23.391 1 95.62 264 ILE B N 1
ATOM 5948 C CA . ILE B 1 264 ? 24.125 -7.234 -24.109 1 95.62 264 ILE B CA 1
ATOM 5949 C C . ILE B 1 264 ? 22.938 -6.293 -24.312 1 95.62 264 ILE B C 1
ATOM 5951 O O . ILE B 1 264 ? 22.188 -6.445 -25.281 1 95.62 264 ILE B O 1
ATOM 5955 N N . CYS B 1 265 ? 22.781 -5.285 -23.422 1 95.94 265 CYS B N 1
ATOM 5956 C CA . CYS B 1 265 ? 21.703 -4.316 -23.516 1 95.94 265 CYS B CA 1
ATOM 5957 C C . CYS B 1 265 ? 21.984 -3.086 -22.656 1 95.94 265 CYS B C 1
ATOM 5959 O O . CYS B 1 265 ? 22.984 -3.043 -21.938 1 95.94 265 CYS B O 1
ATOM 5961 N N . ASP B 1 266 ? 21.188 -2.064 -22.859 1 96.75 266 ASP B N 1
ATOM 5962 C CA . ASP B 1 266 ? 21.109 -0.973 -21.906 1 96.75 266 ASP B CA 1
ATOM 5963 C C . ASP B 1 266 ? 20.484 -1.439 -20.594 1 96.75 266 ASP B C 1
ATOM 5965 O O . ASP B 1 266 ? 19.281 -1.712 -20.531 1 96.75 266 ASP B O 1
ATOM 5969 N N . HIS B 1 267 ? 21.219 -1.471 -19.578 1 97.44 267 HIS B N 1
ATOM 5970 C CA . HIS B 1 267 ? 20.766 -2.021 -18.297 1 97.44 267 HIS B CA 1
ATOM 5971 C C . HIS B 1 267 ? 19.578 -1.239 -17.75 1 97.44 267 HIS B C 1
ATOM 5973 O O . HIS B 1 267 ? 18.812 -1.763 -16.938 1 97.44 267 HIS B O 1
ATOM 5979 N N . SER B 1 268 ? 19.438 -0.008 -18.156 1 96.94 268 SER B N 1
ATOM 5980 C CA . SER B 1 268 ? 18.359 0.82 -17.641 1 96.94 268 SER B CA 1
ATOM 5981 C C . SER B 1 268 ? 17 0.298 -18.094 1 96.94 268 SER B C 1
ATOM 5983 O O . SER B 1 268 ? 15.961 0.709 -17.562 1 96.94 268 SER B O 1
ATOM 5985 N N . LEU B 1 269 ? 16.969 -0.664 -19 1 98.06 269 LEU B N 1
ATOM 5986 C CA . LEU B 1 269 ? 15.719 -1.256 -19.484 1 98.06 269 LEU B CA 1
ATOM 5987 C C . LEU B 1 269 ? 15.289 -2.42 -18.609 1 98.06 269 LEU B C 1
ATOM 5989 O O . LEU B 1 269 ? 14.195 -2.965 -18.781 1 98.06 269 LEU B O 1
ATOM 5993 N N . ILE B 1 270 ? 16.062 -2.738 -17.578 1 98.69 270 ILE B N 1
ATOM 5994 C CA . ILE B 1 270 ? 15.844 -3.99 -16.859 1 98.69 270 ILE B CA 1
ATOM 5995 C C . ILE B 1 270 ? 15.32 -3.699 -15.461 1 98.69 270 ILE B C 1
ATOM 5997 O O . ILE B 1 270 ? 15.898 -2.9 -14.727 1 98.69 270 ILE B O 1
ATOM 6001 N N . HIS B 1 271 ? 14.273 -4.375 -15.102 1 98.81 271 HIS B N 1
ATOM 6002 C CA . HIS B 1 271 ? 13.641 -4.297 -13.797 1 98.81 271 HIS B CA 1
ATOM 6003 C C . HIS B 1 271 ? 13.32 -5.684 -13.258 1 98.81 271 HIS B C 1
ATOM 6005 O O . HIS B 1 271 ? 12.945 -6.582 -14.016 1 98.81 271 HIS B O 1
ATOM 6011 N N . ILE B 1 272 ? 13.484 -5.875 -11.969 1 98.81 272 ILE B N 1
ATOM 6012 C CA . ILE B 1 272 ? 13.203 -7.141 -11.305 1 98.81 272 ILE B CA 1
ATOM 6013 C C . ILE B 1 272 ? 12.148 -6.93 -10.219 1 98.81 272 ILE B C 1
ATOM 6015 O O . ILE B 1 272 ? 12.219 -5.969 -9.453 1 98.81 272 ILE B O 1
ATOM 6019 N N . VAL B 1 273 ? 11.125 -7.75 -10.211 1 98.75 273 VAL B N 1
ATOM 6020 C CA . VAL B 1 273 ? 10.141 -7.805 -9.133 1 98.75 273 VAL B CA 1
ATOM 6021 C C . VAL B 1 273 ? 10.422 -9.016 -8.242 1 98.75 273 VAL B C 1
ATOM 6023 O O . VAL B 1 273 ? 10.703 -10.109 -8.742 1 98.75 273 VAL B O 1
ATOM 6026 N N . TYR B 1 274 ? 10.391 -8.797 -6.984 1 98.31 274 TYR B N 1
ATOM 6027 C CA . TYR B 1 274 ? 10.617 -9.852 -6.008 1 98.31 274 TYR B CA 1
ATOM 6028 C C . TYR B 1 274 ? 9.688 -9.695 -4.809 1 98.31 274 TYR B C 1
ATOM 6030 O O . TYR B 1 274 ? 8.906 -8.734 -4.742 1 98.31 274 TYR B O 1
ATOM 6038 N N . SER B 1 275 ? 9.555 -10.711 -4.004 1 97.25 275 SER B N 1
ATOM 6039 C CA . SER B 1 275 ? 8.75 -10.711 -2.785 1 97.25 275 SER B CA 1
ATOM 6040 C C . SER B 1 275 ? 9.148 -11.852 -1.858 1 97.25 275 SER B C 1
ATOM 6042 O O . SER B 1 275 ? 9.828 -12.789 -2.281 1 97.25 275 SER B O 1
ATOM 6044 N N . LEU B 1 276 ? 8.781 -11.758 -0.597 1 96.69 276 LEU B N 1
ATOM 6045 C CA . LEU B 1 276 ? 9.055 -12.82 0.362 1 96.69 276 LEU B CA 1
ATOM 6046 C C . LEU B 1 276 ? 7.859 -13.766 0.478 1 96.69 276 LEU B C 1
ATOM 6048 O O . LEU B 1 276 ? 7.898 -14.734 1.245 1 96.69 276 LEU B O 1
ATOM 6052 N N . SER B 1 277 ? 6.887 -13.594 -0.301 1 95.81 277 SER B N 1
ATOM 6053 C CA . SER B 1 277 ? 5.625 -14.32 -0.189 1 95.81 277 SER B CA 1
ATOM 6054 C C . SER B 1 277 ? 5.801 -15.789 -0.548 1 95.81 277 SER B C 1
ATOM 6056 O O . SER B 1 277 ? 5.086 -16.656 -0.032 1 95.81 277 SER B O 1
ATOM 6058 N N . LYS B 1 278 ? 6.676 -16.031 -1.48 1 96.88 278 LYS B N 1
ATOM 6059 C CA . LYS B 1 278 ? 6.773 -17.391 -2.006 1 96.88 278 LYS B CA 1
ATOM 6060 C C . LYS B 1 278 ? 8.023 -18.094 -1.491 1 96.88 278 LYS B C 1
ATOM 6062 O O . LYS B 1 278 ? 7.945 -19.172 -0.917 1 96.88 278 LYS B O 1
ATOM 6067 N N . ASP B 1 279 ? 9.125 -17.422 -1.561 1 96.25 279 ASP B N 1
ATOM 6068 C CA . ASP B 1 279 ? 10.383 -18.031 -1.139 1 96.25 279 ASP B CA 1
ATOM 6069 C C . ASP B 1 279 ? 10.391 -18.297 0.366 1 96.25 279 ASP B C 1
ATOM 6071 O O . ASP B 1 279 ? 10.867 -19.344 0.818 1 96.25 279 ASP B O 1
ATOM 6075 N N . MET B 1 280 ? 9.836 -17.359 1.137 1 95.38 280 MET B N 1
ATOM 6076 C CA . MET B 1 280 ? 9.836 -17.5 2.59 1 95.38 280 MET B CA 1
ATOM 6077 C C . MET B 1 280 ? 8.469 -17.969 3.086 1 95.38 280 MET B C 1
ATOM 6079 O O . MET B 1 280 ? 8.344 -18.422 4.223 1 95.38 280 MET B O 1
ATOM 6083 N N . GLY B 1 281 ? 7.5 -17.844 2.246 1 94.94 281 GLY B N 1
ATOM 6084 C CA . GLY B 1 281 ? 6.152 -18.172 2.676 1 94.94 281 GLY B CA 1
ATOM 6085 C C . GLY B 1 281 ? 5.516 -17.109 3.535 1 94.94 281 GLY B C 1
ATOM 6086 O O . GLY B 1 281 ? 4.781 -17.406 4.477 1 94.94 281 GLY B O 1
ATOM 6087 N N . PHE B 1 282 ? 5.812 -15.781 3.221 1 93.5 282 PHE B N 1
ATOM 6088 C CA . PHE B 1 282 ? 5.352 -14.68 4.059 1 93.5 282 PHE B CA 1
ATOM 6089 C C . PHE B 1 282 ? 4.398 -13.781 3.289 1 93.5 282 PHE B C 1
ATOM 6091 O O . PHE B 1 282 ? 4.578 -12.562 3.258 1 93.5 282 PHE B O 1
ATOM 6098 N N . PRO B 1 283 ? 3.352 -14.32 2.723 1 92.56 283 PRO B N 1
ATOM 6099 C CA . PRO B 1 283 ? 2.459 -13.398 2.006 1 92.56 283 PRO B CA 1
ATOM 6100 C C . PRO B 1 283 ? 1.734 -12.438 2.939 1 92.56 283 PRO B C 1
ATOM 6102 O O . PRO B 1 283 ? 1.413 -11.312 2.541 1 92.56 283 PRO B O 1
ATOM 6105 N N . GLY B 1 284 ? 1.484 -12.812 4.156 1 91.94 284 GLY B N 1
ATOM 6106 C CA . GLY B 1 284 ? 0.774 -11.977 5.105 1 91.94 284 GLY B CA 1
ATOM 6107 C C . GLY B 1 284 ? 1.549 -10.734 5.496 1 91.94 284 GLY B C 1
ATOM 6108 O O . GLY B 1 284 ? 0.965 -9.75 5.961 1 91.94 284 GLY B O 1
ATOM 6109 N N . PHE B 1 285 ? 2.82 -10.742 5.344 1 92.88 285 PHE B N 1
ATOM 6110 C CA . PHE B 1 285 ? 3.66 -9.617 5.727 1 92.88 285 PHE B CA 1
ATOM 6111 C C . PHE B 1 285 ? 3.666 -8.547 4.637 1 92.88 285 PHE B C 1
ATOM 6113 O O . PHE B 1 285 ? 4.086 -7.414 4.871 1 92.88 285 PHE B O 1
ATOM 6120 N N . ARG B 1 286 ? 3.23 -8.891 3.439 1 93.12 286 ARG B N 1
ATOM 6121 C CA . ARG B 1 286 ? 2.996 -7.957 2.338 1 93.12 286 ARG B CA 1
ATOM 6122 C C . ARG B 1 286 ? 4.277 -7.227 1.956 1 93.12 286 ARG B C 1
ATOM 6124 O O . ARG B 1 286 ? 4.277 -6.004 1.799 1 93.12 286 ARG B O 1
ATOM 6131 N N . VAL B 1 287 ? 5.32 -7.957 1.801 1 95.69 287 VAL B N 1
ATOM 6132 C CA . VAL B 1 287 ? 6.594 -7.359 1.403 1 95.69 287 VAL B CA 1
ATOM 6133 C C . VAL B 1 287 ? 6.828 -7.59 -0.087 1 95.69 287 VAL B C 1
ATOM 6135 O O . VAL B 1 287 ? 7.051 -8.727 -0.518 1 95.69 287 VAL B O 1
ATOM 6138 N N . GLY B 1 288 ? 6.773 -6.566 -0.868 1 96.56 288 GLY B N 1
ATOM 6139 C CA . GLY B 1 288 ? 7.156 -6.555 -2.27 1 96.56 288 GLY B CA 1
ATOM 6140 C C . GLY B 1 288 ? 8.398 -5.73 -2.543 1 96.56 288 GLY B C 1
ATOM 6141 O O . GLY B 1 288 ? 8.719 -4.809 -1.786 1 96.56 288 GLY B O 1
ATOM 6142 N N . ILE B 1 289 ? 9.125 -6.094 -3.613 1 98.06 289 ILE B N 1
ATOM 6143 C CA . ILE B 1 289 ? 10.398 -5.461 -3.92 1 98.06 289 ILE B CA 1
ATOM 6144 C C . ILE B 1 289 ? 10.469 -5.137 -5.41 1 98.06 289 ILE B C 1
ATOM 6146 O O . ILE B 1 289 ? 10.109 -5.961 -6.25 1 98.06 289 ILE B O 1
ATOM 6150 N N . ILE B 1 290 ? 10.875 -3.957 -5.676 1 98.31 290 ILE B N 1
ATOM 6151 C CA . ILE B 1 290 ? 11.312 -3.572 -7.016 1 98.31 290 ILE B CA 1
ATOM 6152 C C . ILE B 1 290 ? 12.82 -3.346 -7.016 1 98.31 290 ILE B C 1
ATOM 6154 O O . ILE B 1 290 ? 13.352 -2.643 -6.152 1 98.31 290 ILE B O 1
ATOM 6158 N N . TYR B 1 291 ? 13.516 -3.986 -7.816 1 98.75 291 TYR B N 1
ATOM 6159 C CA . TYR B 1 291 ? 14.906 -3.672 -8.133 1 98.75 291 TYR B CA 1
ATOM 6160 C C . TYR B 1 291 ? 15.039 -3.201 -9.578 1 98.75 291 TYR B C 1
ATOM 6162 O O . TYR B 1 291 ? 14.648 -3.912 -10.508 1 98.75 291 TYR B O 1
ATOM 6170 N N . SER B 1 292 ? 15.562 -2.057 -9.797 1 98.5 292 SER B N 1
ATOM 6171 C CA . SER B 1 292 ? 15.688 -1.521 -11.148 1 98.5 292 SER B CA 1
ATOM 6172 C C . SER B 1 292 ? 17.109 -1.008 -11.414 1 98.5 292 SER B C 1
ATOM 6174 O O . SER B 1 292 ? 17.734 -0.437 -10.523 1 98.5 292 SER B O 1
ATOM 6176 N N . TYR B 1 293 ? 17.547 -1.224 -12.625 1 98 293 TYR B N 1
ATOM 6177 C CA . TYR B 1 293 ? 18.828 -0.687 -13.055 1 98 293 TYR B CA 1
ATOM 6178 C C . TYR B 1 293 ? 18.672 0.724 -13.609 1 98 293 TYR B C 1
ATOM 6180 O O . TYR B 1 293 ? 19.656 1.343 -14.031 1 98 293 TYR B O 1
ATOM 6188 N N . ASN B 1 294 ? 17.5 1.243 -13.633 1 97.75 294 ASN B N 1
ATOM 6189 C CA . ASN B 1 294 ? 17.172 2.586 -14.094 1 97.75 294 ASN B CA 1
ATOM 6190 C C . ASN B 1 294 ? 17.078 3.57 -12.938 1 97.75 294 ASN B C 1
ATOM 6192 O O . ASN B 1 294 ? 16.172 3.457 -12.102 1 97.75 294 ASN B O 1
ATOM 6196 N N . ASP B 1 295 ? 17.844 4.602 -12.898 1 96.62 295 ASP B N 1
ATOM 6197 C CA . ASP B 1 295 ? 17.906 5.562 -11.797 1 96.62 295 ASP B CA 1
ATOM 6198 C C . ASP B 1 295 ? 16.594 6.32 -11.664 1 96.62 295 ASP B C 1
ATOM 6200 O O . ASP B 1 295 ? 16.125 6.582 -10.555 1 96.62 295 ASP B O 1
ATOM 6204 N N . THR B 1 296 ? 16.047 6.648 -12.766 1 95.69 296 THR B N 1
ATOM 6205 C CA . THR B 1 296 ? 14.797 7.406 -12.742 1 95.69 296 THR B CA 1
ATOM 6206 C C . THR B 1 296 ? 13.656 6.562 -12.18 1 95.69 296 THR B C 1
ATOM 6208 O O . THR B 1 296 ? 12.867 7.043 -11.367 1 95.69 296 THR B O 1
ATOM 6211 N N . VAL B 1 297 ? 13.617 5.309 -12.625 1 97.12 297 VAL B N 1
ATOM 6212 C CA . VAL B 1 297 ? 12.578 4.41 -12.133 1 97.12 297 VAL B CA 1
ATOM 6213 C C . VAL B 1 297 ? 12.734 4.195 -10.633 1 97.12 297 VAL B C 1
ATOM 6215 O O . VAL B 1 297 ? 11.75 4.195 -9.891 1 97.12 297 VAL B O 1
ATOM 6218 N N . VAL B 1 298 ? 13.969 4.035 -10.148 1 96.75 298 VAL B N 1
ATOM 6219 C CA . VAL B 1 298 ? 14.227 3.867 -8.727 1 96.75 298 VAL B CA 1
ATOM 6220 C C . VAL B 1 298 ? 13.719 5.086 -7.961 1 96.75 298 VAL B C 1
ATOM 6222 O O . VAL B 1 298 ? 12.992 4.945 -6.969 1 96.75 298 VAL B O 1
ATOM 6225 N N . ASN B 1 299 ? 14.023 6.246 -8.422 1 93.81 299 ASN B N 1
ATOM 6226 C CA . ASN B 1 299 ? 13.664 7.484 -7.742 1 93.81 299 ASN B CA 1
ATOM 6227 C C . ASN B 1 299 ? 12.148 7.684 -7.699 1 93.81 299 ASN B C 1
ATOM 6229 O O . ASN B 1 299 ? 11.586 8 -6.648 1 93.81 299 ASN B O 1
ATOM 6233 N N . ILE B 1 300 ? 11.508 7.48 -8.766 1 94.38 300 ILE B N 1
ATOM 6234 C CA . ILE B 1 300 ? 10.078 7.742 -8.859 1 94.38 300 ILE B CA 1
ATOM 6235 C C . ILE B 1 300 ? 9.305 6.648 -8.125 1 94.38 300 ILE B C 1
ATOM 6237 O O . ILE B 1 300 ? 8.281 6.918 -7.496 1 94.38 300 ILE B O 1
ATOM 6241 N N . SER B 1 301 ? 9.781 5.434 -8.289 1 95.44 301 SER B N 1
ATOM 6242 C CA . SER B 1 301 ? 9.133 4.348 -7.562 1 95.44 301 SER B CA 1
ATOM 6243 C C . SER B 1 301 ? 9.234 4.551 -6.055 1 95.44 301 SER B C 1
ATOM 6245 O O . SER B 1 301 ? 8.32 4.176 -5.312 1 95.44 301 SER B O 1
ATOM 6247 N N . ARG B 1 302 ? 10.289 5.043 -5.637 1 93.19 302 ARG B N 1
ATOM 6248 C CA . ARG B 1 302 ? 10.438 5.336 -4.215 1 93.19 302 ARG B CA 1
ATOM 6249 C C . ARG B 1 302 ? 9.414 6.363 -3.754 1 93.19 302 ARG B C 1
ATOM 6251 O O . ARG B 1 302 ? 8.812 6.211 -2.688 1 93.19 302 ARG B O 1
ATOM 6258 N N . LYS B 1 303 ? 9.25 7.355 -4.504 1 90.38 303 LYS B N 1
ATOM 6259 C CA . LYS B 1 303 ? 8.219 8.344 -4.184 1 90.38 303 LYS B CA 1
ATOM 6260 C C . LYS B 1 303 ? 6.832 7.707 -4.184 1 90.38 303 LYS B C 1
ATOM 6262 O O . LYS B 1 303 ? 6.023 7.969 -3.291 1 90.38 303 LYS B O 1
ATOM 6267 N N . MET B 1 304 ? 6.598 6.859 -5.109 1 92.12 304 MET B N 1
ATOM 6268 C CA . MET B 1 304 ? 5.297 6.215 -5.266 1 92.12 304 MET B CA 1
ATOM 6269 C C . MET B 1 304 ? 5.066 5.184 -4.168 1 92.12 304 MET B C 1
ATOM 6271 O O . MET B 1 304 ? 3.922 4.824 -3.879 1 92.12 304 MET B O 1
ATOM 6275 N N . SER B 1 305 ? 6.121 4.723 -3.611 1 89.25 305 SER B N 1
ATOM 6276 C CA . SER B 1 305 ? 5.992 3.711 -2.57 1 89.25 305 SER B CA 1
ATOM 6277 C C . SER B 1 305 ? 5.215 4.246 -1.37 1 89.25 305 SER B C 1
ATOM 6279 O O . SER B 1 305 ? 4.734 3.475 -0.54 1 89.25 305 SER B O 1
ATOM 6281 N N . SER B 1 306 ? 5.023 5.512 -1.317 1 86.94 306 SER B N 1
ATOM 6282 C CA . SER B 1 306 ? 4.262 6.129 -0.237 1 86.94 306 SER B CA 1
ATOM 6283 C C . SER B 1 306 ? 2.828 5.613 -0.201 1 86.94 306 SER B C 1
ATOM 6285 O O . SER B 1 306 ? 2.172 5.66 0.842 1 86.94 306 SER B O 1
ATOM 6287 N N . PHE B 1 307 ? 2.334 5.078 -1.257 1 88.19 307 PHE B N 1
ATOM 6288 C CA . PHE B 1 307 ? 0.956 4.609 -1.348 1 88.19 307 PHE B CA 1
ATOM 6289 C C . PHE B 1 307 ? 0.82 3.209 -0.764 1 88.19 307 PHE B C 1
ATOM 6291 O O . PHE B 1 307 ? -0.292 2.742 -0.508 1 88.19 307 PHE B O 1
ATOM 6298 N N . GLY B 1 308 ? 1.884 2.525 -0.554 1 86.31 308 GLY B N 1
ATOM 6299 C CA . GLY B 1 308 ? 1.837 1.161 -0.05 1 86.31 308 GLY B CA 1
ATOM 6300 C C . GLY B 1 308 ? 3.139 0.717 0.589 1 86.31 308 GLY B C 1
ATOM 6301 O O . GLY B 1 308 ? 3.684 -0.331 0.237 1 86.31 308 GLY B O 1
ATOM 6302 N N . LEU B 1 309 ? 3.555 1.4 1.596 1 86.19 309 LEU B N 1
ATOM 6303 C CA . LEU B 1 309 ? 4.836 1.123 2.24 1 86.19 309 LEU B CA 1
ATOM 6304 C C . LEU B 1 309 ? 4.715 -0.051 3.207 1 86.19 309 LEU B C 1
ATOM 6306 O O . LEU B 1 309 ? 3.658 -0.258 3.811 1 86.19 309 LEU B O 1
ATOM 6310 N N . VAL B 1 310 ? 5.781 -0.801 3.293 1 92 310 VAL B N 1
ATOM 6311 C CA . VAL B 1 310 ? 5.906 -1.824 4.324 1 92 310 VAL B CA 1
ATOM 6312 C C . VAL B 1 310 ? 6.121 -1.164 5.684 1 92 310 VAL B C 1
ATOM 6314 O O . VAL B 1 310 ? 6.949 -0.26 5.816 1 92 310 VAL B O 1
ATOM 6317 N N . SER B 1 311 ? 5.344 -1.581 6.641 1 92.44 311 SER B N 1
ATOM 6318 C CA . SER B 1 311 ? 5.48 -0.968 7.961 1 92.44 311 SER B CA 1
ATOM 6319 C C . SER B 1 311 ? 6.895 -1.127 8.5 1 92.44 311 SER B C 1
ATOM 6321 O O . SER B 1 311 ? 7.578 -2.105 8.188 1 92.44 311 SER B O 1
ATOM 6323 N N . THR B 1 312 ? 7.312 -0.199 9.32 1 91.69 312 THR B N 1
ATOM 6324 C CA . THR B 1 312 ? 8.633 -0.273 9.922 1 91.69 312 THR B CA 1
ATOM 6325 C C . THR B 1 312 ? 8.734 -1.465 10.875 1 91.69 312 THR B C 1
ATOM 6327 O O . THR B 1 312 ? 9.805 -2.045 11.047 1 91.69 312 THR B O 1
ATOM 6330 N N . GLN B 1 313 ? 7.625 -1.835 11.492 1 90.38 313 GLN B N 1
ATOM 6331 C CA . GLN B 1 313 ? 7.555 -3.031 12.32 1 90.38 313 GLN B CA 1
ATOM 6332 C C . GLN B 1 313 ? 7.973 -4.273 11.539 1 90.38 313 GLN B C 1
ATOM 6334 O O . GLN B 1 313 ? 8.805 -5.055 12 1 90.38 313 GLN B O 1
ATOM 6339 N N . THR B 1 314 ? 7.367 -4.449 10.398 1 92.44 314 THR B N 1
ATOM 6340 C CA . THR B 1 314 ? 7.664 -5.582 9.523 1 92.44 314 THR B CA 1
ATOM 6341 C C . THR B 1 314 ? 9.102 -5.516 9.023 1 92.44 314 THR B C 1
ATOM 6343 O O . THR B 1 314 ? 9.805 -6.527 8.992 1 92.44 314 THR B O 1
ATOM 6346 N N . GLN B 1 315 ? 9.5 -4.309 8.617 1 93.5 315 GLN B N 1
ATOM 6347 C CA . GLN B 1 315 ? 10.859 -4.129 8.141 1 93.5 315 GLN B CA 1
ATOM 6348 C C . GLN B 1 315 ? 11.875 -4.559 9.188 1 93.5 315 GLN B C 1
ATOM 6350 O O . GLN B 1 315 ? 12.859 -5.242 8.875 1 93.5 315 GLN B O 1
ATOM 6355 N N . HIS B 1 316 ? 11.617 -4.145 10.391 1 91.31 316 HIS B N 1
ATOM 6356 C CA . HIS B 1 316 ? 12.547 -4.441 11.484 1 91.31 316 HIS B CA 1
ATOM 6357 C C . HIS B 1 316 ? 12.68 -5.949 11.695 1 91.31 316 HIS B C 1
ATOM 6359 O O . HIS B 1 316 ? 13.789 -6.465 11.828 1 91.31 316 HIS B O 1
ATOM 6365 N N . MET B 1 317 ? 11.625 -6.598 11.75 1 91.44 317 MET B N 1
ATOM 6366 C CA . MET B 1 317 ? 11.633 -8.039 11.977 1 91.44 317 MET B CA 1
ATOM 6367 C C . MET B 1 317 ? 12.328 -8.766 10.828 1 91.44 317 MET B C 1
ATOM 6369 O O . MET B 1 317 ? 13.188 -9.617 11.055 1 91.44 317 MET B O 1
ATOM 6373 N N . ILE B 1 318 ? 11.945 -8.477 9.617 1 94.19 318 ILE B N 1
ATOM 6374 C CA . ILE B 1 318 ? 12.5 -9.125 8.43 1 94.19 318 ILE B CA 1
ATOM 6375 C C . ILE B 1 318 ? 14 -8.852 8.352 1 94.19 318 ILE B C 1
ATOM 6377 O O . ILE B 1 318 ? 14.789 -9.758 8.039 1 94.19 318 ILE B O 1
ATOM 6381 N N . ALA B 1 319 ? 14.383 -7.59 8.625 1 94.62 319 ALA B N 1
ATOM 6382 C CA . ALA B 1 319 ? 15.797 -7.234 8.609 1 94.62 319 ALA B CA 1
ATOM 6383 C C . ALA B 1 319 ? 16.578 -8.07 9.617 1 94.62 319 ALA B C 1
ATOM 6385 O O . ALA B 1 319 ? 17.672 -8.57 9.312 1 94.62 319 ALA B O 1
ATOM 6386 N N . SER B 1 320 ? 16.047 -8.188 10.797 1 93.19 320 SER B N 1
ATOM 6387 C CA . SER B 1 320 ? 16.703 -8.961 11.844 1 93.19 320 SER B CA 1
ATOM 6388 C C . SER B 1 320 ? 16.891 -10.414 11.422 1 93.19 320 SER B C 1
ATOM 6390 O O . SER B 1 320 ? 17.953 -10.992 11.633 1 93.19 320 SER B O 1
ATOM 6392 N N . MET B 1 321 ? 15.914 -10.945 10.844 1 94.56 321 MET B N 1
ATOM 6393 C CA . MET B 1 321 ? 15.93 -12.352 10.453 1 94.56 321 MET B CA 1
ATOM 6394 C C . MET B 1 321 ? 16.875 -12.578 9.281 1 94.56 321 MET B C 1
ATOM 6396 O O . MET B 1 321 ? 17.75 -13.453 9.336 1 94.56 321 MET B O 1
ATOM 6400 N N . LEU B 1 322 ? 16.766 -11.781 8.258 1 97.19 322 LEU B N 1
ATOM 6401 C CA . LEU B 1 322 ? 17.469 -12.016 7.004 1 97.19 322 LEU B CA 1
ATOM 6402 C C . LEU B 1 322 ? 18.922 -11.531 7.098 1 97.19 322 LEU B C 1
ATOM 6404 O O . LEU B 1 322 ? 19.734 -11.812 6.211 1 97.19 322 LEU B O 1
ATOM 6408 N N . SER B 1 323 ? 19.25 -10.867 8.172 1 95.62 323 SER B N 1
ATOM 6409 C CA . SER B 1 323 ? 20.641 -10.477 8.398 1 95.62 323 SER B CA 1
ATOM 6410 C C . SER B 1 323 ? 21.453 -11.625 8.992 1 95.62 323 SER B C 1
ATOM 6412 O O . SER B 1 323 ? 22.688 -11.555 9.055 1 95.62 323 SER B O 1
ATOM 6414 N N . GLN B 1 324 ? 20.859 -12.656 9.383 1 96.31 324 GLN B N 1
ATOM 6415 C CA . GLN B 1 324 ? 21.531 -13.828 9.93 1 96.31 324 GLN B CA 1
ATOM 6416 C C . GLN B 1 324 ? 21.844 -14.844 8.828 1 96.31 324 GLN B C 1
ATOM 6418 O O . GLN B 1 324 ? 21.031 -15.719 8.539 1 96.31 324 GLN B O 1
ATOM 6423 N N . ASN B 1 325 ? 23.062 -14.836 8.453 1 96.62 325 ASN B N 1
ATOM 6424 C CA . ASN B 1 325 ? 23.453 -15.609 7.273 1 96.62 325 ASN B CA 1
ATOM 6425 C C . ASN B 1 325 ? 23.312 -17.109 7.512 1 96.62 325 ASN B C 1
ATOM 6427 O O . ASN B 1 325 ? 22.938 -17.859 6.602 1 96.62 325 ASN B O 1
ATOM 6431 N N . ASP B 1 326 ? 23.578 -17.531 8.703 1 96.94 326 ASP B N 1
ATOM 6432 C CA . ASP B 1 326 ? 23.453 -18.953 9 1 96.94 326 ASP B CA 1
ATOM 6433 C C . ASP B 1 326 ? 22 -19.422 8.883 1 96.94 326 ASP B C 1
ATOM 6435 O O . ASP B 1 326 ? 21.734 -20.484 8.328 1 96.94 326 ASP B O 1
ATOM 6439 N N . PHE B 1 327 ? 21.156 -18.672 9.406 1 97.19 327 PHE B N 1
ATOM 6440 C CA . PHE B 1 327 ? 19.734 -18.984 9.297 1 97.19 327 PHE B CA 1
ATOM 6441 C C . PHE B 1 327 ? 19.297 -18.984 7.836 1 97.19 327 PHE B C 1
ATOM 6443 O O . PHE B 1 327 ? 18.609 -19.906 7.391 1 97.19 327 PHE B O 1
ATOM 6450 N N . VAL B 1 328 ? 19.688 -17.969 7.113 1 97.31 328 VAL B N 1
ATOM 6451 C CA . VAL B 1 328 ? 19.266 -17.797 5.727 1 97.31 328 VAL B CA 1
ATOM 6452 C C . VAL B 1 328 ? 19.75 -18.984 4.891 1 97.31 328 VAL B C 1
ATOM 6454 O O . VAL B 1 328 ? 18.969 -19.562 4.133 1 97.31 328 VAL B O 1
ATOM 6457 N N . ASP B 1 329 ? 20.953 -19.359 5.031 1 97 329 ASP B N 1
ATOM 6458 C CA . ASP B 1 329 ? 21.516 -20.469 4.266 1 97 329 ASP B CA 1
ATOM 6459 C C . ASP B 1 329 ? 20.797 -21.766 4.594 1 97 329 ASP B C 1
ATOM 6461 O O . ASP B 1 329 ? 20.469 -22.547 3.695 1 97 329 ASP B O 1
ATOM 6465 N N . ASN B 1 330 ? 20.625 -22 5.852 1 97.5 330 ASN B N 1
ATOM 6466 C CA . ASN B 1 330 ? 19.922 -23.203 6.273 1 97.5 330 ASN B CA 1
ATOM 6467 C C . ASN B 1 330 ? 18.484 -23.234 5.75 1 97.5 330 ASN B C 1
ATOM 6469 O O . ASN B 1 330 ? 18 -24.266 5.309 1 97.5 330 ASN B O 1
ATOM 6473 N N . PHE B 1 331 ? 17.844 -22.109 5.852 1 97.19 331 PHE B N 1
ATOM 6474 C CA . PHE B 1 331 ? 16.469 -22 5.395 1 97.19 331 PHE B CA 1
ATOM 6475 C C . PHE B 1 331 ? 16.359 -22.312 3.906 1 97.19 331 PHE B C 1
ATOM 6477 O O . PHE B 1 331 ? 15.5 -23.094 3.488 1 97.19 331 PHE B O 1
ATOM 6484 N N . ILE B 1 332 ? 17.219 -21.672 3.096 1 95.25 332 ILE B N 1
ATOM 6485 C CA . ILE B 1 332 ? 17.219 -21.875 1.649 1 95.25 332 ILE B CA 1
ATOM 6486 C C . ILE B 1 332 ? 17.453 -23.344 1.325 1 95.25 332 ILE B C 1
ATOM 6488 O O . ILE B 1 332 ? 16.734 -23.922 0.504 1 95.25 332 ILE B O 1
ATOM 6492 N N . GLN B 1 333 ? 18.359 -23.922 1.972 1 94.88 333 GLN B N 1
ATOM 6493 C CA . GLN B 1 333 ? 18.703 -25.312 1.718 1 94.88 333 GLN B CA 1
ATOM 6494 C C . GLN B 1 333 ? 17.562 -26.25 2.115 1 94.88 333 GLN B C 1
ATOM 6496 O O . GLN B 1 333 ? 17.203 -27.156 1.355 1 94.88 333 GLN B O 1
ATOM 6501 N N . GLU B 1 334 ? 17.031 -26.062 3.289 1 96.25 334 GLU B N 1
ATOM 6502 C CA . GLU B 1 334 ? 15.953 -26.922 3.768 1 96.25 334 GLU B CA 1
ATOM 6503 C C . GLU B 1 334 ? 14.703 -26.766 2.902 1 96.25 334 GLU B C 1
ATOM 6505 O O . GLU B 1 334 ? 14.023 -27.734 2.607 1 96.25 334 GLU B O 1
ATOM 6510 N N . SER B 1 335 ? 14.414 -25.531 2.555 1 95.31 335 SER B N 1
ATOM 6511 C CA . SER B 1 335 ? 13.266 -25.281 1.691 1 95.31 335 SER B CA 1
ATOM 6512 C C . SER B 1 335 ? 13.406 -26.016 0.362 1 95.31 335 SER B C 1
ATOM 6514 O O . SER B 1 335 ? 12.445 -26.641 -0.114 1 95.31 335 SER B O 1
ATOM 6516 N N . ARG B 1 336 ? 14.578 -25.953 -0.208 1 94.12 336 ARG B N 1
ATOM 6517 C CA . ARG B 1 336 ? 14.859 -26.641 -1.461 1 94.12 336 ARG B CA 1
ATOM 6518 C C . ARG B 1 336 ? 14.656 -28.141 -1.312 1 94.12 336 ARG B C 1
ATOM 6520 O O . ARG B 1 336 ? 14.039 -28.781 -2.17 1 94.12 336 ARG B O 1
ATOM 6527 N N . THR B 1 337 ? 15.117 -28.672 -0.265 1 94.94 337 THR B N 1
ATOM 6528 C CA . THR B 1 337 ? 15.047 -30.109 -0.017 1 94.94 337 THR B CA 1
ATOM 6529 C C . THR B 1 337 ? 13.602 -30.562 0.165 1 94.94 337 THR B C 1
ATOM 6531 O O . THR B 1 337 ? 13.164 -31.547 -0.438 1 94.94 337 THR B O 1
ATOM 6534 N N . ARG B 1 338 ? 12.898 -29.875 0.948 1 95.5 338 ARG B N 1
ATOM 6535 C CA . ARG B 1 338 ? 11.523 -30.25 1.256 1 95.5 338 ARG B CA 1
ATOM 6536 C C . ARG B 1 338 ? 10.617 -30.062 0.042 1 95.5 338 ARG B C 1
ATOM 6538 O O . ARG B 1 338 ? 9.719 -30.859 -0.196 1 95.5 338 ARG B O 1
ATOM 6545 N N . LEU B 1 339 ? 10.867 -29 -0.682 1 95.19 339 LEU B N 1
ATOM 6546 C CA . LEU B 1 339 ? 10.102 -28.766 -1.904 1 95.19 339 LEU B CA 1
ATOM 6547 C C . LEU B 1 339 ? 10.352 -29.891 -2.918 1 95.19 339 LEU B C 1
ATOM 6549 O O . LEU B 1 339 ? 9.414 -30.359 -3.557 1 95.19 339 LEU B O 1
ATOM 6553 N N . ALA B 1 340 ? 11.625 -30.266 -3.074 1 93.69 340 ALA B N 1
ATOM 6554 C CA . ALA B 1 340 ? 11.969 -31.344 -3.994 1 93.69 340 ALA B CA 1
ATOM 6555 C C . ALA B 1 340 ? 11.289 -32.656 -3.588 1 93.69 340 ALA B C 1
ATOM 6557 O O . ALA B 1 340 ? 10.766 -33.375 -4.438 1 93.69 340 ALA B O 1
ATOM 6558 N N . HIS B 1 341 ? 11.312 -32.906 -2.34 1 94.44 341 HIS B N 1
ATOM 6559 C CA . HIS B 1 341 ? 10.688 -34.125 -1.835 1 94.44 341 HIS B CA 1
ATOM 6560 C C . HIS B 1 341 ? 9.188 -34.156 -2.127 1 94.44 341 HIS B C 1
ATOM 6562 O O . HIS B 1 341 ? 8.656 -35.156 -2.598 1 94.44 341 HIS B O 1
ATOM 6568 N N . ARG B 1 342 ? 8.539 -33.062 -1.794 1 94.94 342 ARG B N 1
ATOM 6569 C CA . ARG B 1 342 ? 7.105 -32.906 -2.043 1 94.94 342 ARG B CA 1
ATOM 6570 C C . ARG B 1 342 ? 6.789 -33.094 -3.525 1 94.94 342 ARG B C 1
ATOM 6572 O O . ARG B 1 342 ? 5.863 -33.812 -3.893 1 94.94 342 ARG B O 1
ATOM 6579 N N . HIS B 1 343 ? 7.512 -32.406 -4.332 1 92.94 343 HIS B N 1
ATOM 6580 C CA . HIS B 1 343 ? 7.344 -32.469 -5.781 1 92.94 343 HIS B CA 1
ATOM 6581 C C . HIS B 1 343 ? 7.512 -33.906 -6.289 1 92.94 343 HIS B C 1
ATOM 6583 O O . HIS B 1 343 ? 6.668 -34.375 -7.043 1 92.94 343 HIS B O 1
ATOM 6589 N N . ASP B 1 344 ? 8.555 -34.531 -5.891 1 91.44 344 ASP B N 1
ATOM 6590 C CA . ASP B 1 344 ? 8.867 -35.875 -6.375 1 91.44 344 ASP B CA 1
ATOM 6591 C C . ASP B 1 344 ? 7.82 -36.875 -5.91 1 91.44 344 ASP B C 1
ATOM 6593 O O . ASP B 1 344 ? 7.43 -37.781 -6.672 1 91.44 344 ASP B O 1
ATOM 6597 N N . MET B 1 345 ? 7.484 -36.75 -4.715 1 92.88 345 MET B N 1
ATOM 6598 C CA . MET B 1 345 ? 6.477 -37.656 -4.172 1 92.88 345 MET B CA 1
ATOM 6599 C C . MET B 1 345 ? 5.168 -37.531 -4.941 1 92.88 345 MET B C 1
ATOM 6601 O O . MET B 1 345 ? 4.59 -38.562 -5.355 1 92.88 345 MET B O 1
ATOM 6605 N N . PHE B 1 346 ? 4.719 -36.375 -5.133 1 92.5 346 PHE B N 1
ATOM 6606 C CA . PHE B 1 346 ? 3.471 -36.125 -5.844 1 92.5 346 PHE B CA 1
ATOM 6607 C C . PHE B 1 346 ? 3.553 -36.625 -7.277 1 92.5 346 PHE B C 1
ATOM 6609 O O . PHE B 1 346 ? 2.617 -37.281 -7.77 1 92.5 346 PHE B O 1
ATOM 6616 N N . THR B 1 347 ? 4.621 -36.375 -7.93 1 90 347 THR B N 1
ATOM 6617 C CA . THR B 1 347 ? 4.828 -36.781 -9.312 1 90 347 THR B CA 1
ATOM 6618 C C . THR B 1 347 ? 4.805 -38.312 -9.438 1 90 347 THR B C 1
ATOM 6620 O O . THR B 1 347 ? 4.211 -38.844 -10.367 1 90 347 THR B O 1
ATOM 6623 N N . ARG B 1 348 ? 5.438 -38.906 -8.539 1 92.12 348 ARG B N 1
ATOM 6624 C CA . ARG B 1 348 ? 5.48 -40.344 -8.539 1 92.12 348 ARG B CA 1
ATOM 6625 C C . ARG B 1 348 ? 4.086 -40.938 -8.375 1 92.12 348 ARG B C 1
ATOM 6627 O O . ARG B 1 348 ? 3.697 -41.844 -9.109 1 92.12 348 ARG B O 1
ATOM 6634 N N . GLU B 1 349 ? 3.387 -40.469 -7.445 1 92.56 349 GLU B N 1
ATOM 6635 C CA . GLU B 1 349 ? 2.045 -40.969 -7.164 1 92.56 349 GLU B CA 1
ATOM 6636 C C . GLU B 1 349 ? 1.107 -40.75 -8.344 1 92.56 349 GLU B C 1
ATOM 6638 O O . GLU B 1 349 ? 0.293 -41.594 -8.68 1 92.56 349 GLU B O 1
ATOM 6643 N N . LEU B 1 350 ? 1.177 -39.625 -8.938 1 90.62 350 LEU B N 1
ATOM 6644 C CA . LEU B 1 350 ? 0.317 -39.312 -10.07 1 90.62 350 LEU B CA 1
ATOM 6645 C C . LEU B 1 350 ? 0.679 -40.156 -11.281 1 90.62 350 LEU B C 1
ATOM 6647 O O . LEU B 1 350 ? -0.197 -40.531 -12.062 1 90.62 350 LEU B O 1
ATOM 6651 N N . ALA B 1 351 ? 1.918 -40.406 -11.438 1 90.31 351 ALA B N 1
ATOM 6652 C CA . ALA B 1 351 ? 2.381 -41.25 -12.547 1 90.31 351 ALA B CA 1
ATOM 6653 C C . ALA B 1 351 ? 1.769 -42.625 -12.477 1 90.31 351 ALA B C 1
ATOM 6655 O O . ALA B 1 351 ? 1.51 -43.25 -13.508 1 90.31 351 ALA B O 1
ATOM 6656 N N . GLU B 1 352 ? 1.49 -43.094 -11.383 1 91.75 352 GLU B N 1
ATOM 6657 C CA . GLU B 1 352 ? 0.913 -44.406 -11.188 1 91.75 352 GLU B CA 1
ATOM 6658 C C . GLU B 1 352 ? -0.461 -44.5 -11.836 1 91.75 352 GLU B C 1
ATOM 6660 O O . GLU B 1 352 ? -0.897 -45.594 -12.203 1 91.75 352 GLU B O 1
ATOM 6665 N N . VAL B 1 353 ? -1.029 -43.406 -11.969 1 90.75 353 VAL B N 1
ATOM 6666 C CA . VAL B 1 353 ? -2.367 -43.469 -12.547 1 90.75 353 VAL B CA 1
ATOM 6667 C C . VAL B 1 353 ? -2.361 -42.781 -13.914 1 90.75 353 VAL B C 1
ATOM 6669 O O . VAL B 1 353 ? -3.416 -42.406 -14.43 1 90.75 353 VAL B O 1
ATOM 6672 N N . GLY B 1 354 ? -1.21 -42.531 -14.422 1 90.94 354 GLY B N 1
ATOM 6673 C CA . GLY B 1 354 ? -1.064 -42.062 -15.797 1 90.94 354 GLY B CA 1
ATOM 6674 C C . GLY B 1 354 ? -1.297 -40.594 -15.969 1 90.94 354 GLY B C 1
ATOM 6675 O O . GLY B 1 354 ? -1.602 -40.125 -17.062 1 90.94 354 GLY B O 1
ATOM 6676 N N . ILE B 1 355 ? -1.237 -39.844 -14.984 1 93.19 355 ILE B N 1
ATOM 6677 C CA . ILE B 1 355 ? -1.374 -38.406 -15.086 1 93.19 355 ILE B CA 1
ATOM 6678 C C . ILE B 1 355 ? 0.007 -37.781 -15.195 1 93.19 355 ILE B C 1
ATOM 6680 O O . ILE B 1 355 ? 0.875 -38 -14.352 1 93.19 355 ILE B O 1
ATOM 6684 N N . GLY B 1 356 ? 0.173 -37.062 -16.281 1 92.06 356 GLY B N 1
ATOM 6685 C CA . GLY B 1 356 ? 1.44 -36.375 -16.5 1 92.06 356 GLY B CA 1
ATOM 6686 C C . GLY B 1 356 ? 1.365 -34.875 -16.266 1 92.06 356 GLY B C 1
ATOM 6687 O O . GLY B 1 356 ? 0.276 -34.312 -16.094 1 92.06 356 GLY B O 1
ATOM 6688 N N . SER B 1 357 ? 2.514 -34.25 -16.219 1 94.06 357 SER B N 1
ATOM 6689 C CA . SER B 1 357 ? 2.678 -32.812 -16.094 1 94.06 357 SER B CA 1
ATOM 6690 C C . SER B 1 357 ? 3.887 -32.312 -16.875 1 94.06 357 SER B C 1
ATOM 6692 O O . SER B 1 357 ? 4.715 -33.125 -17.312 1 94.06 357 SER B O 1
ATOM 6694 N N . LEU B 1 358 ? 3.859 -31.031 -17.109 1 95 358 LEU B N 1
ATOM 6695 C CA . LEU B 1 358 ? 5.082 -30.438 -17.656 1 95 358 LEU B CA 1
ATOM 6696 C C . LEU B 1 358 ? 6.254 -30.672 -16.703 1 95 358 LEU B C 1
ATOM 6698 O O . LEU B 1 358 ? 6.109 -30.562 -15.484 1 95 358 LEU B O 1
ATOM 6702 N N . GLU B 1 359 ? 7.367 -31.094 -17.281 1 91.62 359 GLU B N 1
ATOM 6703 C CA . GLU B 1 359 ? 8.555 -31.25 -16.438 1 91.62 359 GLU B CA 1
ATOM 6704 C C . GLU B 1 359 ? 8.961 -29.938 -15.805 1 91.62 359 GLU B C 1
ATOM 6706 O O . GLU B 1 359 ? 9.312 -28.984 -16.5 1 91.62 359 GLU B O 1
ATOM 6711 N N . SER B 1 360 ? 8.852 -29.906 -14.555 1 90.25 360 SER B N 1
ATOM 6712 C CA . SER B 1 360 ? 9.102 -28.672 -13.828 1 90.25 360 SER B CA 1
ATOM 6713 C C . SER B 1 360 ? 10.461 -28.703 -13.133 1 90.25 360 SER B C 1
ATOM 6715 O O . SER B 1 360 ? 10.977 -29.766 -12.805 1 90.25 360 SER B O 1
ATOM 6717 N N . ASN B 1 361 ? 11.094 -27.5 -12.992 1 89.5 361 ASN B N 1
ATOM 6718 C CA . ASN B 1 361 ? 12.352 -27.375 -12.273 1 89.5 361 ASN B CA 1
ATOM 6719 C C . ASN B 1 361 ? 12.266 -26.328 -11.172 1 89.5 361 ASN B C 1
ATOM 6721 O O . ASN B 1 361 ? 13.281 -25.953 -10.57 1 89.5 361 ASN B O 1
ATOM 6725 N N . ALA B 1 362 ? 11.094 -25.797 -10.891 1 94.25 362 ALA B N 1
ATOM 6726 C CA . ALA B 1 362 ? 10.875 -24.797 -9.852 1 94.25 362 ALA B CA 1
ATOM 6727 C C . ALA B 1 362 ? 9.391 -24.609 -9.57 1 94.25 362 ALA B C 1
ATOM 6729 O O . ALA B 1 362 ? 8.547 -25.281 -10.164 1 94.25 362 ALA B O 1
ATOM 6730 N N . GLY B 1 363 ? 9.109 -23.766 -8.602 1 93.12 363 GLY B N 1
ATOM 6731 C CA . GLY B 1 363 ? 7.734 -23.375 -8.328 1 93.12 363 GLY B CA 1
ATOM 6732 C C . GLY B 1 363 ? 7.109 -24.156 -7.184 1 93.12 363 GLY B C 1
ATOM 6733 O O . GLY B 1 363 ? 7.766 -25 -6.574 1 93.12 363 GLY B O 1
ATOM 6734 N N . LEU B 1 364 ? 5.875 -23.828 -6.91 1 97.12 364 LEU B N 1
ATOM 6735 C CA . LEU B 1 364 ? 5.09 -24.422 -5.836 1 97.12 364 LEU B CA 1
ATOM 6736 C C . LEU B 1 364 ? 3.924 -25.234 -6.398 1 97.12 364 LEU B C 1
ATOM 6738 O O . LEU B 1 364 ? 2.971 -25.531 -5.684 1 97.12 364 LEU B O 1
ATOM 6742 N N . PHE B 1 365 ? 3.961 -25.516 -7.719 1 96.62 365 PHE B N 1
ATOM 6743 C CA . PHE B 1 365 ? 2.826 -26.094 -8.43 1 96.62 365 PHE B CA 1
ATOM 6744 C C . PHE B 1 365 ? 3.297 -26.938 -9.609 1 96.62 365 PHE B C 1
ATOM 6746 O O . PHE B 1 365 ? 4.461 -26.859 -10 1 96.62 365 PHE B O 1
ATOM 6753 N N . PHE B 1 366 ? 2.297 -27.734 -10.078 1 93.88 366 PHE B N 1
ATOM 6754 C CA . PHE B 1 366 ? 2.434 -28.484 -11.328 1 93.88 366 PHE B CA 1
ATOM 6755 C C . PHE B 1 366 ? 1.549 -27.875 -12.414 1 93.88 366 PHE B C 1
ATOM 6757 O O . PHE B 1 366 ? 0.448 -27.406 -12.133 1 93.88 366 PHE B O 1
ATOM 6764 N N . TRP B 1 367 ? 2.141 -27.906 -13.562 1 97.12 367 TRP B N 1
ATOM 6765 C CA . TRP B 1 367 ? 1.301 -27.734 -14.734 1 97.12 367 TRP B CA 1
ATOM 6766 C C . TRP B 1 367 ? 0.847 -29.078 -15.289 1 97.12 367 TRP B C 1
ATOM 6768 O O . TRP B 1 367 ? 1.532 -29.688 -16.125 1 97.12 367 TRP B O 1
ATOM 6778 N N . MET B 1 368 ? -0.306 -29.547 -14.875 1 96.81 368 MET B N 1
ATOM 6779 C CA . MET B 1 368 ? -0.781 -30.9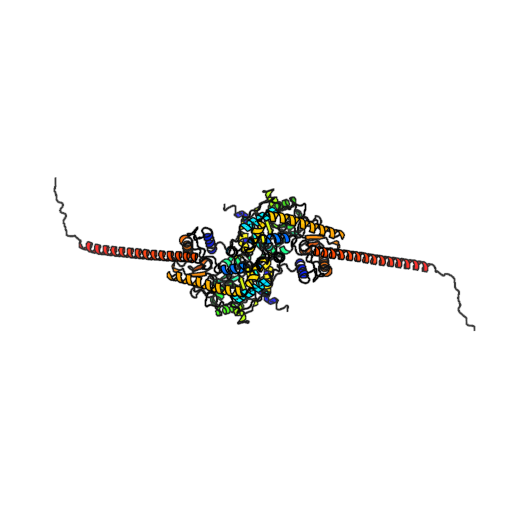06 -15.047 1 96.81 368 MET B CA 1
ATOM 6780 C C . MET B 1 368 ? -1.548 -31.062 -16.359 1 96.81 368 MET B C 1
ATOM 6782 O O . MET B 1 368 ? -2.379 -30.219 -16.688 1 96.81 368 MET B O 1
ATOM 6786 N N . ASP B 1 369 ? -1.238 -32.094 -17.062 1 96.38 369 ASP B N 1
ATOM 6787 C CA . ASP B 1 369 ? -1.895 -32.406 -18.328 1 96.38 369 ASP B CA 1
ATOM 6788 C C . ASP B 1 369 ? -3.096 -33.312 -18.125 1 96.38 369 ASP B C 1
ATOM 6790 O O . ASP B 1 369 ? -2.936 -34.531 -17.875 1 96.38 369 ASP B O 1
ATOM 6794 N N . LEU B 1 370 ? -4.305 -32.75 -18.312 1 96.31 370 LEU B N 1
ATOM 6795 C CA . LEU B 1 370 ? -5.52 -33.562 -18.125 1 96.31 370 LEU B CA 1
ATOM 6796 C C . LEU B 1 370 ? -6.348 -33.562 -19.406 1 96.31 370 LEU B C 1
ATOM 6798 O O . LEU B 1 370 ? -7.559 -33.812 -19.359 1 96.31 370 LEU B O 1
ATOM 6802 N N . ARG B 1 371 ? -5.801 -33.312 -20.531 1 95.94 371 ARG B N 1
ATOM 6803 C CA . ARG B 1 371 ? -6.477 -33.25 -21.812 1 95.94 371 ARG B CA 1
ATOM 6804 C C . ARG B 1 371 ? -7.215 -34.531 -22.125 1 95.94 371 ARG B C 1
ATOM 6806 O O . ARG B 1 371 ? -8.297 -34.531 -22.719 1 95.94 371 ARG B O 1
ATOM 6813 N N . ARG B 1 372 ? -6.715 -35.688 -21.672 1 92.88 372 ARG B N 1
ATOM 6814 C CA . ARG B 1 372 ? -7.285 -37 -21.984 1 92.88 372 ARG B CA 1
ATOM 6815 C C . ARG B 1 372 ? -8.633 -37.188 -21.281 1 92.88 372 ARG B C 1
ATOM 6817 O O . ARG B 1 372 ? -9.414 -38.062 -21.656 1 92.88 372 ARG B O 1
ATOM 6824 N N . PHE B 1 373 ? -8.906 -36.375 -20.281 1 93.12 373 PHE B N 1
ATOM 6825 C CA . PHE B 1 373 ? -10.148 -36.5 -19.531 1 93.12 373 PHE B CA 1
ATOM 6826 C C . PHE B 1 373 ? -11.234 -35.594 -20.109 1 93.12 373 PHE B C 1
ATOM 6828 O O . PHE B 1 373 ? -12.391 -35.656 -19.672 1 93.12 373 PHE B O 1
ATOM 6835 N N . LEU B 1 374 ? -10.828 -34.812 -21.047 1 95.38 374 LEU B N 1
ATOM 6836 C CA . LEU B 1 374 ? -11.82 -33.938 -21.688 1 95.38 374 LEU B CA 1
ATOM 6837 C C . LEU B 1 374 ? -12.617 -34.719 -22.734 1 95.38 374 LEU B C 1
ATOM 6839 O O . LEU B 1 374 ? -12.062 -35.531 -23.453 1 95.38 374 LEU B O 1
ATOM 6843 N N . LYS B 1 375 ? -13.898 -34.438 -22.844 1 93 375 LYS B N 1
ATOM 6844 C CA . LYS B 1 375 ? -14.727 -35.062 -23.875 1 93 375 LYS B CA 1
ATOM 6845 C C . LYS B 1 375 ? -14.289 -34.562 -25.266 1 93 375 LYS B C 1
ATOM 6847 O O . LYS B 1 375 ? -14.25 -35.344 -26.219 1 93 375 LYS B O 1
ATOM 6852 N N . GLU B 1 376 ? -14.094 -33.25 -25.375 1 95.62 376 GLU B N 1
ATOM 6853 C CA . GLU B 1 376 ? -13.562 -32.562 -26.547 1 95.62 376 GLU B CA 1
ATOM 6854 C C . GLU B 1 376 ? -12.477 -31.547 -26.141 1 95.62 376 GLU B C 1
ATOM 6856 O O . GLU B 1 376 ? -12.5 -31.016 -25.031 1 95.62 376 GLU B O 1
ATOM 6861 N N . PRO B 1 377 ? -11.562 -31.375 -27 1 95.62 377 PRO B N 1
ATOM 6862 C CA . PRO B 1 377 ? -10.484 -30.438 -26.672 1 95.62 377 PRO B CA 1
ATOM 6863 C C . PRO B 1 377 ? -10.93 -28.984 -26.766 1 95.62 377 PRO B C 1
ATOM 6865 O O . PRO B 1 377 ? -10.367 -28.203 -27.547 1 95.62 377 PRO B O 1
ATOM 6868 N N . THR B 1 378 ? -11.891 -28.594 -25.969 1 97.5 378 THR B N 1
ATOM 6869 C CA . THR B 1 378 ? -12.453 -27.25 -25.953 1 97.5 378 THR B CA 1
ATOM 6870 C C . THR B 1 378 ? -12.422 -26.672 -24.531 1 97.5 378 THR B C 1
ATOM 6872 O O . THR B 1 378 ? -12.305 -27.406 -23.562 1 97.5 378 THR B O 1
ATOM 6875 N N . PHE B 1 379 ? -12.5 -25.406 -24.484 1 97 379 PHE B N 1
ATOM 6876 C CA . PHE B 1 379 ? -12.516 -24.734 -23.188 1 97 379 PHE B CA 1
ATOM 6877 C C . PHE B 1 379 ? -13.805 -25.031 -22.438 1 97 379 PHE B C 1
ATOM 6879 O O . PHE B 1 379 ? -13.812 -25.094 -21.203 1 97 379 PHE B O 1
ATOM 6886 N N . GLU B 1 380 ? -14.891 -25.203 -23.125 1 96.44 380 GLU B N 1
ATOM 6887 C CA . GLU B 1 380 ? -16.141 -25.609 -22.5 1 96.44 380 GLU B CA 1
ATOM 6888 C C . GLU B 1 380 ? -15.992 -26.953 -21.781 1 96.44 380 GLU B C 1
ATOM 6890 O O . GLU B 1 380 ? -16.469 -27.109 -20.656 1 96.44 380 GLU B O 1
ATOM 6895 N N . SER B 1 381 ? -15.352 -27.844 -22.469 1 96.81 381 SER B N 1
ATOM 6896 C CA . SER B 1 381 ? -15.086 -29.156 -21.859 1 96.81 381 SER B CA 1
ATOM 6897 C C . SER B 1 381 ? -14.164 -29.031 -20.656 1 96.81 381 SER B C 1
ATOM 6899 O O . SER B 1 381 ? -14.312 -29.766 -19.672 1 96.81 381 SER B O 1
ATOM 6901 N N . GLU B 1 382 ? -13.156 -28.172 -20.766 1 97.12 382 GLU B N 1
ATOM 6902 C CA . GLU B 1 382 ? -12.273 -27.906 -19.625 1 97.12 382 GLU B CA 1
ATOM 6903 C C . GLU B 1 382 ? -13.062 -27.438 -18.406 1 97.12 382 GLU B C 1
ATOM 6905 O O . GLU B 1 382 ? -12.844 -27.922 -17.297 1 97.12 382 GLU B O 1
ATOM 6910 N N . MET B 1 383 ? -14.016 -26.531 -18.625 1 96.19 383 MET B N 1
ATOM 6911 C CA . MET B 1 383 ? -14.82 -25.984 -17.547 1 96.19 383 MET B CA 1
ATOM 6912 C C . MET B 1 383 ? -15.711 -27.062 -16.938 1 96.19 383 MET B C 1
ATOM 6914 O O . MET B 1 383 ? -15.906 -27.109 -15.719 1 96.19 383 MET B O 1
ATOM 6918 N N . THR B 1 384 ? -16.281 -27.844 -17.766 1 95.88 384 THR B N 1
ATOM 6919 C CA . THR B 1 384 ? -17.109 -28.938 -17.281 1 95.88 384 THR B CA 1
ATOM 6920 C C . THR B 1 384 ? -16.297 -29.875 -16.375 1 95.88 384 THR B C 1
ATOM 6922 O O . THR B 1 384 ? -16.75 -30.266 -15.305 1 95.88 384 THR B O 1
ATOM 6925 N N . PHE B 1 385 ? -15.18 -30.203 -16.875 1 96.06 385 PHE B N 1
ATOM 6926 C CA . PHE B 1 385 ? -14.312 -31.094 -16.109 1 96.06 385 PHE B CA 1
ATOM 6927 C C . PHE B 1 385 ? -13.867 -30.422 -14.812 1 96.06 385 PHE B C 1
ATOM 6929 O O . PHE B 1 385 ? -13.781 -31.062 -13.773 1 96.06 385 PHE B O 1
ATOM 6936 N N . TRP B 1 386 ? -13.477 -29.156 -14.875 1 96.12 386 TRP B N 1
ATOM 6937 C CA . TRP B 1 386 ? -13.102 -28.391 -13.695 1 96.12 386 TRP B CA 1
ATOM 6938 C C . TRP B 1 386 ? -14.188 -28.469 -12.625 1 96.12 386 TRP B C 1
ATOM 6940 O O . TRP B 1 386 ? -13.891 -28.641 -11.445 1 96.12 386 TRP B O 1
ATOM 6950 N N . ARG B 1 387 ? -15.445 -28.359 -13.016 1 95 387 ARG B N 1
ATOM 6951 C CA . ARG B 1 387 ? -16.562 -28.438 -12.086 1 95 387 ARG B CA 1
ATOM 6952 C C . ARG B 1 387 ? -16.641 -29.812 -11.438 1 95 387 ARG B C 1
ATOM 6954 O O . ARG B 1 387 ? -16.984 -29.938 -10.258 1 95 387 ARG B O 1
ATOM 6961 N N . ILE B 1 388 ? -16.359 -30.812 -12.195 1 94.88 388 ILE B N 1
ATOM 6962 C CA . ILE B 1 388 ? -16.312 -32.156 -11.648 1 94.88 388 ILE B CA 1
ATOM 6963 C C . ILE B 1 388 ? -15.219 -32.25 -10.586 1 94.88 388 ILE B C 1
ATOM 6965 O O . ILE B 1 388 ? -15.43 -32.812 -9.5 1 94.88 388 ILE B O 1
ATOM 6969 N N . ILE B 1 389 ? -14.078 -31.703 -10.867 1 95.88 389 ILE B N 1
ATOM 6970 C CA . ILE B 1 389 ? -12.945 -31.766 -9.945 1 95.88 389 ILE B CA 1
ATOM 6971 C C . ILE B 1 389 ? -13.32 -31.078 -8.633 1 95.88 389 ILE B C 1
ATOM 6973 O O . ILE B 1 389 ? -13.078 -31.641 -7.555 1 95.88 389 ILE B O 1
ATOM 6977 N N . ILE B 1 390 ? -13.93 -29.906 -8.68 1 94.75 390 ILE B N 1
ATOM 6978 C CA . ILE B 1 390 ? -14.211 -29.109 -7.484 1 94.75 390 ILE B CA 1
ATOM 6979 C C . ILE B 1 390 ? -15.383 -29.719 -6.727 1 94.75 390 ILE B C 1
ATOM 6981 O O . ILE B 1 390 ? -15.359 -29.797 -5.492 1 94.75 390 ILE B O 1
ATOM 6985 N N . ASN B 1 391 ? -16.391 -30.156 -7.426 1 93.62 391 ASN B N 1
ATOM 6986 C CA . ASN B 1 391 ? -17.641 -30.547 -6.781 1 93.62 391 ASN B CA 1
ATOM 6987 C C . ASN B 1 391 ? -17.641 -32.031 -6.395 1 93.62 391 ASN B C 1
ATOM 6989 O O . ASN B 1 391 ? -18.234 -32.406 -5.395 1 93.62 391 ASN B O 1
ATOM 6993 N N . GLU B 1 392 ? -17.016 -32.844 -7.203 1 93.75 392 GLU B N 1
ATOM 6994 C CA . GLU B 1 392 ? -17.062 -34.281 -6.965 1 93.75 392 GLU B CA 1
ATOM 6995 C C . GLU B 1 392 ? -15.773 -34.781 -6.324 1 93.75 392 GLU B C 1
ATOM 6997 O O . GLU B 1 392 ? -15.805 -35.5 -5.32 1 93.75 392 GLU B O 1
ATOM 7002 N N . ILE B 1 393 ? -14.727 -34.406 -6.902 1 95.25 393 ILE B N 1
ATOM 7003 C CA . ILE B 1 393 ? -13.438 -34.844 -6.387 1 95.25 393 ILE B CA 1
ATOM 7004 C C . ILE B 1 393 ? -13.047 -34.031 -5.164 1 95.25 393 ILE B C 1
ATOM 7006 O O . ILE B 1 393 ? -12.266 -34.469 -4.324 1 95.25 393 ILE B O 1
ATOM 7010 N N . LYS B 1 394 ? -13.508 -32.781 -5.09 1 96.75 394 LYS B N 1
ATOM 7011 C CA . LYS B 1 394 ? -13.336 -31.875 -3.959 1 96.75 394 LYS B CA 1
ATOM 7012 C C . LYS B 1 394 ? -11.898 -31.391 -3.852 1 96.75 394 LYS B C 1
ATOM 7014 O O . LYS B 1 394 ? -11.305 -31.422 -2.773 1 96.75 394 LYS B O 1
ATOM 7019 N N . LEU B 1 395 ? -11.352 -31.047 -4.938 1 97.06 395 LEU B N 1
ATOM 7020 C CA . LEU B 1 395 ? -10.055 -30.391 -5.047 1 97.06 395 LEU B CA 1
ATOM 7021 C C . LEU B 1 395 ? -10.188 -29.047 -5.762 1 97.06 395 LEU B C 1
ATOM 7023 O O . LEU B 1 395 ? -10.742 -28.984 -6.859 1 97.06 395 LEU B O 1
ATOM 7027 N N . ASN B 1 396 ? -9.727 -27.969 -5.105 1 96.38 396 ASN B N 1
ATOM 7028 C CA . ASN B 1 396 ? -9.664 -26.688 -5.789 1 96.38 396 ASN B CA 1
ATOM 7029 C C . ASN B 1 396 ? -8.367 -26.531 -6.586 1 96.38 396 ASN B C 1
ATOM 7031 O O . ASN B 1 396 ? -7.324 -26.219 -6.023 1 96.38 396 ASN B O 1
ATOM 7035 N N . VAL B 1 397 ? -8.43 -26.797 -7.863 1 96.44 397 VAL B N 1
ATOM 7036 C CA . VAL B 1 397 ? -7.316 -26.594 -8.781 1 96.44 397 VAL B CA 1
ATOM 7037 C C . VAL B 1 397 ? -7.668 -25.484 -9.781 1 96.44 397 VAL B C 1
ATOM 7039 O O . VAL B 1 397 ? -8.828 -25.078 -9.875 1 96.44 397 VAL B O 1
ATOM 7042 N N . SER B 1 398 ? -6.699 -24.969 -10.5 1 96.94 398 SER B N 1
ATOM 7043 C CA . SER B 1 398 ? -6.949 -23.844 -11.391 1 96.94 398 SER B CA 1
ATOM 7044 C C . SER B 1 398 ? -6.867 -24.266 -12.859 1 96.94 398 SER B C 1
ATOM 7046 O O . SER B 1 398 ? -5.828 -24.75 -13.305 1 96.94 398 SER B O 1
ATOM 7048 N N . PRO B 1 399 ? -7.926 -24.047 -13.602 1 97.31 399 PRO B N 1
ATOM 7049 C CA . PRO B 1 399 ? -7.895 -24.422 -15.016 1 97.31 399 PRO B CA 1
ATOM 7050 C C . PRO B 1 399 ? -6.977 -23.516 -15.844 1 97.31 399 PRO B C 1
ATOM 7052 O O . PRO B 1 399 ? -6.848 -22.328 -15.562 1 97.31 399 PRO B O 1
ATOM 7055 N N . GLY B 1 400 ? -6.383 -24.078 -16.859 1 97.69 400 GLY B N 1
ATOM 7056 C CA . GLY B 1 400 ? -5.422 -23.375 -17.703 1 97.69 400 GLY B CA 1
ATOM 7057 C C . GLY B 1 400 ? -6.008 -22.156 -18.375 1 97.69 400 GLY B C 1
ATOM 7058 O O . GLY B 1 400 ? -5.301 -21.156 -18.594 1 97.69 400 GLY B O 1
ATOM 7059 N N . SER B 1 401 ? -7.273 -22.203 -18.688 1 96.5 401 SER B N 1
ATOM 7060 C CA . SER B 1 401 ? -7.938 -21.078 -19.328 1 96.5 401 SER B CA 1
ATOM 7061 C C . SER B 1 401 ? -7.84 -19.812 -18.484 1 96.5 401 SER B C 1
ATOM 7063 O O . SER B 1 401 ? -7.742 -18.703 -19.016 1 96.5 401 SER B O 1
ATOM 7065 N N . SER B 1 402 ? -7.805 -20 -17.188 1 95.44 402 SER B N 1
ATOM 7066 C CA . SER B 1 402 ? -7.703 -18.844 -16.297 1 95.44 402 SER B CA 1
ATOM 7067 C C . SER B 1 402 ? -6.316 -18.219 -16.359 1 95.44 402 SER B C 1
ATOM 7069 O O . SER B 1 402 ? -6.129 -17.078 -15.93 1 95.44 402 SER B O 1
ATOM 7071 N N . PHE B 1 403 ? -5.336 -18.906 -16.875 1 97.62 403 PHE B N 1
ATOM 7072 C CA . PHE B 1 403 ? -3.973 -18.422 -17.047 1 97.62 403 PHE B CA 1
ATOM 7073 C C . PHE B 1 403 ? -3.729 -18 -18.5 1 97.62 403 PHE B C 1
ATOM 7075 O O . PHE B 1 403 ? -2.58 -17.828 -18.906 1 97.62 403 PHE B O 1
ATOM 7082 N N . HIS B 1 404 ? -4.762 -17.969 -19.281 1 96.88 404 HIS B N 1
ATOM 7083 C CA . HIS B 1 404 ? -4.707 -17.562 -20.672 1 96.88 404 HIS B CA 1
ATOM 7084 C C . HIS B 1 404 ? -3.973 -18.594 -21.516 1 96.88 404 HIS B C 1
ATOM 7086 O O . HIS B 1 404 ? -3.311 -18.25 -22.5 1 96.88 404 HIS B O 1
ATOM 7092 N N . CYS B 1 405 ? -3.969 -19.797 -21.047 1 97.69 405 CYS B N 1
ATOM 7093 C CA . CYS B 1 405 ? -3.428 -20.859 -21.875 1 97.69 405 CYS B CA 1
ATOM 7094 C C . CYS B 1 405 ? -4.277 -21.062 -23.125 1 97.69 405 CYS B C 1
ATOM 7096 O O . CYS B 1 405 ? -5.504 -21.125 -23.047 1 97.69 405 CYS B O 1
ATOM 7098 N N . ASN B 1 406 ? -3.607 -21.234 -24.219 1 95.88 406 ASN B N 1
ATOM 7099 C CA . ASN B 1 406 ? -4.328 -21.359 -25.469 1 95.88 406 ASN B CA 1
ATOM 7100 C C . ASN B 1 406 ? -4.746 -22.812 -25.734 1 95.88 406 ASN B C 1
ATOM 7102 O O . ASN B 1 406 ? -5.508 -23.078 -26.672 1 95.88 406 ASN B O 1
ATOM 7106 N N . GLU B 1 407 ? -4.367 -23.703 -24.906 1 97.5 407 GLU B N 1
ATOM 7107 C CA . GLU B 1 407 ? -4.691 -25.109 -25.031 1 97.5 407 GLU B CA 1
ATOM 7108 C C . GLU B 1 407 ? -5.551 -25.578 -23.859 1 97.5 407 GLU B C 1
ATOM 7110 O O . GLU B 1 407 ? -5.109 -25.531 -22.703 1 97.5 407 GLU B O 1
ATOM 7115 N N . PRO B 1 408 ? -6.758 -26.047 -24.141 1 97.81 408 PRO B N 1
ATOM 7116 C CA . PRO B 1 408 ? -7.582 -26.547 -23.047 1 97.81 408 PRO B CA 1
ATOM 7117 C C . PRO B 1 408 ? -7.043 -27.844 -22.453 1 97.81 408 PRO B C 1
ATOM 7119 O O . PRO B 1 408 ? -6.473 -28.672 -23.172 1 97.81 408 PRO B O 1
ATOM 7122 N N . GLY B 1 409 ? -7.289 -28.016 -21.172 1 97.62 409 GLY B N 1
ATOM 7123 C CA . GLY B 1 409 ? -7 -29.297 -20.562 1 97.62 409 GLY B CA 1
ATOM 7124 C C . GLY B 1 409 ? -5.809 -29.266 -19.625 1 97.62 409 GLY B C 1
ATOM 7125 O O . GLY B 1 409 ? -5.488 -30.266 -18.969 1 97.62 409 GLY B O 1
ATOM 7126 N N . TRP B 1 410 ? -5.211 -28.125 -19.516 1 97.69 410 TRP B N 1
ATOM 7127 C CA . TRP B 1 410 ? -4.133 -27.922 -18.547 1 97.69 410 TRP B CA 1
ATOM 7128 C C . TRP B 1 410 ? -4.668 -27.344 -17.25 1 97.69 410 TRP B C 1
ATOM 7130 O O . TRP B 1 410 ? -5.621 -26.562 -17.266 1 97.69 410 TRP B O 1
ATOM 7140 N N . PHE B 1 411 ? -4.066 -27.766 -16.109 1 97.75 411 PHE B N 1
ATOM 7141 C CA . PHE B 1 411 ? -4.465 -27.281 -14.797 1 97.75 411 PHE B CA 1
ATOM 7142 C C . PHE B 1 411 ? -3.244 -27.016 -13.922 1 97.75 411 PHE B C 1
ATOM 7144 O O . PHE B 1 411 ? -2.281 -27.781 -13.945 1 97.75 411 PHE B O 1
ATOM 7151 N N . ARG B 1 412 ? -3.252 -25.922 -13.227 1 97.81 412 ARG B N 1
ATOM 7152 C CA . ARG B 1 412 ? -2.236 -25.719 -12.195 1 97.81 412 ARG B CA 1
ATOM 7153 C C . ARG B 1 412 ? -2.656 -26.344 -10.875 1 97.81 412 ARG B C 1
ATOM 7155 O O . ARG B 1 412 ? -3.766 -26.109 -10.398 1 97.81 412 ARG B O 1
ATOM 7162 N N . VAL B 1 413 ? -1.791 -27.125 -10.305 1 96.81 413 VAL B N 1
ATOM 7163 C CA . VAL B 1 413 ? -2.041 -27.797 -9.039 1 96.81 413 VAL B CA 1
ATOM 7164 C C . VAL B 1 413 ? -0.933 -27.453 -8.047 1 96.81 413 VAL B C 1
ATOM 7166 O O . VAL B 1 413 ? 0.215 -27.859 -8.211 1 96.81 413 VAL B O 1
ATOM 7169 N N . CYS B 1 414 ? -1.286 -26.734 -7.027 1 97.06 414 CYS B N 1
ATOM 7170 C CA . CYS B 1 414 ? -0.32 -26.359 -6.004 1 97.06 414 CYS B CA 1
ATOM 7171 C C . CYS B 1 414 ? -0.105 -27.484 -5.008 1 97.06 414 CYS B C 1
ATOM 7173 O O . CYS B 1 414 ? -1.052 -28.188 -4.641 1 97.06 414 CYS B O 1
ATOM 7175 N N . PHE B 1 415 ? 1.151 -27.656 -4.523 1 96 415 PHE B N 1
ATOM 7176 C CA . PHE B 1 415 ? 1.417 -28.844 -3.715 1 96 415 PHE B CA 1
ATOM 7177 C C . PHE B 1 415 ? 2.141 -28.469 -2.428 1 96 415 PHE B C 1
ATOM 7179 O O . PHE B 1 415 ? 2.361 -29.312 -1.562 1 96 415 PHE B O 1
ATOM 7186 N N . ALA B 1 416 ? 2.494 -27.219 -2.258 1 96.12 416 ALA B N 1
ATOM 7187 C CA . ALA B 1 416 ? 3.357 -26.844 -1.143 1 96.12 416 ALA B CA 1
ATOM 7188 C C . ALA B 1 416 ? 2.553 -26.188 -0.024 1 96.12 416 ALA B C 1
ATOM 7190 O O . ALA B 1 416 ? 3.105 -25.812 1.014 1 96.12 416 ALA B O 1
ATOM 7191 N N . ASN B 1 417 ? 1.221 -26.031 -0.109 1 94.75 417 ASN B N 1
ATOM 7192 C CA . ASN B 1 417 ? 0.406 -25.188 0.771 1 94.75 417 ASN B CA 1
ATOM 7193 C C . ASN B 1 417 ? -0.386 -26.047 1.765 1 94.75 417 ASN B C 1
ATOM 7195 O O . ASN B 1 417 ? -1.432 -25.609 2.256 1 94.75 417 ASN B O 1
ATOM 7199 N N . MET B 1 418 ? -0.019 -27.266 1.976 1 93 418 MET B N 1
ATOM 7200 C CA . MET B 1 418 ? -0.718 -28.156 2.895 1 93 418 MET B CA 1
ATOM 7201 C C . MET B 1 418 ? 0.257 -29.125 3.562 1 93 418 MET B C 1
ATOM 7203 O O . MET B 1 418 ? 1.4 -29.266 3.125 1 93 418 MET B O 1
ATOM 7207 N N . ASP B 1 419 ? -0.183 -29.734 4.59 1 92.81 419 ASP B N 1
ATOM 7208 C CA . ASP B 1 419 ? 0.661 -30.703 5.293 1 92.81 419 ASP B CA 1
ATOM 7209 C C . ASP B 1 419 ? 0.687 -32.031 4.566 1 92.81 419 ASP B C 1
ATOM 7211 O O . ASP B 1 419 ? -0.074 -32.25 3.619 1 92.81 419 ASP B O 1
ATOM 7215 N N . ASP B 1 420 ? 1.516 -32.938 4.996 1 93.5 420 ASP B N 1
ATOM 7216 C CA . ASP B 1 420 ? 1.732 -34.219 4.336 1 93.5 420 ASP B CA 1
ATOM 7217 C C . ASP B 1 420 ? 0.462 -35.062 4.348 1 93.5 420 ASP B C 1
ATOM 7219 O O . ASP B 1 420 ? 0.145 -35.719 3.365 1 93.5 420 ASP B O 1
ATOM 7223 N N . ALA B 1 421 ? -0.201 -35.062 5.465 1 95 421 ALA B N 1
ATOM 7224 C CA . ALA B 1 421 ? -1.413 -35.875 5.582 1 95 421 ALA B CA 1
ATOM 7225 C C . ALA B 1 421 ? -2.467 -35.438 4.57 1 95 421 ALA B C 1
ATOM 7227 O O . ALA B 1 421 ? -3.125 -36.281 3.947 1 95 421 ALA B O 1
ATOM 7228 N N . THR B 1 422 ? -2.641 -34.188 4.465 1 95.94 422 THR B N 1
ATOM 7229 C CA . THR B 1 422 ? -3.611 -33.656 3.523 1 95.94 422 THR B CA 1
ATOM 7230 C C . THR B 1 422 ? -3.211 -33.969 2.086 1 95.94 422 THR B C 1
ATOM 7232 O O . THR B 1 422 ? -4.07 -34.25 1.242 1 95.94 422 THR B O 1
ATOM 7235 N N . VAL B 1 423 ? -1.939 -33.969 1.79 1 95.12 423 VAL B N 1
ATOM 7236 C CA . VAL B 1 423 ? -1.438 -34.312 0.464 1 95.12 423 VAL B CA 1
ATOM 7237 C C . VAL B 1 423 ? -1.855 -35.75 0.11 1 95.12 423 VAL B C 1
ATOM 7239 O O . VAL B 1 423 ? -2.305 -36 -1.008 1 95.12 423 VAL B O 1
ATOM 7242 N N . MET B 1 424 ? -1.709 -36.562 1.046 1 95.25 424 MET B N 1
ATOM 7243 C CA . MET B 1 424 ? -2.045 -37.969 0.797 1 95.25 424 MET B CA 1
ATOM 7244 C C . MET B 1 424 ? -3.537 -38.125 0.528 1 95.25 424 MET B C 1
ATOM 7246 O O . MET B 1 424 ? -3.936 -38.906 -0.324 1 95.25 424 MET B O 1
ATOM 7250 N N . VAL B 1 425 ? -4.324 -37.375 1.245 1 97 425 VAL B N 1
ATOM 7251 C CA . VAL B 1 425 ? -5.762 -37.406 0.999 1 97 425 VAL B CA 1
ATOM 7252 C C . VAL B 1 425 ? -6.055 -36.906 -0.416 1 97 425 VAL B C 1
ATOM 7254 O O . VAL B 1 425 ? -6.875 -37.5 -1.127 1 97 425 VAL B O 1
ATOM 7257 N N . ALA B 1 426 ? -5.426 -35.875 -0.838 1 96.94 426 ALA B N 1
ATOM 7258 C CA . ALA B 1 426 ? -5.613 -35.344 -2.182 1 96.94 426 ALA B CA 1
ATOM 7259 C C . ALA B 1 426 ? -5.234 -36.375 -3.244 1 96.94 426 ALA B C 1
ATOM 7261 O O . ALA B 1 426 ? -5.965 -36.562 -4.223 1 96.94 426 ALA B O 1
ATOM 7262 N N . ILE B 1 427 ? -4.141 -37.031 -3.059 1 95.25 427 ILE B N 1
ATOM 7263 C CA . ILE B 1 427 ? -3.652 -38.031 -3.992 1 95.25 427 ILE B CA 1
ATOM 7264 C C . ILE B 1 427 ? -4.652 -39.188 -4.078 1 95.25 427 ILE B C 1
ATOM 7266 O O . ILE B 1 427 ? -4.965 -39.656 -5.172 1 95.25 427 ILE B O 1
ATOM 7270 N N . GLU B 1 428 ? -5.121 -39.531 -2.959 1 96.25 428 GLU B N 1
ATOM 7271 C CA . GLU B 1 428 ? -6.09 -40.625 -2.918 1 96.25 428 GLU B CA 1
ATOM 7272 C C . GLU B 1 428 ? -7.371 -40.281 -3.664 1 96.25 428 GLU B C 1
ATOM 7274 O O . GLU B 1 428 ? -7.961 -41.094 -4.348 1 96.25 428 GLU B O 1
ATOM 7279 N N . ARG B 1 429 ? -7.785 -39.094 -3.512 1 96.62 429 ARG B N 1
ATOM 7280 C CA . ARG B 1 429 ? -8.977 -38.656 -4.227 1 96.62 429 ARG B CA 1
ATOM 7281 C C . ARG B 1 429 ? -8.758 -38.688 -5.734 1 96.62 429 ARG B C 1
ATOM 7283 O O . ARG B 1 429 ? -9.648 -39.062 -6.488 1 96.62 429 ARG B O 1
ATOM 7290 N N . ILE B 1 430 ? -7.645 -38.312 -6.16 1 95.31 430 ILE B N 1
ATOM 7291 C CA . ILE B 1 430 ? -7.305 -38.312 -7.578 1 95.31 430 ILE B CA 1
ATOM 7292 C C . ILE B 1 430 ? -7.254 -39.75 -8.102 1 95.31 430 ILE B C 1
ATOM 7294 O O . ILE B 1 430 ? -7.855 -40.062 -9.133 1 95.31 430 ILE B O 1
ATOM 7298 N N . LYS B 1 431 ? -6.582 -40.562 -7.383 1 94.19 431 LYS B N 1
ATOM 7299 C CA . LYS B 1 431 ? -6.445 -41.969 -7.793 1 94.19 431 LYS B CA 1
ATOM 7300 C C . LYS B 1 431 ? -7.809 -42.625 -7.891 1 94.19 431 LYS B C 1
ATOM 7302 O O . LYS B 1 431 ? -8.078 -43.344 -8.852 1 94.19 431 LYS B O 1
ATOM 7307 N N . SER B 1 432 ? -8.609 -42.406 -6.918 1 94.12 432 SER B N 1
ATOM 7308 C CA . SER B 1 432 ? -9.953 -42.969 -6.898 1 94.12 432 SER B CA 1
ATOM 7309 C C . SER B 1 432 ? -10.766 -42.531 -8.109 1 94.12 432 SER B C 1
ATOM 7311 O O . SER B 1 432 ? -11.469 -43.344 -8.719 1 94.12 432 SER B O 1
ATOM 7313 N N . PHE B 1 433 ? -10.695 -41.344 -8.422 1 92.81 433 PHE B N 1
ATOM 7314 C CA . PHE B 1 433 ? -11.422 -40.812 -9.57 1 92.81 433 PHE B CA 1
ATOM 7315 C C . PHE B 1 433 ? -10.945 -41.469 -10.867 1 92.81 433 PHE B C 1
ATOM 7317 O O . PHE B 1 433 ? -11.75 -41.812 -11.719 1 92.81 433 PHE B O 1
ATOM 7324 N N . VAL B 1 434 ? -9.648 -41.562 -11.039 1 91.44 434 VAL B N 1
ATOM 7325 C CA . VAL B 1 434 ? -9.07 -42.125 -12.258 1 91.44 434 VAL B CA 1
ATOM 7326 C C . VAL B 1 434 ? -9.477 -43.594 -12.391 1 91.44 434 VAL B C 1
ATOM 7328 O O . VAL B 1 434 ? -9.828 -44.031 -13.484 1 91.44 434 VAL B O 1
ATOM 7331 N N . LEU B 1 435 ? -9.461 -44.219 -11.312 1 88.75 435 LEU B N 1
ATOM 7332 C CA . LEU B 1 435 ? -9.836 -45.656 -11.32 1 88.75 435 LEU B CA 1
ATOM 7333 C C . LEU B 1 435 ? -11.312 -45.812 -11.648 1 88.75 435 LEU B C 1
ATOM 7335 O O . LEU B 1 435 ? -11.68 -46.719 -12.398 1 88.75 435 LEU B O 1
ATOM 7339 N N . GLU B 1 436 ? -12.031 -44.969 -11.109 1 87 436 GLU B N 1
ATOM 7340 C CA . GLU B 1 436 ? -13.469 -45.031 -11.391 1 87 436 GLU B CA 1
ATOM 7341 C C . GLU B 1 436 ? -13.758 -44.688 -12.852 1 87 436 GLU B C 1
ATOM 7343 O O . GLU B 1 436 ? -14.633 -45.312 -13.469 1 87 436 GLU B O 1
ATOM 7348 N N . THR B 1 437 ? -13.164 -43.719 -13.336 1 82.5 437 THR B N 1
ATOM 7349 C CA . THR B 1 437 ? -13.352 -43.312 -14.727 1 82.5 437 THR B CA 1
ATOM 7350 C C . THR B 1 437 ? -12.891 -44.438 -15.68 1 82.5 437 THR B C 1
ATOM 7352 O O . THR B 1 437 ? -13.523 -44.656 -16.703 1 82.5 437 THR B O 1
ATOM 7355 N N . ARG B 1 438 ? -11.836 -45.094 -15.367 1 76.56 438 ARG B N 1
ATOM 7356 C CA . ARG B 1 438 ? -11.344 -46.219 -16.172 1 76.56 438 ARG B CA 1
ATOM 7357 C C . ARG B 1 438 ? -12.336 -47.375 -16.156 1 76.56 438 ARG B C 1
ATOM 7359 O O . ARG B 1 438 ? -12.562 -48 -17.188 1 76.56 438 ARG B O 1
ATOM 7366 N N . MET B 1 439 ? -12.867 -47.531 -15.047 1 66.69 439 MET B N 1
ATOM 7367 C CA . MET B 1 439 ? -13.836 -48.594 -14.906 1 66.69 439 MET B CA 1
ATOM 7368 C C . MET B 1 439 ? -15.094 -48.312 -15.719 1 66.69 439 MET B C 1
ATOM 7370 O O . MET B 1 439 ? -15.656 -49.219 -16.344 1 66.69 439 MET B O 1
ATOM 7374 N N . LEU B 1 440 ? -15.406 -47.062 -15.664 1 68.69 440 LEU B N 1
ATOM 7375 C CA . LEU B 1 440 ? -16.578 -46.688 -16.438 1 68.69 440 LEU B CA 1
ATOM 7376 C C . LEU B 1 440 ? -16.328 -46.812 -17.938 1 68.69 440 LEU B C 1
ATOM 7378 O O . LEU B 1 440 ? -17.203 -47.219 -18.688 1 68.69 440 LEU B O 1
ATOM 7382 N N . GLU B 1 441 ? -15.188 -46.469 -18.359 1 70.94 441 GLU B N 1
ATOM 7383 C CA . GLU B 1 441 ? -14.812 -46.594 -19.766 1 70.94 441 GLU B CA 1
ATOM 7384 C C . GLU B 1 441 ? -14.797 -48.062 -20.188 1 70.94 441 GLU B C 1
ATOM 7386 O O . GLU B 1 441 ? -15.258 -48.406 -21.281 1 70.94 441 GLU B O 1
ATOM 7391 N N . ILE B 1 442 ? -14.273 -48.906 -19.312 1 62.78 442 ILE B N 1
ATOM 7392 C CA . ILE B 1 442 ? -14.203 -50.344 -19.562 1 62.78 442 ILE B CA 1
ATOM 7393 C C . ILE B 1 442 ? -15.617 -50.906 -19.656 1 62.78 442 ILE B C 1
ATOM 7395 O O . ILE B 1 442 ? -15.922 -51.688 -20.562 1 62.78 442 ILE B O 1
ATOM 7399 N N . LYS B 1 443 ? -16.422 -50.406 -18.828 1 64.94 443 LYS B N 1
ATOM 7400 C CA . LYS B 1 443 ? -17.797 -50.906 -18.797 1 64.94 443 LYS B CA 1
ATOM 7401 C C . LYS B 1 443 ? -18.562 -50.438 -20.047 1 64.94 443 LYS B C 1
ATOM 7403 O O . LYS B 1 443 ? -19.344 -51.188 -20.625 1 64.94 443 LYS B O 1
ATOM 7408 N N . THR B 1 444 ? -18.328 -49.219 -20.328 1 68.5 444 THR B N 1
ATOM 7409 C CA . THR B 1 444 ? -19 -48.656 -21.5 1 68.5 444 THR B CA 1
ATOM 7410 C C . THR B 1 444 ? -18.531 -49.344 -22.766 1 68.5 444 THR B C 1
ATOM 7412 O O . THR B 1 444 ? -19.328 -49.656 -23.656 1 68.5 444 THR B O 1
ATOM 7415 N N . LYS B 1 445 ? -17.297 -49.75 -22.922 1 67.62 445 LYS B N 1
ATOM 7416 C CA . LYS B 1 445 ? -16.75 -50.5 -24.078 1 67.62 445 LYS B CA 1
ATOM 7417 C C . LYS B 1 445 ? -17.25 -51.938 -24.094 1 67.62 445 LYS B C 1
ATOM 7419 O O . LYS B 1 445 ? -17.562 -52.469 -25.156 1 67.62 445 LYS B O 1
ATOM 7424 N N . ALA B 1 446 ? -17.312 -52.375 -22.859 1 62.59 446 ALA B N 1
ATOM 7425 C CA . ALA B 1 446 ? -17.828 -53.75 -22.75 1 62.59 446 ALA B CA 1
ATOM 7426 C C . ALA B 1 446 ? -19.297 -53.812 -23.141 1 62.59 446 ALA B C 1
ATOM 7428 O O . ALA B 1 446 ? -19.719 -54.75 -23.828 1 62.59 446 ALA B O 1
ATOM 7429 N N . LEU B 1 447 ? -19.938 -52.719 -22.656 1 62.84 447 LEU B N 1
ATOM 7430 C CA . LEU B 1 447 ? -21.359 -52.656 -23.016 1 62.84 447 LEU B CA 1
ATOM 7431 C C . LEU B 1 447 ? -21.531 -52.406 -24.5 1 62.84 447 LEU B C 1
ATOM 7433 O O . LEU B 1 447 ? -22.422 -52.969 -25.141 1 62.84 447 LEU B O 1
ATOM 7437 N N . ALA B 1 448 ? -20.75 -51.625 -25.062 1 67.38 448 ALA B N 1
ATOM 7438 C CA . ALA B 1 448 ? -20.797 -51.375 -26.5 1 67.38 448 ALA B CA 1
ATOM 7439 C C . ALA B 1 448 ? -20.406 -52.594 -27.312 1 67.38 448 ALA B C 1
ATOM 7441 O O . ALA B 1 448 ? -21.031 -52.906 -28.328 1 67.38 448 ALA B O 1
ATOM 7442 N N . LYS B 1 449 ? -19.453 -53.406 -26.828 1 65.5 449 LYS B N 1
ATOM 7443 C CA . LYS B 1 449 ? -19.047 -54.656 -27.469 1 65.5 449 LYS B CA 1
ATOM 7444 C C . LYS B 1 449 ? -20.156 -55.719 -27.328 1 65.5 449 LYS B C 1
ATOM 7446 O O . LYS B 1 449 ? -20.438 -56.438 -28.281 1 65.5 449 LYS B O 1
ATOM 7451 N N . ALA B 1 450 ? -20.781 -55.719 -26.219 1 65.81 450 ALA B N 1
ATOM 7452 C CA . ALA B 1 450 ? -21.875 -56.656 -25.984 1 65.81 450 ALA B CA 1
ATOM 7453 C C . ALA B 1 450 ? -23.078 -56.344 -26.875 1 65.81 450 ALA B C 1
ATOM 7455 O O . ALA B 1 450 ? -23.719 -57.25 -27.422 1 65.81 450 ALA B O 1
ATOM 7456 N N . LYS B 1 451 ? -23.156 -54.969 -26.844 1 63.91 451 LYS B N 1
ATOM 7457 C CA . LYS B 1 451 ? -24.25 -54.562 -27.734 1 63.91 451 LYS B CA 1
ATOM 7458 C C . LYS B 1 451 ? -23.938 -54.906 -29.188 1 63.91 451 LYS B C 1
ATOM 7460 O O . LYS B 1 451 ? -24.812 -55.344 -29.938 1 63.91 451 LYS B O 1
ATOM 7465 N N . LYS B 1 452 ? -22.781 -54.906 -29.656 1 67.88 452 LYS B N 1
ATOM 7466 C CA . LYS B 1 452 ? -22.359 -55.25 -31 1 67.88 452 LYS B CA 1
ATOM 7467 C C . LYS B 1 452 ? -22.438 -56.75 -31.234 1 67.88 452 LYS B C 1
ATOM 7469 O O . LYS B 1 452 ? -22.859 -57.219 -32.312 1 67.88 452 LYS B O 1
ATOM 7474 N N . GLN B 1 453 ? -22.078 -57.438 -30.297 1 62.19 453 GLN B N 1
ATOM 7475 C CA . GLN B 1 453 ? -22.172 -58.906 -30.391 1 62.19 453 GLN B CA 1
ATOM 7476 C C . GLN B 1 453 ? -23.625 -59.344 -30.438 1 62.19 453 GLN B C 1
ATOM 7478 O O . GLN B 1 453 ? -23.969 -60.25 -31.203 1 62.19 453 GLN B O 1
ATOM 7483 N N . CYS B 1 454 ? -24.422 -58.75 -29.656 1 63.03 454 CYS B N 1
ATOM 7484 C CA . CYS B 1 454 ? -25.844 -59.062 -29.688 1 63.03 454 CYS B CA 1
ATOM 7485 C C . CYS B 1 454 ? -26.453 -58.688 -31.047 1 63.03 454 CYS B C 1
ATOM 7487 O O . CYS B 1 454 ? -27.281 -59.438 -31.578 1 63.03 454 CYS B O 1
ATOM 7489 N N . TRP B 1 455 ? -26 -57.562 -31.547 1 61.25 455 TRP B N 1
ATOM 7490 C CA . TRP B 1 455 ? -26.469 -57.188 -32.875 1 61.25 455 TRP B CA 1
ATOM 7491 C C . TRP B 1 455 ? -25.953 -58.156 -33.938 1 61.25 455 TRP B C 1
ATOM 7493 O O . TRP B 1 455 ? -26.703 -58.562 -34.812 1 61.25 455 TRP B O 1
ATOM 7503 N N . GLN B 1 456 ? -24.766 -58.562 -33.812 1 60.41 456 GLN B N 1
ATOM 7504 C CA . GLN B 1 456 ? -24.203 -59.531 -34.75 1 60.41 456 GLN B CA 1
ATOM 7505 C C . GLN B 1 456 ? -24.875 -60.906 -34.625 1 60.41 456 GLN B C 1
ATOM 7507 O O . GLN B 1 456 ? -25.156 -61.562 -35.625 1 60.41 456 GLN B O 1
ATOM 7512 N N . ASN B 1 457 ? -25.203 -61.219 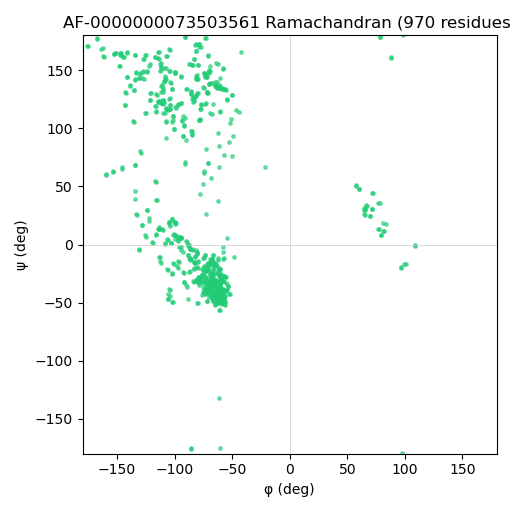-33.438 1 60.59 457 ASN B N 1
ATOM 7513 C CA . ASN B 1 457 ? -25.938 -62.469 -33.188 1 60.59 457 ASN B CA 1
ATOM 7514 C C . ASN B 1 457 ? -27.375 -62.375 -33.719 1 60.59 457 ASN B C 1
ATOM 7516 O O . ASN B 1 457 ? -27.891 -63.344 -34.281 1 60.59 457 ASN B O 1
ATOM 7520 N N . ASN B 1 458 ? -27.859 -61.219 -33.562 1 60.59 458 ASN B N 1
ATOM 7521 C CA . ASN B 1 458 ? -29.203 -61 -34.094 1 60.59 458 ASN B CA 1
ATOM 7522 C C . ASN B 1 458 ? -29.219 -60.969 -35.625 1 60.59 458 ASN B C 1
ATOM 7524 O O . ASN B 1 458 ? -30.172 -61.438 -36.25 1 60.59 458 ASN B O 1
ATOM 7528 N N . LEU B 1 459 ? -28.203 -60.469 -36.25 1 57.12 459 LEU B N 1
ATOM 7529 C CA . LEU B 1 459 ? -28.078 -60.438 -37.688 1 57.12 459 LEU B CA 1
ATOM 7530 C C . LEU B 1 459 ? -27.828 -61.844 -38.219 1 57.12 459 LEU B C 1
ATOM 7532 O O . LEU B 1 459 ? -28.375 -62.25 -39.25 1 57.12 459 LEU B O 1
ATOM 7536 N N . THR B 1 460 ? -27.141 -62.625 -37.5 1 55.47 460 THR B N 1
ATOM 7537 C CA . THR B 1 460 ? -26.891 -64 -37.875 1 55.47 460 THR B CA 1
ATOM 7538 C C . THR B 1 460 ? -28.141 -64.875 -37.719 1 55.47 460 THR B C 1
ATOM 7540 O O . THR B 1 460 ? -28.422 -65.75 -38.531 1 55.47 460 THR B O 1
ATOM 7543 N N . LEU B 1 461 ? -28.938 -64.438 -36.688 1 54.25 461 LEU B N 1
ATOM 7544 C CA . LEU B 1 461 ? -30.203 -65.188 -36.5 1 54.25 461 LEU B CA 1
ATOM 7545 C C . LEU B 1 461 ? -31.203 -64.75 -37.594 1 54.25 461 LEU B C 1
ATOM 7547 O O . LEU B 1 461 ? -32 -65.625 -38.031 1 54.25 461 LEU B O 1
ATOM 7551 N N . LYS B 1 462 ? -31.016 -63.562 -38.062 1 56.56 462 LYS B N 1
ATOM 7552 C CA . LYS B 1 462 ? -31.891 -63.125 -39.125 1 56.56 462 LYS B CA 1
ATOM 7553 C C . LYS B 1 462 ? -31.484 -63.75 -40.469 1 56.56 462 LYS B C 1
ATOM 7555 O O . LYS B 1 462 ? -32.344 -64.125 -41.281 1 56.56 462 LYS B O 1
ATOM 7560 N N . LEU B 1 463 ? -30.281 -64 -40.656 1 53.94 463 LEU B N 1
ATOM 7561 C CA . LEU B 1 463 ? -29.828 -64.625 -41.906 1 53.94 463 LEU B CA 1
ATOM 7562 C C . LEU B 1 463 ? -30.094 -66.125 -41.875 1 53.94 463 LEU B C 1
ATOM 7564 O O . LEU B 1 463 ? -30.438 -66.75 -42.875 1 53.94 463 LEU B O 1
ATOM 7568 N N . SER B 1 464 ? -29.984 -66.75 -40.719 1 48.78 464 SER B N 1
ATOM 7569 C CA . SER B 1 464 ? -30.297 -68.125 -40.594 1 48.78 464 SER B CA 1
ATOM 7570 C C . SER B 1 464 ? -31.797 -68.375 -40.688 1 48.78 464 SER B C 1
ATOM 7572 O O . SER B 1 464 ? -32.219 -69.438 -41.219 1 48.78 464 SER B O 1
ATOM 7574 N N . SER B 1 465 ? -32.562 -67.438 -40.188 1 48.53 465 SER B N 1
ATOM 7575 C CA . SER B 1 465 ? -34 -67.625 -40.281 1 48.53 465 SER B CA 1
ATOM 7576 C C . SER B 1 465 ? -34.5 -67.375 -41.688 1 48.53 465 SER B C 1
ATOM 7578 O O . SER B 1 465 ? -35.562 -67.875 -42.094 1 48.53 465 SER B O 1
ATOM 7580 N N . ARG B 1 466 ? -33.781 -66.562 -42.469 1 49.5 466 ARG B N 1
ATOM 7581 C CA . ARG B 1 466 ? -34.188 -66.375 -43.844 1 49.5 466 ARG B CA 1
ATOM 7582 C C . ARG B 1 466 ? -33.844 -67.625 -44.688 1 49.5 466 ARG B C 1
ATOM 7584 O O . ARG B 1 466 ? -34.531 -67.938 -45.656 1 49.5 466 ARG B O 1
ATOM 7591 N N . ARG B 1 467 ? -32.812 -68.312 -44.406 1 44.28 467 ARG B N 1
ATOM 7592 C CA . ARG B 1 467 ? -32.562 -69.5 -45.156 1 44.28 467 ARG B CA 1
ATOM 7593 C C . ARG B 1 467 ? -33.594 -70.562 -44.844 1 44.28 467 ARG B C 1
ATOM 7595 O O . ARG B 1 467 ? -33.906 -71.438 -45.688 1 44.28 467 ARG B O 1
ATOM 7602 N N . LEU B 1 468 ? -34 -70.625 -43.531 1 35.94 468 LEU B N 1
ATOM 7603 C CA . LEU B 1 468 ? -35 -71.688 -43.25 1 35.94 468 LEU B CA 1
ATOM 7604 C C . LEU B 1 468 ? -36.344 -71.312 -43.906 1 35.94 468 LEU B C 1
ATOM 7606 O O . LEU B 1 468 ? -37.125 -72.188 -44.219 1 35.94 468 LEU B O 1
ATOM 7610 N N . GLU B 1 469 ? -36.625 -70 -43.938 1 37.16 469 GLU B N 1
ATOM 7611 C CA . GLU B 1 469 ? -37.906 -69.688 -44.531 1 37.16 469 GLU B CA 1
ATOM 7612 C C . GLU B 1 469 ? -37.938 -70 -46.031 1 37.16 469 GLU B C 1
ATOM 7614 O O . GLU B 1 469 ? -39.031 -70.125 -46.594 1 37.16 469 GLU B O 1
ATOM 7619 N N . ASP B 1 470 ? -36.781 -69.812 -46.688 1 37.81 470 ASP B N 1
ATOM 7620 C CA . ASP B 1 470 ? -36.875 -70.125 -48.125 1 37.81 470 ASP B CA 1
ATOM 7621 C C . ASP B 1 470 ? -37.219 -71.562 -48.375 1 37.81 470 ASP B C 1
ATOM 7623 O O . ASP B 1 470 ? -37.344 -72 -49.531 1 37.81 470 ASP B O 1
ATOM 7627 N N . ILE B 1 471 ? -36.688 -72.438 -47.531 1 34.53 471 ILE B N 1
ATOM 7628 C CA . ILE B 1 471 ? -36.969 -73.812 -47.875 1 34.53 471 ILE B CA 1
ATOM 7629 C C . ILE B 1 471 ? -38.469 -74.125 -47.781 1 34.53 471 ILE B C 1
ATOM 7631 O O . ILE B 1 471 ? -38.969 -75.062 -48.344 1 34.53 471 ILE B O 1
ATOM 7635 N N . MET B 1 472 ? -39.094 -73.562 -46.75 1 28.3 472 MET B N 1
ATOM 7636 C CA . MET B 1 472 ? -40.406 -74.125 -46.5 1 28.3 472 MET B CA 1
ATOM 7637 C C . MET B 1 472 ? -41.406 -73.688 -47.562 1 28.3 472 MET B C 1
ATOM 7639 O O . MET B 1 472 ? -42.281 -72.812 -47.312 1 28.3 472 MET B O 1
ATOM 7643 N N . SER B 1 473 ? -40.844 -73.375 -48.781 1 25.31 473 SER B N 1
ATOM 7644 C CA . SER B 1 473 ? -41.875 -73 -49.719 1 25.31 473 SER B CA 1
ATOM 7645 C C . SER B 1 473 ? -42.844 -74.188 -49.938 1 25.31 473 SER B C 1
ATOM 7647 O O . SER B 1 473 ? -42.438 -75.25 -50.406 1 25.31 473 SER B O 1
ATOM 7649 N N . PRO B 1 474 ? -43.875 -74.375 -49.062 1 26.58 474 PRO B N 1
ATOM 7650 C CA . PRO B 1 474 ? -44.906 -75.438 -49.188 1 26.58 474 PRO B CA 1
ATOM 7651 C C . PRO B 1 474 ? -45.625 -75.438 -50.531 1 26.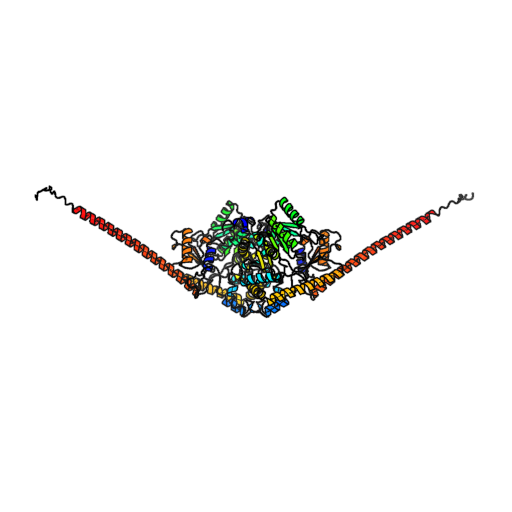58 474 PRO B C 1
ATOM 7653 O O . PRO B 1 474 ? -46.594 -76.188 -50.719 1 26.58 474 PRO B O 1
ATOM 7656 N N . HIS B 1 475 ? -45.344 -74.688 -51.531 1 22.84 475 HIS B N 1
ATOM 7657 C CA . HIS B 1 475 ? -46.406 -74.625 -52.531 1 22.84 475 HIS B CA 1
ATOM 7658 C C . HIS B 1 475 ? -46.688 -75.938 -53.156 1 22.84 475 HIS B C 1
ATOM 7660 O O . HIS B 1 475 ? -46.375 -76.188 -54.312 1 22.84 475 HIS B O 1
ATOM 7666 N N . SER B 1 476 ? -46.656 -77.125 -52.438 1 22.89 476 SER B N 1
ATOM 7667 C CA . SER B 1 476 ? -47.469 -78 -53.219 1 22.89 476 SER B CA 1
ATOM 7668 C C . SER B 1 476 ? -48.906 -77.5 -53.375 1 22.89 476 SER B C 1
ATOM 7670 O O . SER B 1 476 ? -49.375 -76.75 -52.469 1 22.89 476 SER B O 1
ATOM 7672 N N . PRO B 1 477 ? -49.656 -77.688 -54.656 1 21.75 477 PRO B N 1
ATOM 7673 C CA . PRO B 1 477 ? -50.969 -77.5 -55.219 1 21.75 477 PRO B CA 1
ATOM 7674 C C . PRO B 1 477 ? -52.031 -78.312 -54.531 1 21.75 477 PRO B C 1
ATOM 7676 O O . PRO B 1 477 ? -52 -79.562 -54.594 1 21.75 477 PRO B O 1
ATOM 7679 N N . LEU B 1 478 ? -52.469 -78.188 -53.312 1 21.62 478 LEU B N 1
ATOM 7680 C CA . LEU B 1 478 ? -53.875 -78.312 -52.906 1 21.62 478 LEU B CA 1
ATOM 7681 C C . LEU B 1 478 ? -54.781 -77.5 -53.75 1 21.62 478 LEU B C 1
ATOM 7683 O O . LEU B 1 478 ? -54.531 -76.312 -54 1 21.62 478 LEU B O 1
ATOM 7687 N N . ASN B 1 479 ? -55.531 -78 -55 1 21.42 479 ASN B N 1
ATOM 7688 C CA . ASN B 1 479 ? -56.938 -77.688 -55.188 1 21.42 479 ASN B CA 1
ATOM 7689 C C . ASN B 1 479 ? -57.75 -77.875 -53.906 1 21.42 479 ASN B C 1
ATOM 7691 O O . ASN B 1 479 ? -57.438 -78.812 -53.125 1 21.42 479 ASN B O 1
ATOM 7695 N N . SER B 1 480 ? -58.312 -76.75 -53.312 1 19.66 480 SER B N 1
ATOM 7696 C CA . SER B 1 480 ? -59.156 -76.5 -52.156 1 19.66 480 SER B CA 1
ATOM 7697 C C . SER B 1 480 ? -60.469 -77.25 -52.188 1 19.66 480 SER B C 1
ATOM 7699 O O . SER B 1 480 ? -61.25 -77.125 -53.094 1 19.66 480 SER B O 1
ATOM 7701 N N . PRO B 1 481 ? -60.125 -78.5 -51.844 1 20.77 481 PRO B N 1
ATOM 7702 C CA . PRO B 1 481 ? -61.406 -79.188 -51.656 1 20.77 481 PRO B CA 1
ATOM 7703 C C . PRO B 1 481 ? -62.375 -78.438 -50.719 1 20.77 481 PRO B C 1
ATOM 7705 O O . PRO B 1 481 ? -61.938 -77.938 -49.688 1 20.77 481 PRO B O 1
ATOM 7708 N N . MET B 1 482 ? -63.594 -77.75 -51.219 1 19.16 482 MET B N 1
ATOM 7709 C CA . MET B 1 482 ? -64.75 -77.188 -50.5 1 19.16 482 MET B CA 1
ATOM 7710 C C . MET B 1 482 ? -65.312 -78.188 -49.469 1 19.16 482 MET B C 1
ATOM 7712 O O . MET B 1 482 ? -65.938 -77.75 -48.531 1 19.16 482 MET B O 1
ATOM 7716 N N . LEU B 1 483 ? -65 -79.312 -49.406 1 16.72 483 LEU B N 1
ATOM 7717 C CA . LEU B 1 483 ? -66.25 -80 -49.219 1 16.72 483 LEU B CA 1
ATOM 7718 C C . LEU B 1 483 ? -66.938 -79.562 -47.969 1 16.72 483 LEU B C 1
ATOM 7720 O O . LEU B 1 483 ? -66.375 -79 -47.062 1 16.72 483 LEU B O 1
ATOM 7724 N N . ARG B 1 484 ? -68.25 -80.312 -47.562 1 17.5 484 ARG B N 1
ATOM 7725 C CA . ARG B 1 484 ? -69.625 -80.625 -47.094 1 17.5 484 ARG B CA 1
ATOM 7726 C C . ARG B 1 484 ? -69.625 -80.812 -45.594 1 17.5 484 ARG B C 1
ATOM 7728 O O . ARG B 1 484 ? -70.688 -80.75 -44.969 1 17.5 484 ARG B O 1
ATOM 7735 N N . ALA B 1 485 ? -69.188 -81.25 -44.656 1 15.61 485 ALA B N 1
ATOM 7736 C CA . ALA B 1 485 ? -70.312 -81.75 -43.969 1 15.61 485 ALA B CA 1
ATOM 7737 C C . ALA B 1 485 ? -71.312 -80.625 -43.625 1 15.61 485 ALA B C 1
ATOM 7739 O O . ALA B 1 485 ? -71 -79.438 -43.75 1 15.61 485 ALA B O 1
ATOM 7740 N N . GLN B 1 486 ? -71.938 -80.438 -42.188 1 17.89 486 GLN B N 1
ATOM 7741 C CA . GLN B 1 486 ? -73.125 -81.062 -41.688 1 17.89 486 GLN B CA 1
ATOM 7742 C C . GLN B 1 486 ? -74.25 -80 -41.594 1 17.89 486 GLN B C 1
ATOM 7744 O O . GLN B 1 486 ? -74.125 -79 -40.938 1 17.89 486 GLN B O 1
ATOM 7749 N N . ASN B 1 487 ? -75.312 -79.562 -42.562 1 16.5 487 ASN B N 1
ATOM 7750 C CA . ASN B 1 487 ? -76.562 -80.25 -42.156 1 16.5 487 ASN B CA 1
ATOM 7751 C C . ASN B 1 487 ? -76.562 -81.75 -42.438 1 16.5 487 ASN B C 1
ATOM 7753 O O . ASN B 1 487 ? -76.188 -82.125 -43.531 1 16.5 487 ASN B O 1
#

Organism: Ambrosia artemisiifolia (NCBI:txid4212)

Solvent-accessible surface area (backbone atoms only — not comparable to full-atom values): 49452 Å² total; per-residue (Å²): 128,71,71,76,63,59,67,66,53,74,63,39,10,64,69,51,69,49,74,40,73,53,64,89,38,67,55,48,48,32,51,49,53,29,71,76,35,49,49,32,86,82,88,28,66,81,27,20,42,76,18,59,54,82,39,38,59,84,54,53,68,61,54,51,56,49,31,64,74,38,44,53,42,23,58,39,27,78,76,20,30,86,45,41,67,70,34,23,33,80,65,65,70,68,50,58,68,60,29,34,44,16,50,22,49,45,56,15,51,54,49,72,56,72,42,84,54,65,37,89,36,45,30,54,13,12,13,50,49,21,28,46,30,51,49,39,42,33,39,34,43,66,61,18,26,28,38,29,54,25,50,30,57,52,64,48,56,26,41,37,21,40,86,50,41,32,39,79,41,62,22,73,34,45,72,92,64,72,43,53,84,48,70,66,36,49,52,51,35,52,49,51,33,50,74,68,70,29,54,70,36,27,39,44,45,51,43,31,23,47,50,50,4,33,57,61,53,70,66,55,51,50,50,52,46,42,50,29,48,75,68,69,27,29,37,40,38,33,32,37,35,46,49,34,37,23,82,92,59,79,72,67,55,73,65,46,51,45,67,75,40,63,80,60,43,67,57,56,35,37,34,37,36,31,38,42,29,46,54,72,23,30,42,13,56,23,45,9,27,34,37,42,59,21,68,66,58,41,54,44,45,29,63,56,19,58,41,10,48,58,24,39,62,58,39,48,29,52,19,54,54,46,59,33,60,68,58,46,53,50,48,53,52,51,45,22,51,53,50,32,50,51,52,50,52,52,51,53,60,37,45,74,71,69,45,50,54,55,87,56,53,21,44,51,40,37,27,29,54,46,48,87,76,36,91,47,92,35,60,67,34,36,51,54,51,50,50,43,36,42,72,69,57,21,38,24,50,27,56,22,61,51,24,58,31,86,54,49,29,32,29,34,40,29,68,32,53,61,56,71,70,57,48,51,52,52,51,50,41,51,49,51,49,53,54,49,52,50,48,48,52,51,46,51,50,47,50,51,49,49,51,47,49,51,48,50,50,50,50,51,52,51,54,57,54,54,60,62,63,70,65,75,73,84,76,82,83,82,83,84,77,80,82,76,73,85,125,127,73,74,77,60,57,69,67,52,74,62,40,10,64,69,50,70,49,74,41,72,54,64,89,36,66,57,47,49,33,52,50,51,30,71,76,35,49,48,32,89,84,88,28,66,82,26,21,41,78,19,60,54,83,38,39,59,83,53,54,68,61,52,52,55,50,31,63,72,39,44,54,42,25,59,42,28,78,77,19,31,87,44,40,68,69,34,23,33,80,65,63,69,67,50,58,69,60,29,35,43,16,50,24,49,46,58,14,53,55,50,71,57,72,42,85,56,63,36,89,35,46,30,55,12,13,12,50,49,20,27,47,29,51,49,38,44,34,39,34,43,65,60,19,25,28,39,28,54,26,50,29,57,54,64,49,55,24,41,36,21,40,85,52,41,31,40,80,41,64,22,73,33,46,73,92,65,74,42,51,85,46,72,66,35,48,51,50,35,53,51,50,32,50,73,68,70,29,54,71,35,27,40,43,46,50,44,30,23,47,50,51,4,33,59,61,53,69,69,55,50,52,50,52,46,42,51,29,47,75,68,69,27,28,38,40,38,34,33,37,36,46,48,33,36,25,83,93,58,77,72,67,54,72,66,46,52,45,67,76,39,63,79,62,44,69,56,56,36,38,34,37,36,30,38,42,29,45,54,70,23,30,42,14,55,24,45,9,27,34,38,42,61,21,69,64,57,40,55,44,46,31,62,56,18,58,41,9,48,57,26,39,61,58,38,48,30,52,19,55,54,45,60,33,60,68,57,46,53,52,48,54,50,51,46,21,51,53,50,32,49,51,52,50,53,53,50,53,59,38,44,74,72,69,46,50,54,54,86,55,54,23,44,50,40,36,28,29,52,45,49,87,76,36,90,46,93,35,60,69,33,35,51,54,49,50,49,42,36,41,73,70,58,20,38,23,52,26,55,21,63,51,24,57,31,88,54,48,30,32,30,34,40,31,68,32,54,62,55,72,69,57,49,51,52,53,51,49,42,51,51,52,49,53,52,49,51,49,49,49,52,50,46,51,51,49,49,52,49,48,50,48,48,50,49,50,51,49,51,50,50,50,54,52,50,50,58,55,54,65,63,64,64,65,80,73,87,72,82,79,76,73,81,63,94,82,133